Protein AF-A0A960IC19-F1 (afdb_monomer_lite)

Foldseek 3Di:
DDPVVVVVVVVVCVQCPPPCLQCVLVVLLVVLVVLLVVLLVDPPDLVSCVCSVLVLLVVLLVLLVVLCVRLVAPDNQLSVLLSVLSVLLSVLSVVLSVQQVVCDPNGHDPPDPSLVSPLVSLVSNLVSLVVLVCLADVDPPVLLLLLLVLLLLLQLLLLCLLFVVLLVPDDDPDPSRSCSVVSVSVSLSSNSSSLSSVVQQAPCPQPLSVLQSQLSVLQVVLSSVCSNCVSVVNDDPSPPSSSSPSSNSSSSSSSSSNNSSRDRSNPDDRPPQDDDPVSVVSLVCSLVNNVVSCVPRNDPVSVVSSVVSNVSSVVSVVVSVVVNVVVVVVVVVVVVQVVFADPLQSFGEPVVVLVLVVVLLVVADPQFKKKKKKKFKPCLVVCCVPVNVLLSSLLQNLLSVQLVVLDDPPKGWYAHDDRIIMIIDSGHRDVVSVVSSQVSSLVSQQDWDCSPPDTDGIGMFMFMEIDDDSPDRSVNNVVQRVLQSVVSVLVPGSYYGYRDVCSVVVSVVLVVLLVVLVVQLVVVQKAWFKFFKAFLVQLDGQEIETAIWGQDPPQGIDHCSRCVSSCVVVVVNQSVQLVSLLVQLLLLLVQCPDPLRDVNYAYEYEDDLSLLPDPCNLVSNVCSCVVNVPQQCRYEYEYEPVSCPPDPVSSQVSQVVSVVSPHAYEYPQPPPDDDDPVSVLSHPHAAYEHDLVLLVCCVPDPVSLVVLLVVCVSCVVSNHAYEYEADPDPVSSVSCVVSVHGMYTHVQAADGGGSVLVSVLSNVPSDDDDDNGVVSNVSRCVSPLFDKDKDKDKADVRVVVCLVLLVVLCVLQPNDPLFRPPVVVVVCVQPVQKIKMKIFIAGPRRRRTFKIAIKIWGDDPQFIEIEFDGDDLPPDNGIGGNDPSRLLVSLVRVVVVVVVGPHQYAYADVSDDDDDPSVVSNVVRCPRHDHDDDDDDDFDFDDDDLDLVLQFDPVLVVLLVQLVVVCVVVVWDKDKDKDKFLADDPVVVVLVVVLQVQVCVVVVDDGPCVPPVVVVVVVCSRRNVPPVQKMKMKMFMDTNNHTAKIWIWIDGFQETATDDIGGRPVNVSSVVSSVSVSVVSSVNSPPPRHRTYHYSPPRHPPFDDWDDDPPPDTDGDDDDDDDDDDDDDDDDDDDDDDDD

Radius of gyration: 49.82 Å; chains: 1; bounding box: 96×70×163 Å

Secondary structure (DSSP, 8-state):
--HHHHHHHHHHTTTTT-HHHHTHHHHHHHHHHHHHHHHHHS---HHHIIIIIHHHHHHHHHHHHHHHHHH--S--HHHHHHHHHHHHHHHHHHHHHHHHHHHGGG-PPSS-HHHHHHHHHHHHHHHHHHHHHHHH--S--HHHHHHHHHHHHHHHHHHIIIIIHHHHTS--S-HHHHHHHHHHHHHHHHHHHHHHHHHHHS-TTSHHHHHHHHHHHHHHHHHHHHHHHHHTT---TTSHHHHHHHHHHHHHHHHHHSGGGGS-GGGS----SPPPHHHHHHHHHHHHHHHHHHHHH--TTTHHHHHHHHHHHHHHHHHHHHHHHHHHHHHHHHHHHHHHB-TTT-SB-HHHHHHHHHHHHHH--TT-EEEEEEEEETTHHHHHHHH-HHHHHHHHHHHHHHHHHTS-BTBEEEEEETTEEEEEEEEE-SHHHHHHHHHHHHHHHHS-EE-SS-EE---EEEEEEE--STT--HHHHHHHHHHHHHHHHHTTSS-EEE--THHHHHHHHHHHHHHHHHHHHHHT-EEEEEEEEEETTT--EEEEEEEEEEEETTTEEE-HHHHHHHHHHHTTHHHHHHHHHHHHHHHHHHHTTSTTS-TT-EEEEE--HHHHT-TTHHHHHHHHHHHHT--GGGEEEEEETTHHHHSHHHHHHHHHHHHHHT-EEEEEEETSS---HHHHTTS--SEEEEPHHHHHTTTT-HHHHHHHHHHHHHHHHHTPEEEE----SHHHHHHHHHTT--EE-STTT---EEHHHHHHHHHHTTT-SS-HHHHHHHHHHHHT---EEEEEEESHHHHHTTHHHHHHHHHHHT--GGG-THHHHHHHHH-TT-EEEEEEEEETTT--EEEEEEEEEEEETTEEEEEE--SSSSGGGSEEESSHHHHHHHHHHHHHHHHTSSS-EEEE-TT--S--HHHHHHHTT-TT-PPPS--PPPP-B--S---HHHHS-HHHHHHHHHHHHHHHHHTPPEEEEEEEESS--HHHHHHHHHHHHHHHHHH-PPPGGGSHHHHHHHHHHHTTTTTT--EEEEEEEEETTEEEEEEEEEEETTEEEEEEEEE-GGGGGG-HHHHHHHHHHHHHHH-TT-SEEEE-STTSTTS------TT--------------PPPP-----------

pLDDT: mean 73.72, std 18.49, range [23.33, 97.38]

Sequence (1140 aa):
MSPFREQRLKIARSGADHPFVRNLWKWWLALAGTLTFVYFVIPQTAETKLVLYNGTGLLAVVSILVGIRINRPENRTPWLFFAAGLGSFLTADIMYYLLELMAGDAGPAFPSIADVFYLGMYPIVIIGLVKILRDVAPGRDYASLIDAAVVGIAVFGTVWVIWVDDVVDAPFDSVAGLVTQLAYPVMDVALFTVAARLVVNMHLRHRPFGMLVAALGSLAIADTAYGFYNTQGTFETGMYPDFFWLGFYVLFGAAALHPESQRSAAADELVEGRLTGRQLVIMFVATLAVPMVDLFWGNPADRPITIVASALLFLLILLRVFSLTKALENGRDRLRHEATHDSLTGLCNRTLFADRTATALREASDDHTLAVLFIDLDDFKVINDSLGHFAGDELLKEASVRLSRCVRPGDVVARLGGDEFAVLLQSAVDRNDVISVARRVLDAMAQPIDLGRRSVRASCSIGIAIDLDETTEVETLLRNADVAMYLSKSRGKGRFEFFEARMHEDAIERLDLKADLERAVENKEFVLHYQPIFDLQTGHVVLVEALIRWKHPQRGMIGPDRFIPLAEENGLIVPIGNWVLTEACKQAAMWRRMDGIDDALSISVNLSMRQLQDGQLLNVLTAALKDSGLPANRLVLEITESMLAVDADRTAGVLEQLKTIGVKIAIDDFGTGYSSLSYLRAFPVDSIKIDKSFIRELHTSKTTTALIEAVVNLASALGAYTVAEGIEYSEQANILRKLGCNRAQGYYYCRPLPGPALTSLMREHAGDEVEPLEVWRRAAETVQRRSYDTEIRVGMKEINSISDEIVELNQRVGVPLMASWPWHQHWCESFSAWTPLLVGVRATDNGRLKGAALLATSQRAEGTAIVAMGNSSSLCTVLQAVDESAADALAAAVEQYLDGLSGAWSLDFEQLHDLDRTMLGLADRLDHAQVLPELRVPRVTFSGDNRLDLVLSKSMQKQLRRARAKIEQAGLDMSIAFDRGRAITTELIDEVESVHVMRDRVSRRQSDLDRPAEREFWRRVVEGGYDGQWEVEIATLRFDGQLAAYVVALLDGDVYRVYDGRMNSEWSAYSPGRLVEAAALNRALQDTRFTLLDWMSGVAAEKLLVANTAEGRARLVATSGSRYLKPDRRSKVPAIAAGN

Structure (mmCIF, N/CA/C/O backbone):
data_AF-A0A960IC19-F1
#
_entry.id   AF-A0A960IC19-F1
#
loop_
_atom_site.group_PDB
_atom_site.id
_atom_site.type_symbol
_atom_site.label_atom_id
_atom_site.label_alt_id
_atom_site.label_comp_id
_atom_site.label_asym_id
_atom_site.label_entity_id
_atom_site.label_seq_id
_atom_site.pdbx_PDB_ins_code
_atom_site.Cartn_x
_atom_site.Cartn_y
_atom_site.Cartn_z
_atom_site.occupancy
_atom_site.B_iso_or_equiv
_atom_site.auth_seq_id
_atom_site.auth_comp_id
_atom_site.auth_asym_id
_atom_site.auth_atom_id
_atom_site.pdbx_PDB_model_num
ATOM 1 N N . MET A 1 1 ? 0.256 -1.277 -38.237 1.00 44.00 1 MET A N 1
ATOM 2 C CA . MET A 1 1 ? -0.484 -1.943 -39.341 1.00 44.00 1 MET A CA 1
ATOM 3 C C . MET A 1 1 ? -1.738 -2.587 -38.753 1.00 44.00 1 MET A C 1
ATOM 5 O O . MET A 1 1 ? -1.619 -3.197 -37.705 1.00 44.00 1 MET A O 1
ATOM 9 N N . SER A 1 2 ? -2.928 -2.433 -39.350 1.00 34.25 2 SER A N 1
ATOM 10 C CA . SER A 1 2 ? -4.168 -2.997 -38.779 1.00 34.25 2 SER A CA 1
ATOM 11 C C . SER A 1 2 ? -4.209 -4.537 -38.900 1.00 34.25 2 SER A C 1
ATOM 13 O O . SER A 1 2 ? -3.973 -5.025 -40.013 1.00 34.25 2 SER A O 1
ATOM 15 N N . PRO A 1 3 ? -4.612 -5.289 -37.856 1.00 44.34 3 PRO A N 1
ATOM 16 C CA . PRO A 1 3 ? -4.654 -6.762 -37.858 1.00 44.34 3 PRO A CA 1
ATOM 17 C C . PRO A 1 3 ? -5.472 -7.370 -39.017 1.00 44.34 3 PRO A C 1
ATOM 19 O O . PRO A 1 3 ? -5.140 -8.424 -39.558 1.00 44.34 3 PRO A O 1
ATOM 22 N N . PHE A 1 4 ? -6.476 -6.639 -39.512 1.00 39.19 4 PHE A N 1
ATOM 23 C CA . PHE A 1 4 ? -7.294 -7.025 -40.670 1.00 39.19 4 PHE A CA 1
ATOM 24 C C . PHE A 1 4 ? -6.528 -7.138 -42.003 1.00 39.19 4 PHE A C 1
ATOM 26 O O . PHE A 1 4 ? -6.919 -7.903 -42.889 1.00 39.19 4 PHE A O 1
ATOM 33 N N . ARG A 1 5 ? -5.429 -6.391 -42.174 1.00 42.66 5 ARG A N 1
ATOM 34 C CA . ARG A 1 5 ? -4.621 -6.412 -43.408 1.00 42.66 5 ARG A CA 1
ATOM 35 C C . ARG A 1 5 ? -3.710 -7.640 -43.450 1.00 42.66 5 ARG A C 1
ATOM 37 O O . ARG A 1 5 ? -3.494 -8.211 -44.516 1.00 42.66 5 ARG A O 1
ATOM 44 N N . GLU A 1 6 ? -3.248 -8.082 -42.285 1.00 45.97 6 GLU A N 1
ATOM 45 C CA . GLU A 1 6 ? -2.388 -9.253 -42.117 1.00 45.97 6 GLU A CA 1
ATOM 46 C C . GLU A 1 6 ? -3.154 -10.563 -42.365 1.00 45.97 6 GLU A C 1
ATOM 48 O O . GLU A 1 6 ? -2.653 -11.482 -43.016 1.00 45.97 6 GLU A O 1
ATOM 53 N N . GLN A 1 7 ? -4.419 -10.614 -41.943 1.00 43.25 7 GLN A N 1
ATOM 54 C CA . GLN A 1 7 ? -5.292 -11.773 -42.132 1.00 43.25 7 GLN A CA 1
ATOM 55 C C . GLN A 1 7 ? -5.698 -11.969 -43.608 1.00 43.25 7 GLN A C 1
ATOM 57 O O . GLN A 1 7 ? -5.688 -13.095 -44.106 1.00 43.25 7 GLN A O 1
ATOM 62 N N . ARG A 1 8 ? -5.944 -10.881 -44.360 1.00 48.34 8 ARG A N 1
ATOM 63 C CA . ARG A 1 8 ? -6.158 -10.944 -45.824 1.00 48.34 8 ARG A CA 1
ATOM 64 C C . ARG A 1 8 ? -4.899 -11.352 -46.598 1.00 48.34 8 ARG A C 1
ATOM 66 O O . ARG A 1 8 ? -5.009 -12.061 -47.596 1.00 48.34 8 ARG A O 1
ATOM 73 N N . LEU A 1 9 ? -3.713 -10.941 -46.141 1.00 51.84 9 LEU A N 1
ATOM 74 C CA . LEU A 1 9 ? -2.440 -11.354 -46.741 1.00 51.84 9 LEU A CA 1
ATOM 75 C C . LEU A 1 9 ? -2.139 -12.836 -46.476 1.00 51.84 9 LEU A C 1
ATOM 77 O O . LEU A 1 9 ? -1.694 -13.520 -47.392 1.00 51.84 9 LEU A O 1
ATOM 81 N N . LYS A 1 10 ? -2.446 -13.365 -45.283 1.00 50.28 10 LYS A N 1
ATOM 82 C CA . LYS A 1 10 ? -2.302 -14.801 -44.966 1.00 50.28 10 LYS A CA 1
ATOM 83 C C . LYS A 1 10 ? -3.167 -15.701 -45.859 1.00 50.28 10 LYS A C 1
ATOM 85 O O . LYS A 1 10 ? -2.675 -16.718 -46.334 1.00 50.28 10 LYS A O 1
ATOM 90 N N . ILE A 1 11 ? -4.404 -15.306 -46.164 1.00 49.41 11 ILE A N 1
ATOM 91 C CA . ILE A 1 11 ? -5.317 -16.098 -47.016 1.00 49.41 11 ILE A CA 1
ATOM 92 C C . ILE A 1 11 ? -4.885 -16.081 -48.497 1.00 49.41 11 ILE A C 1
ATOM 94 O O . ILE A 1 11 ? -5.058 -17.069 -49.204 1.00 49.41 11 ILE A O 1
ATOM 98 N N . ALA A 1 12 ? -4.251 -15.003 -48.971 1.00 49.94 12 ALA A N 1
ATOM 99 C CA . ALA A 1 12 ? -3.734 -14.911 -50.341 1.00 49.94 12 ALA A CA 1
ATOM 100 C C . ALA A 1 12 ? -2.376 -15.620 -50.565 1.00 49.94 12 ALA A C 1
ATOM 102 O O . ALA A 1 12 ? -1.953 -15.736 -51.719 1.00 49.94 12 ALA A O 1
ATOM 103 N N . ARG A 1 13 ? -1.697 -16.061 -49.490 1.00 55.47 13 ARG A N 1
ATOM 104 C CA . ARG A 1 13 ? -0.348 -16.670 -49.486 1.00 55.47 13 ARG A CA 1
ATOM 105 C C . ARG A 1 13 ? -0.338 -18.202 -49.671 1.00 55.47 13 ARG A C 1
ATOM 107 O O . ARG A 1 13 ? 0.718 -18.750 -49.962 1.00 55.47 13 ARG A O 1
ATOM 114 N N . SER A 1 14 ? -1.486 -18.887 -49.611 1.00 49.72 14 SER A N 1
ATOM 115 C CA . SER A 1 14 ? -1.568 -20.364 -49.655 1.00 49.72 14 SER A CA 1
ATOM 116 C C . SER A 1 14 ? -1.147 -21.020 -50.984 1.00 49.72 14 SER A C 1
ATOM 118 O O . SER A 1 14 ? -0.859 -22.211 -51.010 1.00 49.72 14 SER A O 1
ATOM 120 N N . GLY A 1 15 ? -1.069 -20.264 -52.087 1.00 51.72 15 GLY A N 1
ATOM 121 C CA . GLY A 1 15 ? -0.594 -20.770 -53.384 1.00 51.72 15 GLY A CA 1
ATOM 122 C C . GLY A 1 15 ? 0.932 -20.757 -53.569 1.00 51.72 15 GLY A C 1
ATOM 123 O O . GLY A 1 15 ? 1.435 -21.421 -54.473 1.00 51.72 15 GLY A O 1
ATOM 124 N N . ALA A 1 16 ? 1.676 -20.015 -52.739 1.00 53.12 16 ALA A N 1
ATOM 125 C CA . ALA A 1 16 ? 3.128 -19.836 -52.877 1.00 53.12 16 ALA A CA 1
ATOM 126 C C . ALA A 1 16 ? 3.966 -20.900 -52.140 1.00 53.12 16 ALA A C 1
ATOM 128 O O . ALA A 1 16 ? 5.168 -21.005 -52.379 1.00 53.12 16 ALA A O 1
ATOM 129 N N . ASP A 1 17 ? 3.340 -21.720 -51.292 1.00 56.41 17 ASP A N 1
ATOM 130 C CA . ASP A 1 17 ? 4.017 -22.750 -50.490 1.00 56.41 17 ASP A CA 1
ATOM 131 C C . ASP A 1 17 ? 4.248 -24.077 -51.240 1.00 56.41 17 ASP A C 1
ATOM 133 O O . ASP A 1 17 ? 4.796 -25.028 -50.679 1.00 56.41 17 ASP A O 1
ATOM 137 N N . HIS A 1 18 ? 3.888 -24.164 -52.528 1.00 69.12 18 HIS A N 1
ATOM 138 C CA . HIS A 1 18 ? 4.151 -25.362 -53.324 1.00 69.12 18 HIS A CA 1
ATOM 139 C C . HIS A 1 18 ? 5.677 -25.587 -53.494 1.00 69.12 18 HIS A C 1
ATOM 141 O O . HIS A 1 18 ? 6.384 -24.670 -53.930 1.00 69.12 18 HIS A O 1
ATOM 147 N N . PRO A 1 19 ? 6.219 -26.798 -53.238 1.00 71.19 19 PRO A N 1
ATOM 148 C CA . PRO A 1 19 ? 7.667 -27.066 -53.248 1.00 71.19 19 PRO A CA 1
ATOM 149 C C . PRO A 1 19 ? 8.374 -26.702 -54.560 1.00 71.19 19 PRO A C 1
ATOM 151 O O . PRO A 1 19 ? 9.536 -26.289 -54.557 1.00 71.19 19 PRO A O 1
ATOM 154 N N . PHE A 1 20 ? 7.664 -26.835 -55.684 1.00 76.00 20 PHE A N 1
ATOM 155 C CA . PHE A 1 20 ? 8.143 -26.427 -57.006 1.00 76.00 20 PHE A CA 1
ATOM 156 C C . PHE A 1 20 ? 8.353 -24.908 -57.100 1.00 76.00 20 PHE A C 1
ATOM 158 O O . PHE A 1 20 ? 9.419 -24.453 -57.504 1.00 76.00 20 PHE A O 1
ATOM 165 N N . VAL A 1 21 ? 7.369 -24.124 -56.646 1.00 75.81 21 VAL A N 1
ATOM 166 C CA . VAL A 1 21 ? 7.408 -22.653 -56.656 1.00 75.81 21 VAL A CA 1
ATOM 167 C C . VAL A 1 21 ? 8.520 -22.142 -55.740 1.00 75.81 21 VAL A C 1
ATOM 169 O O . VAL A 1 21 ? 9.287 -21.260 -56.119 1.00 75.81 21 VAL A O 1
ATOM 172 N N . ARG A 1 22 ? 8.700 -22.773 -54.574 1.00 79.25 22 ARG A N 1
ATOM 173 C CA . ARG A 1 22 ? 9.751 -22.414 -53.610 1.00 79.25 22 ARG A CA 1
ATOM 174 C C . ARG A 1 22 ? 11.177 -22.594 -54.153 1.00 79.25 22 ARG A C 1
ATOM 176 O O . ARG A 1 22 ? 12.095 -21.899 -53.715 1.00 79.25 22 ARG A O 1
ATOM 183 N N . ASN A 1 23 ? 11.374 -23.520 -55.092 1.00 85.81 23 ASN A N 1
ATOM 184 C CA . ASN A 1 23 ? 12.674 -23.813 -55.703 1.00 85.81 23 ASN A CA 1
ATOM 185 C C . ASN A 1 23 ? 12.841 -23.217 -57.112 1.00 85.81 23 ASN A C 1
ATOM 187 O O . ASN A 1 23 ? 13.874 -23.447 -57.735 1.00 85.81 23 ASN A O 1
ATOM 191 N N . LEU A 1 24 ? 11.880 -22.432 -57.609 1.00 87.19 24 LEU A N 1
ATOM 192 C CA . LEU A 1 24 ? 11.894 -21.888 -58.972 1.00 87.19 24 LEU A CA 1
ATOM 193 C C . LEU A 1 24 ? 13.149 -21.050 -59.274 1.00 87.19 24 LEU A C 1
ATOM 195 O O . LEU A 1 24 ? 13.718 -21.158 -60.353 1.00 87.19 24 LEU A O 1
ATOM 199 N N . TRP A 1 25 ? 13.645 -20.293 -58.294 1.00 90.19 25 TRP A N 1
ATOM 200 C CA . TRP A 1 25 ? 14.895 -19.536 -58.420 1.00 90.19 25 TRP A CA 1
ATOM 201 C C . TRP A 1 25 ? 16.136 -20.429 -58.601 1.00 90.19 25 TRP A C 1
ATOM 203 O O . TRP A 1 25 ? 17.066 -20.035 -59.295 1.00 90.19 25 TRP A O 1
ATOM 213 N N . LYS A 1 26 ? 16.160 -21.640 -58.022 1.00 90.31 26 LYS A N 1
ATOM 214 C CA . LYS A 1 26 ? 17.266 -22.597 -58.212 1.00 90.31 26 LYS A CA 1
ATOM 215 C C . LYS A 1 26 ? 17.230 -23.203 -59.606 1.00 90.31 26 LYS A C 1
ATOM 217 O O . LYS A 1 26 ? 18.274 -23.363 -60.224 1.00 90.31 26 LYS A O 1
ATOM 222 N N . TRP A 1 27 ? 16.030 -23.516 -60.096 1.00 90.19 27 TRP A N 1
ATOM 223 C CA . TRP A 1 27 ? 15.834 -23.980 -61.468 1.00 90.19 27 TRP A CA 1
ATOM 224 C C . TRP A 1 27 ? 16.246 -22.912 -62.478 1.00 90.19 27 TRP A C 1
ATOM 226 O O . TRP A 1 27 ? 16.924 -23.233 -63.446 1.00 90.19 27 TRP A O 1
ATOM 236 N N . TRP A 1 28 ? 15.915 -21.648 -62.209 1.00 92.88 28 TRP A N 1
ATOM 237 C CA . TRP A 1 28 ? 16.407 -20.514 -62.985 1.00 92.88 28 TRP A CA 1
ATOM 238 C C . TRP A 1 28 ? 17.936 -20.424 -62.972 1.00 92.88 28 TRP A C 1
ATOM 240 O O . TRP A 1 28 ? 18.531 -20.380 -64.040 1.00 92.88 28 TRP A O 1
ATOM 250 N N . LEU A 1 29 ? 18.584 -20.469 -61.801 1.00 91.31 29 LEU A N 1
ATOM 251 C CA . LEU A 1 29 ? 20.050 -20.442 -61.717 1.00 91.31 29 LEU A CA 1
ATOM 252 C C . LEU A 1 29 ? 20.702 -21.605 -62.476 1.00 91.31 29 LEU A C 1
ATOM 254 O O . LEU A 1 29 ? 21.708 -21.401 -63.145 1.00 91.31 29 LEU A O 1
ATOM 258 N N . ALA A 1 30 ? 20.128 -22.809 -62.400 1.00 91.00 30 ALA A N 1
ATOM 259 C CA . ALA A 1 30 ? 20.625 -23.968 -63.136 1.00 91.00 30 ALA A CA 1
ATOM 260 C C . ALA A 1 30 ? 20.453 -23.798 -64.653 1.00 91.00 30 ALA A C 1
ATOM 262 O O . ALA A 1 30 ? 21.398 -24.039 -65.401 1.00 91.00 30 ALA A O 1
ATOM 263 N N . LEU A 1 31 ? 19.278 -23.355 -65.111 1.00 91.81 31 LEU A N 1
ATOM 264 C CA . LEU A 1 31 ? 18.997 -23.128 -66.530 1.00 91.81 31 LEU A CA 1
ATOM 265 C C . LEU A 1 31 ? 19.877 -22.012 -67.095 1.00 91.81 31 LEU A C 1
ATOM 267 O O . LEU A 1 31 ? 20.588 -22.229 -68.069 1.00 91.81 31 LEU A O 1
ATOM 271 N N . ALA A 1 32 ? 19.851 -20.839 -66.468 1.00 89.12 32 ALA A N 1
ATOM 272 C CA . ALA A 1 32 ? 20.594 -19.675 -66.921 1.00 89.12 32 ALA A CA 1
ATOM 273 C C . ALA A 1 32 ? 22.106 -19.905 -66.817 1.00 89.12 32 ALA A C 1
ATOM 275 O O . ALA A 1 32 ? 22.822 -19.614 -67.763 1.00 89.12 32 ALA A O 1
ATOM 276 N N . GLY A 1 33 ? 22.586 -20.538 -65.740 1.00 87.62 33 GLY A N 1
ATOM 277 C CA . GLY A 1 33 ? 23.988 -20.947 -65.622 1.00 87.62 33 GLY A CA 1
ATOM 278 C C . GLY A 1 33 ? 24.410 -21.961 -66.690 1.00 87.62 33 GLY A C 1
ATOM 279 O O . GLY A 1 33 ? 25.522 -21.874 -67.203 1.00 87.62 33 GLY A O 1
ATOM 280 N N . THR A 1 34 ? 23.522 -22.881 -67.084 1.00 88.94 34 THR A N 1
ATOM 281 C CA . THR A 1 34 ? 23.784 -23.803 -68.204 1.00 88.94 34 THR A CA 1
ATOM 282 C C . THR A 1 34 ? 23.841 -23.051 -69.531 1.00 88.94 34 THR A C 1
ATOM 284 O O . THR A 1 34 ? 24.746 -23.301 -70.316 1.00 88.94 34 THR A O 1
ATOM 287 N N . LEU A 1 35 ? 22.929 -22.104 -69.779 1.00 88.12 35 LEU A N 1
ATOM 288 C CA . LEU A 1 35 ? 22.958 -21.263 -70.982 1.00 88.12 35 LEU A CA 1
ATOM 289 C C . LEU A 1 35 ? 24.237 -20.418 -71.049 1.00 88.12 35 LEU A C 1
ATOM 291 O O . LEU A 1 35 ? 24.878 -20.382 -72.096 1.00 88.12 35 LEU A O 1
ATOM 295 N N . THR A 1 36 ? 24.656 -19.821 -69.929 1.00 86.81 36 THR A N 1
ATOM 296 C CA . THR A 1 36 ? 25.935 -19.106 -69.811 1.00 86.81 36 THR A CA 1
ATOM 297 C C . THR A 1 36 ? 27.121 -20.035 -70.071 1.00 86.81 36 THR A C 1
ATOM 299 O O . THR A 1 36 ? 28.031 -19.664 -70.798 1.00 86.81 36 THR A O 1
ATOM 302 N N . PHE A 1 37 ? 27.123 -21.260 -69.542 1.00 87.44 37 PHE A N 1
ATOM 303 C CA . PHE A 1 37 ? 28.196 -22.221 -69.814 1.00 87.44 37 PHE A CA 1
ATOM 304 C C . PHE A 1 37 ? 28.246 -22.632 -71.292 1.00 87.44 37 PHE A C 1
ATOM 306 O O . PHE A 1 37 ? 29.314 -22.635 -71.896 1.00 87.44 37 PHE A O 1
ATOM 313 N N . VAL A 1 38 ? 27.092 -22.945 -71.888 1.00 88.06 38 VAL A N 1
ATOM 314 C CA . VAL A 1 38 ? 26.983 -23.323 -73.305 1.00 88.06 38 VAL A CA 1
ATOM 315 C C . VAL A 1 38 ? 27.436 -22.182 -74.211 1.00 88.06 38 VAL A C 1
ATOM 317 O O . VAL A 1 38 ? 28.114 -22.456 -75.198 1.00 88.06 38 VAL A O 1
ATOM 320 N N . TYR A 1 39 ? 27.130 -20.930 -73.848 1.00 86.88 39 TYR A N 1
ATOM 321 C CA . TYR A 1 39 ? 27.642 -19.750 -74.537 1.00 86.88 39 TYR A CA 1
ATOM 322 C C . TYR A 1 39 ? 29.163 -19.838 -74.672 1.00 86.88 39 TYR A C 1
ATOM 324 O O . TYR A 1 39 ? 29.635 -19.894 -75.795 1.00 86.88 39 TYR A O 1
ATOM 332 N N . PHE A 1 40 ? 29.925 -19.999 -73.586 1.00 86.25 40 PHE A N 1
ATOM 333 C CA . PHE A 1 40 ? 31.399 -20.034 -73.638 1.00 86.25 40 PHE A CA 1
ATOM 334 C C . PHE A 1 40 ? 32.023 -21.266 -74.316 1.00 86.25 40 PHE A C 1
ATOM 336 O O . PHE A 1 40 ? 33.202 -21.232 -74.660 1.00 86.25 40 PHE A O 1
ATOM 343 N N . VAL A 1 41 ? 31.277 -22.358 -74.497 1.00 85.75 41 VAL A N 1
ATOM 344 C CA . VAL A 1 41 ? 31.800 -23.607 -75.085 1.00 85.75 41 VAL A CA 1
ATOM 345 C C . VAL A 1 41 ? 31.607 -23.661 -76.605 1.00 85.75 41 VAL A C 1
ATOM 347 O O . VAL A 1 41 ? 32.348 -24.360 -77.297 1.00 85.75 41 VAL A O 1
ATOM 350 N N . ILE A 1 42 ? 30.618 -22.943 -77.138 1.00 85.12 42 ILE A N 1
ATOM 351 C CA . ILE A 1 42 ? 30.298 -22.919 -78.571 1.00 85.12 42 ILE A CA 1
ATOM 352 C C . ILE A 1 42 ? 31.013 -21.729 -79.244 1.00 85.12 42 ILE A C 1
ATOM 354 O O . ILE A 1 42 ? 31.223 -20.702 -78.599 1.00 85.12 42 ILE A O 1
ATOM 358 N N . PRO A 1 43 ? 31.401 -21.826 -80.535 1.00 79.56 43 PRO A N 1
ATOM 359 C CA . PRO A 1 43 ? 31.948 -20.689 -81.271 1.00 79.56 43 PRO A CA 1
ATOM 360 C C . PRO A 1 43 ? 31.039 -19.454 -81.207 1.00 79.56 43 PRO A C 1
ATOM 362 O O . PRO A 1 43 ? 29.847 -19.536 -81.502 1.00 79.56 43 PRO A O 1
ATOM 365 N N . GLN A 1 44 ? 31.619 -18.301 -80.869 1.00 77.25 44 GLN A N 1
ATOM 366 C CA . GLN A 1 44 ? 30.891 -17.046 -80.655 1.00 77.25 44 GLN A CA 1
ATOM 367 C C . GLN A 1 44 ? 30.491 -16.365 -81.967 1.00 77.25 44 GLN A C 1
ATOM 369 O O . GLN A 1 44 ? 31.007 -15.308 -82.328 1.00 77.25 44 GLN A O 1
ATOM 374 N N . THR A 1 45 ? 29.560 -16.969 -82.702 1.00 77.44 45 THR A N 1
ATOM 375 C CA . THR A 1 45 ? 28.949 -16.341 -83.881 1.00 77.44 45 THR A CA 1
ATOM 376 C C . THR A 1 45 ? 27.847 -15.358 -83.474 1.00 77.44 45 THR A C 1
ATOM 378 O O . THR A 1 45 ? 27.286 -15.450 -82.380 1.00 77.44 45 THR A O 1
ATOM 381 N N . ALA A 1 46 ? 27.484 -14.439 -84.375 1.00 70.62 46 ALA A N 1
ATOM 382 C CA . ALA A 1 46 ? 26.393 -13.484 -84.152 1.00 70.62 46 ALA A CA 1
ATOM 383 C C . ALA A 1 46 ? 25.058 -14.176 -83.797 1.00 70.62 46 ALA A C 1
ATOM 385 O O . ALA A 1 46 ? 24.333 -13.719 -82.915 1.00 70.62 46 ALA A O 1
ATOM 386 N N . GLU A 1 47 ? 24.765 -15.322 -84.421 1.00 76.50 47 GLU A N 1
ATOM 387 C CA . GLU A 1 47 ? 23.579 -16.134 -84.112 1.00 76.50 47 GLU A CA 1
ATOM 388 C C . GLU A 1 47 ? 23.629 -16.699 -82.686 1.00 76.50 47 GLU A C 1
ATOM 390 O O . GLU A 1 47 ? 22.635 -16.670 -81.960 1.00 76.50 47 GLU A O 1
ATOM 395 N N . THR A 1 48 ? 24.804 -17.161 -82.256 1.00 78.81 48 THR A N 1
ATOM 396 C CA . THR A 1 48 ? 25.011 -17.748 -80.927 1.00 78.81 48 THR A CA 1
ATOM 397 C C . THR A 1 48 ? 24.842 -16.695 -79.827 1.00 78.81 48 THR A C 1
ATOM 399 O O . THR A 1 48 ? 24.184 -16.968 -78.822 1.00 78.81 48 THR A O 1
ATOM 402 N N . LYS A 1 49 ? 25.323 -15.462 -80.044 1.00 76.62 49 LYS A N 1
ATOM 403 C CA . LYS A 1 49 ? 25.091 -14.315 -79.143 1.00 76.62 49 LYS A CA 1
ATOM 404 C C . LYS A 1 49 ? 23.611 -13.922 -79.092 1.00 76.62 49 LYS A C 1
ATOM 406 O O . LYS A 1 49 ? 23.032 -13.810 -78.012 1.00 76.62 49 LYS A O 1
ATOM 411 N N . LEU A 1 50 ? 22.959 -13.785 -80.247 1.00 79.25 50 LEU A N 1
ATOM 412 C CA . LEU A 1 50 ? 21.544 -13.409 -80.307 1.00 79.25 50 LEU A CA 1
ATOM 413 C C . LEU A 1 50 ? 20.640 -14.435 -79.602 1.00 79.25 50 LEU A C 1
ATOM 415 O O . LEU A 1 50 ? 19.668 -14.057 -78.950 1.00 79.25 50 LEU A O 1
ATOM 419 N N . VAL A 1 51 ? 20.954 -15.727 -79.707 1.00 82.38 51 VAL A N 1
ATOM 420 C CA . VAL A 1 51 ? 20.137 -16.792 -79.112 1.00 82.38 51 VAL A CA 1
ATOM 421 C C . VAL A 1 51 ? 20.492 -17.045 -77.648 1.00 82.38 51 VAL A C 1
ATOM 423 O O . VAL A 1 51 ? 19.592 -17.082 -76.811 1.00 82.38 51 VAL A O 1
ATOM 426 N N . LEU A 1 52 ? 21.770 -17.230 -77.307 1.00 85.25 52 LEU A N 1
ATOM 427 C CA . LEU A 1 52 ? 22.169 -17.630 -75.952 1.00 85.25 52 LEU A CA 1
ATOM 428 C C . LEU A 1 52 ? 22.334 -16.432 -75.014 1.00 85.25 52 LEU A C 1
ATOM 430 O O . LEU A 1 52 ? 21.801 -16.462 -73.903 1.00 85.25 52 LEU A O 1
ATOM 434 N N . TYR A 1 53 ? 23.015 -15.370 -75.450 1.00 86.69 53 TYR A N 1
ATOM 435 C CA . TYR A 1 53 ? 23.277 -14.197 -74.610 1.00 86.69 53 TYR A CA 1
ATOM 436 C C . TYR A 1 53 ? 22.001 -13.365 -74.422 1.00 86.69 53 TYR A C 1
ATOM 438 O O . TYR A 1 53 ? 21.464 -13.273 -73.313 1.00 86.69 53 TYR A O 1
ATOM 446 N N . ASN A 1 54 ? 21.419 -12.873 -75.520 1.00 88.56 54 ASN A N 1
ATOM 447 C CA . ASN A 1 54 ? 20.184 -12.080 -75.463 1.00 88.56 54 ASN A CA 1
ATOM 448 C C . ASN A 1 54 ? 18.975 -12.922 -75.029 1.00 88.56 54 ASN A C 1
ATOM 450 O O . ASN A 1 54 ? 18.078 -12.417 -74.352 1.00 88.56 54 ASN A O 1
ATOM 454 N N . GLY A 1 55 ? 18.960 -14.225 -75.337 1.00 88.94 55 GLY A N 1
ATOM 455 C CA . GLY A 1 55 ? 17.954 -15.145 -74.803 1.00 88.94 55 GLY A CA 1
ATOM 456 C C . GLY A 1 55 ? 18.014 -15.258 -73.279 1.00 88.94 55 GLY A C 1
ATOM 457 O O . GLY A 1 55 ? 16.970 -15.242 -72.625 1.00 88.94 55 GLY A O 1
ATOM 458 N N . THR A 1 56 ? 19.215 -15.286 -72.690 1.00 89.88 56 THR A N 1
ATOM 459 C CA . THR A 1 56 ? 19.385 -15.250 -71.227 1.00 89.88 56 THR A CA 1
ATOM 460 C C . THR A 1 56 ? 18.881 -13.927 -70.646 1.00 89.88 56 THR A C 1
ATOM 462 O O . THR A 1 56 ? 18.145 -13.943 -69.655 1.00 89.88 56 THR A O 1
ATOM 465 N N . GLY A 1 57 ? 19.180 -12.794 -71.292 1.00 89.50 57 GLY A N 1
ATOM 466 C CA . GLY A 1 57 ? 18.664 -11.479 -70.893 1.00 89.50 57 GLY A CA 1
ATOM 467 C C . GLY A 1 57 ? 17.133 -11.383 -70.951 1.00 89.50 57 GLY A C 1
ATOM 468 O O . GLY A 1 57 ? 16.492 -10.954 -69.987 1.00 89.50 57 GLY A O 1
ATOM 469 N N . LEU A 1 58 ? 16.511 -11.879 -72.026 1.00 92.75 58 LEU A N 1
ATOM 470 C CA . LEU A 1 58 ? 15.051 -11.933 -72.162 1.00 92.75 58 LEU A CA 1
ATOM 471 C C . LEU A 1 58 ? 14.418 -12.805 -71.074 1.00 92.75 58 LEU A C 1
ATOM 473 O O . LEU A 1 58 ? 13.445 -12.401 -70.430 1.00 92.75 58 LEU A O 1
ATOM 477 N N . LEU A 1 59 ? 14.977 -13.994 -70.839 1.00 93.19 59 LEU A N 1
ATOM 478 C CA . LEU A 1 59 ? 14.491 -14.890 -69.797 1.00 93.19 59 LEU A CA 1
ATOM 479 C C . LEU A 1 59 ? 14.660 -14.290 -68.395 1.00 93.19 59 LEU A C 1
ATOM 481 O O . LEU A 1 59 ? 13.818 -14.549 -67.533 1.00 93.19 59 LEU A O 1
ATOM 485 N N . ALA A 1 60 ? 15.676 -13.458 -68.156 1.00 92.81 60 ALA A N 1
ATOM 486 C CA . ALA A 1 60 ? 15.835 -12.733 -66.898 1.00 92.81 60 ALA A CA 1
ATOM 487 C C . ALA A 1 60 ? 14.717 -11.697 -66.692 1.00 92.81 60 ALA A C 1
ATOM 489 O O . ALA A 1 60 ? 14.097 -11.669 -65.625 1.00 92.81 60 ALA A O 1
ATOM 490 N N . VAL A 1 61 ? 14.378 -10.906 -67.720 1.00 94.19 61 VAL A N 1
ATOM 491 C CA . VAL A 1 61 ? 13.248 -9.955 -67.670 1.00 94.19 61 VAL A CA 1
ATOM 492 C C . VAL A 1 61 ? 11.931 -10.692 -67.413 1.00 94.19 61 VAL A C 1
ATOM 494 O O . VAL A 1 61 ? 11.165 -10.319 -66.517 1.00 94.19 61 VAL A O 1
ATOM 497 N N . VAL A 1 62 ? 11.683 -11.787 -68.139 1.00 93.81 62 VAL A N 1
ATOM 498 C CA . VAL A 1 62 ? 10.502 -12.641 -67.933 1.00 93.81 62 VAL A CA 1
ATOM 499 C C . VAL A 1 62 ? 10.485 -13.212 -66.516 1.00 93.81 62 VAL A C 1
ATOM 501 O O . VAL A 1 62 ? 9.442 -13.189 -65.864 1.00 93.81 62 VAL A O 1
ATOM 504 N N . SER A 1 63 ? 11.630 -13.659 -66.000 1.00 92.69 63 SER A N 1
ATOM 505 C CA . SER A 1 63 ? 11.763 -14.184 -64.637 1.00 92.69 63 SER A CA 1
ATOM 506 C C . SER A 1 63 ? 11.383 -13.150 -63.579 1.00 92.69 63 SER A C 1
ATOM 508 O O . SER A 1 63 ? 10.705 -13.499 -62.612 1.00 92.69 63 SER A O 1
ATOM 510 N N . ILE A 1 64 ? 11.716 -11.869 -63.777 1.00 91.94 64 ILE A N 1
ATOM 511 C CA . ILE A 1 64 ? 11.279 -10.795 -62.874 1.00 91.94 64 ILE A CA 1
ATOM 512 C C . ILE A 1 64 ? 9.757 -10.624 -62.918 1.00 91.94 64 ILE A C 1
ATOM 514 O O . ILE A 1 64 ? 9.110 -10.579 -61.869 1.00 91.94 64 ILE A O 1
ATOM 518 N N . LEU A 1 65 ? 9.158 -10.580 -64.110 1.00 93.25 65 LEU A N 1
ATOM 519 C CA . LEU A 1 65 ? 7.704 -10.433 -64.270 1.00 93.25 65 LEU A CA 1
ATOM 520 C C . LEU A 1 65 ? 6.932 -11.626 -63.681 1.00 93.25 65 LEU A C 1
ATOM 522 O O . LEU A 1 65 ? 5.915 -11.448 -63.000 1.00 93.25 65 LEU A O 1
ATOM 526 N N . VAL A 1 66 ? 7.443 -12.840 -63.894 1.00 90.56 66 VAL A N 1
ATOM 527 C CA . VAL A 1 66 ? 6.932 -14.078 -63.294 1.00 90.56 66 VAL A CA 1
ATOM 528 C C . VAL A 1 66 ? 7.081 -14.031 -61.773 1.00 90.56 66 VAL A C 1
ATOM 530 O O . VAL A 1 66 ? 6.113 -14.311 -61.065 1.00 90.56 66 VAL A O 1
ATOM 533 N N . GLY A 1 67 ? 8.230 -13.585 -61.262 1.00 87.19 67 GLY A N 1
ATOM 534 C CA . GLY A 1 67 ? 8.478 -13.360 -59.838 1.00 87.19 67 GLY A CA 1
ATOM 535 C C . GLY A 1 67 ? 7.453 -12.415 -59.213 1.00 87.19 67 GLY A C 1
ATOM 536 O O . GLY A 1 67 ? 6.809 -12.777 -58.231 1.00 87.19 67 GLY A O 1
ATOM 537 N N . ILE A 1 68 ? 7.178 -11.260 -59.826 1.00 88.31 68 ILE A N 1
ATOM 538 C CA . ILE A 1 68 ? 6.148 -10.313 -59.353 1.00 88.31 68 ILE A CA 1
ATOM 539 C C . ILE A 1 68 ? 4.769 -10.983 -59.266 1.00 88.31 68 ILE A C 1
ATOM 541 O O . ILE A 1 68 ? 4.004 -10.725 -58.328 1.00 88.31 68 ILE A O 1
ATOM 545 N N . ARG A 1 69 ? 4.429 -11.836 -60.237 1.00 87.38 69 ARG A N 1
ATOM 546 C CA . ARG A 1 69 ? 3.111 -12.478 -60.319 1.00 87.38 69 ARG A CA 1
ATOM 547 C C . ARG A 1 69 ? 2.945 -13.637 -59.336 1.00 87.38 69 ARG A C 1
ATOM 549 O O . ARG A 1 69 ? 1.869 -13.760 -58.746 1.00 87.38 69 ARG A O 1
ATOM 556 N N . ILE A 1 70 ? 3.988 -14.447 -59.166 1.00 84.50 70 ILE A N 1
ATOM 557 C CA . ILE A 1 70 ? 4.015 -15.622 -58.287 1.00 84.50 70 ILE A CA 1
ATOM 558 C C . ILE A 1 70 ? 4.222 -15.203 -56.832 1.00 84.50 70 ILE A C 1
ATOM 560 O O . ILE A 1 70 ? 3.415 -15.552 -55.974 1.00 84.50 70 ILE A O 1
ATOM 564 N N . ASN A 1 71 ? 5.268 -14.420 -56.562 1.00 81.88 71 ASN A N 1
ATOM 565 C CA . ASN A 1 71 ? 5.639 -14.021 -55.209 1.00 81.88 71 ASN A CA 1
ATOM 566 C C . ASN A 1 71 ? 4.725 -12.904 -54.675 1.00 81.88 71 ASN A C 1
ATOM 568 O O . ASN A 1 71 ? 4.456 -12.847 -53.483 1.00 81.88 71 ASN A O 1
ATOM 572 N N . ARG A 1 72 ? 4.140 -12.058 -55.534 1.00 81.00 72 ARG A N 1
ATOM 573 C CA . ARG A 1 72 ? 3.257 -10.948 -55.110 1.00 81.00 72 ARG A CA 1
ATOM 574 C C . ARG A 1 72 ? 3.907 -10.079 -54.012 1.00 81.00 72 ARG A C 1
ATOM 576 O O . ARG A 1 72 ? 3.337 -9.962 -52.926 1.00 81.00 72 ARG A O 1
ATOM 583 N N . PRO A 1 73 ? 5.066 -9.453 -54.291 1.00 80.75 73 PRO A N 1
ATOM 584 C CA . PRO A 1 73 ? 5.772 -8.634 -53.310 1.00 80.75 73 PRO A CA 1
ATOM 585 C C . PRO A 1 73 ? 4.883 -7.504 -52.781 1.00 80.75 73 PRO A C 1
ATOM 587 O O . PRO A 1 73 ? 4.053 -6.963 -53.522 1.00 80.75 73 PRO A O 1
ATOM 590 N N . GLU A 1 74 ? 5.071 -7.145 -51.508 1.00 76.88 74 GLU A N 1
ATOM 591 C CA . GLU A 1 74 ? 4.307 -6.084 -50.832 1.00 76.88 74 GLU A CA 1
ATOM 592 C C . GLU A 1 74 ? 4.394 -4.740 -51.569 1.00 76.88 74 GLU A C 1
ATOM 594 O O . GLU A 1 74 ? 3.381 -4.051 -51.703 1.00 76.88 74 GLU A O 1
ATOM 599 N N . ASN A 1 75 ? 5.563 -4.421 -52.140 1.00 81.56 75 ASN A N 1
ATOM 600 C CA . ASN A 1 75 ? 5.732 -3.341 -53.108 1.00 81.56 75 ASN A CA 1
ATOM 601 C C . ASN A 1 75 ? 6.239 -3.896 -54.450 1.00 81.56 75 ASN A C 1
ATOM 603 O O . ASN A 1 75 ? 7.377 -4.345 -54.575 1.00 81.56 75 ASN A O 1
ATOM 607 N N . ARG A 1 76 ? 5.390 -3.853 -55.483 1.00 87.50 76 ARG A N 1
ATOM 608 C CA . ARG A 1 76 ? 5.732 -4.325 -56.841 1.00 87.50 76 ARG A CA 1
ATOM 609 C C . ARG A 1 76 ? 6.545 -3.315 -57.641 1.00 87.50 76 ARG A C 1
ATOM 611 O O . ARG A 1 76 ? 7.141 -3.671 -58.652 1.00 87.50 76 ARG A O 1
ATOM 618 N N . THR A 1 77 ? 6.548 -2.058 -57.210 1.00 88.81 77 THR A N 1
ATOM 619 C CA . THR A 1 77 ? 7.086 -0.948 -57.993 1.00 88.81 77 THR A CA 1
ATOM 620 C C . THR A 1 77 ? 8.588 -1.080 -58.259 1.00 88.81 77 THR A C 1
ATOM 622 O O . THR A 1 77 ? 8.958 -0.961 -59.422 1.00 88.81 77 THR A O 1
ATOM 625 N N . PRO A 1 78 ? 9.456 -1.376 -57.267 1.00 89.50 78 PRO A N 1
ATOM 626 C CA . PRO A 1 78 ? 10.892 -1.550 -57.510 1.00 89.50 78 PRO A CA 1
ATOM 627 C C . PRO A 1 78 ? 11.208 -2.626 -58.551 1.00 89.50 78 PRO A C 1
ATOM 629 O O . PRO A 1 78 ? 12.003 -2.406 -59.456 1.00 89.50 78 PRO A O 1
ATOM 632 N N . TRP A 1 79 ? 10.514 -3.762 -58.471 1.00 90.62 79 TRP A N 1
ATOM 633 C CA . TRP A 1 79 ? 10.705 -4.889 -59.380 1.00 90.62 79 TRP A CA 1
ATOM 634 C C . TRP A 1 79 ? 10.291 -4.573 -60.823 1.00 90.62 79 TRP A C 1
ATOM 636 O O . TRP A 1 79 ? 10.921 -5.063 -61.754 1.00 90.62 79 TRP A O 1
ATOM 646 N N . LEU A 1 80 ? 9.275 -3.725 -61.025 1.00 92.69 80 LEU A N 1
ATOM 647 C CA . LEU A 1 80 ? 8.913 -3.237 -62.362 1.00 92.69 80 LEU A CA 1
ATOM 648 C C . LEU A 1 80 ? 9.997 -2.329 -62.952 1.00 92.69 80 LEU A C 1
ATOM 650 O O . LEU A 1 80 ? 10.292 -2.441 -64.138 1.00 92.69 80 LEU A O 1
ATOM 654 N N . PHE A 1 81 ? 10.613 -1.472 -62.132 1.00 94.56 81 PHE A N 1
ATOM 655 C CA . PHE A 1 81 ? 11.764 -0.674 -62.560 1.00 94.56 81 PHE A CA 1
ATOM 656 C C . PHE A 1 81 ? 12.956 -1.573 -62.912 1.00 94.56 81 PHE A C 1
ATOM 658 O O . PHE A 1 81 ? 13.565 -1.373 -63.952 1.00 94.56 81 PHE A O 1
ATOM 665 N N . PHE A 1 82 ? 13.242 -2.623 -62.139 1.00 93.75 82 PHE A N 1
ATOM 666 C CA . PHE A 1 82 ? 14.301 -3.576 -62.501 1.00 93.75 82 PHE A CA 1
ATOM 667 C C . PHE A 1 82 ? 14.021 -4.312 -63.814 1.00 93.75 82 PHE A C 1
ATOM 669 O O . PHE A 1 82 ? 14.918 -4.421 -64.644 1.00 93.75 82 PHE A O 1
ATOM 676 N N . ALA A 1 83 ? 12.780 -4.752 -64.049 1.00 94.12 83 ALA A N 1
ATOM 677 C CA . ALA A 1 83 ? 12.398 -5.354 -65.327 1.00 94.12 83 ALA A CA 1
ATOM 678 C C . ALA A 1 83 ? 12.562 -4.373 -66.502 1.00 94.12 83 ALA A C 1
ATOM 680 O O . ALA A 1 83 ? 13.065 -4.761 -67.552 1.00 94.12 83 ALA A O 1
ATOM 681 N N . ALA A 1 84 ? 12.180 -3.105 -66.320 1.00 94.75 84 ALA A N 1
ATOM 682 C CA . ALA A 1 84 ? 12.363 -2.065 -67.331 1.00 94.75 84 ALA A CA 1
ATOM 683 C C . ALA A 1 84 ? 13.847 -1.742 -67.580 1.00 94.75 84 ALA A C 1
ATOM 685 O O . ALA A 1 84 ? 14.241 -1.554 -68.725 1.00 94.75 84 ALA A O 1
ATOM 686 N N . GLY A 1 85 ? 14.675 -1.724 -66.530 1.00 93.75 85 GLY A N 1
ATOM 687 C CA . GLY A 1 85 ? 16.113 -1.473 -66.627 1.00 93.75 85 GLY A CA 1
ATOM 688 C C . GLY A 1 85 ? 16.839 -2.583 -67.386 1.00 93.75 85 GLY A C 1
ATOM 689 O O . GLY A 1 85 ? 17.535 -2.299 -68.356 1.00 93.75 85 GLY A O 1
ATOM 690 N N . LEU A 1 86 ? 16.601 -3.848 -67.018 1.00 93.75 86 LEU A N 1
ATOM 691 C CA . LEU A 1 86 ? 17.134 -5.000 -67.757 1.00 93.75 86 LEU A CA 1
ATOM 692 C C . LEU A 1 86 ? 16.583 -5.069 -69.187 1.00 93.75 86 LEU A C 1
ATOM 694 O O . LEU A 1 86 ? 17.300 -5.467 -70.094 1.00 93.75 86 LEU A O 1
ATOM 698 N N . GLY A 1 87 ? 15.328 -4.662 -69.405 1.00 94.38 87 GLY A N 1
ATOM 699 C CA . GLY A 1 87 ? 14.757 -4.545 -70.746 1.00 94.38 87 GLY A CA 1
ATOM 700 C C . GLY A 1 87 ? 15.454 -3.480 -71.596 1.00 94.38 87 GLY A C 1
ATOM 701 O O . GLY A 1 87 ? 15.677 -3.710 -72.782 1.00 94.38 87 GLY A O 1
ATOM 702 N N . SER A 1 88 ? 15.838 -2.347 -70.997 1.00 94.44 88 SER A N 1
ATOM 703 C CA . SER A 1 88 ? 16.646 -1.313 -71.659 1.00 94.44 88 SER A CA 1
ATOM 704 C C . SER A 1 88 ? 18.021 -1.856 -72.042 1.00 94.44 88 SER A C 1
ATOM 706 O O . SER A 1 88 ? 18.419 -1.712 -73.192 1.00 94.44 88 SER A O 1
ATOM 708 N N . PHE A 1 89 ? 18.694 -2.550 -71.118 1.00 92.69 89 PHE A N 1
ATOM 709 C CA . PHE A 1 89 ? 20.003 -3.173 -71.355 1.00 92.69 89 PHE A CA 1
ATOM 710 C C . PHE A 1 89 ? 19.941 -4.220 -72.480 1.00 92.69 89 PHE A C 1
ATOM 712 O O . PHE A 1 89 ? 20.701 -4.147 -73.436 1.00 92.69 89 PHE A O 1
ATOM 719 N N . LEU A 1 90 ? 18.930 -5.093 -72.464 1.00 92.81 90 LEU A N 1
ATOM 720 C CA . LEU A 1 90 ? 18.699 -6.082 -73.522 1.00 92.81 90 LEU A CA 1
ATOM 721 C C . LEU A 1 90 ? 18.402 -5.432 -74.880 1.00 92.81 90 LEU A C 1
ATOM 723 O O . LEU A 1 90 ? 18.827 -5.922 -75.924 1.00 92.81 90 LEU A O 1
ATOM 727 N N . THR A 1 91 ? 17.636 -4.339 -74.879 1.00 92.94 91 THR A N 1
ATOM 728 C CA . THR A 1 91 ? 17.345 -3.586 -76.106 1.00 92.94 91 THR A CA 1
ATOM 729 C C . THR A 1 91 ? 18.623 -2.972 -76.668 1.00 92.94 91 THR A C 1
ATOM 731 O O . THR A 1 91 ? 18.804 -2.979 -77.884 1.00 92.94 91 THR A O 1
ATOM 734 N N . ALA A 1 92 ? 19.509 -2.485 -75.797 1.00 90.62 92 ALA A N 1
ATOM 735 C CA . ALA A 1 92 ? 20.817 -1.976 -76.174 1.00 90.62 92 ALA A CA 1
ATOM 736 C C . ALA A 1 92 ? 21.689 -3.076 -76.793 1.00 90.62 92 ALA A C 1
ATOM 738 O O . ALA A 1 92 ? 22.168 -2.875 -77.905 1.00 90.62 92 ALA A O 1
ATOM 739 N N . ASP A 1 93 ? 21.784 -4.252 -76.159 1.00 87.12 93 ASP A N 1
ATOM 740 C CA . ASP A 1 93 ? 22.529 -5.407 -76.684 1.00 87.12 93 ASP A CA 1
ATOM 741 C C . ASP A 1 93 ? 22.047 -5.790 -78.092 1.00 87.12 93 ASP A C 1
ATOM 743 O O . ASP A 1 93 ? 22.828 -5.862 -79.040 1.00 87.12 93 ASP A O 1
ATOM 747 N N . ILE A 1 94 ? 20.734 -5.973 -78.274 1.00 87.88 94 ILE A N 1
ATOM 748 C CA . ILE A 1 94 ? 20.153 -6.318 -79.583 1.00 87.88 94 ILE A CA 1
ATOM 749 C C . ILE A 1 94 ? 20.440 -5.224 -80.619 1.00 87.88 94 ILE A C 1
ATOM 751 O O . ILE A 1 94 ? 20.784 -5.533 -81.760 1.00 87.88 94 ILE A O 1
ATOM 755 N N . MET A 1 95 ? 20.295 -3.952 -80.240 1.00 86.56 95 MET A N 1
ATOM 756 C CA . MET A 1 95 ? 20.537 -2.820 -81.132 1.00 86.56 95 MET A CA 1
ATOM 757 C C . MET A 1 95 ? 22.008 -2.732 -81.543 1.00 86.56 95 MET A C 1
ATOM 759 O O . MET A 1 95 ? 22.291 -2.537 -82.723 1.00 86.56 95 MET A O 1
ATOM 763 N N . TYR A 1 96 ? 22.929 -2.912 -80.596 1.00 85.12 96 TYR A N 1
ATOM 764 C CA . TYR A 1 96 ? 24.367 -2.918 -80.841 1.00 85.12 96 TYR A CA 1
ATOM 765 C C . TYR A 1 96 ? 24.733 -3.995 -81.865 1.00 85.12 96 TYR A C 1
ATOM 767 O O . TYR A 1 96 ? 25.335 -3.680 -82.890 1.00 85.12 96 TYR A O 1
ATOM 775 N N . TYR A 1 97 ? 24.253 -5.229 -81.678 1.00 79.75 97 TYR A N 1
ATOM 776 C CA . TYR A 1 97 ? 24.516 -6.318 -82.623 1.00 79.75 97 TYR A CA 1
ATOM 777 C C . TYR A 1 97 ? 23.895 -6.090 -84.004 1.00 79.75 97 TYR A C 1
ATOM 779 O O . TYR A 1 97 ? 24.504 -6.425 -85.019 1.00 79.75 97 TYR A O 1
ATOM 787 N N . LEU A 1 98 ? 22.687 -5.520 -84.081 1.00 81.75 98 LEU A N 1
ATOM 788 C CA . LEU A 1 98 ? 22.075 -5.177 -85.369 1.00 81.75 98 LEU A CA 1
ATOM 789 C C . LEU A 1 98 ? 22.887 -4.109 -86.109 1.00 81.75 98 LEU A C 1
ATOM 791 O O . LEU A 1 98 ? 23.048 -4.203 -87.325 1.00 81.75 98 LEU A O 1
ATOM 795 N N . LEU A 1 99 ? 23.404 -3.109 -85.394 1.00 83.00 99 LEU A N 1
ATOM 796 C CA . LEU A 1 99 ? 24.270 -2.079 -85.968 1.00 83.00 99 LEU A CA 1
ATOM 797 C C . LEU A 1 99 ? 25.615 -2.659 -86.414 1.00 83.00 99 LEU A C 1
ATOM 799 O O . LEU A 1 99 ? 26.075 -2.322 -87.500 1.00 83.00 99 LEU A O 1
ATOM 803 N N . GLU A 1 100 ? 26.201 -3.561 -85.631 1.00 78.56 100 GLU A N 1
ATOM 804 C CA . GLU A 1 100 ? 27.435 -4.281 -85.967 1.00 78.56 100 GLU A CA 1
ATOM 805 C C . GLU A 1 100 ? 27.269 -5.111 -87.255 1.00 78.56 100 GLU A C 1
ATOM 807 O O . GLU A 1 100 ? 28.073 -5.004 -88.180 1.00 78.56 100 GLU A O 1
ATOM 812 N N . LEU A 1 101 ? 26.154 -5.842 -87.385 1.00 77.56 101 LEU A N 1
ATOM 813 C CA . LEU A 1 101 ? 25.792 -6.586 -88.601 1.00 77.56 101 LEU A CA 1
ATOM 814 C C . LEU A 1 101 ? 25.600 -5.682 -89.830 1.00 77.56 101 LEU A C 1
ATOM 816 O O . LEU A 1 101 ? 25.892 -6.103 -90.949 1.00 77.56 101 LEU A O 1
ATOM 820 N N . MET A 1 102 ? 25.090 -4.460 -89.644 1.00 80.44 102 MET A N 1
ATOM 821 C CA . MET A 1 102 ? 24.896 -3.491 -90.731 1.00 80.44 102 MET A CA 1
ATOM 822 C C . MET A 1 102 ? 26.187 -2.759 -91.123 1.00 80.44 102 MET A C 1
ATOM 824 O O . MET A 1 102 ? 26.314 -2.347 -92.276 1.00 80.44 102 MET A O 1
ATOM 828 N N . ALA A 1 103 ? 27.123 -2.578 -90.188 1.00 75.31 103 ALA A N 1
ATOM 829 C CA . ALA A 1 103 ? 28.347 -1.803 -90.389 1.00 75.31 103 ALA A CA 1
ATOM 830 C C . ALA A 1 103 ? 29.533 -2.622 -90.939 1.00 75.31 103 ALA A C 1
ATOM 832 O O . ALA A 1 103 ? 30.461 -2.038 -91.502 1.00 75.31 103 ALA A O 1
ATOM 833 N N . GLY A 1 104 ? 29.507 -3.956 -90.825 1.00 69.94 104 GLY A N 1
ATOM 834 C CA . GLY A 1 104 ? 30.597 -4.823 -91.293 1.00 69.94 104 GLY A CA 1
ATOM 835 C C . GLY A 1 104 ? 31.915 -4.554 -90.551 1.00 69.94 104 GLY A C 1
ATOM 836 O O . GLY A 1 104 ? 31.903 -4.245 -89.364 1.00 69.94 104 GLY A O 1
ATOM 837 N N . ASP A 1 105 ? 33.054 -4.619 -91.251 1.00 61.22 105 ASP A N 1
ATOM 838 C CA . ASP A 1 105 ? 34.400 -4.461 -90.657 1.00 61.22 105 ASP A CA 1
ATOM 839 C C . ASP A 1 105 ? 34.681 -3.060 -90.069 1.00 61.22 105 ASP A C 1
ATOM 841 O O . ASP A 1 105 ? 35.679 -2.873 -89.376 1.00 61.22 105 ASP A O 1
ATOM 845 N N . ALA A 1 106 ? 33.830 -2.063 -90.345 1.00 62.56 106 ALA A N 1
ATOM 846 C CA . ALA A 1 106 ? 33.986 -0.705 -89.819 1.00 62.56 106 ALA A CA 1
ATOM 847 C C . ALA A 1 106 ? 33.470 -0.543 -88.374 1.00 62.56 106 ALA A C 1
ATOM 849 O O . ALA A 1 106 ? 33.805 0.449 -87.728 1.00 62.56 106 ALA A O 1
ATOM 850 N N . GLY A 1 107 ? 32.675 -1.499 -87.872 1.00 66.38 107 GLY A N 1
ATOM 851 C CA . GLY A 1 107 ? 32.027 -1.423 -86.560 1.00 66.38 107 GLY A CA 1
ATOM 852 C C . GLY A 1 107 ? 30.939 -0.336 -86.460 1.00 66.38 107 GLY A C 1
ATOM 853 O O . GLY A 1 107 ? 30.838 0.550 -87.315 1.00 66.38 107 GLY A O 1
ATOM 854 N N . PRO A 1 108 ? 30.063 -0.391 -85.440 1.00 72.12 108 PRO A N 1
ATOM 855 C CA . PRO A 1 108 ? 29.053 0.641 -85.229 1.00 72.12 108 PRO A CA 1
ATOM 856 C C . PRO A 1 108 ? 29.706 1.980 -84.851 1.00 72.12 108 PRO A C 1
ATOM 858 O O . PRO A 1 108 ? 30.638 2.029 -84.053 1.00 72.12 108 PRO A O 1
ATOM 861 N N . ALA A 1 109 ? 29.193 3.085 -85.401 1.00 75.06 109 ALA A N 1
ATOM 862 C CA . ALA A 1 109 ? 29.681 4.423 -85.070 1.00 75.06 109 ALA A CA 1
ATOM 863 C C . ALA A 1 109 ? 29.498 4.725 -83.571 1.00 75.06 109 ALA A C 1
ATOM 865 O O . ALA A 1 109 ? 28.403 4.540 -83.037 1.00 75.06 109 ALA A O 1
ATOM 866 N N . PHE A 1 110 ? 30.549 5.226 -82.918 1.00 77.38 110 PHE A N 1
ATOM 867 C CA . PHE A 1 110 ? 30.528 5.615 -81.508 1.00 77.38 110 PHE A CA 1
ATOM 868 C C . PHE A 1 110 ? 30.411 7.146 -81.358 1.00 77.38 110 PHE A C 1
ATOM 870 O O . PHE A 1 110 ? 31.215 7.874 -81.947 1.00 77.38 110 PHE A O 1
ATOM 877 N N . PRO A 1 111 ? 29.455 7.675 -80.571 1.00 83.69 111 PRO A N 1
ATOM 878 C CA . PRO A 1 111 ? 28.394 6.973 -79.849 1.00 83.69 111 PRO A CA 1
ATOM 879 C C . PRO A 1 111 ? 27.238 6.550 -80.771 1.00 83.69 111 PRO A C 1
ATOM 881 O O . PRO A 1 111 ? 26.905 7.236 -81.741 1.00 83.69 111 PRO A O 1
ATOM 884 N N . SER A 1 112 ? 26.588 5.442 -80.431 1.00 86.56 112 SER A N 1
ATOM 885 C CA . SER A 1 112 ? 25.492 4.837 -81.187 1.00 86.56 112 SER A CA 1
ATOM 886 C C . SER A 1 112 ? 24.132 5.049 -80.510 1.00 86.56 112 SER A C 1
ATOM 888 O O . SER A 1 112 ? 24.030 5.456 -79.352 1.00 86.56 112 SER A O 1
ATOM 890 N N . ILE A 1 113 ? 23.040 4.713 -81.207 1.00 86.38 113 ILE A N 1
ATOM 891 C CA . ILE A 1 113 ? 21.712 4.681 -80.573 1.00 86.38 113 ILE A CA 1
ATOM 892 C C . ILE A 1 113 ? 21.605 3.578 -79.502 1.00 86.38 113 ILE A C 1
ATOM 894 O O . ILE A 1 113 ? 20.765 3.692 -78.613 1.00 86.38 113 ILE A O 1
ATOM 898 N N . ALA A 1 114 ? 22.458 2.545 -79.537 1.00 87.75 114 ALA A N 1
ATOM 899 C CA . ALA A 1 114 ? 22.504 1.524 -78.490 1.00 87.75 114 ALA A CA 1
ATOM 900 C C . ALA A 1 114 ? 22.994 2.108 -77.152 1.00 87.75 114 ALA A C 1
ATOM 902 O O . ALA A 1 114 ? 22.416 1.800 -76.111 1.00 87.75 114 ALA A O 1
ATOM 903 N N . ASP A 1 115 ? 23.952 3.041 -77.179 1.00 88.31 115 ASP A N 1
ATOM 904 C CA . ASP A 1 115 ? 24.487 3.708 -75.982 1.00 88.31 115 ASP A CA 1
ATOM 905 C C . ASP A 1 115 ? 23.417 4.485 -75.202 1.00 88.31 115 ASP A C 1
ATOM 907 O O . ASP A 1 115 ? 23.444 4.542 -73.974 1.00 88.31 115 ASP A O 1
ATOM 911 N N . VAL A 1 116 ? 22.404 5.019 -75.894 1.00 89.88 116 VAL A N 1
ATOM 912 C CA . VAL A 1 116 ? 21.248 5.665 -75.248 1.00 89.88 116 VAL A CA 1
ATOM 913 C C . VAL A 1 116 ? 20.476 4.670 -74.375 1.00 89.88 116 VAL A C 1
ATOM 915 O O . VAL A 1 116 ? 20.036 5.017 -73.277 1.00 89.88 116 VAL A O 1
ATOM 918 N N . PHE A 1 117 ? 20.317 3.428 -74.837 1.00 91.44 117 PHE A N 1
ATOM 919 C CA . PHE A 1 117 ? 19.621 2.376 -74.096 1.00 91.44 117 PHE A CA 1
ATOM 920 C C . PHE A 1 117 ? 20.500 1.743 -73.009 1.00 91.44 117 PHE A C 1
ATOM 922 O O . PHE A 1 117 ? 19.970 1.415 -71.940 1.00 91.44 117 PHE A O 1
ATOM 929 N N . TYR A 1 118 ? 21.815 1.634 -73.233 1.00 89.94 118 TYR A N 1
ATOM 930 C CA . TYR A 1 118 ? 22.778 1.219 -72.209 1.00 89.94 118 TYR A CA 1
ATOM 931 C C . TYR A 1 118 ? 22.796 2.208 -71.039 1.00 89.94 118 TYR A C 1
ATOM 933 O O . TYR A 1 118 ? 22.522 1.828 -69.899 1.00 89.94 118 TYR A O 1
ATOM 941 N N . LEU A 1 119 ? 22.980 3.503 -71.313 1.00 90.56 119 LEU A N 1
ATOM 942 C CA . LEU A 1 119 ? 22.949 4.549 -70.286 1.00 90.56 119 LEU A CA 1
ATOM 943 C C . LEU A 1 119 ? 21.554 4.717 -69.663 1.00 90.56 119 LEU A C 1
ATOM 945 O O . LEU A 1 119 ? 21.436 5.044 -68.481 1.00 90.56 119 LEU A O 1
ATOM 949 N N . GLY A 1 120 ? 20.488 4.449 -70.425 1.00 91.94 120 GLY A N 1
ATOM 950 C CA . GLY A 1 120 ? 19.104 4.477 -69.951 1.00 91.94 120 GLY A CA 1
ATOM 951 C C . GLY A 1 120 ? 18.781 3.431 -68.877 1.00 91.94 120 GLY A C 1
ATOM 952 O O . GLY A 1 120 ? 17.896 3.667 -68.051 1.00 91.94 120 GLY A O 1
ATOM 953 N N . MET A 1 121 ? 19.515 2.314 -68.818 1.00 93.69 121 MET A N 1
ATOM 954 C CA . MET A 1 121 ? 19.331 1.281 -67.789 1.00 93.69 121 MET A CA 1
ATOM 955 C C . MET A 1 121 ? 19.612 1.820 -66.379 1.00 93.69 121 MET A C 1
ATOM 957 O O . MET A 1 121 ? 18.801 1.626 -65.466 1.00 93.69 121 MET A O 1
ATOM 961 N N . TYR A 1 122 ? 20.711 2.554 -66.205 1.00 91.19 122 TYR A N 1
ATOM 962 C CA . TYR A 1 122 ? 21.182 3.038 -64.908 1.00 91.19 122 TYR A CA 1
ATOM 963 C C . TYR A 1 122 ? 20.151 3.859 -64.115 1.00 91.19 122 TYR A C 1
ATOM 965 O O . TYR A 1 122 ? 19.837 3.469 -62.985 1.00 91.19 122 TYR A O 1
ATOM 973 N N . PRO A 1 123 ? 19.563 4.960 -64.638 1.00 93.25 123 PRO A N 1
ATOM 974 C CA . PRO A 1 123 ? 18.600 5.749 -63.874 1.00 93.25 123 PRO A CA 1
ATOM 975 C C . PRO A 1 123 ? 17.342 4.941 -63.536 1.00 93.25 123 PRO A C 1
ATOM 977 O O . PRO A 1 123 ? 16.775 5.111 -62.455 1.00 93.25 123 PRO A O 1
ATOM 980 N N . ILE A 1 124 ? 16.923 4.023 -64.412 1.00 94.31 124 ILE A N 1
ATOM 981 C CA . ILE A 1 124 ? 15.760 3.157 -64.185 1.00 94.31 124 ILE A CA 1
ATOM 982 C C . ILE A 1 124 ? 16.032 2.204 -63.008 1.00 94.31 124 ILE A C 1
ATOM 984 O O . ILE A 1 124 ? 15.207 2.112 -62.091 1.00 94.31 124 ILE A O 1
ATOM 988 N N . VAL A 1 125 ? 17.194 1.543 -62.981 1.00 91.81 125 VAL A N 1
ATOM 989 C CA . VAL A 1 125 ? 17.592 0.646 -61.881 1.00 91.81 125 VAL A CA 1
ATOM 990 C C . VAL A 1 125 ? 17.803 1.425 -60.578 1.00 91.81 125 VAL A C 1
ATOM 992 O O . VAL A 1 125 ? 17.305 1.003 -59.530 1.00 91.81 125 VAL A O 1
ATOM 995 N N . ILE A 1 126 ? 18.442 2.599 -60.628 1.00 90.50 126 ILE A N 1
ATOM 996 C CA . ILE A 1 126 ? 18.635 3.486 -59.468 1.00 90.50 126 ILE A CA 1
ATOM 997 C C . ILE A 1 126 ? 17.288 3.874 -58.843 1.00 90.50 126 ILE A C 1
ATOM 999 O O . ILE A 1 126 ? 17.129 3.777 -57.623 1.00 90.50 126 ILE A O 1
ATOM 1003 N N . ILE A 1 127 ? 16.286 4.248 -59.649 1.00 91.00 127 ILE A N 1
ATOM 1004 C CA . ILE A 1 127 ? 14.934 4.558 -59.150 1.00 91.00 127 ILE A CA 1
ATOM 1005 C C . ILE A 1 127 ? 14.323 3.343 -58.437 1.00 91.00 127 ILE A C 1
ATOM 1007 O O . ILE A 1 127 ? 13.696 3.500 -57.383 1.00 91.00 127 ILE A O 1
ATOM 1011 N N . GLY A 1 128 ? 14.523 2.135 -58.971 1.00 88.88 128 GLY A N 1
ATOM 1012 C CA . GLY A 1 128 ? 14.107 0.890 -58.323 1.00 88.88 128 GLY A CA 1
ATOM 1013 C C . GLY A 1 128 ? 14.738 0.704 -56.938 1.00 88.88 128 GLY A C 1
ATOM 1014 O O . GLY A 1 128 ? 14.019 0.487 -55.958 1.00 88.88 128 GLY A O 1
ATOM 1015 N N . LEU A 1 129 ? 16.059 0.872 -56.828 1.00 87.31 129 LEU A N 1
ATOM 1016 C CA . LEU A 1 129 ? 16.801 0.746 -55.565 1.00 87.31 129 LEU A CA 1
ATOM 1017 C C . LEU A 1 129 ? 16.398 1.813 -54.534 1.00 87.31 129 LEU A C 1
ATOM 1019 O O . LEU A 1 129 ? 16.170 1.493 -53.366 1.00 87.31 129 LEU A O 1
ATOM 1023 N N . VAL A 1 130 ? 16.239 3.074 -54.951 1.00 86.00 130 VAL A N 1
ATOM 1024 C CA . VAL A 1 130 ? 15.817 4.174 -54.062 1.00 86.00 130 VAL A CA 1
ATOM 1025 C C . VAL A 1 130 ? 14.423 3.929 -53.482 1.00 86.00 130 VAL A C 1
ATOM 1027 O O . VAL A 1 130 ? 14.178 4.243 -52.315 1.00 86.00 130 VAL A O 1
ATOM 1030 N N . LYS A 1 131 ? 13.504 3.339 -54.257 1.00 84.25 131 LYS A N 1
ATOM 1031 C CA . LYS A 1 131 ? 12.174 2.978 -53.746 1.00 84.25 131 LYS A CA 1
ATOM 1032 C C . LYS A 1 131 ? 12.241 1.916 -52.649 1.00 84.25 131 LYS A C 1
ATOM 1034 O O . LYS A 1 131 ? 11.528 2.058 -51.664 1.00 84.25 131 LYS A O 1
ATOM 1039 N N . ILE A 1 132 ? 13.126 0.923 -52.770 1.00 81.88 132 ILE A N 1
ATOM 1040 C CA . ILE A 1 132 ? 13.364 -0.060 -51.698 1.00 81.88 132 ILE A CA 1
ATOM 1041 C C . ILE A 1 132 ? 13.912 0.639 -50.451 1.00 81.88 132 ILE A C 1
ATOM 1043 O O . ILE A 1 132 ? 13.404 0.427 -49.356 1.00 81.88 132 ILE A O 1
ATOM 1047 N N . LEU A 1 133 ? 14.901 1.524 -50.609 1.00 76.19 133 LEU A N 1
ATOM 1048 C CA . LEU A 1 133 ? 15.499 2.256 -49.486 1.00 76.19 133 LEU A CA 1
ATOM 1049 C C . LEU A 1 133 ? 14.480 3.113 -48.725 1.00 76.19 133 LEU A C 1
ATOM 1051 O O . LEU A 1 133 ? 14.519 3.169 -47.496 1.00 76.19 133 LEU A O 1
ATOM 1055 N N . ARG A 1 134 ? 13.553 3.761 -49.440 1.00 76.31 134 ARG A N 1
ATOM 1056 C CA . ARG A 1 134 ? 12.495 4.579 -48.830 1.00 76.31 134 ARG A CA 1
ATOM 1057 C C . ARG A 1 134 ? 11.510 3.749 -48.005 1.00 76.31 134 ARG A C 1
ATOM 1059 O O . ARG A 1 134 ? 11.005 4.256 -47.007 1.00 76.31 134 ARG A O 1
ATOM 1066 N N . ASP A 1 135 ? 11.253 2.508 -48.411 1.00 70.62 135 ASP A N 1
ATOM 1067 C CA . ASP A 1 135 ? 10.388 1.587 -47.669 1.00 70.62 135 ASP A CA 1
ATOM 1068 C C . ASP A 1 135 ? 11.070 1.067 -46.387 1.00 70.62 135 ASP A C 1
ATOM 1070 O O . ASP A 1 135 ? 10.384 0.807 -45.402 1.00 70.62 135 ASP A O 1
ATOM 1074 N N . VAL A 1 136 ? 12.405 0.946 -46.381 1.00 65.25 136 VAL A N 1
ATOM 1075 C CA . VAL A 1 136 ? 13.202 0.447 -45.238 1.00 65.25 136 VAL A CA 1
ATOM 1076 C C . VAL A 1 136 ? 13.462 1.516 -44.183 1.00 65.25 136 VAL A C 1
ATOM 1078 O O . VAL A 1 136 ? 13.382 1.237 -42.992 1.00 65.25 136 VAL A O 1
ATOM 1081 N N . ALA A 1 137 ? 13.781 2.737 -44.607 1.00 60.75 137 ALA A N 1
ATOM 1082 C CA . ALA A 1 137 ? 14.150 3.828 -43.712 1.00 60.75 137 ALA A CA 1
ATOM 1083 C C . ALA A 1 137 ? 13.332 5.087 -44.045 1.00 60.75 137 ALA A C 1
ATOM 1085 O O . ALA A 1 137 ? 13.826 5.989 -44.733 1.00 60.75 137 ALA A O 1
ATOM 1086 N N . PRO A 1 138 ? 12.067 5.173 -43.589 1.00 56.19 138 PRO A N 1
ATOM 1087 C CA . PRO A 1 138 ? 11.241 6.357 -43.787 1.00 56.19 138 PRO A CA 1
ATOM 1088 C C . PRO A 1 138 ? 11.753 7.514 -42.910 1.00 56.19 138 PRO A C 1
ATOM 1090 O O . PRO A 1 138 ? 11.273 7.739 -41.804 1.00 56.19 138 PRO A O 1
ATOM 1093 N N . GLY A 1 139 ? 12.756 8.258 -43.388 1.00 58.41 139 GLY A N 1
ATOM 1094 C CA . GLY A 1 139 ? 13.320 9.393 -42.653 1.00 58.41 139 GLY A CA 1
ATOM 1095 C C . GLY A 1 139 ? 14.648 9.924 -43.204 1.00 58.41 139 GLY A C 1
ATOM 1096 O O . GLY A 1 139 ? 15.193 9.420 -44.186 1.00 58.41 139 GLY A O 1
ATOM 1097 N N . ARG A 1 140 ? 15.177 10.977 -42.567 1.00 58.28 140 ARG A N 1
ATOM 1098 C CA . ARG A 1 140 ? 16.496 11.560 -42.870 1.00 58.28 140 ARG A CA 1
ATOM 1099 C C . ARG A 1 140 ? 17.593 10.802 -42.122 1.00 58.28 140 ARG A C 1
ATOM 1101 O O . ARG A 1 140 ? 18.074 11.247 -41.086 1.00 58.28 140 ARG A O 1
ATOM 1108 N N . ASP A 1 141 ? 17.975 9.651 -42.655 1.00 69.00 141 ASP A N 1
ATOM 1109 C CA . ASP A 1 141 ? 19.106 8.880 -42.145 1.00 69.00 141 ASP A CA 1
ATOM 1110 C C . ASP A 1 141 ? 20.428 9.401 -42.738 1.00 69.00 141 ASP A C 1
ATOM 1112 O O . ASP A 1 141 ? 20.887 8.961 -43.794 1.00 69.00 141 ASP A O 1
ATOM 1116 N N . TYR A 1 142 ? 21.010 10.400 -42.068 1.00 74.00 142 TYR A N 1
ATOM 1117 C CA . TYR A 1 142 ? 22.291 11.002 -42.455 1.00 74.00 142 TYR A CA 1
ATOM 1118 C C . TYR A 1 142 ? 23.467 10.027 -42.325 1.00 74.00 142 TYR A C 1
ATOM 1120 O O . TYR A 1 142 ? 24.437 10.138 -43.069 1.00 74.00 142 TYR A O 1
ATOM 1128 N N . ALA A 1 143 ? 23.369 9.057 -41.419 1.00 73.56 143 ALA A N 1
ATOM 1129 C CA . ALA A 1 143 ? 24.400 8.059 -41.178 1.00 73.56 143 ALA A CA 1
ATOM 1130 C C . ALA A 1 143 ? 24.603 7.151 -42.401 1.00 73.56 143 ALA A C 1
ATOM 1132 O O . ALA A 1 143 ? 25.725 7.020 -42.884 1.00 73.56 143 ALA A O 1
ATOM 1133 N N . SER A 1 144 ? 23.524 6.605 -42.968 1.00 73.75 144 SER A N 1
ATOM 1134 C CA . SER A 1 144 ? 23.629 5.785 -44.185 1.00 73.75 144 SER A CA 1
ATOM 1135 C C . SER A 1 144 ? 23.994 6.566 -45.439 1.00 73.75 144 SER A C 1
ATOM 1137 O O . SER A 1 144 ? 24.568 6.002 -46.369 1.00 73.75 144 SER A O 1
ATOM 1139 N N . LEU A 1 145 ? 23.668 7.860 -45.484 1.00 77.56 145 LEU A N 1
ATOM 1140 C CA . LEU A 1 145 ? 24.103 8.742 -46.567 1.00 77.56 145 LEU A CA 1
ATOM 1141 C C . LEU A 1 145 ? 25.619 8.947 -46.548 1.00 77.56 145 LEU A C 1
ATOM 1143 O O . LEU A 1 145 ? 26.242 8.888 -47.605 1.00 77.56 145 LEU A O 1
ATOM 1147 N N . ILE A 1 146 ? 26.206 9.145 -45.365 1.00 83.00 146 ILE A N 1
ATOM 1148 C CA . ILE A 1 146 ? 27.662 9.251 -45.207 1.00 83.00 146 ILE A CA 1
ATOM 1149 C C . ILE A 1 146 ? 28.329 7.928 -45.600 1.00 83.00 146 ILE A C 1
ATOM 1151 O O . ILE A 1 146 ? 29.268 7.938 -46.389 1.00 83.00 146 ILE A O 1
ATOM 1155 N N . ASP A 1 147 ? 27.805 6.792 -45.133 1.00 80.12 147 ASP A N 1
ATOM 1156 C CA . ASP A 1 147 ? 28.369 5.469 -45.439 1.00 80.12 147 ASP A CA 1
ATOM 1157 C C . ASP A 1 147 ? 28.343 5.164 -46.948 1.00 80.12 147 ASP A C 1
ATOM 1159 O O . ASP A 1 147 ? 29.307 4.636 -47.503 1.00 80.12 147 ASP A O 1
ATOM 1163 N N . ALA A 1 148 ? 27.264 5.550 -47.633 1.00 82.12 148 ALA A N 1
ATOM 1164 C CA . ALA A 1 148 ? 27.150 5.440 -49.084 1.00 82.12 148 ALA A CA 1
ATOM 1165 C C . ALA A 1 148 ? 28.134 6.362 -49.821 1.00 82.12 148 ALA A C 1
ATOM 1167 O O . ALA A 1 148 ? 28.759 5.931 -50.787 1.00 82.12 148 ALA A O 1
ATOM 1168 N N . ALA A 1 149 ? 28.301 7.605 -49.357 1.00 85.50 149 ALA A N 1
ATOM 1169 C CA . ALA A 1 149 ? 29.239 8.560 -49.943 1.00 85.50 149 ALA A CA 1
ATOM 1170 C C . ALA A 1 149 ? 30.699 8.099 -49.808 1.00 85.50 149 ALA A C 1
ATOM 1172 O O . ALA A 1 149 ? 31.470 8.256 -50.751 1.00 85.50 149 ALA A O 1
ATOM 1173 N N . VAL A 1 150 ? 31.065 7.474 -48.681 1.00 87.06 150 VAL A N 1
ATOM 1174 C CA . VAL A 1 150 ? 32.393 6.865 -48.486 1.00 87.06 150 VAL A CA 1
ATOM 1175 C C . VAL A 1 150 ? 32.655 5.796 -49.547 1.00 87.06 150 VAL A C 1
ATOM 1177 O O . VAL A 1 150 ? 33.690 5.823 -50.206 1.00 87.06 150 VAL A O 1
ATOM 1180 N N . VAL A 1 151 ? 31.710 4.877 -49.765 1.00 84.81 151 VAL A N 1
ATOM 1181 C CA . VAL A 1 151 ? 31.878 3.831 -50.787 1.00 84.81 151 VAL A CA 1
ATOM 1182 C C . VAL A 1 151 ? 31.887 4.426 -52.198 1.00 84.81 151 VAL A C 1
ATOM 1184 O O . VAL A 1 151 ? 32.734 4.051 -53.002 1.00 84.81 151 VAL A O 1
ATOM 1187 N N . GLY A 1 152 ? 31.004 5.384 -52.492 1.00 85.62 152 GLY A N 1
ATOM 1188 C CA . GLY A 1 152 ? 30.930 6.041 -53.799 1.00 85.62 152 GLY A CA 1
ATOM 1189 C C . GLY A 1 152 ? 32.224 6.754 -54.192 1.00 85.62 152 GLY A C 1
ATOM 1190 O O . GLY A 1 152 ? 32.733 6.537 -55.288 1.00 85.62 152 GLY A O 1
ATOM 1191 N N . ILE A 1 153 ? 32.801 7.548 -53.283 1.00 88.44 153 ILE A N 1
ATOM 1192 C CA . ILE A 1 153 ? 34.070 8.256 -53.523 1.00 88.44 153 ILE A CA 1
ATOM 1193 C C . ILE A 1 153 ? 35.234 7.268 -53.663 1.00 88.44 153 ILE A C 1
ATOM 1195 O O . ILE A 1 153 ? 36.100 7.467 -54.512 1.00 88.44 153 ILE A O 1
ATOM 1199 N N . ALA A 1 154 ? 35.248 6.191 -52.873 1.00 88.12 154 ALA A N 1
ATOM 1200 C CA . ALA A 1 154 ? 3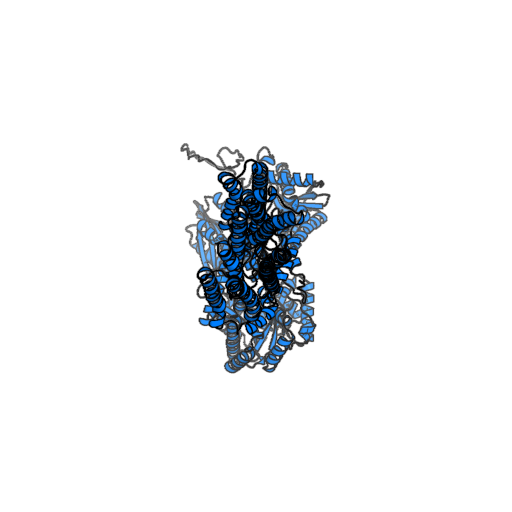6.282 5.164 -52.967 1.00 88.12 154 ALA A CA 1
ATOM 1201 C C . ALA A 1 154 ? 36.255 4.428 -54.314 1.00 88.12 154 ALA A C 1
ATOM 1203 O O . ALA A 1 154 ? 37.303 4.235 -54.932 1.00 88.12 154 ALA A O 1
ATOM 1204 N N . VAL A 1 155 ? 35.062 4.051 -54.789 1.00 85.69 155 VAL A N 1
ATOM 1205 C CA . VAL A 1 155 ? 34.883 3.427 -56.108 1.00 85.69 155 VAL A CA 1
ATOM 1206 C C . VAL A 1 155 ? 35.259 4.410 -57.211 1.00 85.69 155 VAL A C 1
ATOM 1208 O O . VAL A 1 155 ? 36.033 4.043 -58.084 1.00 85.69 155 VAL A O 1
ATOM 1211 N N . PHE A 1 156 ? 34.798 5.663 -57.138 1.00 87.25 156 PHE A N 1
ATOM 1212 C CA . PHE A 1 156 ? 35.143 6.697 -58.117 1.00 87.25 156 PHE A CA 1
ATOM 1213 C C . PHE A 1 156 ? 36.653 6.903 -58.234 1.00 87.25 156 PHE A C 1
ATOM 1215 O O . PHE A 1 156 ? 37.182 6.832 -59.334 1.00 87.25 156 PHE A O 1
ATOM 1222 N N . GLY A 1 157 ? 37.355 7.103 -57.114 1.00 87.00 157 GLY A N 1
ATOM 1223 C CA . GLY A 1 157 ? 38.807 7.296 -57.133 1.00 87.00 157 GLY A CA 1
ATOM 1224 C C . GLY A 1 157 ? 39.561 6.067 -57.644 1.00 87.00 157 GLY A C 1
ATOM 1225 O O . GLY A 1 157 ? 40.550 6.206 -58.348 1.00 87.00 157 GLY A O 1
ATOM 1226 N N . THR A 1 158 ? 39.068 4.863 -57.345 1.00 86.06 158 THR A N 1
ATOM 1227 C CA . THR A 1 158 ? 39.666 3.612 -57.838 1.00 86.06 158 THR A CA 1
ATOM 1228 C C . THR A 1 158 ? 39.477 3.455 -59.345 1.00 86.06 158 THR A C 1
ATOM 1230 O O . THR A 1 158 ? 40.432 3.181 -60.062 1.00 86.06 158 THR A O 1
ATOM 1233 N N . VAL A 1 159 ? 38.249 3.647 -59.830 1.00 84.50 159 VAL A N 1
ATOM 1234 C CA . VAL A 1 159 ? 37.914 3.587 -61.258 1.00 84.50 159 VAL A CA 1
ATOM 1235 C C . VAL A 1 159 ? 38.668 4.671 -62.025 1.00 84.50 159 VAL A C 1
ATOM 1237 O O . VAL A 1 159 ? 39.160 4.393 -63.118 1.00 84.50 159 VAL A O 1
ATOM 1240 N N . TRP A 1 160 ? 38.835 5.856 -61.421 1.00 86.75 160 TRP A N 1
ATOM 1241 C CA . TRP A 1 160 ? 39.597 6.949 -62.008 1.00 86.75 160 TRP A CA 1
ATOM 1242 C C . TRP A 1 160 ? 41.012 6.516 -62.392 1.00 86.75 160 TRP A C 1
ATOM 1244 O O . TRP A 1 160 ? 41.374 6.573 -63.563 1.00 86.75 160 TRP A O 1
ATOM 1254 N N . VAL A 1 161 ? 41.745 5.999 -61.403 1.00 84.94 161 VAL A N 1
ATOM 1255 C CA . VAL A 1 161 ? 43.141 5.562 -61.535 1.00 84.94 161 VAL A CA 1
ATOM 1256 C C . VAL A 1 161 ? 43.302 4.359 -62.473 1.00 84.94 161 VAL A C 1
ATOM 1258 O O . VAL A 1 161 ? 44.346 4.202 -63.089 1.00 84.94 161 VAL A O 1
ATOM 1261 N N . ILE A 1 162 ? 42.303 3.473 -62.568 1.00 81.94 162 ILE A N 1
ATOM 1262 C CA . ILE A 1 162 ? 42.430 2.245 -63.372 1.00 81.94 162 ILE A CA 1
ATOM 1263 C C . ILE A 1 162 ? 42.282 2.510 -64.873 1.00 81.94 162 ILE A C 1
ATOM 1265 O O . ILE A 1 162 ? 42.971 1.852 -65.648 1.00 81.94 162 ILE A O 1
ATOM 1269 N N . TRP A 1 163 ? 41.345 3.372 -65.291 1.00 81.06 163 TRP A N 1
ATOM 1270 C CA . TRP A 1 163 ? 41.092 3.578 -66.727 1.00 81.06 163 TRP A CA 1
ATOM 1271 C C . TRP A 1 163 ? 40.388 4.888 -67.120 1.00 81.06 163 TRP A C 1
ATOM 1273 O O . TRP A 1 163 ? 40.297 5.172 -68.312 1.00 81.06 163 TRP A O 1
ATOM 1283 N N . VAL A 1 164 ? 39.859 5.698 -66.189 1.00 82.19 164 VAL A N 1
ATOM 1284 C CA . VAL A 1 164 ? 39.208 6.969 -66.588 1.00 82.19 164 VAL A CA 1
ATOM 1285 C C . VAL A 1 164 ? 40.240 8.016 -66.996 1.00 82.19 164 VAL A C 1
ATOM 1287 O O . VAL A 1 164 ? 39.947 8.785 -67.906 1.00 82.19 164 VAL A O 1
ATOM 1290 N N . ASP A 1 165 ? 41.425 8.033 -66.374 1.00 80.69 165 ASP A N 1
ATOM 1291 C CA . ASP A 1 165 ? 42.542 8.898 -66.800 1.00 80.69 165 ASP A CA 1
ATOM 1292 C C . ASP A 1 165 ? 42.891 8.640 -68.276 1.00 80.69 165 ASP A C 1
ATOM 1294 O O . ASP A 1 165 ? 42.798 9.540 -69.111 1.00 80.69 165 ASP A O 1
ATOM 1298 N N . ASP A 1 166 ? 43.100 7.365 -68.629 1.00 77.94 166 ASP A N 1
ATOM 1299 C CA . ASP A 1 166 ? 43.354 6.924 -70.008 1.00 77.94 166 ASP A CA 1
ATOM 1300 C C . ASP A 1 166 ? 42.239 7.340 -70.981 1.00 77.94 166 ASP A C 1
ATOM 1302 O O . ASP A 1 166 ? 42.494 7.649 -72.145 1.00 77.94 166 ASP A O 1
ATOM 1306 N N . VAL A 1 167 ? 40.987 7.348 -70.516 1.00 77.38 167 VAL A N 1
ATOM 1307 C CA . VAL A 1 167 ? 39.839 7.795 -71.311 1.00 77.38 167 VAL A CA 1
ATOM 1308 C C . VAL A 1 167 ? 39.851 9.299 -71.512 1.00 77.38 167 VAL A C 1
ATOM 1310 O O . VAL A 1 167 ? 39.586 9.736 -72.622 1.00 77.38 167 VAL A O 1
ATOM 1313 N N . VAL A 1 168 ? 40.124 10.102 -70.485 1.00 78.94 168 VAL A N 1
ATOM 1314 C CA . VAL A 1 168 ? 40.133 11.570 -70.605 1.00 78.94 168 VAL A CA 1
ATOM 1315 C C . VAL A 1 168 ? 41.230 12.036 -71.563 1.00 78.94 168 VAL A C 1
ATOM 1317 O O . VAL A 1 168 ? 41.003 12.977 -72.328 1.00 78.94 168 VAL A O 1
ATOM 1320 N N . ASP A 1 169 ? 42.370 11.349 -71.562 1.00 74.56 169 ASP A N 1
ATOM 1321 C CA . ASP A 1 169 ? 43.517 11.668 -72.412 1.00 74.56 169 ASP A CA 1
ATOM 1322 C C . ASP A 1 169 ? 43.433 11.056 -73.827 1.00 74.56 169 ASP A C 1
ATOM 1324 O O . ASP A 1 169 ? 44.226 11.408 -74.709 1.00 74.56 169 ASP A O 1
ATOM 1328 N N . ALA A 1 170 ? 42.455 10.181 -74.093 1.00 73.38 170 ALA A N 1
ATOM 1329 C CA . ALA A 1 170 ? 42.263 9.578 -75.408 1.00 73.38 170 ALA A CA 1
ATOM 1330 C C . ALA A 1 170 ? 41.756 10.599 -76.455 1.00 73.38 170 ALA A C 1
ATOM 1332 O O . ALA A 1 170 ? 40.859 11.404 -76.185 1.00 73.38 170 ALA A O 1
ATOM 1333 N N . PRO A 1 171 ? 42.270 10.565 -77.700 1.00 71.00 171 PRO A N 1
ATOM 1334 C CA . PRO A 1 171 ? 41.774 11.423 -78.771 1.00 71.00 171 PRO A CA 1
ATOM 1335 C C . PRO A 1 171 ? 40.376 10.969 -79.230 1.00 71.00 171 PRO A C 1
ATOM 1337 O O . PRO A 1 171 ? 40.232 9.900 -79.817 1.00 71.00 171 PRO A O 1
ATOM 1340 N N . PHE A 1 172 ? 39.347 11.795 -79.001 1.00 72.38 172 PHE A N 1
ATOM 1341 C CA . PHE A 1 172 ? 37.986 11.556 -79.503 1.00 72.38 172 PHE A CA 1
ATOM 1342 C C . PHE A 1 172 ? 37.666 12.387 -80.745 1.00 72.38 172 PHE A C 1
ATOM 1344 O O . PHE A 1 172 ? 37.874 13.600 -80.769 1.00 72.38 172 PHE A O 1
ATOM 1351 N N . ASP A 1 173 ? 37.017 11.752 -81.722 1.00 71.38 173 ASP A N 1
ATOM 1352 C CA . ASP A 1 173 ? 36.548 12.404 -82.952 1.00 71.38 173 ASP A CA 1
ATOM 1353 C C . ASP A 1 173 ? 35.335 13.331 -82.731 1.00 71.38 173 ASP A C 1
ATOM 1355 O O . ASP A 1 173 ? 35.025 14.181 -83.569 1.00 71.38 173 ASP A O 1
ATOM 1359 N N . SER A 1 174 ? 34.620 13.193 -81.605 1.00 82.75 174 SER A N 1
ATOM 1360 C CA . SER A 1 174 ? 33.469 14.037 -81.267 1.00 82.75 174 SER A CA 1
ATOM 1361 C C . SER A 1 174 ? 33.297 14.251 -79.759 1.00 82.75 174 SER A C 1
ATOM 1363 O O . SER A 1 174 ? 33.547 13.359 -78.949 1.00 82.75 174 SER A O 1
ATOM 1365 N N . VAL A 1 175 ? 32.768 15.422 -79.379 1.00 82.06 175 VAL A N 1
ATOM 1366 C CA . VAL A 1 175 ? 32.388 15.733 -77.983 1.00 82.06 175 VAL A CA 1
ATOM 1367 C C . VAL A 1 175 ? 31.331 14.751 -77.465 1.00 82.06 175 VAL A C 1
ATOM 1369 O O . VAL A 1 175 ? 31.337 14.398 -76.290 1.00 82.06 175 VAL A O 1
ATOM 1372 N N . ALA A 1 176 ? 30.440 14.276 -78.342 1.00 81.25 176 ALA A N 1
ATOM 1373 C CA . ALA A 1 176 ? 29.435 13.279 -77.988 1.00 81.25 176 ALA A CA 1
ATOM 1374 C C . ALA A 1 176 ? 30.073 11.939 -77.580 1.00 81.25 176 ALA A C 1
ATOM 1376 O O . ALA A 1 176 ? 29.595 11.315 -76.635 1.00 81.25 176 ALA A O 1
ATOM 1377 N N . GLY A 1 177 ? 31.167 11.531 -78.234 1.00 82.12 177 GLY A N 1
ATOM 1378 C CA . GLY A 1 177 ? 31.940 10.341 -77.866 1.00 82.12 177 GLY A CA 1
ATOM 1379 C C . GLY A 1 177 ? 32.563 10.468 -76.479 1.00 82.12 177 GLY A C 1
ATOM 1380 O O . GLY A 1 177 ? 32.320 9.615 -75.631 1.00 82.12 177 GLY A O 1
ATOM 1381 N N . LEU A 1 178 ? 33.252 11.582 -76.207 1.00 82.88 178 LEU A N 1
ATOM 1382 C CA . LEU A 1 178 ? 33.836 11.856 -74.887 1.00 82.88 178 LEU A CA 1
ATOM 1383 C C . LEU A 1 178 ? 32.771 11.847 -73.776 1.00 82.88 178 LEU A C 1
ATOM 1385 O O . LEU A 1 178 ? 32.944 11.196 -72.749 1.00 82.88 178 LEU A O 1
ATOM 1389 N N . VAL A 1 179 ? 31.643 12.537 -73.984 1.00 85.19 179 VAL A N 1
ATOM 1390 C CA . VAL A 1 179 ? 30.546 12.580 -73.000 1.00 85.19 179 VAL A CA 1
ATOM 1391 C C . VAL A 1 179 ? 29.950 11.193 -72.766 1.00 85.19 179 VAL A C 1
ATOM 1393 O O . VAL A 1 179 ? 29.660 10.846 -71.625 1.00 85.19 179 VAL A O 1
ATOM 1396 N N . THR A 1 180 ? 29.776 10.396 -73.822 1.00 85.38 180 THR A N 1
ATOM 1397 C CA . THR A 1 180 ? 29.212 9.043 -73.714 1.00 85.38 180 THR A CA 1
ATOM 1398 C C . THR A 1 180 ? 30.172 8.105 -72.985 1.00 85.38 180 THR A C 1
ATOM 1400 O O . THR A 1 180 ? 29.748 7.408 -72.067 1.00 85.38 180 THR A O 1
ATOM 1403 N N . GLN A 1 181 ? 31.469 8.146 -73.307 1.00 82.25 181 GLN A N 1
ATOM 1404 C CA . GLN A 1 181 ? 32.490 7.325 -72.650 1.00 82.25 181 GLN A CA 1
ATOM 1405 C C . GLN A 1 181 ? 32.627 7.671 -71.158 1.00 82.25 181 GLN A C 1
ATOM 1407 O O . GLN A 1 181 ? 32.730 6.771 -70.330 1.00 82.25 181 GLN A O 1
ATOM 1412 N N . LEU A 1 182 ? 32.563 8.960 -70.800 1.00 83.38 182 LEU A N 1
ATOM 1413 C CA . LEU A 1 182 ? 32.588 9.418 -69.405 1.00 83.38 182 LEU A CA 1
ATOM 1414 C C . LEU A 1 182 ? 31.282 9.137 -68.648 1.00 83.38 182 LEU A C 1
ATOM 1416 O O . LEU A 1 182 ? 31.292 9.054 -67.419 1.00 83.38 182 LEU A O 1
ATOM 1420 N N . ALA A 1 183 ? 30.153 8.987 -69.345 1.00 86.56 183 ALA A N 1
ATOM 1421 C CA . ALA A 1 183 ? 28.873 8.712 -68.703 1.00 86.56 183 ALA A CA 1
ATOM 1422 C C . ALA A 1 183 ? 28.845 7.326 -68.041 1.00 86.56 183 ALA A C 1
ATOM 1424 O O . ALA A 1 183 ? 28.323 7.217 -66.936 1.00 86.56 183 ALA A O 1
ATOM 1425 N N . TYR A 1 184 ? 29.440 6.296 -68.649 1.00 84.62 184 TYR A N 1
ATOM 1426 C CA . TYR A 1 184 ? 29.493 4.940 -68.081 1.00 84.62 184 TYR A CA 1
ATOM 1427 C C . TYR A 1 184 ? 30.090 4.887 -66.656 1.00 84.62 184 TYR A C 1
ATOM 1429 O O . TYR A 1 184 ? 29.347 4.559 -65.727 1.00 84.62 184 TYR A O 1
ATOM 1437 N N . PRO A 1 185 ? 31.345 5.321 -66.405 1.00 82.31 185 PRO A N 1
ATOM 1438 C CA . PRO A 1 185 ? 31.943 5.251 -65.069 1.00 82.31 185 PRO A CA 1
ATOM 1439 C C . PRO A 1 185 ? 31.222 6.145 -64.048 1.00 82.31 185 PRO A C 1
ATOM 1441 O O . PRO A 1 185 ? 31.118 5.800 -62.869 1.00 82.31 185 PRO A O 1
ATOM 1444 N N . VAL A 1 186 ? 30.673 7.288 -64.477 1.00 84.88 186 VAL A N 1
ATOM 1445 C CA . VAL A 1 186 ? 29.876 8.164 -63.601 1.00 84.88 186 VAL A CA 1
ATOM 1446 C C . VAL A 1 186 ? 28.578 7.477 -63.169 1.00 84.88 186 VAL A C 1
ATOM 1448 O O . VAL A 1 186 ? 28.193 7.550 -61.995 1.00 84.88 186 VAL A O 1
ATOM 1451 N N . MET A 1 187 ? 27.898 6.802 -64.095 1.00 86.94 187 MET A N 1
ATOM 1452 C CA . MET A 1 187 ? 26.648 6.100 -63.811 1.00 86.94 187 MET A CA 1
ATOM 1453 C C . MET A 1 187 ? 26.882 4.831 -62.982 1.00 86.94 187 MET A C 1
ATOM 1455 O O . MET A 1 187 ? 26.082 4.562 -62.080 1.00 86.94 187 MET A O 1
ATOM 1459 N N . ASP A 1 188 ? 28.000 4.128 -63.183 1.00 83.31 188 ASP A N 1
ATOM 1460 C CA . ASP A 1 188 ? 28.446 3.029 -62.319 1.00 83.31 188 ASP A CA 1
ATOM 1461 C C . ASP A 1 188 ? 28.636 3.504 -60.881 1.00 83.31 188 ASP A C 1
ATOM 1463 O O . ASP A 1 188 ? 28.039 2.958 -59.951 1.00 83.31 188 ASP A O 1
ATOM 1467 N N . VAL A 1 189 ? 29.392 4.584 -60.676 1.00 84.81 189 VAL A N 1
ATOM 1468 C CA . VAL A 1 189 ? 29.613 5.165 -59.343 1.00 84.81 189 VAL A CA 1
ATOM 1469 C C . VAL A 1 189 ? 28.292 5.559 -58.681 1.00 84.81 189 VAL A C 1
ATOM 1471 O O . VAL A 1 189 ? 28.089 5.283 -57.492 1.00 84.81 189 VAL A O 1
ATOM 1474 N N . ALA A 1 190 ? 27.362 6.164 -59.425 1.00 85.31 190 ALA A N 1
ATOM 1475 C CA . ALA A 1 190 ? 26.038 6.508 -58.910 1.00 85.31 190 ALA A CA 1
ATOM 1476 C C . ALA A 1 190 ? 25.242 5.257 -58.492 1.00 85.31 190 ALA A C 1
ATOM 1478 O O . ALA A 1 190 ? 24.647 5.226 -57.407 1.00 85.31 190 ALA A O 1
ATOM 1479 N N . LEU A 1 191 ? 25.269 4.207 -59.314 1.00 86.06 191 LEU A N 1
ATOM 1480 C CA . LEU A 1 191 ? 24.610 2.932 -59.046 1.00 86.06 191 LEU A CA 1
ATOM 1481 C C . LEU A 1 191 ? 25.211 2.232 -57.815 1.00 86.06 191 LEU A C 1
ATOM 1483 O O . LEU A 1 191 ? 24.457 1.826 -56.923 1.00 86.06 191 LEU A O 1
ATOM 1487 N N . PHE A 1 192 ? 26.542 2.175 -57.695 1.00 81.38 192 PHE A N 1
ATOM 1488 C CA . PHE A 1 192 ? 27.234 1.601 -56.533 1.00 81.38 192 PHE A CA 1
ATOM 1489 C C . PHE A 1 192 ? 27.004 2.388 -55.258 1.00 81.38 192 PHE A C 1
ATOM 1491 O O . PHE A 1 192 ? 26.826 1.783 -54.205 1.00 81.38 192 PHE A O 1
ATOM 1498 N N . THR A 1 193 ? 26.941 3.715 -55.333 1.00 83.50 193 THR A N 1
ATOM 1499 C CA . THR A 1 193 ? 26.637 4.558 -54.169 1.00 83.50 193 THR A CA 1
ATOM 1500 C C . THR A 1 193 ? 25.267 4.197 -53.590 1.00 83.50 193 THR A C 1
ATOM 1502 O O . THR A 1 193 ? 25.111 3.988 -52.383 1.00 83.50 193 THR A O 1
ATOM 1505 N N . VAL A 1 194 ? 24.255 4.046 -54.448 1.00 83.06 194 VAL A N 1
ATOM 1506 C CA . VAL A 1 194 ? 22.901 3.664 -54.021 1.00 83.06 194 VAL A CA 1
ATOM 1507 C C . VAL A 1 194 ? 22.855 2.207 -53.540 1.00 83.06 194 VAL A C 1
ATOM 1509 O O . VAL A 1 194 ? 22.209 1.916 -52.530 1.00 83.06 194 VAL A O 1
ATOM 1512 N N . ALA A 1 195 ? 23.572 1.297 -54.201 1.00 81.12 195 ALA A N 1
ATOM 1513 C CA . ALA A 1 195 ? 23.675 -0.105 -53.799 1.00 81.12 195 ALA A CA 1
ATOM 1514 C C . ALA A 1 195 ? 24.390 -0.284 -52.448 1.00 81.12 195 ALA A C 1
ATOM 1516 O O . ALA A 1 195 ? 23.935 -1.051 -51.598 1.00 81.12 195 ALA A O 1
ATOM 1517 N N . ALA A 1 196 ? 25.466 0.464 -52.207 1.00 77.31 196 ALA A N 1
ATOM 1518 C CA . ALA A 1 196 ? 26.204 0.474 -50.950 1.00 77.31 196 ALA A CA 1
ATOM 1519 C C . ALA A 1 196 ? 25.298 0.897 -49.793 1.00 77.31 196 ALA A C 1
ATOM 1521 O O . ALA A 1 196 ? 25.294 0.254 -48.743 1.00 77.31 196 ALA A O 1
ATOM 1522 N N . ARG A 1 197 ? 24.440 1.901 -50.013 1.00 77.81 197 ARG A N 1
ATOM 1523 C CA . ARG A 1 197 ? 23.435 2.315 -49.026 1.00 77.81 197 ARG A CA 1
ATOM 1524 C C . ARG A 1 197 ? 22.481 1.180 -48.644 1.00 77.81 197 ARG A C 1
ATOM 1526 O O . ARG A 1 197 ? 22.100 1.064 -47.481 1.00 77.81 197 ARG A O 1
ATOM 1533 N N . LEU A 1 198 ? 22.124 0.318 -49.598 1.00 74.00 198 LEU A N 1
ATOM 1534 C CA . LEU A 1 198 ? 21.297 -0.866 -49.353 1.00 74.00 198 LEU A CA 1
ATOM 1535 C C . LEU A 1 198 ? 22.047 -1.917 -48.517 1.00 74.00 198 LEU A C 1
ATOM 1537 O O . LEU A 1 198 ? 21.489 -2.449 -47.561 1.00 74.00 198 LEU A O 1
ATOM 1541 N N . VAL A 1 199 ? 23.322 -2.177 -48.820 1.00 72.12 199 VAL A N 1
ATOM 1542 C CA . VAL A 1 199 ? 24.174 -3.136 -48.080 1.00 72.12 199 VAL A CA 1
ATOM 1543 C C . VAL A 1 199 ? 24.455 -2.683 -46.649 1.00 72.12 199 VAL A C 1
ATOM 1545 O O . VAL A 1 199 ? 24.535 -3.510 -45.734 1.00 72.12 199 VAL A O 1
ATOM 1548 N N . VAL A 1 200 ? 24.643 -1.379 -46.454 1.00 65.56 200 VAL A N 1
ATOM 1549 C CA . VAL A 1 200 ? 24.939 -0.787 -45.148 1.00 65.56 200 VAL A CA 1
ATOM 1550 C C . VAL A 1 200 ? 23.711 -0.839 -44.246 1.00 65.56 200 VAL A C 1
ATOM 1552 O O . VAL A 1 200 ? 23.845 -1.235 -43.091 1.00 65.56 200 VAL A O 1
ATOM 1555 N N . ASN A 1 201 ? 22.529 -0.509 -44.767 1.00 61.50 201 ASN A N 1
ATOM 1556 C CA . ASN A 1 201 ? 21.300 -0.464 -43.970 1.00 61.50 201 ASN A CA 1
ATOM 1557 C C . ASN A 1 201 ? 20.668 -1.833 -43.733 1.00 61.50 201 ASN A C 1
ATOM 1559 O O . ASN A 1 201 ? 19.873 -1.990 -42.810 1.00 61.50 201 ASN A O 1
ATOM 1563 N N . MET A 1 202 ? 21.012 -2.832 -44.545 1.00 60.25 202 MET A N 1
ATOM 1564 C CA . MET A 1 202 ? 20.418 -4.157 -44.443 1.00 60.25 202 MET A CA 1
ATOM 1565 C C . MET A 1 202 ? 21.425 -5.177 -43.913 1.00 60.25 202 MET A C 1
ATOM 1567 O O . MET A 1 202 ? 22.472 -5.463 -44.508 1.00 60.25 202 MET A O 1
ATOM 1571 N N . HIS A 1 203 ? 21.077 -5.824 -42.801 1.00 55.28 203 HIS A N 1
ATOM 1572 C CA . HIS A 1 203 ? 21.693 -7.100 -42.464 1.00 55.28 203 HIS A CA 1
ATOM 1573 C C . HIS A 1 203 ? 21.420 -8.044 -43.647 1.00 55.28 203 HIS A C 1
ATOM 1575 O O . HIS A 1 203 ? 20.267 -8.331 -43.953 1.00 55.28 203 HIS A O 1
ATOM 1581 N N . LEU A 1 204 ? 22.473 -8.509 -44.335 1.00 51.91 204 LEU A N 1
ATOM 1582 C CA . LEU A 1 204 ? 22.423 -9.370 -45.543 1.00 51.91 204 LEU A CA 1
ATOM 1583 C C . LEU A 1 204 ? 21.760 -10.754 -45.305 1.00 51.91 204 LEU A C 1
ATOM 1585 O O . LEU A 1 204 ? 22.022 -11.707 -46.033 1.00 51.91 204 LEU A O 1
ATOM 1589 N N . ARG A 1 205 ? 20.917 -10.910 -44.278 1.00 55.00 205 ARG A N 1
ATOM 1590 C CA . ARG A 1 205 ? 20.129 -12.119 -44.030 1.00 55.00 205 ARG A CA 1
ATOM 1591 C C . ARG A 1 205 ? 19.072 -12.346 -45.109 1.00 55.00 205 ARG A C 1
ATOM 1593 O O . ARG A 1 205 ? 18.803 -13.500 -45.428 1.00 55.00 205 ARG A O 1
ATOM 1600 N N . HIS A 1 206 ? 18.540 -11.281 -45.710 1.00 71.31 206 HIS A N 1
ATOM 1601 C CA . HIS A 1 206 ? 17.625 -11.393 -46.843 1.00 71.31 206 HIS A CA 1
ATOM 1602 C C . HIS A 1 206 ? 18.371 -11.719 -48.140 1.00 71.31 206 HIS A C 1
ATOM 1604 O O . HIS A 1 206 ? 19.029 -10.872 -48.752 1.00 71.31 206 HIS A O 1
ATOM 1610 N N . ARG A 1 207 ? 18.217 -12.966 -48.589 1.00 80.06 207 ARG A N 1
ATOM 1611 C CA . ARG A 1 207 ? 18.919 -13.523 -49.756 1.00 80.06 207 ARG A CA 1
ATOM 1612 C C . ARG A 1 207 ? 18.646 -12.792 -51.082 1.00 80.06 207 ARG A C 1
ATOM 1614 O O . ARG A 1 207 ? 19.610 -12.610 -51.823 1.00 80.06 207 ARG A O 1
ATOM 1621 N N . PRO A 1 208 ? 17.417 -12.322 -51.392 1.00 84.81 208 PRO A N 1
ATOM 1622 C CA . PRO A 1 208 ? 17.152 -11.602 -52.641 1.00 84.81 208 PRO A CA 1
ATOM 1623 C C . PRO A 1 208 ? 17.976 -10.318 -52.783 1.00 84.81 208 PRO A C 1
ATOM 1625 O O . PRO A 1 208 ? 18.506 -10.045 -53.852 1.00 84.81 208 PRO A O 1
ATOM 1628 N N . PHE A 1 209 ? 18.136 -9.545 -51.704 1.00 80.12 209 PHE A N 1
ATOM 1629 C CA . PHE A 1 209 ? 18.932 -8.314 -51.744 1.00 80.12 209 PHE A CA 1
ATOM 1630 C C . PHE A 1 209 ? 20.424 -8.608 -51.867 1.00 80.12 209 PHE A C 1
ATOM 1632 O O . PHE A 1 209 ? 21.114 -7.919 -52.610 1.00 80.12 209 PHE A O 1
ATOM 1639 N N . GLY A 1 210 ? 20.913 -9.667 -51.211 1.00 80.31 210 GLY A N 1
ATOM 1640 C CA . GLY A 1 210 ? 22.279 -10.148 -51.424 1.00 80.31 210 GLY A CA 1
ATOM 1641 C C . GLY A 1 210 ? 22.546 -10.518 -52.887 1.00 80.31 210 GLY A C 1
ATOM 1642 O O . GLY A 1 210 ? 23.589 -10.156 -53.421 1.00 80.31 210 GLY A O 1
ATOM 1643 N N . MET A 1 211 ? 21.584 -11.163 -53.559 1.00 88.38 211 MET A N 1
ATOM 1644 C CA . MET A 1 211 ? 21.670 -11.468 -54.994 1.00 88.38 211 MET A CA 1
ATOM 1645 C C . MET A 1 211 ? 21.657 -10.204 -55.863 1.00 88.38 211 MET A C 1
ATOM 1647 O O . MET A 1 211 ? 22.444 -10.130 -56.797 1.00 88.38 211 MET A O 1
ATOM 1651 N N . LEU A 1 212 ? 20.832 -9.197 -55.546 1.00 87.94 212 LEU A N 1
ATOM 1652 C CA . LEU A 1 212 ? 20.835 -7.910 -56.261 1.00 87.94 212 LEU A CA 1
ATOM 1653 C C . LEU A 1 212 ? 22.182 -7.190 -56.129 1.00 87.94 212 LEU A C 1
ATOM 1655 O O . LEU A 1 212 ? 22.726 -6.715 -57.117 1.00 87.94 212 LEU A O 1
ATOM 1659 N N . VAL A 1 213 ? 22.749 -7.147 -54.923 1.00 84.38 213 VAL A N 1
ATOM 1660 C CA . VAL A 1 213 ? 24.072 -6.553 -54.679 1.00 84.38 213 VAL A CA 1
ATOM 1661 C C . VAL A 1 213 ? 25.157 -7.317 -55.436 1.00 84.38 213 VAL A C 1
ATOM 1663 O O . VAL A 1 213 ? 26.018 -6.695 -56.048 1.00 84.38 213 VAL A O 1
ATOM 1666 N N . ALA A 1 214 ? 25.099 -8.651 -55.440 1.00 87.12 214 ALA A N 1
ATOM 1667 C CA . ALA A 1 214 ? 26.024 -9.477 -56.208 1.00 87.12 214 ALA A CA 1
ATOM 1668 C C . ALA A 1 214 ? 25.875 -9.252 -57.723 1.00 87.12 214 ALA A C 1
ATOM 1670 O O . ALA A 1 214 ? 26.877 -9.222 -58.428 1.00 87.12 214 ALA A O 1
ATOM 1671 N N . ALA A 1 215 ? 24.652 -9.039 -58.218 1.00 90.44 215 ALA A N 1
ATOM 1672 C CA . ALA A 1 215 ? 24.388 -8.725 -59.619 1.00 90.44 215 ALA A CA 1
ATOM 1673 C C . ALA A 1 215 ? 25.011 -7.387 -60.028 1.00 90.44 215 ALA A C 1
ATOM 1675 O O . ALA A 1 215 ? 25.664 -7.302 -61.062 1.00 90.44 215 ALA A O 1
ATOM 1676 N N . LEU A 1 216 ? 24.851 -6.359 -59.190 1.00 88.50 216 LEU A N 1
ATOM 1677 C CA . LEU A 1 216 ? 25.475 -5.053 -59.400 1.00 88.50 216 LEU A CA 1
ATOM 1678 C C . LEU A 1 216 ? 27.001 -5.151 -59.314 1.00 88.50 216 LEU A C 1
ATOM 1680 O O . LEU A 1 216 ? 27.688 -4.580 -60.145 1.00 88.50 216 LEU A O 1
ATOM 1684 N N . GLY A 1 217 ? 27.544 -5.924 -58.369 1.00 84.62 217 GLY A N 1
ATOM 1685 C CA . GLY A 1 217 ? 28.982 -6.205 -58.314 1.00 84.62 217 GLY A CA 1
ATOM 1686 C C . GLY A 1 217 ? 29.497 -6.912 -59.572 1.00 84.62 217 GLY A C 1
ATOM 1687 O O . GLY A 1 217 ? 30.568 -6.576 -60.061 1.00 84.62 217 GLY A O 1
ATOM 1688 N N . SER A 1 218 ? 28.715 -7.843 -60.125 1.00 88.88 218 SER A N 1
ATOM 1689 C CA . SER A 1 218 ? 29.010 -8.499 -61.403 1.00 88.88 218 SER A CA 1
ATOM 1690 C C . SER A 1 218 ? 29.071 -7.479 -62.542 1.00 88.88 218 SER A C 1
ATOM 1692 O O . SER A 1 218 ? 30.048 -7.464 -63.277 1.00 88.88 218 SER A O 1
ATOM 1694 N N . LEU A 1 219 ? 28.095 -6.569 -62.630 1.00 89.50 219 LEU A N 1
ATOM 1695 C CA . LEU A 1 219 ? 28.103 -5.476 -63.608 1.00 89.50 219 LEU A CA 1
ATOM 1696 C C . LEU A 1 219 ? 29.366 -4.600 -63.484 1.00 89.50 219 LEU A C 1
ATOM 1698 O O . LEU A 1 219 ? 30.054 -4.410 -64.476 1.00 89.50 219 LEU A O 1
ATOM 1702 N N . ALA A 1 220 ? 29.759 -4.198 -62.265 1.00 82.81 220 ALA A N 1
ATOM 1703 C CA . ALA A 1 220 ? 31.000 -3.435 -62.031 1.00 82.81 220 ALA A CA 1
ATOM 1704 C C . ALA A 1 220 ? 32.236 -4.112 -62.618 1.00 82.81 220 ALA A C 1
ATOM 1706 O O . ALA A 1 220 ? 33.094 -3.464 -63.214 1.00 82.81 220 ALA A O 1
ATOM 1707 N N . ILE A 1 221 ? 32.362 -5.416 -62.354 1.00 84.88 221 ILE A N 1
ATOM 1708 C CA . ILE A 1 221 ? 33.521 -6.198 -62.778 1.00 84.88 221 ILE A CA 1
ATOM 1709 C C . ILE A 1 221 ? 33.534 -6.288 -64.301 1.00 84.88 221 ILE A C 1
ATOM 1711 O O . ILE A 1 221 ? 34.598 -6.141 -64.896 1.00 84.88 221 ILE A O 1
ATOM 1715 N N . ALA A 1 222 ? 32.366 -6.490 -64.917 1.00 87.75 222 ALA A N 1
ATOM 1716 C CA . ALA A 1 222 ? 32.224 -6.508 -66.365 1.00 87.75 222 ALA A CA 1
ATOM 1717 C C . ALA A 1 222 ? 32.635 -5.167 -66.983 1.00 87.75 222 ALA A C 1
ATOM 1719 O O . ALA A 1 222 ? 33.507 -5.155 -67.844 1.00 87.75 222 ALA A O 1
ATOM 1720 N N . ASP A 1 223 ? 32.090 -4.055 -66.486 1.00 84.81 223 ASP A N 1
ATOM 1721 C CA . ASP A 1 223 ? 32.328 -2.715 -67.034 1.00 84.81 223 ASP A CA 1
ATOM 1722 C C . ASP A 1 223 ? 33.778 -2.264 -66.819 1.00 84.81 223 ASP A C 1
ATOM 1724 O O . ASP A 1 223 ? 34.405 -1.722 -67.727 1.00 84.81 223 ASP A O 1
ATOM 1728 N N . THR A 1 224 ? 34.368 -2.573 -65.658 1.00 79.44 224 THR A N 1
ATOM 1729 C CA . THR A 1 224 ? 35.788 -2.283 -65.384 1.00 79.44 224 THR A CA 1
ATOM 1730 C C . THR A 1 224 ? 36.710 -3.119 -66.272 1.00 79.44 224 THR A C 1
ATOM 1732 O O . THR A 1 224 ? 37.672 -2.594 -66.830 1.00 79.44 224 THR A O 1
ATOM 1735 N N . ALA A 1 225 ? 36.433 -4.419 -66.423 1.00 83.31 225 ALA A N 1
ATOM 1736 C CA . ALA A 1 225 ? 37.228 -5.289 -67.285 1.00 83.31 225 ALA A CA 1
ATOM 1737 C C . ALA A 1 225 ? 37.080 -4.895 -68.761 1.00 83.31 225 ALA A C 1
ATOM 1739 O O . ALA A 1 225 ? 38.077 -4.844 -69.476 1.00 83.31 225 ALA A O 1
ATOM 1740 N N . TYR A 1 226 ? 35.863 -4.573 -69.203 1.00 84.12 226 TYR A N 1
ATOM 1741 C CA . TYR A 1 226 ? 35.600 -4.057 -70.542 1.00 84.12 226 TYR A CA 1
ATOM 1742 C C . TYR A 1 226 ? 36.355 -2.752 -70.784 1.00 84.12 226 TYR A C 1
ATOM 1744 O O . TYR A 1 226 ? 37.091 -2.677 -71.759 1.00 84.12 226 TYR A O 1
ATOM 1752 N N . GLY A 1 227 ? 36.260 -1.774 -69.876 1.00 78.06 227 GLY A N 1
ATOM 1753 C CA . GLY A 1 227 ? 36.995 -0.511 -69.967 1.00 78.06 227 GLY A CA 1
ATOM 1754 C C . GLY A 1 227 ? 38.500 -0.730 -70.133 1.00 78.06 227 GLY A C 1
ATOM 1755 O O . GLY A 1 227 ? 39.091 -0.217 -71.079 1.00 78.06 227 GLY A O 1
ATOM 1756 N N . PHE A 1 228 ? 39.093 -1.579 -69.291 1.00 77.56 228 PHE A N 1
ATOM 1757 C CA . PHE A 1 228 ? 40.520 -1.914 -69.336 1.00 77.56 228 PHE A CA 1
ATOM 1758 C C . PHE A 1 228 ? 40.955 -2.640 -70.624 1.00 77.56 228 PHE A C 1
ATOM 1760 O O . PHE A 1 228 ? 41.993 -2.320 -71.201 1.00 77.56 228 PHE A O 1
ATOM 1767 N N . TYR A 1 229 ? 40.190 -3.629 -71.098 1.00 80.62 229 TYR A N 1
ATOM 1768 C CA . TYR A 1 229 ? 40.527 -4.339 -72.341 1.00 80.62 229 TYR A CA 1
ATOM 1769 C C . TYR A 1 229 ? 40.273 -3.484 -73.585 1.00 80.62 229 TYR A C 1
ATOM 1771 O O . TYR A 1 229 ? 41.003 -3.596 -74.575 1.00 80.62 229 TYR A O 1
ATOM 1779 N N . ASN A 1 230 ? 39.259 -2.619 -73.534 1.00 78.06 230 ASN A N 1
ATOM 1780 C CA . ASN A 1 230 ? 38.892 -1.724 -74.620 1.00 78.06 230 ASN A CA 1
ATOM 1781 C C . ASN A 1 230 ? 39.935 -0.614 -74.816 1.00 78.06 230 ASN A C 1
ATOM 1783 O O . ASN A 1 230 ? 40.308 -0.352 -75.956 1.00 78.06 230 ASN A O 1
ATOM 1787 N N . THR A 1 231 ? 40.484 -0.022 -73.745 1.00 71.19 231 THR A N 1
ATOM 1788 C CA . THR A 1 231 ? 41.584 0.961 -73.865 1.00 71.19 231 THR A CA 1
ATOM 1789 C C . THR A 1 231 ? 42.853 0.346 -74.459 1.00 71.19 231 THR A C 1
ATOM 1791 O O . THR A 1 231 ? 43.585 1.012 -75.186 1.00 71.19 231 THR A O 1
ATOM 1794 N N . GLN A 1 232 ? 43.089 -0.946 -74.225 1.00 75.81 232 GLN A N 1
ATOM 1795 C CA . GLN A 1 232 ? 44.209 -1.685 -74.817 1.00 75.81 232 GLN A CA 1
ATOM 1796 C C . GLN A 1 232 ? 43.932 -2.199 -76.237 1.00 75.81 232 GLN A C 1
ATOM 1798 O O . GLN A 1 232 ? 44.833 -2.756 -76.863 1.00 75.81 232 GLN A O 1
ATOM 1803 N N . GLY A 1 233 ? 42.701 -2.064 -76.743 1.00 73.81 233 GLY A N 1
ATOM 1804 C CA . GLY A 1 233 ? 42.290 -2.606 -78.042 1.00 73.81 233 GLY A CA 1
ATOM 1805 C C . GLY A 1 233 ? 42.338 -4.137 -78.120 1.00 73.81 233 GLY A C 1
ATOM 1806 O O . GLY A 1 233 ? 42.483 -4.689 -79.207 1.00 73.81 233 GLY A O 1
ATOM 1807 N N . THR A 1 234 ? 42.263 -4.828 -76.978 1.00 79.44 234 THR A N 1
ATOM 1808 C CA . THR A 1 234 ? 42.391 -6.298 -76.877 1.00 79.44 234 THR A CA 1
ATOM 1809 C C . THR A 1 234 ? 41.071 -7.001 -76.579 1.00 79.44 234 THR A C 1
ATOM 1811 O O . THR A 1 234 ? 41.045 -8.221 -76.428 1.00 79.44 234 THR A O 1
ATOM 1814 N N . PHE A 1 235 ? 39.974 -6.252 -76.474 1.00 79.44 235 PHE A N 1
ATOM 1815 C CA . PHE A 1 235 ? 38.665 -6.823 -76.205 1.00 79.44 235 PHE A CA 1
ATOM 1816 C C . PHE A 1 235 ? 38.148 -7.611 -77.414 1.00 79.44 235 PHE A C 1
ATOM 1818 O O . PHE A 1 235 ? 37.939 -7.058 -78.491 1.00 79.44 235 PHE A O 1
ATOM 1825 N N . GLU A 1 236 ? 37.873 -8.896 -77.205 1.00 74.81 236 GLU A N 1
ATOM 1826 C CA . GLU A 1 236 ? 37.096 -9.718 -78.129 1.00 74.81 236 GLU A CA 1
ATOM 1827 C C . GLU A 1 236 ? 35.845 -10.228 -77.413 1.00 74.81 236 GLU A C 1
ATOM 1829 O O . GLU A 1 236 ? 35.847 -10.495 -76.208 1.00 74.81 236 GLU A O 1
ATOM 1834 N N . THR A 1 237 ? 34.750 -10.399 -78.151 1.00 72.00 237 THR A N 1
ATOM 1835 C CA . THR A 1 237 ? 33.543 -10.971 -77.550 1.00 72.00 237 THR A CA 1
ATOM 1836 C C . THR A 1 237 ? 33.755 -12.437 -77.170 1.00 72.00 237 THR A C 1
ATOM 1838 O O . THR A 1 237 ? 34.418 -13.186 -77.887 1.00 72.00 237 THR A O 1
ATOM 1841 N N . GLY A 1 238 ? 33.148 -12.877 -76.069 1.00 72.69 238 GLY A N 1
ATOM 1842 C CA . GLY A 1 238 ? 33.392 -14.193 -75.475 1.00 72.69 238 GLY A CA 1
ATOM 1843 C C . GLY A 1 238 ? 34.554 -14.214 -74.484 1.00 72.69 238 GLY A C 1
ATOM 1844 O O . GLY A 1 238 ? 34.876 -15.275 -73.949 1.00 72.69 238 GLY A O 1
ATOM 1845 N N . MET A 1 239 ? 35.173 -13.062 -74.212 1.00 82.56 239 MET A N 1
ATOM 1846 C CA . MET A 1 239 ? 36.100 -12.894 -73.097 1.00 82.56 239 MET A CA 1
ATOM 1847 C C . MET A 1 239 ? 35.361 -12.781 -71.754 1.00 82.56 239 MET A C 1
ATOM 1849 O O . MET A 1 239 ? 34.133 -12.761 -71.669 1.00 82.56 239 MET A O 1
ATOM 1853 N N . TYR A 1 240 ? 36.131 -12.706 -70.668 1.00 82.94 240 TYR A N 1
ATOM 1854 C CA . TYR A 1 240 ? 35.616 -12.678 -69.300 1.00 82.94 240 TYR A CA 1
ATOM 1855 C C . TYR A 1 240 ? 34.553 -11.596 -68.989 1.00 82.94 240 TYR A C 1
ATOM 1857 O O . TYR A 1 240 ? 33.695 -11.902 -68.160 1.00 82.94 240 TYR A O 1
ATOM 1865 N N . PRO A 1 241 ? 34.523 -10.388 -69.603 1.00 88.31 241 PRO A N 1
ATOM 1866 C CA . PRO A 1 241 ? 33.463 -9.403 -69.334 1.00 88.31 241 PRO A CA 1
ATOM 1867 C C . PRO A 1 241 ? 32.043 -9.932 -69.596 1.00 88.31 241 PRO A C 1
ATOM 1869 O O . PRO A 1 241 ? 31.160 -9.753 -68.756 1.00 88.31 241 PRO A O 1
ATOM 1872 N N . ASP A 1 242 ? 31.846 -10.706 -70.670 1.00 87.31 242 ASP A N 1
ATOM 1873 C CA . ASP A 1 242 ? 30.551 -11.307 -71.019 1.00 87.31 242 ASP A CA 1
ATOM 1874 C C . ASP A 1 242 ? 30.007 -12.212 -69.904 1.00 87.31 242 ASP A C 1
ATOM 1876 O O . ASP A 1 242 ? 28.798 -12.289 -69.679 1.00 87.31 242 ASP A O 1
ATOM 1880 N N . PHE A 1 243 ? 30.893 -12.892 -69.168 1.00 89.38 243 PHE A N 1
ATOM 1881 C CA . PHE A 1 243 ? 30.500 -13.770 -68.065 1.00 89.38 243 PHE A CA 1
ATOM 1882 C C . PHE A 1 243 ? 29.862 -12.954 -66.942 1.00 89.38 243 PHE A C 1
ATOM 1884 O O . PHE A 1 243 ? 28.851 -13.353 -66.357 1.00 89.38 243 PHE A O 1
ATOM 1891 N N . PHE A 1 244 ? 30.440 -11.791 -66.660 1.00 90.75 244 PHE A N 1
ATOM 1892 C CA . PHE A 1 244 ? 29.999 -10.911 -65.595 1.00 90.75 244 PHE A CA 1
ATOM 1893 C C . PHE A 1 244 ? 28.751 -10.097 -65.984 1.00 90.75 244 PHE A C 1
ATOM 1895 O O . PHE A 1 244 ? 27.872 -9.922 -65.132 1.00 90.75 244 PHE A O 1
ATOM 1902 N N . TRP A 1 245 ? 28.577 -9.709 -67.253 1.00 91.19 245 TRP A N 1
ATOM 1903 C CA . TRP A 1 245 ? 27.305 -9.142 -67.732 1.00 91.19 245 TRP A CA 1
ATOM 1904 C C . TRP A 1 245 ? 26.167 -10.173 -67.735 1.00 91.19 245 TRP A C 1
ATOM 1906 O O . TRP A 1 245 ? 25.053 -9.873 -67.299 1.00 91.19 245 TRP A O 1
ATOM 1916 N N . LEU A 1 246 ? 26.431 -11.428 -68.113 1.00 90.81 246 LEU A N 1
ATOM 1917 C CA . LEU A 1 246 ? 25.444 -12.502 -67.945 1.00 90.81 246 LEU A CA 1
ATOM 1918 C C . LEU A 1 246 ? 25.121 -12.731 -66.463 1.00 90.81 246 LEU A C 1
ATOM 1920 O O . LEU A 1 246 ? 23.952 -12.888 -66.105 1.00 90.81 246 LEU A O 1
ATOM 1924 N N . GLY A 1 247 ? 26.122 -12.666 -65.583 1.00 91.19 247 GLY A N 1
ATOM 1925 C CA . GLY A 1 247 ? 25.938 -12.716 -64.132 1.00 91.19 247 GLY A CA 1
ATOM 1926 C C . GLY A 1 247 ? 24.950 -11.667 -63.608 1.00 91.19 247 GLY A C 1
ATOM 1927 O O . GLY A 1 247 ? 24.111 -11.992 -62.761 1.00 91.19 247 GLY A O 1
ATOM 1928 N N . PHE A 1 248 ? 24.973 -10.447 -64.158 1.00 92.25 248 PHE A N 1
ATOM 1929 C CA . PHE A 1 248 ? 24.001 -9.394 -63.845 1.00 92.25 248 PHE A CA 1
ATOM 1930 C C . PHE A 1 248 ? 22.563 -9.836 -64.170 1.00 92.25 248 PHE A C 1
ATOM 1932 O O . PHE A 1 248 ? 21.708 -9.833 -63.279 1.00 92.25 248 PHE A O 1
ATOM 1939 N N . TYR A 1 249 ? 22.297 -10.328 -65.385 1.00 92.75 249 TYR A N 1
ATOM 1940 C CA . TYR A 1 249 ? 20.975 -10.850 -65.764 1.00 92.75 249 TYR A CA 1
ATOM 1941 C C . TYR A 1 249 ? 20.530 -12.033 -64.889 1.00 92.75 249 TYR A C 1
ATOM 1943 O O . TYR A 1 249 ? 19.406 -12.055 -64.367 1.00 92.75 249 TYR A O 1
ATOM 1951 N N . VAL A 1 250 ? 21.410 -13.020 -64.695 1.00 93.62 250 VAL A N 1
ATOM 1952 C CA . VAL A 1 250 ? 21.097 -14.255 -63.962 1.00 93.62 250 VAL A CA 1
ATOM 1953 C C . VAL A 1 250 ? 20.726 -13.962 -62.509 1.00 93.62 250 VAL A C 1
ATOM 1955 O O . VAL A 1 250 ? 19.711 -14.466 -62.012 1.00 93.62 250 VAL A O 1
ATOM 1958 N N . LEU A 1 251 ? 21.504 -13.126 -61.823 1.00 94.06 251 LEU A N 1
ATOM 1959 C CA . LEU A 1 251 ? 21.294 -12.828 -60.407 1.00 94.06 251 LEU A CA 1
ATOM 1960 C C . LEU A 1 251 ? 20.062 -11.939 -60.170 1.00 94.06 251 LEU A C 1
ATOM 1962 O O . LEU A 1 251 ? 19.331 -12.182 -59.205 1.00 94.06 251 LEU A O 1
ATOM 1966 N N . PHE A 1 252 ? 19.754 -10.992 -61.066 1.00 91.69 252 PHE A N 1
ATOM 1967 C CA . PHE A 1 252 ? 18.507 -10.213 -61.004 1.00 91.69 252 PHE A CA 1
ATOM 1968 C C . PHE A 1 252 ? 17.261 -11.097 -61.166 1.00 91.69 252 PHE A C 1
ATOM 1970 O O . PHE A 1 252 ? 16.308 -10.980 -60.386 1.00 91.69 252 PHE A O 1
ATOM 1977 N N . GLY A 1 253 ? 17.278 -12.028 -62.127 1.00 90.88 253 GLY A N 1
ATOM 1978 C CA . GLY A 1 253 ? 16.195 -13.000 -62.311 1.00 90.88 253 GLY A CA 1
ATOM 1979 C C . GLY A 1 253 ? 16.014 -13.913 -61.091 1.00 90.88 253 GLY A C 1
ATOM 1980 O O . GLY A 1 253 ? 14.889 -14.139 -60.634 1.00 90.88 253 GLY A O 1
ATOM 1981 N N . ALA A 1 254 ? 17.118 -14.374 -60.494 1.00 92.62 254 ALA A N 1
ATOM 1982 C CA . ALA A 1 254 ? 17.093 -15.224 -59.304 1.00 92.62 254 ALA A CA 1
ATOM 1983 C C . ALA A 1 254 ? 16.530 -14.489 -58.080 1.00 92.62 254 ALA A C 1
ATOM 1985 O O . ALA A 1 254 ? 15.711 -15.053 -57.348 1.00 92.62 254 ALA A O 1
ATOM 1986 N N . ALA A 1 255 ? 16.917 -13.223 -57.887 1.00 91.00 255 ALA A N 1
ATOM 1987 C CA . ALA A 1 255 ? 16.439 -12.390 -56.789 1.00 91.00 255 ALA A CA 1
ATOM 1988 C C . ALA A 1 255 ? 14.911 -12.224 -56.816 1.00 91.00 255 ALA A C 1
ATOM 1990 O O . ALA A 1 255 ? 14.258 -12.361 -55.779 1.00 91.00 255 ALA A O 1
ATOM 1991 N N . ALA A 1 256 ? 14.328 -11.987 -57.994 1.00 90.00 256 ALA A N 1
ATOM 1992 C CA . ALA A 1 256 ? 12.883 -11.801 -58.148 1.00 90.00 256 ALA A CA 1
ATOM 1993 C C . ALA A 1 256 ? 12.076 -13.095 -57.957 1.00 90.00 256 ALA A C 1
ATOM 1995 O O . ALA A 1 256 ? 10.958 -13.072 -57.433 1.00 90.00 256 ALA A O 1
ATOM 1996 N N . LEU A 1 257 ? 12.635 -14.236 -58.368 1.00 90.31 257 LEU A N 1
ATOM 1997 C CA . LEU A 1 257 ? 12.006 -15.549 -58.212 1.00 90.31 257 LEU A CA 1
ATOM 1998 C C . LEU A 1 257 ? 12.146 -16.114 -56.794 1.00 90.31 257 LEU A C 1
ATOM 2000 O O . LEU A 1 257 ? 11.394 -17.017 -56.420 1.00 90.31 257 LEU A O 1
ATOM 2004 N N . HIS A 1 258 ? 13.077 -15.603 -55.987 1.00 89.06 258 HIS A N 1
ATOM 2005 C CA . HIS A 1 258 ? 13.312 -16.114 -54.643 1.00 89.06 258 HIS A CA 1
ATOM 2006 C C . HIS A 1 258 ? 12.083 -15.884 -53.728 1.00 89.06 258 HIS A C 1
ATOM 2008 O O . HIS A 1 258 ? 11.559 -14.770 -53.690 1.00 89.06 258 HIS A O 1
ATOM 2014 N N . PRO A 1 259 ? 11.637 -16.876 -52.928 1.00 82.12 259 PRO A N 1
ATOM 2015 C CA . PRO A 1 259 ? 10.418 -16.775 -52.108 1.00 82.12 259 PRO A CA 1
ATOM 2016 C C . PRO A 1 259 ? 10.435 -15.659 -51.056 1.00 82.12 259 PRO A C 1
ATOM 2018 O O . PRO A 1 259 ? 9.393 -15.173 -50.640 1.00 82.12 259 PRO A O 1
ATOM 2021 N N . GLU A 1 260 ? 11.614 -15.231 -50.605 1.00 80.19 260 GLU A N 1
ATOM 2022 C CA . GLU A 1 260 ? 11.734 -14.103 -49.665 1.00 80.19 260 GLU A CA 1
ATOM 2023 C C . GLU A 1 260 ? 11.509 -12.733 -50.317 1.00 80.19 260 GLU A C 1
ATOM 2025 O O . GLU A 1 260 ? 11.326 -11.760 -49.592 1.00 80.19 260 GLU A O 1
ATOM 2030 N N . SER A 1 261 ? 11.445 -12.641 -51.654 1.00 79.75 261 SER A N 1
ATOM 2031 C CA . SER A 1 261 ? 11.094 -11.395 -52.364 1.00 79.75 261 SER A CA 1
ATOM 2032 C C . SER A 1 261 ? 9.701 -10.866 -51.990 1.00 79.75 261 SER A C 1
ATOM 2034 O O . SER A 1 261 ? 9.380 -9.714 -52.266 1.00 79.75 261 SER A O 1
ATOM 2036 N N . GLN A 1 262 ? 8.878 -11.698 -51.339 1.00 70.81 262 GLN A N 1
ATOM 2037 C CA . GLN A 1 262 ? 7.532 -11.377 -50.869 1.00 70.81 262 GLN A CA 1
ATOM 2038 C C . GLN A 1 262 ? 7.494 -10.379 -49.709 1.00 70.81 262 GLN A C 1
ATOM 2040 O O . GLN A 1 262 ? 6.522 -9.630 -49.591 1.00 70.81 262 GLN A O 1
ATOM 2045 N N . ARG A 1 263 ? 8.503 -10.400 -48.828 1.00 65.62 263 ARG A N 1
ATOM 2046 C CA . ARG A 1 263 ? 8.512 -9.621 -47.582 1.00 65.62 263 ARG A CA 1
ATOM 2047 C C . ARG A 1 263 ? 9.078 -8.225 -47.827 1.00 65.62 263 ARG A C 1
ATOM 2049 O O . ARG A 1 263 ? 10.099 -8.092 -48.500 1.00 65.62 263 ARG A O 1
ATOM 2056 N N . SER A 1 264 ? 8.444 -7.197 -47.257 1.00 61.53 264 SER A N 1
ATOM 2057 C CA . SER A 1 264 ? 9.089 -5.890 -47.156 1.00 61.53 264 SER A CA 1
ATOM 2058 C C . SER A 1 264 ? 10.285 -5.979 -46.215 1.00 61.53 264 SER A C 1
ATOM 2060 O O . SER A 1 264 ? 10.221 -6.570 -45.138 1.00 61.53 264 SER A O 1
ATOM 2062 N N . ALA A 1 265 ? 11.369 -5.342 -46.632 1.00 56.81 265 ALA A N 1
ATOM 2063 C CA . ALA A 1 265 ? 12.609 -5.205 -45.891 1.00 56.81 265 ALA A CA 1
ATOM 2064 C C . ALA A 1 265 ? 12.457 -4.485 -44.529 1.00 56.81 265 ALA A C 1
ATOM 2066 O O . ALA A 1 265 ? 13.373 -4.528 -43.718 1.00 56.81 265 ALA A O 1
ATOM 2067 N N . ALA A 1 266 ? 11.303 -3.858 -44.270 1.00 52.94 266 ALA A N 1
ATOM 2068 C CA . ALA A 1 266 ? 10.963 -3.203 -43.005 1.00 52.94 266 ALA A CA 1
ATOM 2069 C C . ALA A 1 266 ? 10.470 -4.158 -41.893 1.00 52.94 266 ALA A C 1
ATOM 2071 O O . ALA A 1 266 ? 10.189 -3.699 -40.789 1.00 52.94 266 ALA A O 1
ATOM 2072 N N . ALA A 1 267 ? 10.288 -5.455 -42.179 1.00 45.78 267 ALA A N 1
ATOM 2073 C CA . ALA A 1 267 ? 9.702 -6.410 -41.230 1.00 45.78 267 ALA A CA 1
ATOM 2074 C C . ALA A 1 267 ? 10.695 -6.981 -40.198 1.00 45.78 267 ALA A C 1
ATOM 2076 O O . ALA A 1 267 ? 10.250 -7.532 -39.193 1.00 45.78 267 ALA A O 1
ATOM 2077 N N . ASP A 1 268 ? 12.003 -6.841 -40.426 1.00 50.97 268 ASP A N 1
ATOM 2078 C CA . ASP A 1 268 ? 13.039 -7.250 -39.476 1.00 50.97 268 ASP A CA 1
ATOM 2079 C C . ASP A 1 268 ? 13.501 -6.021 -38.674 1.00 50.97 268 ASP A C 1
ATOM 2081 O O . ASP A 1 268 ? 13.799 -4.975 -39.251 1.00 50.97 268 ASP A O 1
ATOM 2085 N N . GLU A 1 269 ? 13.515 -6.142 -37.342 1.00 43.72 269 GLU A N 1
ATOM 2086 C CA . GLU A 1 269 ? 13.811 -5.072 -36.379 1.00 43.72 269 GLU A CA 1
ATOM 2087 C C . GLU A 1 269 ? 15.012 -4.207 -36.801 1.00 43.72 269 GLU A C 1
ATOM 2089 O O . GLU A 1 269 ? 16.153 -4.671 -36.886 1.00 43.72 269 GLU A O 1
ATOM 2094 N N . LEU A 1 270 ? 14.751 -2.917 -37.037 1.00 47.12 270 LEU A N 1
ATOM 2095 C CA . LEU A 1 270 ? 15.780 -1.888 -37.149 1.00 47.12 270 LEU A CA 1
ATOM 2096 C C . LEU A 1 270 ? 16.510 -1.799 -35.803 1.00 47.12 270 LEU A C 1
ATOM 2098 O O . LEU A 1 270 ? 16.072 -1.103 -34.892 1.00 47.12 270 LEU A O 1
ATOM 2102 N N . VAL A 1 271 ? 17.621 -2.524 -35.667 1.00 45.34 271 VAL A N 1
ATOM 2103 C CA . VAL A 1 271 ? 18.529 -2.363 -34.529 1.00 45.34 271 VAL A CA 1
ATOM 2104 C C . VAL A 1 271 ? 19.126 -0.962 -34.612 1.00 45.34 271 VAL A C 1
ATOM 2106 O O . VAL A 1 271 ? 19.946 -0.669 -35.484 1.00 45.34 271 VAL A O 1
ATOM 2109 N N . GLU A 1 272 ? 18.689 -0.085 -33.713 1.00 47.72 272 GLU A N 1
ATOM 2110 C CA . GLU A 1 272 ? 19.159 1.291 -33.631 1.00 47.72 272 GLU A CA 1
ATOM 2111 C C . GLU A 1 272 ? 20.680 1.356 -33.381 1.00 47.72 272 GLU A C 1
ATOM 2113 O O . GLU A 1 272 ? 21.221 0.807 -32.420 1.00 47.72 272 GLU A O 1
ATOM 2118 N N . GLY A 1 273 ? 21.378 2.085 -34.255 1.00 53.22 273 GLY A N 1
ATOM 2119 C CA . GLY A 1 273 ? 22.552 2.880 -33.883 1.00 53.22 273 GLY A CA 1
ATOM 2120 C C . GLY A 1 273 ? 23.898 2.180 -33.662 1.00 53.22 273 GLY A C 1
ATOM 2121 O O . GLY A 1 273 ? 24.856 2.873 -33.322 1.00 53.22 273 GLY A O 1
ATOM 2122 N N . ARG A 1 274 ? 24.042 0.863 -33.862 1.00 56.84 274 ARG A N 1
ATOM 2123 C CA . ARG A 1 274 ? 25.351 0.185 -33.722 1.00 56.84 274 ARG A CA 1
ATOM 2124 C C . ARG A 1 274 ? 26.027 -0.064 -35.071 1.00 56.84 274 ARG A C 1
ATOM 2126 O O . ARG A 1 274 ? 25.468 -0.737 -35.930 1.00 56.84 274 ARG A O 1
ATOM 2133 N N . LEU A 1 275 ? 27.267 0.417 -35.220 1.00 62.50 275 LEU A N 1
ATOM 2134 C CA . LEU A 1 275 ? 28.162 -0.038 -36.287 1.00 62.50 275 LEU A CA 1
ATOM 2135 C C . LEU A 1 275 ? 28.409 -1.541 -36.132 1.00 62.50 275 LEU A C 1
ATOM 2137 O O . LEU A 1 275 ? 28.906 -2.005 -35.105 1.00 62.50 275 LEU A O 1
ATOM 2141 N N . THR A 1 276 ? 28.096 -2.306 -37.167 1.00 67.56 276 THR A N 1
ATOM 2142 C CA . THR A 1 276 ? 28.457 -3.723 -37.245 1.00 67.56 276 THR A CA 1
ATOM 2143 C C . THR A 1 276 ? 29.935 -3.867 -37.612 1.00 67.56 276 THR A C 1
ATOM 2145 O O . THR A 1 276 ? 30.477 -3.062 -38.372 1.00 67.56 276 THR A O 1
ATOM 2148 N N . GLY A 1 277 ? 30.601 -4.932 -37.147 1.00 69.06 277 GLY A N 1
ATOM 2149 C CA . GLY A 1 277 ? 31.996 -5.209 -37.530 1.00 69.06 277 GLY A CA 1
ATOM 2150 C C . GLY A 1 277 ? 32.201 -5.273 -39.051 1.00 69.06 277 GLY A C 1
ATOM 2151 O O . GLY A 1 277 ? 33.226 -4.838 -39.562 1.00 69.06 277 GLY A O 1
ATOM 2152 N N . ARG A 1 278 ? 31.179 -5.714 -39.799 1.00 67.81 278 ARG A N 1
ATOM 2153 C CA . ARG A 1 278 ? 31.178 -5.712 -41.268 1.00 67.81 278 ARG A CA 1
ATOM 2154 C C . ARG A 1 278 ? 31.240 -4.299 -41.858 1.00 67.81 278 ARG A C 1
ATOM 2156 O O . ARG A 1 278 ? 31.984 -4.084 -42.805 1.00 67.81 278 ARG A O 1
ATOM 2163 N N . GLN A 1 279 ? 30.475 -3.346 -41.321 1.00 71.38 279 GLN A N 1
ATOM 2164 C CA . GLN A 1 279 ? 30.490 -1.953 -41.792 1.00 71.38 279 GLN A CA 1
ATOM 2165 C C . GLN A 1 279 ? 31.855 -1.297 -41.556 1.00 71.38 279 GLN A C 1
ATOM 2167 O O . GLN A 1 279 ? 32.349 -0.607 -42.441 1.00 71.38 279 GLN A O 1
ATOM 2172 N N . LEU A 1 280 ? 32.497 -1.576 -40.415 1.00 77.00 280 LEU A N 1
ATOM 2173 C CA . LEU A 1 280 ? 33.855 -1.103 -40.130 1.00 77.00 280 LEU A CA 1
ATOM 2174 C C . LEU A 1 280 ? 34.875 -1.629 -41.147 1.00 77.00 280 LEU A C 1
ATOM 2176 O O . LEU A 1 280 ? 35.686 -0.856 -41.649 1.00 77.00 280 LEU A O 1
ATOM 2180 N N . VAL A 1 281 ? 34.801 -2.919 -41.497 1.00 80.69 281 VAL A N 1
ATOM 2181 C CA . VAL A 1 281 ? 35.675 -3.511 -42.524 1.00 80.69 281 VAL A CA 1
ATOM 2182 C C . VAL A 1 281 ? 35.438 -2.867 -43.891 1.00 80.69 281 VAL A C 1
ATOM 2184 O O . VAL A 1 281 ? 36.404 -2.514 -44.557 1.00 80.69 281 VAL A O 1
ATOM 2187 N N . ILE A 1 282 ? 34.180 -2.659 -44.298 1.00 78.25 282 ILE A N 1
ATOM 2188 C CA . ILE A 1 282 ? 33.860 -2.008 -45.582 1.00 78.25 282 ILE A CA 1
ATOM 2189 C C . ILE A 1 282 ? 34.422 -0.583 -45.630 1.00 78.25 282 ILE A C 1
ATOM 2191 O O . ILE A 1 282 ? 35.056 -0.224 -46.616 1.00 78.25 282 ILE A O 1
ATOM 2195 N N . MET A 1 283 ? 34.237 0.216 -44.573 1.00 81.44 283 MET A N 1
ATOM 2196 C CA . MET A 1 283 ? 34.784 1.578 -44.516 1.00 81.44 283 MET A CA 1
ATOM 2197 C C . MET A 1 283 ? 36.310 1.575 -44.549 1.00 81.44 283 MET A C 1
ATOM 2199 O O . MET A 1 283 ? 36.906 2.354 -45.287 1.00 81.44 283 MET A O 1
ATOM 2203 N N . PHE A 1 284 ? 36.948 0.679 -43.796 1.00 84.25 284 PHE A N 1
ATOM 2204 C CA . PHE A 1 284 ? 38.402 0.542 -43.789 1.00 84.25 284 PHE A CA 1
ATOM 2205 C C . PHE A 1 284 ? 38.945 0.210 -45.185 1.00 84.25 284 PHE A C 1
ATOM 2207 O O . PHE A 1 284 ? 39.838 0.897 -45.676 1.00 84.25 284 PHE A O 1
ATOM 2214 N N . VAL A 1 285 ? 38.351 -0.782 -45.856 1.00 85.69 285 VAL A N 1
ATOM 2215 C CA . VAL A 1 285 ? 38.725 -1.167 -47.224 1.00 85.69 285 VAL A CA 1
ATOM 2216 C C . VAL A 1 285 ? 38.488 -0.017 -48.204 1.00 85.69 285 VAL A C 1
ATOM 2218 O O . VAL A 1 285 ? 39.382 0.297 -48.980 1.00 85.69 285 VAL A O 1
ATOM 2221 N N . ALA A 1 286 ? 37.337 0.659 -48.138 1.00 84.44 286 ALA A N 1
ATOM 2222 C CA . ALA A 1 286 ? 37.021 1.795 -49.007 1.00 84.44 286 ALA A CA 1
ATOM 2223 C C . ALA A 1 286 ? 38.032 2.948 -48.854 1.00 84.44 286 ALA A C 1
ATOM 2225 O O . ALA A 1 286 ? 38.452 3.541 -49.841 1.00 84.44 286 ALA A O 1
ATOM 2226 N N . THR A 1 287 ? 38.479 3.225 -47.628 1.00 85.31 287 THR A N 1
ATOM 2227 C CA . THR A 1 287 ? 39.462 4.290 -47.354 1.00 85.31 287 THR A CA 1
ATOM 2228 C C . THR A 1 287 ? 40.836 3.973 -47.937 1.00 85.31 287 THR A C 1
ATOM 2230 O O . THR A 1 287 ? 41.552 4.875 -48.361 1.00 85.31 287 THR A O 1
ATOM 2233 N N . LEU A 1 288 ? 41.211 2.692 -47.948 1.00 88.31 288 LEU A N 1
ATOM 2234 C CA . LEU A 1 288 ? 42.499 2.240 -48.467 1.00 88.31 288 LEU A CA 1
ATOM 2235 C C . LEU A 1 288 ? 42.483 1.967 -49.972 1.00 88.31 288 LEU A C 1
ATOM 2237 O O . LEU A 1 288 ? 43.553 1.933 -50.567 1.00 88.31 288 LEU A O 1
ATOM 2241 N N . ALA A 1 289 ? 41.314 1.781 -50.587 1.00 87.56 289 ALA A N 1
ATOM 2242 C CA . ALA A 1 289 ? 41.196 1.379 -51.988 1.00 87.56 289 ALA A CA 1
ATOM 2243 C C . ALA A 1 289 ? 41.917 2.348 -52.938 1.00 87.56 289 ALA A C 1
ATOM 2245 O O . ALA A 1 289 ? 42.814 1.930 -53.663 1.00 87.56 289 ALA A O 1
ATOM 2246 N N . VAL A 1 290 ? 41.595 3.643 -52.864 1.00 89.12 290 VAL A N 1
ATOM 2247 C CA . VAL A 1 290 ? 42.162 4.677 -53.748 1.00 89.12 290 VAL A CA 1
ATOM 2248 C C . VAL A 1 290 ? 43.695 4.779 -53.631 1.00 89.12 290 VAL A C 1
ATOM 2250 O O . VAL A 1 290 ? 44.363 4.604 -54.647 1.00 89.12 290 VAL A O 1
ATOM 2253 N N . PRO A 1 291 ? 44.300 4.981 -52.437 1.00 88.81 291 PRO A N 1
ATOM 2254 C CA . PRO A 1 291 ? 45.758 5.082 -52.329 1.00 88.81 291 PRO A CA 1
ATOM 2255 C C . PRO A 1 291 ? 46.487 3.763 -52.618 1.00 88.81 291 PRO A C 1
ATOM 2257 O O . PRO A 1 291 ? 47.618 3.787 -53.093 1.00 88.81 291 PRO A O 1
ATOM 2260 N N . MET A 1 292 ? 45.872 2.606 -52.343 1.00 88.12 292 MET A N 1
ATOM 2261 C CA . MET A 1 292 ? 46.474 1.314 -52.690 1.00 88.12 292 MET A CA 1
ATOM 2262 C C . MET A 1 292 ? 46.507 1.102 -54.201 1.00 88.12 292 MET A C 1
ATOM 2264 O O . MET A 1 292 ? 47.505 0.615 -54.717 1.00 88.12 292 MET A O 1
ATOM 2268 N N . VAL A 1 293 ? 45.443 1.466 -54.914 1.00 86.75 293 VAL A N 1
ATOM 2269 C CA . VAL A 1 293 ? 45.387 1.331 -56.374 1.00 86.75 293 VAL A CA 1
ATOM 2270 C C . VAL A 1 293 ? 46.346 2.319 -57.040 1.00 86.75 293 VAL A C 1
ATOM 2272 O O . VAL A 1 293 ? 47.121 1.899 -57.893 1.00 86.75 293 VAL A O 1
ATOM 2275 N N . ASP A 1 294 ? 46.398 3.570 -56.575 1.00 87.56 294 ASP A N 1
ATOM 2276 C CA . ASP A 1 294 ? 47.381 4.579 -57.014 1.00 87.56 294 ASP A CA 1
ATOM 2277 C C . ASP A 1 294 ? 48.833 4.107 -56.829 1.00 87.56 294 ASP A C 1
ATOM 2279 O O . ASP A 1 294 ? 49.683 4.339 -57.683 1.00 87.56 294 ASP A O 1
ATOM 2283 N N . LEU A 1 295 ? 49.128 3.357 -55.762 1.00 87.12 295 LEU A N 1
ATOM 2284 C CA . LEU A 1 295 ? 50.474 2.830 -55.523 1.00 87.12 295 LEU A CA 1
ATOM 2285 C C . LEU A 1 295 ? 50.930 1.801 -56.574 1.00 87.12 295 LEU A C 1
ATOM 2287 O O . LEU A 1 295 ? 52.123 1.729 -56.872 1.00 87.12 295 LEU A O 1
ATOM 2291 N N . PHE A 1 296 ? 50.015 0.979 -57.091 1.00 84.81 296 PHE A N 1
ATOM 2292 C CA . PHE A 1 296 ? 50.341 -0.113 -58.018 1.00 84.81 296 PHE A CA 1
ATOM 2293 C C . PHE A 1 296 ? 50.082 0.234 -59.490 1.00 84.81 296 PHE A C 1
ATOM 2295 O O . PHE A 1 296 ? 50.799 -0.269 -60.353 1.00 84.81 296 PHE A O 1
ATOM 2302 N N . TRP A 1 297 ? 49.083 1.076 -59.765 1.00 80.88 297 TRP A N 1
ATOM 2303 C CA . TRP A 1 297 ? 48.616 1.431 -61.112 1.00 80.88 297 TRP A CA 1
ATOM 2304 C C . TRP A 1 297 ? 48.616 2.940 -61.394 1.00 80.88 297 TRP A C 1
ATOM 2306 O O . TRP A 1 297 ? 48.365 3.327 -62.527 1.00 80.88 297 TRP A O 1
ATOM 2316 N N . GLY A 1 298 ? 48.902 3.792 -60.405 1.00 79.19 298 GLY A N 1
ATOM 2317 C CA . GLY A 1 298 ? 48.750 5.240 -60.540 1.00 79.19 298 GLY A CA 1
ATOM 2318 C C . GLY A 1 298 ? 49.791 5.913 -61.427 1.00 79.19 298 GLY A C 1
ATOM 2319 O O . GLY A 1 298 ? 51.003 5.691 -61.311 1.00 79.19 298 GLY A O 1
ATOM 2320 N N . ASN A 1 299 ? 49.304 6.816 -62.272 1.00 80.06 299 ASN A N 1
ATOM 2321 C CA . ASN A 1 299 ? 50.112 7.745 -63.042 1.00 80.06 299 ASN A CA 1
ATOM 2322 C C . ASN A 1 299 ? 50.455 8.974 -62.171 1.00 80.06 299 ASN A C 1
ATOM 2324 O O . ASN A 1 299 ? 49.611 9.457 -61.413 1.00 80.06 299 ASN A O 1
ATOM 2328 N N . PRO A 1 300 ? 51.674 9.550 -62.239 1.00 80.88 300 PRO A N 1
ATOM 2329 C CA . PRO A 1 300 ? 51.970 10.819 -61.573 1.00 80.88 300 PRO A CA 1
ATOM 2330 C C . PRO A 1 300 ? 50.958 11.952 -61.825 1.00 80.88 300 PRO A C 1
ATOM 2332 O O . PRO A 1 300 ? 50.845 12.830 -60.965 1.00 80.88 300 PRO A O 1
ATOM 2335 N N . ALA A 1 301 ? 50.246 11.931 -62.959 1.00 78.62 301 ALA A N 1
ATOM 2336 C CA . ALA A 1 301 ? 49.179 12.876 -63.296 1.00 78.62 301 ALA A CA 1
ATOM 2337 C C . ALA A 1 301 ? 47.931 12.756 -62.392 1.00 78.62 301 ALA A C 1
ATOM 2339 O O . ALA A 1 301 ? 47.325 13.780 -62.074 1.00 78.62 301 ALA A O 1
ATOM 2340 N N . ASP A 1 302 ? 47.621 11.560 -61.878 1.00 80.19 302 ASP A N 1
ATOM 2341 C CA . ASP A 1 302 ? 46.424 11.271 -61.066 1.00 80.19 302 ASP A CA 1
ATOM 2342 C C . ASP A 1 302 ? 46.553 11.648 -59.589 1.00 80.19 302 ASP A C 1
ATOM 2344 O O . ASP A 1 302 ? 45.559 11.768 -58.863 1.00 80.19 302 ASP A O 1
ATOM 2348 N N . ARG A 1 303 ? 47.782 11.889 -59.119 1.00 84.25 303 ARG A N 1
ATOM 2349 C CA . ARG A 1 303 ? 48.078 12.169 -57.703 1.00 84.25 303 ARG A CA 1
ATOM 2350 C C . ARG A 1 303 ? 47.197 13.258 -57.074 1.00 84.25 303 ARG A C 1
ATOM 2352 O O . ARG A 1 303 ? 46.807 13.078 -55.918 1.00 84.25 303 ARG A O 1
ATOM 2359 N N . PRO A 1 304 ? 46.849 14.377 -57.748 1.00 88.50 304 PRO A N 1
ATOM 2360 C CA . PRO A 1 304 ? 45.937 15.368 -57.178 1.00 88.50 304 PRO A CA 1
ATOM 2361 C C . PRO A 1 304 ? 44.554 14.786 -56.860 1.00 88.50 304 PRO A C 1
ATOM 2363 O O . PRO A 1 304 ? 43.989 15.097 -55.811 1.00 88.50 304 PRO A O 1
ATOM 2366 N N . ILE A 1 305 ? 44.026 13.918 -57.723 1.00 85.38 305 ILE A N 1
ATOM 2367 C CA . ILE A 1 305 ? 42.703 13.301 -57.571 1.00 85.38 305 ILE A CA 1
ATOM 2368 C C . ILE A 1 305 ? 42.742 12.254 -56.459 1.00 85.38 305 ILE A C 1
ATOM 2370 O O . ILE A 1 305 ? 41.880 12.282 -55.577 1.00 85.38 305 ILE A O 1
ATOM 2374 N N . THR A 1 306 ? 43.790 11.428 -56.409 1.00 86.50 306 THR A N 1
ATOM 2375 C CA . THR A 1 306 ? 44.041 10.476 -55.313 1.00 86.50 306 THR A CA 1
ATOM 2376 C C . THR A 1 306 ? 44.112 11.188 -53.955 1.00 86.50 306 THR A C 1
ATOM 2378 O O . THR A 1 306 ? 43.481 10.747 -52.986 1.00 86.50 306 THR A O 1
ATOM 2381 N N . ILE A 1 307 ? 44.822 12.323 -53.864 1.00 88.81 307 ILE A N 1
ATOM 2382 C CA . ILE A 1 307 ? 44.931 13.125 -52.630 1.00 88.81 307 ILE A CA 1
ATOM 2383 C C . ILE A 1 307 ? 43.569 13.702 -52.227 1.00 88.81 307 ILE A C 1
ATOM 2385 O O . ILE A 1 307 ? 43.178 13.586 -51.062 1.00 88.81 307 ILE A O 1
ATOM 2389 N N . VAL A 1 308 ? 42.831 14.302 -53.167 1.00 91.12 308 VAL A N 1
ATOM 2390 C CA . VAL A 1 308 ? 41.512 14.898 -52.893 1.00 91.12 308 VAL A CA 1
ATOM 2391 C C . VAL A 1 308 ? 40.504 13.830 -52.465 1.00 91.12 308 VAL A C 1
ATOM 2393 O O . VAL A 1 308 ? 39.819 14.015 -51.458 1.00 91.12 308 VAL A O 1
ATOM 2396 N N . ALA A 1 309 ? 40.444 12.696 -53.166 1.00 88.31 309 ALA A N 1
ATOM 2397 C CA . ALA A 1 309 ? 39.569 11.581 -52.815 1.00 88.31 309 ALA A CA 1
ATOM 2398 C C . ALA A 1 309 ? 39.902 11.030 -51.420 1.00 88.31 309 ALA A C 1
ATOM 2400 O O . ALA A 1 309 ? 39.007 10.880 -50.589 1.00 88.31 309 ALA A O 1
ATOM 2401 N N . SER A 1 310 ? 41.186 10.824 -51.114 1.00 89.50 310 SER A N 1
ATOM 2402 C CA . SER A 1 310 ? 41.632 10.340 -49.799 1.00 89.50 310 SER A CA 1
ATOM 2403 C C . SER A 1 310 ? 41.300 11.323 -48.668 1.00 89.50 310 SER A C 1
ATOM 2405 O O . SER A 1 310 ? 40.837 10.910 -47.602 1.00 89.50 310 SER A O 1
ATOM 2407 N N . ALA A 1 311 ? 41.466 12.630 -48.896 1.00 89.81 311 ALA A N 1
ATOM 2408 C CA . ALA A 1 311 ? 41.111 13.667 -47.926 1.00 89.81 311 ALA A CA 1
ATOM 2409 C C . ALA A 1 311 ? 39.593 13.733 -47.670 1.00 89.81 311 ALA A C 1
ATOM 2411 O O . ALA A 1 311 ? 39.164 13.864 -46.520 1.00 89.81 311 ALA A O 1
ATOM 2412 N N . LEU A 1 312 ? 38.774 13.600 -48.719 1.00 90.88 312 LEU A N 1
ATOM 2413 C CA . LEU A 1 312 ? 37.314 13.545 -48.600 1.00 90.88 312 LEU A CA 1
ATOM 2414 C C . LEU A 1 312 ? 36.848 12.291 -47.851 1.00 90.88 312 LEU A C 1
ATOM 2416 O O . LEU A 1 312 ? 35.994 12.399 -46.970 1.00 90.88 312 LEU A O 1
ATOM 2420 N N . LEU A 1 313 ? 37.429 11.123 -48.147 1.00 90.81 313 LEU A N 1
ATOM 2421 C CA . LEU A 1 313 ? 37.144 9.877 -47.427 1.00 90.81 313 LEU A CA 1
ATOM 2422 C C . LEU A 1 313 ? 37.472 10.016 -45.937 1.00 90.81 313 LEU A C 1
ATOM 2424 O O . LEU A 1 313 ? 36.636 9.692 -45.092 1.00 90.81 313 LEU A O 1
ATOM 2428 N N . PHE A 1 314 ? 38.638 10.579 -45.607 1.00 87.19 314 PHE A N 1
ATOM 2429 C CA . PHE A 1 314 ? 39.026 10.848 -44.222 1.00 87.19 314 PHE A CA 1
ATOM 2430 C C . PHE A 1 314 ? 38.034 11.783 -43.510 1.00 87.19 314 PHE A C 1
ATOM 2432 O O . PHE A 1 314 ? 37.591 11.485 -42.398 1.00 87.19 314 PHE A O 1
ATOM 2439 N N . LEU A 1 315 ? 37.619 12.879 -44.158 1.00 88.88 315 LEU A N 1
ATOM 2440 C CA . LEU A 1 315 ? 36.639 13.817 -43.601 1.00 88.88 315 LEU A CA 1
ATOM 2441 C C . LEU A 1 315 ? 35.277 13.153 -43.345 1.00 88.88 315 LEU A C 1
ATOM 2443 O O . LEU A 1 315 ? 34.682 13.353 -42.284 1.00 88.88 315 LEU A O 1
ATOM 2447 N N . LEU A 1 316 ? 34.781 12.350 -44.289 1.00 89.00 316 LEU A N 1
ATOM 2448 C CA . LEU A 1 316 ? 33.508 11.642 -44.139 1.00 89.00 316 LEU A CA 1
ATOM 2449 C C . LEU A 1 316 ? 33.548 10.625 -42.994 1.00 89.00 316 LEU A C 1
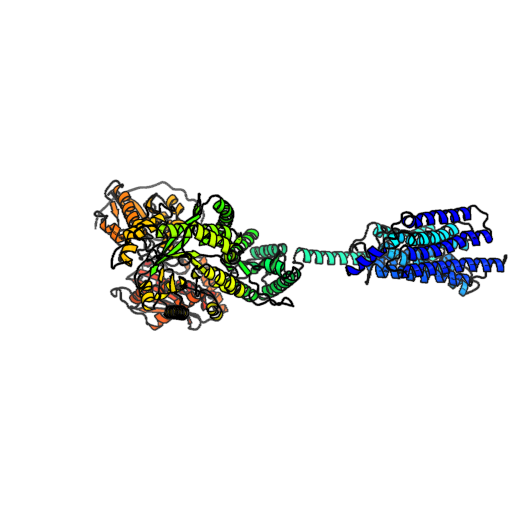ATOM 2451 O O . LEU A 1 316 ? 32.579 10.517 -42.241 1.00 89.00 316 LEU A O 1
ATOM 2455 N N . ILE A 1 317 ? 34.671 9.931 -42.805 1.00 85.75 317 ILE A N 1
ATOM 2456 C CA . ILE A 1 317 ? 34.856 9.000 -41.684 1.00 85.75 317 ILE A CA 1
ATOM 2457 C C . ILE A 1 317 ? 34.880 9.750 -40.353 1.00 85.75 317 ILE A C 1
ATOM 2459 O O . ILE A 1 317 ? 34.239 9.306 -39.401 1.00 85.75 317 ILE A O 1
ATOM 2463 N N . LEU A 1 318 ? 35.538 10.910 -40.277 1.00 85.06 318 LEU A N 1
ATOM 2464 C CA . LEU A 1 318 ? 35.498 11.749 -39.074 1.00 85.06 318 LEU A CA 1
ATOM 2465 C C . LEU A 1 318 ? 34.070 12.197 -38.739 1.00 85.06 318 LEU A C 1
ATOM 2467 O O . LEU A 1 318 ? 33.637 12.058 -37.592 1.00 85.06 318 LEU A O 1
ATOM 2471 N N . LEU A 1 319 ? 33.311 12.668 -39.734 1.00 85.31 319 LEU A N 1
ATOM 2472 C CA . LEU A 1 319 ? 31.894 13.013 -39.560 1.00 85.31 319 LEU A CA 1
ATOM 2473 C C . LEU A 1 319 ? 31.076 11.803 -39.096 1.00 85.31 319 LEU A C 1
ATOM 2475 O O . LEU A 1 319 ? 30.197 11.934 -38.238 1.00 85.31 319 LEU A O 1
ATOM 2479 N N . ARG A 1 320 ? 31.387 10.612 -39.616 1.00 83.00 320 ARG A N 1
ATOM 2480 C CA . ARG A 1 320 ? 30.720 9.374 -39.223 1.00 83.00 320 ARG A CA 1
ATOM 2481 C C . ARG A 1 320 ? 31.005 9.006 -37.772 1.00 83.00 320 ARG A C 1
ATOM 2483 O O . ARG A 1 320 ? 30.057 8.754 -37.027 1.00 83.00 320 ARG A O 1
ATOM 2490 N N . VAL A 1 321 ? 32.266 9.032 -37.349 1.00 80.44 321 VAL A N 1
ATOM 2491 C CA . VAL A 1 321 ? 32.675 8.774 -35.958 1.00 80.44 321 VAL A CA 1
ATOM 2492 C C . VAL A 1 321 ? 32.015 9.774 -35.007 1.00 80.44 321 VAL A C 1
ATOM 2494 O O . VAL A 1 321 ? 31.437 9.363 -34.003 1.00 80.44 321 VAL A O 1
ATOM 2497 N N . PHE A 1 322 ? 31.991 11.062 -35.360 1.00 78.50 322 PHE A N 1
ATOM 2498 C CA . PHE A 1 322 ? 31.322 12.095 -34.563 1.00 78.50 322 PHE A CA 1
ATOM 2499 C C . PHE A 1 322 ? 29.802 11.876 -34.450 1.00 78.50 322 PHE A C 1
ATOM 2501 O O . PHE A 1 322 ? 29.203 12.078 -33.392 1.00 78.50 322 PHE A O 1
ATOM 2508 N N . SER A 1 323 ? 29.150 11.419 -35.524 1.00 72.62 323 SER A N 1
ATOM 2509 C CA . SER A 1 323 ? 27.718 11.089 -35.482 1.00 72.62 323 SER A CA 1
ATOM 2510 C C . SER A 1 323 ? 27.409 9.945 -34.506 1.00 72.62 323 SER A C 1
ATOM 2512 O O . SER A 1 323 ? 26.371 9.959 -33.845 1.00 72.62 323 SER A O 1
ATOM 2514 N N . LEU A 1 324 ? 28.327 8.982 -34.375 1.00 72.69 324 LEU A N 1
ATOM 2515 C CA . LEU A 1 324 ? 28.181 7.822 -33.496 1.00 72.69 324 LEU A CA 1
ATOM 2516 C C . LEU A 1 324 ? 28.407 8.170 -32.032 1.00 72.69 324 LEU A C 1
ATOM 2518 O O . LEU A 1 324 ? 27.653 7.698 -31.186 1.00 72.69 324 LEU A O 1
ATOM 2522 N N . THR A 1 325 ? 29.398 9.008 -31.723 1.00 70.62 325 THR A N 1
ATOM 2523 C CA . THR A 1 325 ? 29.622 9.475 -30.347 1.00 70.62 325 THR A CA 1
ATOM 2524 C C . THR A 1 325 ? 28.418 10.262 -29.843 1.00 70.62 325 THR A C 1
ATOM 2526 O O . THR A 1 325 ? 27.929 9.989 -28.751 1.00 70.62 325 THR A O 1
ATOM 2529 N N . LYS A 1 326 ? 27.852 11.139 -30.679 1.00 69.56 326 LYS A N 1
ATOM 2530 C CA . LYS A 1 326 ? 26.640 11.897 -30.344 1.00 69.56 326 LYS A CA 1
ATOM 2531 C C . LYS A 1 326 ? 25.403 11.002 -30.183 1.00 69.56 326 LYS A C 1
ATOM 2533 O O . LYS A 1 326 ? 24.578 11.228 -29.303 1.00 69.56 326 LYS A O 1
ATOM 2538 N N . ALA A 1 327 ? 25.269 9.965 -31.013 1.00 63.75 327 ALA A N 1
ATOM 2539 C CA . ALA A 1 327 ? 24.198 8.978 -30.868 1.00 63.75 327 ALA A CA 1
ATOM 2540 C C . ALA A 1 327 ? 24.345 8.146 -29.580 1.00 63.75 327 ALA A C 1
ATOM 2542 O O . ALA A 1 327 ? 23.350 7.883 -28.906 1.00 63.75 327 ALA A O 1
ATOM 2543 N N . LEU A 1 328 ? 25.576 7.775 -29.209 1.00 62.53 328 LEU A N 1
ATOM 2544 C CA . LEU A 1 328 ? 25.885 7.099 -27.946 1.00 62.53 328 LEU A CA 1
ATOM 2545 C C . LEU A 1 328 ? 25.566 7.980 -26.734 1.00 62.53 328 LEU A C 1
ATOM 2547 O O . LEU A 1 328 ? 25.010 7.475 -25.765 1.00 62.53 328 LEU A O 1
ATOM 2551 N N . GLU A 1 329 ? 25.882 9.273 -26.777 1.00 66.44 329 GLU A N 1
ATOM 2552 C CA . GLU A 1 329 ? 25.531 10.228 -25.717 1.00 66.44 329 GLU A CA 1
ATOM 2553 C C . GLU A 1 329 ? 24.011 10.341 -25.541 1.00 66.44 329 GLU A C 1
ATOM 2555 O O . GLU A 1 329 ? 23.503 10.069 -24.455 1.00 66.44 329 GLU A O 1
ATOM 2560 N N . ASN A 1 330 ? 23.269 10.591 -26.624 1.00 59.12 330 ASN A N 1
ATOM 2561 C CA . ASN A 1 330 ? 21.804 10.667 -26.579 1.00 59.12 330 ASN A CA 1
ATOM 2562 C C . ASN A 1 330 ? 21.156 9.355 -26.097 1.00 59.12 330 ASN A C 1
ATOM 2564 O O . ASN A 1 330 ? 20.182 9.373 -25.345 1.00 59.12 330 ASN A O 1
ATOM 2568 N N . GLY A 1 331 ? 21.693 8.204 -26.518 1.00 54.81 331 GLY A N 1
ATOM 2569 C CA . GLY A 1 331 ? 21.230 6.891 -26.067 1.00 54.81 331 GLY A CA 1
ATOM 2570 C C . GLY A 1 331 ? 21.506 6.652 -24.582 1.00 54.81 331 GLY A C 1
ATOM 2571 O O . GLY A 1 331 ? 20.666 6.085 -23.887 1.00 54.81 331 GLY A O 1
ATOM 2572 N N . ARG A 1 332 ? 22.647 7.125 -24.066 1.00 57.41 332 ARG A N 1
ATOM 2573 C CA . ARG A 1 332 ? 22.964 7.066 -22.631 1.00 57.41 332 ARG A CA 1
ATOM 2574 C C . ARG A 1 332 ? 22.036 7.948 -21.812 1.00 57.41 332 ARG A C 1
ATOM 2576 O O . ARG A 1 332 ? 21.629 7.514 -20.742 1.00 57.41 332 ARG A O 1
ATOM 2583 N N . ASP A 1 333 ? 21.673 9.127 -22.301 1.00 55.72 333 ASP A N 1
ATOM 2584 C CA . ASP A 1 333 ? 20.749 10.017 -21.594 1.00 55.72 333 ASP A CA 1
ATOM 2585 C C . ASP A 1 333 ? 19.319 9.471 -21.589 1.00 55.72 333 ASP A C 1
ATOM 2587 O O . ASP A 1 333 ? 18.645 9.522 -20.561 1.00 55.72 333 ASP A O 1
ATOM 2591 N N . ARG A 1 334 ? 18.885 8.839 -22.685 1.00 54.31 334 ARG A N 1
ATOM 2592 C CA . ARG A 1 334 ? 17.592 8.146 -22.750 1.00 54.31 334 ARG A CA 1
ATOM 2593 C C . ARG A 1 334 ? 17.542 6.917 -21.841 1.00 54.31 334 ARG A C 1
ATOM 2595 O O . ARG A 1 334 ? 16.600 6.783 -21.072 1.00 54.31 334 ARG A O 1
ATOM 2602 N N . LEU A 1 335 ? 18.588 6.086 -21.848 1.00 55.78 335 LEU A N 1
ATOM 2603 C CA . LEU A 1 335 ? 18.713 4.946 -20.929 1.00 55.78 335 LEU A CA 1
ATOM 2604 C C . LEU A 1 335 ? 18.812 5.392 -19.468 1.00 55.78 335 LEU A C 1
ATOM 2606 O O . LEU A 1 335 ? 18.255 4.739 -18.595 1.00 55.78 335 LEU A O 1
ATOM 2610 N N . ARG A 1 336 ? 19.493 6.508 -19.181 1.00 55.22 336 ARG A N 1
ATOM 2611 C CA . ARG A 1 336 ? 19.513 7.109 -17.839 1.00 55.22 336 ARG A CA 1
ATOM 2612 C C . ARG A 1 336 ? 18.130 7.592 -17.429 1.00 55.22 336 ARG A C 1
ATOM 2614 O O . ARG A 1 336 ? 17.747 7.366 -16.287 1.00 55.22 336 ARG A O 1
ATOM 2621 N N . HIS A 1 337 ? 17.384 8.226 -18.330 1.00 56.12 337 HIS A N 1
ATOM 2622 C CA . HIS A 1 337 ? 16.025 8.678 -18.050 1.00 56.12 337 HIS A CA 1
ATOM 2623 C C . HIS A 1 337 ? 15.082 7.490 -17.805 1.00 56.12 337 HIS A C 1
ATOM 2625 O O . HIS A 1 337 ? 14.424 7.455 -16.774 1.00 56.12 337 HIS A O 1
ATOM 2631 N N . GLU A 1 338 ? 15.108 6.460 -18.654 1.00 59.81 338 GLU A N 1
ATOM 2632 C CA . GLU A 1 338 ? 14.313 5.227 -18.498 1.00 59.81 338 GLU A CA 1
ATOM 2633 C C . GLU A 1 338 ? 14.721 4.401 -17.261 1.00 59.81 338 GLU A C 1
ATOM 2635 O O . GLU A 1 338 ? 13.879 3.775 -16.623 1.00 59.81 338 GLU A O 1
ATOM 2640 N N . ALA A 1 339 ? 15.995 4.436 -16.859 1.00 63.94 339 ALA A N 1
ATOM 2641 C CA . ALA A 1 339 ? 16.465 3.795 -15.629 1.00 63.94 339 ALA A CA 1
ATOM 2642 C C . ALA A 1 339 ? 16.077 4.558 -14.352 1.00 63.94 339 ALA A C 1
ATOM 2644 O O . ALA A 1 339 ? 16.201 4.006 -13.259 1.00 63.94 339 ALA A O 1
ATOM 2645 N N . THR A 1 340 ? 15.618 5.809 -14.459 1.00 75.88 340 THR A N 1
ATOM 2646 C CA . THR A 1 340 ? 15.339 6.682 -13.304 1.00 75.88 340 THR A CA 1
ATOM 2647 C C . THR A 1 340 ? 13.899 7.199 -13.233 1.00 75.88 340 THR A C 1
ATOM 2649 O O . THR A 1 340 ? 13.477 7.664 -12.176 1.00 75.88 340 THR A O 1
ATOM 2652 N N . HIS A 1 341 ? 13.119 7.095 -14.308 1.00 84.69 341 HIS A N 1
ATOM 2653 C CA . HIS A 1 341 ? 11.744 7.586 -14.386 1.00 84.69 341 HIS A CA 1
ATOM 2654 C C . HIS A 1 341 ? 10.784 6.480 -14.841 1.00 84.69 341 HIS A C 1
ATOM 2656 O O . HIS A 1 341 ? 11.160 5.566 -15.574 1.00 84.69 341 HIS A O 1
ATOM 2662 N N . ASP A 1 342 ? 9.535 6.551 -14.387 1.00 89.19 342 ASP A N 1
ATOM 2663 C CA . ASP A 1 342 ? 8.453 5.671 -14.819 1.00 89.19 342 ASP A CA 1
ATOM 2664 C C . ASP A 1 342 ? 7.979 6.056 -16.228 1.00 89.19 342 ASP A C 1
ATOM 2666 O O . ASP A 1 342 ? 7.593 7.196 -16.480 1.00 89.19 342 ASP A O 1
ATOM 2670 N N . SER A 1 343 ? 7.967 5.090 -17.147 1.00 81.44 343 SER A N 1
ATOM 2671 C CA . SER A 1 343 ? 7.647 5.325 -18.565 1.00 81.44 343 SER A CA 1
ATOM 2672 C C . SER A 1 343 ? 6.199 5.760 -18.834 1.00 81.44 343 SER A C 1
ATOM 2674 O O . SER A 1 343 ? 5.934 6.365 -19.873 1.00 81.44 343 SER A O 1
ATOM 2676 N N . LEU A 1 344 ? 5.263 5.465 -17.922 1.00 88.62 344 LEU A N 1
ATOM 2677 C CA . LEU A 1 344 ? 3.847 5.805 -18.091 1.00 88.62 344 LEU A CA 1
ATOM 2678 C C . LEU A 1 344 ? 3.523 7.212 -17.577 1.00 88.62 344 LEU A C 1
ATOM 2680 O O . LEU A 1 344 ? 2.801 7.957 -18.239 1.00 88.62 344 LEU A O 1
ATOM 2684 N N . THR A 1 345 ? 4.023 7.549 -16.388 1.00 90.06 345 THR A N 1
ATOM 2685 C CA . THR A 1 345 ? 3.690 8.795 -15.678 1.00 90.06 345 THR A CA 1
ATOM 2686 C C . THR A 1 345 ? 4.753 9.883 -15.821 1.00 90.06 345 THR A C 1
ATOM 2688 O O . THR A 1 345 ? 4.462 11.055 -15.604 1.00 90.06 345 THR A O 1
ATOM 2691 N N . GLY A 1 346 ? 5.987 9.524 -16.185 1.00 86.81 346 GLY A N 1
ATOM 2692 C CA . GLY A 1 346 ? 7.125 10.444 -16.232 1.00 86.81 346 GLY A CA 1
ATOM 2693 C C . GLY A 1 346 ? 7.656 10.864 -14.855 1.00 86.81 346 GLY A C 1
ATOM 2694 O O . GLY A 1 346 ? 8.573 11.680 -14.791 1.00 86.81 346 GLY A O 1
ATOM 2695 N N . LEU A 1 347 ? 7.105 10.328 -13.759 1.00 93.00 347 LEU A N 1
ATOM 2696 C CA . LEU A 1 347 ? 7.601 10.552 -12.398 1.00 93.00 347 LEU A CA 1
ATOM 2697 C C . LEU A 1 347 ? 8.906 9.793 -12.138 1.00 93.00 347 LEU A C 1
ATOM 2699 O O . LEU A 1 347 ? 9.274 8.899 -12.897 1.00 93.00 347 LEU A O 1
ATOM 2703 N N . CYS A 1 348 ? 9.585 10.097 -11.029 1.00 92.06 348 CYS A N 1
ATOM 2704 C CA . CYS A 1 348 ? 10.692 9.273 -10.543 1.00 92.06 348 CYS A CA 1
ATOM 2705 C C . CYS A 1 348 ? 10.233 7.814 -10.370 1.00 92.06 348 CYS A C 1
ATOM 2707 O O . CYS A 1 348 ? 9.128 7.559 -9.887 1.00 92.06 348 CYS A O 1
ATOM 2709 N N . ASN A 1 349 ? 11.082 6.852 -10.724 1.00 89.94 349 ASN A N 1
ATOM 2710 C CA . ASN A 1 349 ? 10.840 5.448 -10.401 1.00 89.94 349 ASN A CA 1
ATOM 2711 C C . ASN A 1 349 ? 11.358 5.114 -8.989 1.00 89.94 349 ASN A C 1
ATOM 2713 O O . ASN A 1 349 ? 12.000 5.939 -8.333 1.00 89.94 349 ASN A O 1
ATOM 2717 N N . ARG A 1 350 ? 11.120 3.882 -8.523 1.00 90.56 350 ARG A N 1
ATOM 2718 C CA . ARG A 1 350 ? 11.582 3.411 -7.204 1.00 90.56 350 ARG A CA 1
ATOM 2719 C C . ARG A 1 350 ? 13.086 3.624 -6.979 1.00 90.56 350 ARG A C 1
ATOM 2721 O O . ARG A 1 350 ? 13.478 4.017 -5.885 1.00 90.56 350 ARG A O 1
ATOM 2728 N N . THR A 1 351 ? 13.922 3.397 -7.993 1.00 84.31 351 THR A N 1
ATOM 2729 C CA . THR A 1 351 ? 15.382 3.543 -7.886 1.00 84.31 351 THR A CA 1
ATOM 2730 C C . THR A 1 351 ? 15.790 4.997 -7.666 1.00 84.31 351 THR A C 1
ATOM 2732 O O . THR A 1 351 ? 16.540 5.282 -6.733 1.00 84.31 351 THR A O 1
ATOM 2735 N N . LEU A 1 352 ? 15.272 5.925 -8.478 1.00 89.00 352 LEU A N 1
ATOM 2736 C CA . LEU A 1 352 ? 15.568 7.349 -8.313 1.00 89.00 352 LEU A CA 1
ATOM 2737 C C . LEU A 1 352 ? 14.974 7.898 -7.014 1.00 89.00 352 LEU A C 1
ATOM 2739 O O . LEU A 1 352 ? 15.602 8.733 -6.370 1.00 89.00 352 LEU A O 1
ATOM 2743 N N . PHE A 1 353 ? 13.793 7.428 -6.604 1.00 93.69 353 PHE A N 1
ATOM 2744 C CA . PHE A 1 353 ? 13.197 7.832 -5.334 1.00 93.69 353 PHE A CA 1
ATOM 2745 C C . PHE A 1 353 ? 14.083 7.442 -4.150 1.00 93.69 353 PHE A C 1
ATOM 2747 O O . PHE A 1 353 ? 14.409 8.305 -3.342 1.00 93.69 353 PHE A O 1
ATOM 2754 N N . ALA A 1 354 ? 14.549 6.190 -4.089 1.00 88.12 354 ALA A N 1
ATOM 2755 C CA . ALA A 1 354 ? 15.411 5.731 -3.001 1.00 88.12 354 ALA A CA 1
ATOM 2756 C C . ALA A 1 354 ? 16.742 6.503 -2.952 1.00 88.12 354 ALA A C 1
ATOM 2758 O O . ALA A 1 354 ? 17.192 6.878 -1.872 1.00 88.12 354 ALA A O 1
ATOM 2759 N N . ASP A 1 355 ? 17.345 6.802 -4.108 1.00 87.75 355 ASP A N 1
ATOM 2760 C CA . ASP A 1 355 ? 18.575 7.603 -4.190 1.00 87.75 355 ASP A CA 1
ATOM 2761 C C . ASP A 1 355 ? 18.361 9.059 -3.733 1.00 87.75 355 ASP A C 1
ATOM 2763 O O . ASP A 1 355 ? 19.179 9.627 -3.001 1.00 87.75 355 ASP A O 1
ATOM 2767 N N . ARG A 1 356 ? 17.217 9.659 -4.091 1.00 90.12 356 ARG A N 1
ATOM 2768 C CA . ARG A 1 356 ? 16.819 10.993 -3.612 1.00 90.12 356 ARG A CA 1
ATOM 2769 C C . ARG A 1 356 ? 16.559 11.003 -2.113 1.00 90.12 356 ARG A C 1
ATOM 2771 O O . ARG A 1 356 ? 17.035 11.916 -1.448 1.00 90.12 356 ARG A O 1
ATOM 2778 N N . THR A 1 357 ? 15.888 9.990 -1.571 1.00 89.38 357 THR A N 1
ATOM 2779 C CA . THR A 1 357 ? 15.703 9.833 -0.123 1.00 89.38 357 THR A CA 1
ATOM 2780 C C . THR A 1 357 ? 17.044 9.654 0.583 1.00 89.38 357 THR A C 1
ATOM 2782 O O . THR A 1 357 ? 17.285 10.313 1.586 1.00 89.38 357 THR A O 1
ATOM 2785 N N . ALA A 1 358 ? 17.955 8.842 0.037 1.00 87.25 358 ALA A N 1
ATOM 2786 C CA . ALA A 1 358 ? 19.298 8.654 0.588 1.00 87.25 358 ALA A CA 1
ATOM 2787 C C . ALA A 1 358 ? 20.096 9.962 0.615 1.00 87.25 358 ALA A C 1
ATOM 2789 O O . ALA A 1 358 ? 20.813 10.243 1.571 1.00 87.25 358 ALA A O 1
ATOM 2790 N N . THR A 1 359 ? 19.988 10.753 -0.452 1.00 86.50 359 THR A N 1
ATOM 2791 C CA . THR A 1 359 ? 20.646 12.057 -0.554 1.00 86.50 359 THR A CA 1
ATOM 2792 C C . THR A 1 359 ? 20.049 13.040 0.442 1.00 86.50 359 THR A C 1
ATOM 2794 O O . THR A 1 359 ? 20.797 13.637 1.206 1.00 86.50 359 THR A O 1
ATOM 2797 N N . ALA A 1 360 ? 18.722 13.123 0.515 1.00 85.50 360 ALA A N 1
ATOM 2798 C CA . ALA A 1 360 ? 18.032 14.000 1.447 1.00 85.50 360 ALA A CA 1
ATOM 2799 C C . ALA A 1 360 ? 18.293 13.623 2.917 1.00 85.50 360 ALA A C 1
ATOM 2801 O O . ALA A 1 360 ? 18.462 14.521 3.727 1.00 85.50 360 ALA A O 1
ATOM 2802 N N . LEU A 1 361 ? 18.420 12.334 3.261 1.00 82.69 361 LEU A N 1
ATOM 2803 C CA . LEU A 1 361 ? 18.831 11.895 4.606 1.00 82.69 361 LEU A CA 1
ATOM 2804 C C . LEU A 1 361 ? 20.279 12.291 4.937 1.00 82.69 361 LEU A C 1
ATOM 2806 O O . LEU A 1 361 ? 20.571 12.650 6.070 1.00 82.69 361 LEU A O 1
ATOM 2810 N N . ARG A 1 362 ? 21.199 12.257 3.959 1.00 79.81 362 ARG A N 1
ATOM 2811 C CA . ARG A 1 362 ? 22.594 12.706 4.155 1.00 79.81 362 ARG A CA 1
ATOM 2812 C C . ARG A 1 362 ? 22.728 14.224 4.260 1.00 79.81 362 ARG A C 1
ATOM 2814 O O . ARG A 1 362 ? 23.648 14.707 4.911 1.00 79.81 362 ARG A O 1
ATOM 2821 N N . GLU A 1 363 ? 21.882 14.952 3.541 1.00 76.19 363 GLU A N 1
ATOM 2822 C CA . GLU A 1 363 ? 21.895 16.416 3.454 1.00 76.19 363 GLU A CA 1
ATOM 2823 C C . GLU A 1 363 ? 20.964 17.081 4.477 1.00 76.19 363 GLU A C 1
ATOM 2825 O O . GLU A 1 363 ? 20.993 18.306 4.615 1.00 76.19 363 GLU A O 1
ATOM 2830 N N . ALA A 1 364 ? 20.152 16.295 5.190 1.00 66.94 364 ALA A N 1
ATOM 2831 C CA . ALA A 1 364 ? 19.253 16.781 6.223 1.00 66.94 364 ALA A CA 1
ATOM 2832 C C . ALA A 1 364 ? 20.044 17.565 7.279 1.00 66.94 364 ALA A C 1
ATOM 2834 O O . ALA A 1 364 ? 21.024 17.085 7.846 1.00 66.94 364 ALA A O 1
ATOM 2835 N N . SER A 1 365 ? 19.624 18.806 7.518 1.00 58.66 365 SER A N 1
ATOM 2836 C CA . SER A 1 365 ? 20.150 19.646 8.590 1.00 58.66 365 SER A CA 1
ATOM 2837 C C . SER A 1 365 ? 19.324 19.461 9.866 1.00 58.66 365 SER A C 1
ATOM 2839 O O . SER A 1 365 ? 18.132 19.173 9.782 1.00 58.66 365 SER A O 1
ATOM 2841 N N . ASP A 1 366 ? 19.906 19.750 11.040 1.00 58.19 366 ASP A N 1
ATOM 2842 C CA . ASP A 1 366 ? 19.231 19.766 12.360 1.00 58.19 366 ASP A CA 1
ATOM 2843 C C . ASP A 1 366 ? 17.915 20.590 12.429 1.00 58.19 366 ASP A C 1
ATOM 2845 O O . ASP A 1 366 ? 17.275 20.648 13.484 1.00 58.19 366 ASP A O 1
ATOM 2849 N N . ASP A 1 367 ? 17.573 21.351 11.384 1.00 55.22 367 ASP A N 1
ATOM 2850 C CA . ASP A 1 367 ? 16.459 22.303 11.340 1.00 55.22 367 ASP A CA 1
ATOM 2851 C C . ASP A 1 367 ? 15.272 21.829 10.473 1.00 55.22 367 ASP A C 1
ATOM 2853 O O . ASP A 1 367 ? 14.249 22.520 10.426 1.00 55.22 367 ASP A O 1
ATOM 2857 N N . HIS A 1 368 ? 15.359 20.660 9.823 1.00 62.66 368 HIS A N 1
ATOM 2858 C CA . HIS A 1 368 ? 14.303 20.125 8.957 1.00 62.66 368 HIS A CA 1
ATOM 2859 C C . HIS A 1 368 ? 13.997 18.653 9.237 1.00 62.66 368 HIS A C 1
ATOM 2861 O O . HIS A 1 368 ? 14.890 17.837 9.422 1.00 62.66 368 HIS A O 1
ATOM 2867 N N . THR A 1 369 ? 12.710 18.310 9.231 1.00 72.44 369 THR A N 1
ATOM 2868 C CA . THR A 1 369 ? 12.229 16.931 9.336 1.00 72.44 369 THR A CA 1
ATOM 2869 C C . THR A 1 369 ? 12.024 16.354 7.937 1.00 72.44 369 THR A C 1
ATOM 2871 O O . THR A 1 369 ? 11.380 16.977 7.086 1.00 72.44 369 THR A O 1
ATOM 2874 N N . LEU A 1 370 ? 12.544 15.151 7.701 1.00 86.25 370 LEU A N 1
ATOM 2875 C CA . LEU A 1 370 ? 12.320 14.403 6.469 1.00 86.25 370 LEU A CA 1
ATOM 2876 C C . LEU A 1 370 ? 11.153 13.432 6.665 1.00 86.25 370 LEU A C 1
ATOM 2878 O O . LEU A 1 370 ? 11.088 12.709 7.660 1.00 86.25 370 LEU A O 1
ATOM 2882 N N . ALA A 1 371 ? 10.217 13.417 5.716 1.00 90.31 371 ALA A N 1
ATOM 2883 C CA . ALA A 1 371 ? 9.071 12.515 5.757 1.00 90.31 371 ALA A CA 1
ATOM 2884 C C . ALA A 1 371 ? 8.854 11.820 4.414 1.00 90.31 371 ALA A C 1
ATOM 2886 O O . ALA A 1 371 ? 8.972 12.429 3.350 1.00 90.31 371 ALA A O 1
ATOM 2887 N N . VAL A 1 372 ? 8.489 10.545 4.477 1.00 94.50 372 VAL A N 1
ATOM 2888 C CA . VAL A 1 372 ? 8.076 9.741 3.328 1.00 94.50 372 VAL A CA 1
ATOM 2889 C C . VAL A 1 372 ? 6.601 9.409 3.479 1.00 94.50 372 VAL A C 1
ATOM 2891 O O . VAL A 1 372 ? 6.182 8.856 4.495 1.00 94.50 372 VAL A O 1
ATOM 2894 N N . LEU A 1 373 ? 5.821 9.733 2.452 1.00 96.44 373 LEU A N 1
ATOM 2895 C CA . LEU A 1 373 ? 4.436 9.312 2.307 1.00 96.44 373 LEU A CA 1
ATOM 2896 C C . LEU A 1 373 ? 4.399 8.203 1.258 1.00 96.44 373 LEU A C 1
ATOM 2898 O O . LEU A 1 373 ? 4.774 8.431 0.110 1.00 96.44 373 LEU A O 1
ATOM 2902 N N . PHE A 1 374 ? 3.930 7.027 1.643 1.00 96.31 374 PHE A N 1
ATOM 2903 C CA . PHE A 1 374 ? 3.616 5.925 0.745 1.00 96.31 374 PHE A CA 1
ATOM 2904 C C . PHE A 1 374 ? 2.120 5.967 0.447 1.00 96.31 374 PHE A C 1
ATOM 2906 O O . PHE A 1 374 ? 1.314 6.056 1.371 1.00 96.31 374 PHE A O 1
ATOM 2913 N N . ILE A 1 375 ? 1.740 5.973 -0.824 1.00 97.12 375 ILE A N 1
ATOM 2914 C CA . ILE A 1 375 ? 0.375 6.249 -1.277 1.00 97.12 375 ILE A CA 1
ATOM 2915 C C . ILE A 1 375 ? -0.055 5.117 -2.196 1.00 97.12 375 ILE A C 1
ATOM 2917 O O . ILE A 1 375 ? 0.646 4.797 -3.148 1.00 97.12 375 ILE A O 1
ATOM 2921 N N . ASP A 1 376 ? -1.230 4.560 -1.960 1.00 95.50 376 ASP A N 1
ATOM 2922 C CA . ASP A 1 376 ? -1.802 3.522 -2.809 1.00 95.50 376 ASP A CA 1
ATOM 2923 C C . ASP A 1 376 ? -3.228 3.904 -3.220 1.00 95.50 376 ASP A C 1
ATOM 2925 O O . ASP A 1 376 ? -3.999 4.412 -2.398 1.00 95.50 376 ASP A O 1
ATOM 2929 N N . LEU A 1 377 ? -3.559 3.714 -4.502 1.00 93.81 377 LEU A N 1
ATOM 2930 C CA . LEU A 1 377 ? -4.893 3.982 -5.037 1.00 93.81 377 LEU A CA 1
ATOM 2931 C C . LEU A 1 377 ? -5.876 2.866 -4.659 1.00 93.81 377 LEU A C 1
ATOM 2933 O O . LEU A 1 377 ? -5.803 1.739 -5.147 1.00 93.81 377 LEU A O 1
ATOM 2937 N N . ASP A 1 378 ? -6.879 3.210 -3.855 1.00 89.25 378 ASP A N 1
ATOM 2938 C CA . ASP A 1 378 ? -7.867 2.245 -3.391 1.00 89.25 378 ASP A CA 1
ATOM 2939 C C . ASP A 1 378 ? -8.698 1.697 -4.566 1.00 89.25 378 ASP A C 1
ATOM 2941 O O . ASP A 1 378 ? -9.170 2.438 -5.430 1.00 89.25 378 ASP A O 1
ATOM 2945 N N . ASP A 1 379 ? -8.904 0.376 -4.578 1.00 85.44 379 ASP A N 1
ATOM 2946 C CA . ASP A 1 379 ? -9.730 -0.343 -5.560 1.00 85.44 379 ASP A CA 1
ATOM 2947 C C . ASP A 1 379 ? -9.304 -0.171 -7.032 1.00 85.44 379 ASP A C 1
ATOM 2949 O O . ASP A 1 379 ? -10.074 -0.467 -7.951 1.00 85.44 379 ASP A O 1
ATOM 2953 N N . PHE A 1 380 ? -8.044 0.199 -7.289 1.00 88.62 380 PHE A N 1
ATOM 2954 C CA . PHE A 1 380 ? -7.493 0.324 -8.644 1.00 88.62 380 PHE A CA 1
ATOM 2955 C C . PHE A 1 380 ? -7.687 -0.941 -9.492 1.00 88.62 380 PHE A C 1
ATOM 2957 O O . PHE A 1 380 ? -8.041 -0.868 -10.672 1.00 88.62 380 PHE A O 1
ATOM 2964 N N . LYS A 1 381 ? -7.525 -2.124 -8.887 1.00 80.19 381 LYS A N 1
ATOM 2965 C CA . LYS A 1 381 ? -7.775 -3.402 -9.564 1.00 80.19 381 LYS A CA 1
ATOM 2966 C C . LYS A 1 381 ? -9.223 -3.534 -10.047 1.00 80.19 381 LYS A C 1
ATOM 2968 O O . LYS A 1 381 ? -9.440 -3.958 -11.175 1.00 80.19 381 LYS A O 1
ATOM 2973 N N . VAL A 1 382 ? -10.201 -3.113 -9.241 1.00 80.50 382 VAL A N 1
ATOM 2974 C CA . VAL A 1 382 ? -11.625 -3.136 -9.619 1.00 80.50 382 VAL A CA 1
ATOM 2975 C C . VAL A 1 382 ? -11.872 -2.222 -10.817 1.00 80.50 382 VAL A C 1
ATOM 2977 O O . VAL A 1 382 ? -12.616 -2.587 -11.729 1.00 80.50 382 VAL A O 1
ATOM 2980 N N . ILE A 1 383 ? -11.215 -1.060 -10.855 1.00 81.38 383 ILE A N 1
ATOM 2981 C CA . ILE A 1 383 ? -11.289 -0.122 -11.981 1.00 81.38 383 ILE A CA 1
ATOM 2982 C C . ILE A 1 383 ? -10.698 -0.758 -13.248 1.00 81.38 383 ILE A C 1
ATOM 2984 O O . ILE A 1 383 ? -11.343 -0.726 -14.297 1.00 81.38 383 ILE A O 1
ATOM 2988 N N . ASN A 1 384 ? -9.525 -1.388 -13.151 1.00 78.81 384 ASN A N 1
ATOM 2989 C CA . ASN A 1 384 ? -8.898 -2.104 -14.267 1.00 78.81 384 ASN A CA 1
ATOM 2990 C C . ASN A 1 384 ? -9.761 -3.254 -14.793 1.00 78.81 384 ASN A C 1
ATOM 2992 O O . ASN A 1 384 ? -9.948 -3.369 -16.004 1.00 78.81 384 ASN A O 1
ATOM 2996 N N . ASP A 1 385 ? -10.313 -4.070 -13.899 1.00 76.06 385 ASP A N 1
ATOM 2997 C CA . ASP A 1 385 ? -11.134 -5.226 -14.263 1.00 76.06 385 ASP A CA 1
ATOM 2998 C C . ASP A 1 385 ? -12.480 -4.787 -14.875 1.00 76.06 385 ASP A C 1
ATOM 3000 O O . ASP A 1 385 ? -13.002 -5.445 -15.776 1.00 76.06 385 ASP A O 1
ATOM 3004 N N . SER A 1 386 ? -13.023 -3.642 -14.440 1.00 74.94 386 SER A N 1
ATOM 3005 C CA . SER A 1 386 ? -14.323 -3.128 -14.900 1.00 74.94 386 SER A CA 1
ATOM 3006 C C . SER A 1 386 ? -14.248 -2.272 -16.170 1.00 74.94 386 SER A C 1
ATOM 3008 O O . SER A 1 386 ? -15.187 -2.275 -16.969 1.00 74.94 386 SER A O 1
ATOM 3010 N N . LEU A 1 387 ? -13.177 -1.490 -16.350 1.00 79.56 387 LEU A N 1
ATOM 3011 C CA . LEU A 1 387 ? -13.046 -0.486 -17.422 1.00 79.56 387 LEU A CA 1
ATOM 3012 C C . LEU A 1 387 ? -11.887 -0.768 -18.395 1.00 79.56 387 LEU A C 1
ATOM 3014 O O . LEU A 1 387 ? -11.783 -0.104 -19.429 1.00 79.56 387 LEU A O 1
ATOM 3018 N N . GLY A 1 388 ? -11.059 -1.774 -18.106 1.00 79.56 388 GLY A N 1
ATOM 3019 C CA . GLY A 1 388 ? -9.902 -2.176 -18.901 1.00 79.56 388 GLY A CA 1
ATOM 3020 C C . GLY A 1 388 ? -8.631 -1.385 -18.579 1.00 79.56 388 GLY A C 1
ATOM 3021 O O . GLY A 1 388 ? -8.676 -0.244 -18.123 1.00 79.56 388 GLY A O 1
ATOM 3022 N N . HIS A 1 389 ? -7.474 -1.977 -18.893 1.00 81.06 389 HIS A N 1
ATOM 3023 C CA . HIS A 1 389 ? -6.152 -1.422 -18.565 1.00 81.06 389 HIS A CA 1
ATOM 3024 C C . HIS A 1 389 ? -5.896 -0.006 -19.097 1.00 81.06 389 HIS A C 1
ATOM 3026 O O . HIS A 1 389 ? -5.231 0.776 -18.433 1.00 81.06 389 HIS A O 1
ATOM 3032 N N . PHE A 1 390 ? -6.465 0.364 -20.249 1.00 83.06 390 PHE A N 1
ATOM 3033 C CA . PHE A 1 390 ? -6.327 1.725 -20.777 1.00 83.06 390 PHE A CA 1
ATOM 3034 C C . PHE A 1 390 ? -6.920 2.782 -19.829 1.00 83.06 390 PHE A C 1
ATOM 3036 O O . PHE A 1 390 ? -6.340 3.847 -19.652 1.00 83.06 390 PHE A O 1
ATOM 3043 N N . ALA A 1 391 ? -8.059 2.486 -19.193 1.00 82.25 391 ALA A N 1
ATOM 3044 C CA . ALA A 1 391 ? -8.665 3.391 -18.220 1.00 82.25 391 ALA A CA 1
ATOM 3045 C C . ALA A 1 391 ? -7.821 3.483 -16.938 1.00 82.25 391 ALA A C 1
ATOM 3047 O O . ALA A 1 391 ? -7.697 4.565 -16.369 1.00 82.25 391 ALA A O 1
ATOM 3048 N N . GLY A 1 392 ? -7.202 2.374 -16.517 1.00 87.50 392 GLY A N 1
ATOM 3049 C CA . GLY A 1 392 ? -6.232 2.375 -15.423 1.00 87.50 392 GLY A CA 1
ATOM 3050 C C . GLY A 1 392 ? -4.985 3.199 -15.733 1.00 87.50 392 GLY A C 1
ATOM 3051 O O . GLY A 1 392 ? -4.536 3.961 -14.885 1.00 87.50 392 GLY A O 1
ATOM 3052 N N . ASP A 1 393 ? -4.457 3.114 -16.953 1.00 89.44 393 ASP A N 1
ATOM 3053 C CA . ASP A 1 393 ? -3.296 3.902 -17.376 1.00 89.44 393 ASP A CA 1
ATOM 3054 C C . ASP A 1 393 ? -3.584 5.411 -17.360 1.00 89.44 393 ASP A C 1
ATOM 3056 O O . ASP A 1 393 ? -2.760 6.198 -16.890 1.00 89.44 393 ASP A O 1
ATOM 3060 N N . GLU A 1 394 ? -4.762 5.827 -17.831 1.00 89.69 394 GLU A N 1
ATOM 3061 C CA . GLU A 1 394 ? -5.193 7.229 -17.767 1.00 89.69 394 GLU A CA 1
ATOM 3062 C C . GLU A 1 394 ? -5.437 7.689 -16.321 1.00 89.69 394 GLU A C 1
ATOM 3064 O O . GLU A 1 394 ? -5.057 8.803 -15.957 1.00 89.69 394 GLU A O 1
ATOM 3069 N N . LEU A 1 395 ? -5.977 6.814 -15.464 1.00 91.00 395 LEU A N 1
ATOM 3070 C CA . LEU A 1 395 ? -6.117 7.077 -14.030 1.00 91.00 395 LEU A CA 1
ATOM 3071 C C . LEU A 1 395 ? -4.753 7.305 -13.361 1.00 91.00 395 LEU A C 1
ATOM 3073 O O . LEU A 1 395 ? -4.598 8.257 -12.599 1.00 91.00 395 LEU A O 1
ATOM 3077 N N . LEU A 1 396 ? -3.752 6.478 -13.671 1.00 94.38 396 LEU A N 1
ATOM 3078 C CA . LEU A 1 396 ? -2.394 6.614 -13.136 1.00 94.38 396 LEU A CA 1
ATOM 3079 C C . LEU A 1 396 ? -1.713 7.905 -13.605 1.00 94.38 396 LEU A C 1
ATOM 3081 O O . LEU A 1 396 ? -1.028 8.563 -12.817 1.00 94.38 396 LEU A O 1
ATOM 3085 N N . LYS A 1 397 ? -1.919 8.301 -14.867 1.00 93.19 397 LYS A N 1
ATOM 3086 C CA . LYS A 1 397 ? -1.428 9.583 -15.392 1.00 93.19 397 LYS A CA 1
ATOM 3087 C C . LYS A 1 397 ? -2.073 10.764 -14.675 1.00 93.19 397 LYS A C 1
ATOM 3089 O O . LYS A 1 397 ? -1.357 11.649 -14.214 1.00 93.19 397 LYS A O 1
ATOM 3094 N N . GLU A 1 398 ? -3.391 10.776 -14.517 1.00 92.38 398 GLU A N 1
ATOM 3095 C CA . GLU A 1 398 ? -4.070 11.870 -13.814 1.00 92.38 398 GLU A CA 1
ATOM 3096 C C . GLU A 1 398 ? -3.681 11.916 -12.326 1.00 92.38 398 GLU A C 1
ATOM 3098 O O . GLU A 1 398 ? -3.397 12.992 -11.796 1.00 92.38 398 GLU A O 1
ATOM 3103 N N . ALA A 1 399 ? -3.572 10.757 -11.665 1.00 93.81 399 ALA A N 1
ATOM 3104 C CA . ALA A 1 399 ? -3.076 10.662 -10.293 1.00 93.81 399 ALA A CA 1
ATOM 3105 C C . ALA A 1 399 ? -1.673 11.275 -10.162 1.00 93.81 399 ALA A C 1
ATOM 3107 O O . ALA A 1 399 ? -1.438 12.076 -9.258 1.00 93.81 399 ALA A O 1
ATOM 3108 N N . SER A 1 400 ? -0.768 10.988 -11.105 1.00 94.94 400 SER A N 1
ATOM 3109 C CA . SER A 1 400 ? 0.579 11.571 -11.112 1.00 94.94 400 SER A CA 1
ATOM 3110 C C . SER A 1 400 ? 0.555 13.102 -11.176 1.00 94.94 400 SER A C 1
ATOM 3112 O O . SER A 1 400 ? 1.224 13.766 -10.384 1.00 94.94 400 SER A O 1
ATOM 3114 N N . VAL A 1 401 ? -0.294 13.675 -12.037 1.00 93.94 401 VAL A N 1
ATOM 3115 C CA . VAL A 1 401 ? -0.446 15.130 -12.184 1.00 93.94 401 VAL A CA 1
ATOM 3116 C C . VAL A 1 401 ? -0.997 15.757 -10.905 1.00 93.94 401 VAL A C 1
ATOM 3118 O O . VAL A 1 401 ? -0.512 16.806 -10.472 1.00 93.94 401 VAL A O 1
ATOM 3121 N N . ARG A 1 402 ? -1.998 15.130 -10.280 1.00 94.62 402 ARG A N 1
ATOM 3122 C CA . ARG A 1 402 ? -2.593 15.616 -9.027 1.00 94.62 402 ARG A CA 1
ATOM 3123 C C . ARG A 1 402 ? -1.595 15.571 -7.879 1.00 94.62 402 ARG A C 1
ATOM 3125 O O . ARG A 1 402 ? -1.419 16.583 -7.207 1.00 94.62 402 ARG A O 1
ATOM 3132 N N . LEU A 1 403 ? -0.883 14.459 -7.713 1.00 95.06 403 LEU A N 1
ATOM 3133 C CA . LEU A 1 403 ? 0.145 14.306 -6.682 1.00 95.06 403 LEU A CA 1
ATOM 3134 C C . LEU A 1 403 ? 1.265 15.339 -6.834 1.00 95.06 403 LEU A C 1
ATOM 3136 O O . LEU A 1 403 ? 1.634 15.983 -5.853 1.00 95.06 403 LEU A O 1
ATOM 3140 N N . SER A 1 404 ? 1.747 15.580 -8.056 1.00 94.50 404 SER A N 1
ATOM 3141 C CA . SER A 1 404 ? 2.756 16.616 -8.319 1.00 94.50 404 SER A CA 1
ATOM 3142 C C . SER A 1 404 ? 2.277 18.033 -7.999 1.00 94.50 404 SER A C 1
ATOM 3144 O O . SER A 1 404 ? 3.091 18.874 -7.629 1.00 94.50 404 SER A O 1
ATOM 3146 N N . ARG A 1 405 ? 0.973 18.319 -8.102 1.00 93.75 405 ARG A N 1
ATOM 3147 C CA . ARG A 1 405 ? 0.392 19.616 -7.701 1.00 93.75 405 ARG A CA 1
ATOM 3148 C C . ARG A 1 405 ? 0.196 19.746 -6.191 1.00 93.75 405 ARG A C 1
ATOM 3150 O O . ARG A 1 405 ? 0.057 20.862 -5.695 1.00 93.75 405 ARG A O 1
ATOM 3157 N N . CYS A 1 406 ? 0.174 18.632 -5.463 1.00 92.56 406 CYS A N 1
ATOM 3158 C CA . CYS A 1 406 ? 0.007 18.621 -4.013 1.00 92.56 406 CYS A CA 1
ATOM 3159 C C . CYS A 1 406 ? 1.312 18.867 -3.248 1.00 92.56 406 CYS A C 1
ATOM 3161 O O . CYS A 1 406 ? 1.257 19.007 -2.025 1.00 92.56 406 CYS A O 1
ATOM 3163 N N . VAL A 1 407 ? 2.460 18.934 -3.918 1.00 92.12 407 VAL A N 1
ATOM 3164 C CA . VAL A 1 407 ? 3.775 19.112 -3.285 1.00 92.12 407 VAL A CA 1
ATOM 3165 C C . VAL A 1 407 ? 4.465 20.379 -3.792 1.00 92.12 407 VAL A C 1
ATOM 3167 O O . VAL A 1 407 ? 4.111 20.912 -4.844 1.00 92.12 407 VAL A O 1
ATOM 3170 N N . ARG A 1 408 ? 5.428 20.904 -3.030 1.00 89.12 408 ARG A N 1
ATOM 3171 C CA . ARG A 1 408 ? 6.161 22.133 -3.393 1.00 89.12 408 ARG A CA 1
ATOM 3172 C C . ARG A 1 408 ? 7.396 21.822 -4.252 1.00 89.12 408 ARG A C 1
ATOM 3174 O O . ARG A 1 408 ? 7.888 20.693 -4.235 1.00 89.12 408 ARG A O 1
ATOM 3181 N N . PRO A 1 409 ? 7.957 22.825 -4.956 1.00 78.19 409 PRO A N 1
ATOM 3182 C CA . PRO A 1 409 ? 9.254 22.685 -5.610 1.00 78.19 409 PRO A CA 1
ATOM 3183 C C . PRO A 1 409 ? 10.332 22.273 -4.596 1.00 78.19 409 PRO A C 1
ATOM 3185 O O . PRO A 1 409 ? 10.550 22.978 -3.613 1.00 78.19 409 PRO A O 1
ATOM 3188 N N . GLY A 1 410 ? 10.978 21.129 -4.829 1.00 81.31 410 GLY A N 1
ATOM 3189 C CA . GLY A 1 410 ? 11.977 20.538 -3.929 1.00 81.31 410 GLY A CA 1
ATOM 3190 C C . GLY A 1 410 ? 11.544 19.195 -3.338 1.00 81.31 410 GLY A C 1
ATOM 3191 O O . GLY A 1 410 ? 12.391 18.331 -3.139 1.00 81.31 410 GLY A O 1
ATOM 3192 N N . ASP A 1 411 ? 10.245 18.962 -3.152 1.00 90.94 411 ASP A N 1
ATOM 3193 C CA . ASP A 1 411 ? 9.735 17.638 -2.788 1.00 90.94 411 ASP A CA 1
ATOM 3194 C C . ASP A 1 411 ? 9.750 16.709 -4.016 1.00 90.94 411 ASP A C 1
ATOM 3196 O O . ASP A 1 411 ? 9.689 17.162 -5.164 1.00 90.94 411 ASP A O 1
ATOM 3200 N N . VAL A 1 412 ? 9.847 15.397 -3.792 1.00 93.62 412 VAL A N 1
ATOM 3201 C CA . VAL A 1 412 ? 9.933 14.408 -4.882 1.00 93.62 412 VAL A CA 1
ATOM 3202 C C . VAL A 1 412 ? 8.683 13.549 -4.893 1.00 93.62 412 VAL A C 1
ATOM 3204 O O . VAL A 1 412 ? 8.318 12.987 -3.867 1.00 93.62 412 VAL A O 1
ATOM 3207 N N . VAL A 1 413 ? 8.064 13.404 -6.066 1.00 96.44 413 VAL A N 1
ATOM 3208 C CA . VAL A 1 413 ? 6.966 12.459 -6.303 1.00 96.44 413 VAL A CA 1
ATOM 3209 C C . VAL A 1 413 ? 7.474 11.329 -7.188 1.00 96.44 413 VAL A C 1
ATOM 3211 O O . VAL A 1 413 ? 8.132 11.570 -8.204 1.00 96.44 413 VAL A O 1
ATOM 3214 N N . ALA A 1 414 ? 7.166 10.098 -6.806 1.00 96.12 414 ALA A N 1
ATOM 3215 C CA . ALA A 1 414 ? 7.549 8.897 -7.523 1.00 96.12 414 ALA A CA 1
ATOM 3216 C C . ALA A 1 414 ? 6.369 7.952 -7.703 1.00 96.12 414 ALA A C 1
ATOM 3218 O O . ALA A 1 414 ? 5.437 7.936 -6.899 1.00 96.12 414 ALA A O 1
ATOM 3219 N N . ARG A 1 415 ? 6.463 7.113 -8.732 1.00 96.12 415 ARG A N 1
ATOM 3220 C CA . ARG A 1 415 ? 5.646 5.911 -8.866 1.00 96.12 415 ARG A CA 1
ATOM 3221 C C . ARG A 1 415 ? 6.534 4.701 -8.612 1.00 96.12 415 ARG A C 1
ATOM 3223 O O . ARG A 1 415 ? 7.550 4.514 -9.284 1.00 96.12 415 ARG A O 1
ATOM 3230 N N . LEU A 1 416 ? 6.175 3.904 -7.613 1.00 90.88 416 LEU A N 1
ATOM 3231 C CA . LEU A 1 416 ? 6.986 2.767 -7.179 1.00 90.88 416 LEU A CA 1
ATOM 3232 C C . LEU A 1 416 ? 6.688 1.506 -8.000 1.00 90.88 416 LEU A C 1
ATOM 3234 O O . LEU A 1 416 ? 7.598 0.710 -8.235 1.00 90.88 416 LEU A O 1
ATOM 3238 N N . GLY A 1 417 ? 5.454 1.374 -8.489 1.00 85.06 417 GLY A N 1
ATOM 3239 C CA . GLY A 1 417 ? 4.988 0.285 -9.346 1.00 85.06 417 GLY A CA 1
ATOM 3240 C C . GLY A 1 417 ? 3.479 0.086 -9.196 1.00 85.06 417 GLY A C 1
ATOM 3241 O O . GLY A 1 417 ? 2.915 0.475 -8.185 1.00 85.06 417 GLY A O 1
ATOM 3242 N N . GLY A 1 418 ? 2.803 -0.481 -10.202 1.00 89.56 418 GLY A N 1
ATOM 3243 C CA . GLY A 1 418 ? 1.351 -0.708 -10.123 1.00 89.56 418 GLY A CA 1
ATOM 3244 C C . GLY A 1 418 ? 0.565 0.583 -9.848 1.00 89.56 418 GLY A C 1
ATOM 3245 O O . GLY A 1 418 ? 0.685 1.550 -10.609 1.00 89.56 418 GLY A O 1
ATOM 3246 N N . ASP A 1 419 ? -0.217 0.571 -8.777 1.00 91.94 419 ASP A N 1
ATOM 3247 C CA . ASP A 1 419 ? -1.012 1.649 -8.175 1.00 91.94 419 ASP A CA 1
ATOM 3248 C C . ASP A 1 419 ? -0.311 2.398 -7.028 1.00 91.94 419 ASP A C 1
ATOM 3250 O O . ASP A 1 419 ? -0.904 3.294 -6.423 1.00 91.94 419 ASP A O 1
ATOM 3254 N N . GLU A 1 420 ? 0.956 2.087 -6.760 1.00 95.38 420 GLU A N 1
ATOM 3255 C CA . GLU A 1 420 ? 1.726 2.656 -5.656 1.00 95.38 420 GLU A CA 1
ATOM 3256 C C . GLU A 1 420 ? 2.528 3.894 -6.079 1.00 95.38 420 GLU A C 1
ATOM 3258 O O . GLU A 1 420 ? 3.336 3.882 -7.021 1.00 95.38 420 GLU A O 1
ATOM 3263 N N . PHE A 1 421 ? 2.369 4.958 -5.305 1.00 97.38 421 PHE A N 1
ATOM 3264 C CA . PHE A 1 421 ? 3.094 6.215 -5.401 1.00 97.38 421 PHE A CA 1
ATOM 3265 C C . PHE A 1 421 ? 3.824 6.510 -4.092 1.00 97.38 421 PHE A C 1
ATOM 3267 O O . PHE A 1 421 ? 3.474 6.012 -3.025 1.00 97.38 421 PHE A O 1
ATOM 3274 N N . ALA A 1 422 ? 4.838 7.364 -4.161 1.00 96.19 422 ALA A N 1
ATOM 3275 C CA . ALA A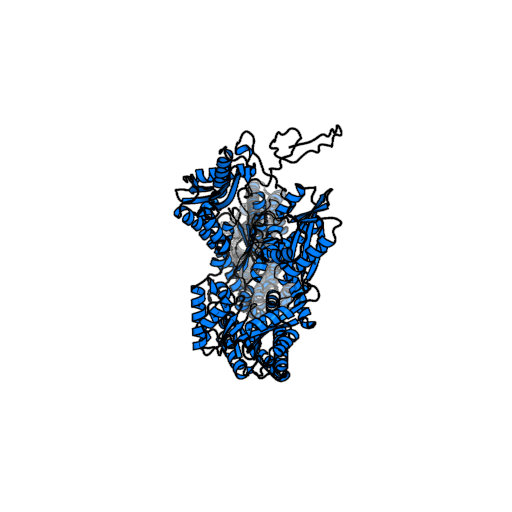 1 422 ? 5.509 7.869 -2.978 1.00 96.19 422 ALA A CA 1
ATOM 3276 C C . ALA A 1 422 ? 5.834 9.352 -3.107 1.00 96.19 422 ALA A C 1
ATOM 3278 O O . ALA A 1 422 ? 6.105 9.858 -4.199 1.00 96.19 422 ALA A O 1
ATOM 3279 N N . VAL A 1 423 ? 5.814 10.046 -1.975 1.00 96.44 423 VAL A N 1
ATOM 3280 C CA . VAL A 1 423 ? 6.196 11.450 -1.859 1.00 96.44 423 VAL A CA 1
ATOM 3281 C C . VAL A 1 423 ? 7.263 11.585 -0.782 1.00 96.44 423 VAL A C 1
ATOM 3283 O O . VAL A 1 423 ? 7.087 11.112 0.336 1.00 96.44 423 VAL A O 1
ATOM 3286 N N . LEU A 1 424 ? 8.366 12.246 -1.120 1.00 94.56 424 LEU A N 1
ATOM 3287 C CA . LEU A 1 424 ? 9.434 12.615 -0.198 1.00 94.56 424 LEU A CA 1
ATOM 3288 C C . LEU A 1 424 ? 9.336 14.110 0.095 1.00 94.56 424 LEU A C 1
ATOM 3290 O O . LEU A 1 424 ? 9.509 14.930 -0.811 1.00 94.56 424 LEU A O 1
ATOM 3294 N N . LEU A 1 425 ? 9.115 14.446 1.362 1.00 92.69 425 LEU A N 1
ATOM 3295 C CA . LEU A 1 425 ? 9.139 15.811 1.875 1.00 92.69 425 LEU A CA 1
ATOM 3296 C C . LEU A 1 425 ? 10.515 16.083 2.481 1.00 92.69 425 LEU A C 1
ATOM 3298 O O . LEU A 1 425 ? 10.875 15.480 3.491 1.00 92.69 425 LEU A O 1
ATOM 3302 N N . GLN A 1 426 ? 11.286 16.974 1.853 1.00 84.62 426 GLN A N 1
ATOM 3303 C CA . GLN A 1 426 ? 12.704 17.195 2.196 1.00 84.62 426 GLN A CA 1
ATOM 3304 C C . GLN A 1 426 ? 12.933 18.324 3.210 1.00 84.62 426 GLN A C 1
ATOM 3306 O O . GLN A 1 426 ? 14.037 18.501 3.714 1.00 84.62 426 GLN A O 1
ATOM 3311 N N . SER A 1 427 ? 11.914 19.133 3.495 1.00 71.88 427 SER A N 1
ATOM 3312 C CA . SER A 1 427 ? 12.041 20.291 4.391 1.00 71.88 427 SER A CA 1
ATOM 3313 C C . SER A 1 427 ? 10.773 20.505 5.210 1.00 71.88 427 SER A C 1
ATOM 3315 O O . SER A 1 427 ? 10.251 21.623 5.274 1.00 71.88 427 SER A O 1
ATOM 3317 N N . ALA A 1 428 ? 10.175 19.428 5.728 1.00 69.88 428 ALA A N 1
ATOM 3318 C CA . ALA A 1 428 ? 9.010 19.584 6.591 1.00 69.88 428 ALA A CA 1
ATOM 3319 C C . ALA A 1 428 ? 9.463 20.281 7.880 1.00 69.88 428 ALA A C 1
ATOM 3321 O O . ALA A 1 428 ? 10.449 19.884 8.502 1.00 69.88 428 ALA A O 1
ATOM 3322 N N . VAL A 1 429 ? 8.792 21.372 8.245 1.00 62.62 429 VAL A N 1
ATOM 3323 C CA . VAL A 1 429 ? 9.166 22.150 9.440 1.00 62.62 429 VAL A CA 1
ATOM 3324 C C . VAL A 1 429 ? 8.748 21.409 10.708 1.00 62.62 429 VAL A C 1
ATOM 3326 O O . VAL A 1 429 ? 9.454 21.440 11.713 1.00 62.62 429 VAL A O 1
ATOM 3329 N N . ASP A 1 430 ? 7.601 20.735 10.650 1.00 69.44 430 ASP A N 1
ATOM 3330 C CA . ASP A 1 430 ? 7.046 19.934 11.729 1.00 69.44 430 ASP A CA 1
ATOM 3331 C C . ASP A 1 430 ? 6.096 18.846 11.188 1.00 69.44 430 ASP A C 1
ATOM 3333 O O . ASP A 1 430 ? 5.856 18.710 9.984 1.00 69.44 430 ASP A O 1
ATOM 3337 N N . ARG A 1 431 ? 5.514 18.063 12.102 1.00 77.94 431 ARG A N 1
ATOM 3338 C CA . ARG A 1 431 ? 4.529 17.023 11.774 1.00 77.94 431 ARG A CA 1
ATOM 3339 C C . ARG A 1 431 ? 3.240 17.586 11.154 1.00 77.94 431 ARG A C 1
ATOM 3341 O O . ARG A 1 431 ? 2.579 16.865 10.407 1.00 77.94 431 ARG A O 1
ATOM 3348 N N . ASN A 1 432 ? 2.867 18.834 11.442 1.00 76.50 432 ASN A N 1
ATOM 3349 C CA . ASN A 1 432 ? 1.650 19.445 10.898 1.00 76.50 432 ASN A CA 1
ATOM 3350 C C . ASN A 1 432 ? 1.797 19.760 9.407 1.00 76.50 432 ASN A C 1
ATOM 3352 O O . ASN A 1 432 ? 0.830 19.597 8.660 1.00 76.50 432 ASN A O 1
ATOM 3356 N N . ASP A 1 433 ? 2.996 20.136 8.961 1.00 79.44 433 ASP A N 1
ATOM 3357 C CA . ASP A 1 433 ? 3.306 20.325 7.539 1.00 79.44 433 ASP A CA 1
ATOM 3358 C C . ASP A 1 433 ? 3.077 19.019 6.754 1.00 79.44 433 ASP A C 1
ATOM 3360 O O . ASP A 1 433 ? 2.380 18.986 5.738 1.00 79.44 433 ASP A O 1
ATOM 3364 N N . VAL A 1 434 ? 3.534 17.894 7.312 1.00 86.50 434 VAL A N 1
ATOM 3365 C CA . VAL A 1 434 ? 3.315 16.556 6.739 1.00 86.50 434 VAL A CA 1
ATOM 3366 C C . VAL A 1 434 ? 1.821 16.196 6.685 1.00 86.50 434 VAL A C 1
ATOM 3368 O O . VAL A 1 434 ? 1.339 15.701 5.664 1.00 86.50 434 VAL A O 1
ATOM 3371 N N . ILE A 1 435 ? 1.060 16.488 7.750 1.00 85.94 435 ILE A N 1
ATOM 3372 C CA . ILE A 1 435 ? -0.402 16.278 7.791 1.00 85.94 435 ILE A CA 1
ATOM 3373 C C . ILE A 1 435 ? -1.112 17.113 6.722 1.00 85.94 435 ILE A C 1
ATOM 3375 O O . ILE A 1 435 ? -2.038 16.623 6.072 1.00 85.94 435 ILE A O 1
ATOM 3379 N N . SER A 1 436 ? -0.694 18.364 6.538 1.00 88.31 436 SER A N 1
ATOM 3380 C CA . SER A 1 436 ? -1.261 19.274 5.541 1.00 88.31 436 SER A CA 1
ATOM 3381 C C . SER A 1 436 ? -1.094 18.720 4.126 1.00 88.31 436 SER A C 1
ATOM 3383 O O . SER A 1 436 ? -2.066 18.655 3.367 1.00 88.31 436 SER A O 1
ATOM 3385 N N . VAL A 1 437 ? 0.104 18.226 3.789 1.00 91.56 437 VAL A N 1
ATOM 3386 C CA . VAL A 1 437 ? 0.356 17.568 2.498 1.00 91.56 437 VAL A CA 1
ATOM 3387 C C . VAL A 1 437 ? -0.499 16.308 2.348 1.00 91.56 437 VAL A C 1
ATOM 3389 O O . VAL A 1 437 ? -1.153 16.147 1.319 1.00 91.56 437 VAL A O 1
ATOM 3392 N N . ALA A 1 438 ? -0.550 15.441 3.364 1.00 92.38 438 ALA A N 1
ATOM 3393 C CA . ALA A 1 438 ? -1.325 14.201 3.307 1.00 92.38 438 ALA A CA 1
ATOM 3394 C C . ALA A 1 438 ? -2.826 14.457 3.084 1.00 92.38 438 ALA A C 1
ATOM 3396 O O . ALA A 1 438 ? -3.443 13.810 2.239 1.00 92.38 438 ALA A O 1
ATOM 3397 N N . ARG A 1 439 ? -3.414 15.443 3.775 1.00 91.88 439 ARG A N 1
ATOM 3398 C CA . ARG A 1 439 ? -4.815 15.849 3.557 1.00 91.88 439 ARG A CA 1
ATOM 3399 C C . ARG A 1 439 ? -5.039 16.398 2.156 1.00 91.88 439 ARG A C 1
ATOM 3401 O O . ARG A 1 439 ? -5.976 15.982 1.487 1.00 91.88 439 ARG A O 1
ATOM 3408 N N . ARG A 1 440 ? -4.144 17.265 1.680 1.00 94.25 440 ARG A N 1
ATOM 3409 C CA . ARG A 1 440 ? -4.221 17.821 0.325 1.00 94.25 440 ARG A CA 1
ATOM 3410 C C . ARG A 1 440 ? -4.156 16.729 -0.745 1.00 94.25 440 ARG A C 1
ATOM 3412 O O . ARG A 1 440 ? -4.854 16.825 -1.749 1.00 94.25 440 ARG A O 1
ATOM 3419 N N . VAL A 1 441 ? -3.351 15.687 -0.529 1.00 95.56 441 VAL A N 1
ATOM 3420 C CA . VAL A 1 441 ? -3.325 14.498 -1.391 1.00 95.56 441 VAL A CA 1
ATOM 3421 C C . VAL A 1 441 ? -4.667 13.764 -1.359 1.00 95.56 441 VAL A C 1
ATOM 3423 O O . VAL A 1 441 ? -5.232 13.535 -2.427 1.00 95.56 441 VAL A O 1
ATOM 3426 N N . LEU A 1 442 ? -5.206 13.446 -0.176 1.00 93.06 442 LEU A N 1
ATOM 3427 C CA . LEU A 1 442 ? -6.509 12.774 -0.049 1.00 93.06 442 LEU A CA 1
ATOM 3428 C C . LEU A 1 442 ? -7.626 13.554 -0.757 1.00 93.06 442 LEU A C 1
ATOM 3430 O O . LEU A 1 442 ? -8.363 12.982 -1.561 1.00 93.06 442 LEU A O 1
ATOM 3434 N N . ASP A 1 443 ? -7.705 14.864 -0.520 1.00 92.00 443 ASP A N 1
ATOM 3435 C CA . ASP A 1 443 ? -8.720 15.737 -1.111 1.00 92.00 443 ASP A CA 1
ATOM 3436 C C . ASP A 1 443 ? -8.592 15.811 -2.638 1.00 92.00 443 ASP A C 1
ATOM 3438 O O . ASP A 1 443 ? -9.596 15.771 -3.352 1.00 92.00 443 ASP A O 1
ATOM 3442 N N . ALA A 1 444 ? -7.362 15.890 -3.160 1.00 92.88 444 ALA A N 1
ATOM 3443 C CA . ALA A 1 444 ? -7.110 15.914 -4.598 1.00 92.88 444 ALA A CA 1
ATOM 3444 C C . ALA A 1 444 ? -7.478 14.586 -5.272 1.00 92.88 444 ALA A C 1
ATOM 3446 O O . ALA A 1 444 ? -8.009 14.585 -6.386 1.00 92.88 444 ALA A O 1
ATOM 3447 N N . MET A 1 445 ? -7.223 13.459 -4.607 1.00 92.44 445 MET A N 1
ATOM 3448 C CA . MET A 1 445 ? -7.564 12.139 -5.133 1.00 92.44 445 MET A CA 1
ATOM 3449 C C . MET A 1 445 ? -9.072 11.875 -5.094 1.00 92.44 445 MET A C 1
ATOM 3451 O O . MET A 1 445 ? -9.597 11.335 -6.063 1.00 92.44 445 MET A O 1
ATOM 3455 N N . ALA A 1 446 ? -9.780 12.353 -4.064 1.00 88.38 446 ALA A N 1
ATOM 3456 C CA . ALA A 1 446 ? -11.232 12.205 -3.924 1.00 88.38 446 ALA A CA 1
ATOM 3457 C C . ALA A 1 446 ? -12.054 12.943 -5.003 1.00 88.38 446 ALA A C 1
ATOM 3459 O O . ALA A 1 446 ? -13.236 12.637 -5.209 1.00 88.38 446 ALA A O 1
ATOM 3460 N N . GLN A 1 447 ? -11.461 13.918 -5.704 1.00 89.31 447 GLN A N 1
ATOM 3461 C CA . GLN A 1 447 ? -12.127 14.602 -6.815 1.00 89.31 447 GLN A CA 1
ATOM 3462 C C . GLN A 1 447 ? -12.389 13.629 -7.980 1.00 89.31 447 GLN A C 1
ATOM 3464 O O . GLN A 1 447 ? -11.510 12.834 -8.319 1.00 89.31 447 GLN A O 1
ATOM 3469 N N . PRO A 1 448 ? -13.544 13.702 -8.667 1.00 86.75 448 PRO A N 1
ATOM 3470 C CA . PRO A 1 448 ? -13.812 12.838 -9.813 1.00 86.75 448 PRO A CA 1
ATOM 3471 C C . PRO A 1 448 ? -12.741 12.976 -10.914 1.00 86.75 448 PRO A C 1
ATOM 3473 O O . PRO A 1 448 ? -12.268 14.077 -11.203 1.00 86.75 448 PRO A O 1
ATOM 3476 N N . ILE A 1 449 ? -12.336 11.856 -11.509 1.00 84.88 449 ILE A N 1
ATOM 3477 C CA . ILE A 1 449 ? -11.361 11.759 -12.601 1.00 84.88 449 ILE A CA 1
ATOM 3478 C C . ILE A 1 449 ? -12.115 11.425 -13.884 1.00 84.88 449 ILE A C 1
ATOM 3480 O O . ILE A 1 449 ? -12.823 10.417 -13.950 1.00 84.88 449 ILE A O 1
ATOM 3484 N N . ASP A 1 450 ? -11.981 12.285 -14.891 1.00 82.38 450 ASP A N 1
ATOM 3485 C CA . ASP A 1 450 ? -12.600 12.072 -16.194 1.00 82.38 450 ASP A CA 1
ATOM 3486 C C . ASP A 1 450 ? -11.706 11.172 -17.053 1.00 82.38 450 ASP A C 1
ATOM 3488 O O . ASP A 1 450 ? -10.631 11.574 -17.493 1.00 82.38 450 ASP A O 1
ATOM 3492 N N . LEU A 1 451 ? -12.157 9.939 -17.288 1.00 80.06 451 LEU A N 1
ATOM 3493 C CA . LEU A 1 451 ? -11.481 8.959 -18.144 1.00 80.06 451 LEU A CA 1
ATOM 3494 C C . LEU A 1 451 ? -12.115 8.937 -19.551 1.00 80.06 451 LEU A C 1
ATOM 3496 O O . LEU A 1 451 ? -12.217 7.899 -20.212 1.00 80.06 451 LEU A O 1
ATOM 3500 N N . GLY A 1 452 ? -12.618 10.090 -20.002 1.00 72.62 452 GLY A N 1
ATOM 3501 C CA . GLY A 1 452 ? -13.162 10.337 -21.335 1.00 72.62 452 GLY A CA 1
ATOM 3502 C C . GLY A 1 452 ? -14.659 10.049 -21.456 1.00 72.62 452 GLY A C 1
ATOM 3503 O O . GLY A 1 452 ? -15.443 10.950 -21.731 1.00 72.62 452 GLY A O 1
ATOM 3504 N N . ARG A 1 453 ? -15.089 8.784 -21.316 1.00 61.94 453 ARG A N 1
ATOM 3505 C CA . ARG A 1 453 ? -16.523 8.409 -21.442 1.00 61.94 453 ARG A CA 1
ATOM 3506 C C . ARG A 1 453 ? -17.266 8.325 -20.108 1.00 61.94 453 ARG A C 1
ATOM 3508 O O . ARG A 1 453 ? -18.489 8.179 -20.121 1.00 61.94 453 ARG A O 1
ATOM 3515 N N . ARG A 1 454 ? -16.551 8.333 -18.980 1.00 71.50 454 ARG A N 1
ATOM 3516 C CA . ARG A 1 454 ? -17.098 8.179 -17.624 1.00 71.50 454 ARG A CA 1
ATOM 3517 C C . ARG A 1 454 ? -16.208 8.906 -16.619 1.00 71.50 454 ARG A C 1
ATOM 3519 O O . ARG A 1 454 ? -14.987 8.851 -16.727 1.00 71.50 454 ARG A O 1
ATOM 3526 N N . SER A 1 455 ? -16.842 9.504 -15.616 1.00 80.88 455 SER A N 1
ATOM 3527 C CA . SER A 1 455 ? -16.167 10.058 -14.447 1.00 80.88 455 SER A CA 1
ATOM 3528 C C . SER A 1 455 ? -16.078 8.986 -13.360 1.00 80.88 455 SER A C 1
ATOM 3530 O O . SER A 1 455 ? -17.101 8.416 -12.981 1.00 80.88 455 SER A O 1
ATOM 3532 N N . VAL A 1 456 ? -14.877 8.725 -12.848 1.00 82.44 456 VAL A N 1
ATOM 3533 C CA . VAL A 1 456 ? -14.625 7.753 -11.770 1.00 82.44 456 VAL A CA 1
ATOM 3534 C C . VAL A 1 456 ? -14.184 8.499 -10.517 1.00 82.44 456 VAL A C 1
ATOM 3536 O O . VAL A 1 456 ? -13.425 9.459 -10.605 1.00 82.44 456 VAL A O 1
ATOM 3539 N N . ARG A 1 457 ? -14.665 8.090 -9.342 1.00 82.62 457 ARG A N 1
ATOM 3540 C CA . ARG A 1 457 ? -14.101 8.542 -8.064 1.00 82.62 457 ARG A CA 1
ATOM 3541 C C . ARG A 1 457 ? -13.097 7.498 -7.600 1.00 82.62 457 ARG A C 1
ATOM 3543 O O . ARG A 1 457 ? -13.466 6.336 -7.469 1.00 82.62 457 ARG A O 1
ATOM 3550 N N . ALA A 1 458 ? -11.859 7.919 -7.386 1.00 83.06 458 ALA A N 1
ATOM 3551 C CA . ALA A 1 458 ? -10.831 7.113 -6.744 1.00 83.06 458 ALA A CA 1
ATOM 3552 C C . ALA A 1 458 ? -10.576 7.684 -5.342 1.00 83.06 458 ALA A C 1
ATOM 3554 O O . ALA A 1 458 ? -10.745 8.882 -5.121 1.00 83.06 458 ALA A O 1
ATOM 3555 N N . SER A 1 459 ? -10.182 6.844 -4.394 1.00 88.31 459 SER A N 1
ATOM 3556 C CA . SER A 1 459 ? -9.585 7.290 -3.133 1.00 88.31 459 SER A CA 1
ATOM 3557 C C . SER A 1 459 ? -8.165 6.745 -3.039 1.00 88.31 459 SER A C 1
ATOM 3559 O O . SER A 1 459 ? -7.730 5.969 -3.892 1.00 88.31 459 SER A O 1
ATOM 3561 N N . CYS A 1 460 ? -7.410 7.186 -2.042 1.00 93.88 460 CYS A N 1
ATOM 3562 C CA . CYS A 1 460 ? -6.106 6.610 -1.767 1.00 93.88 460 CYS A CA 1
ATOM 3563 C C . CYS A 1 460 ? -5.898 6.433 -0.269 1.00 93.88 460 CYS A C 1
ATOM 3565 O O . CYS A 1 460 ? -6.396 7.222 0.541 1.00 93.88 460 CYS A O 1
ATOM 3567 N N . SER A 1 461 ? -5.094 5.442 0.080 1.00 94.81 461 SER A N 1
ATOM 3568 C CA . SER A 1 461 ? -4.625 5.215 1.438 1.00 94.81 461 SER A CA 1
ATOM 3569 C C . SER A 1 461 ? -3.163 5.630 1.547 1.00 94.81 461 SER A C 1
ATOM 3571 O O . SER A 1 461 ? -2.355 5.311 0.676 1.00 94.81 461 SER A O 1
ATOM 3573 N N . ILE A 1 462 ? -2.826 6.371 2.603 1.00 96.56 462 ILE A N 1
ATOM 3574 C CA . ILE A 1 462 ? -1.497 6.960 2.792 1.00 96.56 462 ILE A CA 1
ATOM 3575 C C . ILE A 1 462 ? -0.864 6.439 4.084 1.00 96.56 462 ILE A C 1
ATOM 3577 O O . ILE A 1 462 ? -1.495 6.422 5.138 1.00 96.56 462 ILE A O 1
ATOM 3581 N N . GLY A 1 463 ? 0.401 6.056 4.024 1.00 94.81 463 GLY A N 1
ATOM 3582 C CA . GLY A 1 463 ? 1.232 5.752 5.181 1.00 94.81 463 GLY A CA 1
ATOM 3583 C C . GLY A 1 463 ? 2.390 6.719 5.271 1.00 94.81 463 GLY A C 1
ATOM 3584 O O . GLY A 1 463 ? 2.991 7.058 4.257 1.00 94.81 463 GLY A O 1
ATOM 3585 N N . ILE A 1 464 ? 2.688 7.200 6.470 1.00 94.12 464 ILE A N 1
ATOM 3586 C CA . ILE A 1 464 ? 3.639 8.288 6.671 1.00 94.12 464 ILE A CA 1
ATOM 3587 C C . ILE A 1 464 ? 4.724 7.840 7.638 1.00 94.12 464 ILE A C 1
ATOM 3589 O O . ILE A 1 464 ? 4.429 7.556 8.796 1.00 94.12 464 ILE A O 1
ATOM 3593 N N . ALA A 1 465 ? 5.979 7.844 7.205 1.00 91.62 465 ALA A N 1
ATOM 3594 C CA . ALA A 1 465 ? 7.123 7.677 8.094 1.00 91.62 465 ALA A CA 1
ATOM 3595 C C . ALA A 1 465 ? 7.917 8.980 8.179 1.00 91.62 465 ALA A C 1
ATOM 3597 O O . ALA A 1 465 ? 8.177 9.628 7.165 1.00 91.62 465 ALA A O 1
ATOM 3598 N N . ILE A 1 466 ? 8.278 9.361 9.400 1.00 87.31 466 ILE A N 1
ATOM 3599 C CA . ILE A 1 466 ? 9.117 10.521 9.693 1.00 87.31 466 ILE A CA 1
ATOM 3600 C C . ILE A 1 466 ? 10.462 10.008 10.196 1.00 87.31 466 ILE A C 1
ATOM 3602 O O . ILE A 1 466 ? 10.493 9.092 11.018 1.00 87.31 466 ILE A O 1
ATOM 3606 N N . ASP A 1 467 ? 11.547 10.613 9.724 1.00 80.25 467 ASP A N 1
ATOM 3607 C CA . ASP A 1 467 ? 12.866 10.410 10.309 1.00 80.25 467 ASP A CA 1
ATOM 3608 C C . ASP A 1 467 ? 12.963 11.170 11.643 1.00 80.25 467 ASP A C 1
ATOM 3610 O O . ASP A 1 467 ? 12.856 12.398 11.671 1.00 80.25 467 ASP A O 1
ATOM 3614 N N . LEU A 1 468 ? 13.055 10.432 12.754 1.00 64.12 468 LEU A N 1
ATOM 3615 C CA . LEU A 1 468 ? 13.072 10.980 14.121 1.00 64.12 468 LEU A CA 1
ATOM 3616 C C . LEU A 1 468 ? 14.455 10.910 14.777 1.00 64.12 468 LEU A C 1
ATOM 3618 O O . LEU A 1 468 ? 14.747 11.726 15.646 1.00 64.12 468 LEU A O 1
ATOM 3622 N N . ASP A 1 469 ? 15.293 9.973 14.338 1.00 55.97 469 ASP A N 1
ATOM 3623 C CA . ASP A 1 469 ? 16.629 9.724 14.863 1.00 55.97 469 ASP A CA 1
ATOM 3624 C C . ASP A 1 469 ? 17.575 9.647 13.659 1.00 55.97 469 ASP A C 1
ATOM 3626 O O . ASP A 1 469 ? 17.298 8.878 12.744 1.00 55.97 469 ASP A O 1
ATOM 3630 N N . GLU A 1 470 ? 18.690 10.390 13.665 1.00 54.84 470 GLU A N 1
ATOM 3631 C CA . GLU A 1 470 ? 19.686 10.568 12.574 1.00 54.84 470 GLU A CA 1
ATOM 3632 C C . GLU A 1 470 ? 20.382 9.264 12.072 1.00 54.84 470 GLU A C 1
ATOM 3634 O O . GLU A 1 470 ? 21.482 9.285 11.520 1.00 54.84 470 GLU A O 1
ATOM 3639 N N . THR A 1 471 ? 19.778 8.096 12.295 1.00 51.16 471 THR A N 1
ATOM 3640 C CA . THR A 1 471 ? 20.276 6.749 11.991 1.00 51.16 471 THR A CA 1
ATOM 3641 C C . THR A 1 471 ? 19.321 5.918 11.123 1.00 51.16 471 THR A C 1
ATOM 3643 O O . THR A 1 471 ? 19.630 4.762 10.829 1.00 51.16 471 THR A O 1
ATOM 3646 N N . THR A 1 472 ? 18.177 6.462 10.688 1.00 64.75 472 THR A N 1
ATOM 3647 C CA . THR A 1 472 ? 17.200 5.701 9.893 1.00 64.75 472 THR A CA 1
ATOM 3648 C C . THR A 1 472 ? 17.710 5.428 8.474 1.00 64.75 472 THR A C 1
ATOM 3650 O O . THR A 1 472 ? 17.896 6.334 7.664 1.00 64.75 472 THR A O 1
ATOM 3653 N N . GLU A 1 473 ? 17.895 4.153 8.126 1.00 81.19 473 GLU A N 1
ATOM 3654 C CA . GLU A 1 473 ? 18.204 3.750 6.750 1.00 81.19 473 GLU A CA 1
ATOM 3655 C C . GLU A 1 473 ? 17.006 3.973 5.807 1.00 81.19 473 GLU A C 1
ATOM 3657 O O . GLU A 1 473 ? 15.848 3.784 6.188 1.00 81.19 473 GLU A O 1
ATOM 3662 N N . VAL A 1 474 ? 17.281 4.291 4.535 1.00 85.00 474 VAL A N 1
ATOM 3663 C CA . VAL A 1 474 ? 16.260 4.536 3.492 1.00 85.00 474 VAL A CA 1
ATOM 3664 C C . VAL A 1 474 ? 15.251 3.393 3.393 1.00 85.00 474 VAL A C 1
ATOM 3666 O O . VAL A 1 474 ? 14.047 3.634 3.327 1.00 85.00 474 VAL A O 1
ATOM 3669 N N . GLU A 1 475 ? 15.731 2.146 3.393 1.00 83.94 475 GLU A N 1
ATOM 3670 C CA . GLU A 1 475 ? 14.863 0.968 3.313 1.00 83.94 475 GLU A CA 1
ATOM 3671 C C . GLU A 1 475 ? 13.940 0.861 4.528 1.00 83.94 475 GLU A C 1
ATOM 3673 O O . GLU A 1 475 ? 12.769 0.517 4.380 1.00 83.94 475 GLU A O 1
ATOM 3678 N N . THR A 1 476 ? 14.433 1.221 5.715 1.00 84.81 476 THR A N 1
ATOM 3679 C CA . THR A 1 476 ? 13.630 1.236 6.941 1.00 84.81 476 THR A CA 1
ATOM 3680 C C . THR A 1 476 ? 12.546 2.306 6.865 1.00 84.81 476 THR A C 1
ATOM 3682 O O . THR A 1 476 ? 11.393 2.016 7.174 1.00 84.81 476 THR A O 1
ATOM 3685 N N . LEU A 1 477 ? 12.868 3.510 6.388 1.00 86.56 477 LEU A N 1
ATOM 3686 C CA . LEU A 1 477 ? 11.894 4.596 6.255 1.00 86.56 477 LEU A CA 1
ATOM 3687 C C . LEU A 1 477 ? 10.795 4.267 5.229 1.00 86.56 477 LEU A C 1
ATOM 3689 O O . LEU A 1 477 ? 9.611 4.455 5.510 1.00 86.56 477 LEU A O 1
ATOM 3693 N N . LEU A 1 478 ? 11.175 3.714 4.072 1.00 89.06 478 LEU A N 1
ATOM 3694 C CA . LEU A 1 478 ? 10.233 3.240 3.052 1.00 89.06 478 LEU A CA 1
ATOM 3695 C C . LEU A 1 478 ? 9.341 2.114 3.587 1.00 89.06 478 LEU A C 1
ATOM 3697 O O . LEU A 1 478 ? 8.125 2.172 3.418 1.00 89.06 478 LEU A O 1
ATOM 3701 N N . ARG A 1 479 ? 9.927 1.118 4.266 1.00 87.00 479 ARG A N 1
ATOM 3702 C CA . ARG A 1 479 ? 9.193 -0.005 4.869 1.00 87.00 479 ARG A CA 1
ATOM 3703 C C . ARG A 1 479 ? 8.214 0.465 5.942 1.00 87.00 479 ARG A C 1
ATOM 3705 O O . ARG A 1 479 ? 7.092 -0.019 6.005 1.00 87.00 479 ARG A O 1
ATOM 3712 N N . ASN A 1 480 ? 8.623 1.407 6.784 1.00 87.81 480 ASN A N 1
ATOM 3713 C CA . ASN A 1 480 ? 7.775 1.963 7.833 1.00 87.81 480 ASN A CA 1
ATOM 3714 C C . ASN A 1 480 ? 6.573 2.714 7.235 1.00 87.81 480 ASN A C 1
ATOM 3716 O O . ASN A 1 480 ? 5.446 2.557 7.708 1.00 87.81 480 ASN A O 1
ATOM 3720 N N . ALA A 1 481 ? 6.792 3.482 6.162 1.00 90.75 481 ALA A N 1
ATOM 3721 C CA . ALA A 1 481 ? 5.715 4.173 5.458 1.00 90.75 481 ALA A CA 1
ATOM 3722 C C . ALA A 1 481 ? 4.753 3.182 4.776 1.00 90.75 481 ALA A C 1
ATOM 3724 O O . ALA A 1 481 ? 3.542 3.364 4.855 1.00 90.75 481 ALA A O 1
ATOM 3725 N N . ASP A 1 482 ? 5.273 2.107 4.181 1.00 89.44 482 ASP A N 1
ATOM 3726 C CA . ASP A 1 482 ? 4.481 1.024 3.582 1.00 89.44 482 ASP A CA 1
ATOM 3727 C C . ASP A 1 482 ? 3.599 0.302 4.624 1.00 89.44 482 ASP A C 1
ATOM 3729 O O . ASP A 1 482 ? 2.384 0.189 4.460 1.00 89.44 482 ASP A O 1
ATOM 3733 N N . VAL A 1 483 ? 4.166 -0.069 5.780 1.00 84.62 483 VAL A N 1
ATOM 3734 C CA . VAL A 1 483 ? 3.410 -0.675 6.896 1.00 84.62 483 VAL A CA 1
ATOM 3735 C C . VAL A 1 483 ? 2.274 0.239 7.368 1.00 84.62 483 VAL A C 1
ATOM 3737 O O . VAL A 1 483 ? 1.144 -0.217 7.562 1.00 84.62 483 VAL A O 1
ATOM 3740 N N . ALA A 1 484 ? 2.544 1.537 7.526 1.00 87.56 484 ALA A N 1
ATOM 3741 C CA . ALA A 1 484 ? 1.519 2.505 7.909 1.00 87.56 484 ALA A CA 1
ATOM 3742 C C . ALA A 1 484 ? 0.418 2.638 6.838 1.00 87.56 484 ALA A C 1
ATOM 3744 O O . ALA A 1 484 ? -0.761 2.762 7.173 1.00 87.56 484 ALA A O 1
ATOM 3745 N N . MET A 1 485 ? 0.777 2.558 5.554 1.00 92.44 485 MET A N 1
ATOM 3746 C CA . MET A 1 485 ? -0.158 2.639 4.426 1.00 92.44 485 MET A CA 1
ATOM 3747 C C . MET A 1 485 ? -1.074 1.415 4.397 1.00 92.44 485 MET A C 1
ATOM 3749 O O . MET A 1 485 ? -2.297 1.555 4.304 1.00 92.44 485 MET A O 1
ATOM 3753 N N . TYR A 1 486 ? -0.505 0.225 4.582 1.00 81.06 486 TYR A N 1
ATOM 3754 C CA . TYR A 1 486 ? -1.266 -1.014 4.689 1.00 81.06 486 TYR A CA 1
ATOM 3755 C C . TYR A 1 486 ? -2.270 -0.971 5.852 1.00 81.06 486 TYR A C 1
ATOM 3757 O O . TYR A 1 486 ? -3.449 -1.305 5.685 1.00 81.06 486 TYR A O 1
ATOM 3765 N N . LEU A 1 487 ? -1.849 -0.495 7.028 1.00 79.25 487 LEU A N 1
ATOM 3766 C CA . LEU A 1 487 ? -2.763 -0.326 8.159 1.00 79.25 487 LEU A CA 1
ATOM 3767 C C . LEU A 1 487 ? -3.838 0.728 7.883 1.00 79.25 487 LEU A C 1
ATOM 3769 O O . LEU A 1 487 ? -4.994 0.518 8.261 1.00 79.25 487 LEU A O 1
ATOM 3773 N N . SER A 1 488 ? -3.497 1.812 7.183 1.00 83.31 488 SER A N 1
ATOM 3774 C CA . SER A 1 488 ? -4.459 2.826 6.746 1.00 83.31 488 SER A CA 1
ATOM 3775 C C . SER A 1 488 ? -5.584 2.214 5.902 1.00 83.31 488 SER A C 1
ATOM 3777 O O . SER A 1 488 ? -6.762 2.424 6.216 1.00 83.31 488 SER A O 1
ATOM 3779 N N . LYS A 1 489 ? -5.245 1.354 4.927 1.00 79.56 489 LYS A N 1
ATOM 3780 C CA . LYS A 1 489 ? -6.230 0.583 4.143 1.00 79.56 489 LYS A CA 1
ATOM 3781 C C . LYS A 1 489 ? -7.125 -0.273 5.031 1.00 79.56 489 LYS A C 1
ATOM 3783 O O . LYS A 1 489 ? -8.347 -0.231 4.902 1.00 79.56 489 LYS A O 1
ATOM 3788 N N . SER A 1 490 ? -6.524 -1.024 5.955 1.00 68.12 490 SER A N 1
ATOM 3789 C CA . SER A 1 490 ? -7.255 -1.960 6.819 1.00 68.12 490 SER A CA 1
ATOM 3790 C C . SER A 1 490 ? -8.255 -1.285 7.768 1.00 68.12 490 SER A C 1
ATOM 3792 O O . SER A 1 490 ? -9.220 -1.916 8.193 1.00 68.12 490 SER A O 1
ATOM 3794 N N . ARG A 1 491 ? -8.038 -0.002 8.085 1.00 72.69 491 ARG A N 1
ATOM 3795 C CA . ARG A 1 491 ? -8.855 0.807 9.004 1.00 72.69 491 ARG A CA 1
ATOM 3796 C C . ARG A 1 491 ? -9.912 1.666 8.294 1.00 72.69 491 ARG A C 1
ATOM 3798 O O . ARG A 1 491 ? -10.423 2.603 8.902 1.00 72.69 491 ARG A O 1
ATOM 3805 N N . GLY A 1 492 ? -10.229 1.375 7.030 1.00 69.75 492 GLY A N 1
ATOM 3806 C CA . GLY A 1 492 ? -11.364 1.990 6.328 1.00 69.75 492 GLY A CA 1
ATOM 3807 C C . GLY A 1 492 ? -11.048 2.770 5.049 1.00 69.75 492 GLY A C 1
ATOM 3808 O O . GLY A 1 492 ? -11.947 3.455 4.571 1.00 69.75 492 GLY A O 1
ATOM 3809 N N . LYS A 1 493 ? -9.834 2.641 4.477 1.00 83.56 493 LYS A N 1
ATOM 3810 C CA . LYS A 1 493 ? -9.390 3.308 3.227 1.00 83.56 493 LYS A CA 1
ATOM 3811 C C . LYS A 1 493 ? -9.537 4.844 3.252 1.00 83.56 493 LYS A C 1
ATOM 3813 O O . LYS A 1 493 ? -9.979 5.419 4.245 1.00 83.56 493 LYS A O 1
ATOM 3818 N N . GLY A 1 494 ? -9.099 5.545 2.199 1.00 84.19 494 GLY A N 1
ATOM 3819 C CA . GLY A 1 494 ? -9.323 6.996 2.056 1.00 84.19 494 GLY A CA 1
ATOM 3820 C C . GLY A 1 494 ? -8.763 7.865 3.193 1.00 84.19 494 GLY A C 1
ATOM 3821 O O . GLY A 1 494 ? -9.308 8.930 3.490 1.00 84.19 494 GLY A O 1
ATOM 3822 N N . ARG A 1 495 ? -7.709 7.404 3.876 1.00 89.25 495 ARG A N 1
ATOM 3823 C CA . ARG A 1 495 ? -7.139 8.059 5.061 1.00 89.25 495 ARG A CA 1
ATOM 3824 C C . ARG A 1 495 ? -5.621 7.944 5.100 1.00 89.25 495 ARG A C 1
ATOM 3826 O O . ARG A 1 495 ? -5.011 7.273 4.267 1.00 89.25 495 ARG A O 1
ATOM 3833 N N . PHE A 1 496 ? -5.008 8.618 6.069 1.00 91.38 496 PHE A N 1
ATOM 3834 C CA . PHE A 1 496 ? -3.577 8.511 6.325 1.00 91.38 496 PHE A CA 1
ATOM 3835 C C . PHE A 1 496 ? -3.291 7.995 7.737 1.00 91.38 496 PHE A C 1
ATOM 3837 O O . PHE A 1 496 ? -4.061 8.262 8.661 1.00 91.38 496 PHE A O 1
ATOM 3844 N N . GLU A 1 497 ? -2.168 7.300 7.902 1.00 87.69 497 GLU A N 1
ATOM 3845 C CA . GLU A 1 497 ? -1.645 6.862 9.199 1.00 87.69 497 GLU A CA 1
ATOM 3846 C C . GLU A 1 497 ? -0.152 7.175 9.312 1.00 87.69 497 GLU A C 1
ATOM 3848 O O . GLU A 1 497 ? 0.597 7.050 8.343 1.00 87.69 497 GLU A O 1
ATOM 3853 N N . PHE A 1 498 ? 0.288 7.584 10.502 1.00 87.81 498 PHE A N 1
ATOM 3854 C CA . PHE A 1 498 ? 1.713 7.719 10.805 1.00 87.81 498 PHE A CA 1
ATOM 3855 C C . PHE A 1 498 ? 2.256 6.405 11.322 1.00 87.81 498 PHE A C 1
ATOM 3857 O O . PHE A 1 498 ? 1.637 5.811 12.193 1.00 87.81 498 PHE A O 1
ATOM 3864 N N . PHE A 1 499 ? 3.439 6.013 10.870 1.00 83.81 499 PHE A N 1
ATOM 3865 C CA . PHE A 1 499 ? 4.138 4.873 11.425 1.00 83.81 499 PHE A CA 1
ATOM 3866 C C . PHE A 1 499 ? 4.422 5.077 12.918 1.00 83.81 499 PHE A C 1
ATOM 3868 O O . PHE A 1 499 ? 5.010 6.076 13.332 1.00 83.81 499 PHE A O 1
ATOM 3875 N N . GLU A 1 500 ? 4.030 4.087 13.711 1.00 78.00 500 GLU A N 1
ATOM 3876 C CA . GLU A 1 500 ? 4.402 3.922 15.114 1.00 78.00 500 GLU A CA 1
ATOM 3877 C C . GLU A 1 500 ? 5.022 2.529 15.264 1.00 78.00 500 GLU A C 1
ATOM 3879 O O . GLU A 1 500 ? 4.583 1.605 14.588 1.00 78.00 500 GLU A O 1
ATOM 3884 N N . ALA A 1 501 ? 6.006 2.335 16.148 1.00 69.50 501 ALA A N 1
ATOM 3885 C CA . ALA A 1 501 ? 6.739 1.061 16.239 1.00 69.50 501 ALA A CA 1
ATOM 3886 C C . ALA A 1 501 ? 5.821 -0.177 16.386 1.00 69.50 501 ALA A C 1
ATOM 3888 O O . ALA A 1 501 ? 6.033 -1.186 15.713 1.00 69.50 501 ALA A O 1
ATOM 3889 N N . ARG A 1 502 ? 4.732 -0.055 17.162 1.00 69.19 502 ARG A N 1
ATOM 3890 C CA . ARG A 1 502 ? 3.694 -1.092 17.342 1.00 69.19 502 ARG A CA 1
ATOM 3891 C C . ARG A 1 502 ? 2.971 -1.514 16.054 1.00 69.19 502 ARG A C 1
ATOM 3893 O O . ARG A 1 502 ? 2.418 -2.602 15.981 1.00 69.19 502 ARG A O 1
ATOM 3900 N N . MET A 1 503 ? 2.981 -0.677 15.016 1.00 66.12 503 MET A N 1
ATOM 3901 C CA . MET A 1 503 ? 2.298 -0.957 13.750 1.00 66.12 503 MET A CA 1
ATOM 3902 C C . MET A 1 503 ? 2.897 -2.143 12.999 1.00 66.12 503 MET A C 1
ATOM 3904 O O . MET A 1 503 ? 2.187 -2.826 12.264 1.00 66.12 503 MET A O 1
ATOM 3908 N N . HIS A 1 504 ? 4.196 -2.397 13.167 1.00 60.91 504 HIS A N 1
ATOM 3909 C CA . HIS A 1 504 ? 4.826 -3.560 12.553 1.00 60.91 504 HIS A CA 1
ATOM 3910 C C . HIS A 1 504 ? 4.276 -4.863 13.146 1.00 60.91 504 HIS A C 1
ATOM 3912 O O . HIS A 1 504 ? 3.956 -5.794 12.409 1.00 60.91 504 HIS A O 1
ATOM 3918 N N . GLU A 1 505 ? 4.091 -4.887 14.465 1.00 68.12 505 GLU A N 1
ATOM 3919 C CA . GLU A 1 505 ? 3.502 -6.013 15.190 1.00 68.12 505 GLU A CA 1
ATOM 3920 C C . GLU A 1 505 ? 2.025 -6.194 14.817 1.00 68.12 505 GLU A C 1
ATOM 3922 O O . GLU A 1 505 ? 1.629 -7.305 14.468 1.00 68.12 505 GLU A O 1
ATOM 3927 N N . ASP A 1 506 ? 1.242 -5.107 14.760 1.00 65.94 506 ASP A N 1
ATOM 3928 C CA . ASP A 1 506 ? -0.165 -5.133 14.328 1.00 65.94 506 ASP A CA 1
ATOM 3929 C C . ASP A 1 506 ? -0.329 -5.704 12.904 1.00 65.94 506 ASP A C 1
ATOM 3931 O O . ASP A 1 506 ? -1.265 -6.459 12.621 1.00 65.94 506 ASP A O 1
ATOM 3935 N N . ALA A 1 507 ? 0.571 -5.341 11.981 1.00 64.50 507 ALA A N 1
ATOM 3936 C CA . ALA A 1 507 ? 0.524 -5.794 10.591 1.00 64.50 507 ALA A CA 1
ATOM 3937 C C . ALA A 1 507 ? 0.855 -7.290 10.455 1.00 64.50 507 ALA A C 1
ATOM 3939 O O . ALA A 1 507 ? 0.159 -8.004 9.726 1.00 64.50 507 ALA A O 1
ATOM 3940 N N . ILE A 1 508 ? 1.875 -7.768 11.177 1.00 72.69 508 ILE A N 1
ATOM 3941 C CA . ILE A 1 508 ? 2.221 -9.197 11.249 1.00 72.69 508 ILE A CA 1
ATOM 3942 C C . ILE A 1 508 ? 1.074 -9.976 11.891 1.00 72.69 508 ILE A C 1
ATOM 3944 O O . ILE A 1 508 ? 0.613 -10.973 11.336 1.00 72.69 508 ILE A O 1
ATOM 3948 N N . GLU A 1 509 ? 0.547 -9.486 13.010 1.00 74.44 509 GLU A N 1
ATOM 3949 C CA . GLU A 1 509 ? -0.555 -10.134 13.709 1.00 74.44 509 GLU A CA 1
ATOM 3950 C C . GLU A 1 509 ? -1.795 -10.271 12.815 1.00 74.44 509 GLU A C 1
ATOM 3952 O O . GLU A 1 509 ? -2.464 -11.307 12.824 1.00 74.44 509 GLU A O 1
ATOM 3957 N N . ARG A 1 510 ? -2.094 -9.255 12.000 1.00 74.94 510 ARG A N 1
ATOM 3958 C CA . ARG A 1 510 ? -3.204 -9.301 11.043 1.00 74.94 510 ARG A CA 1
ATOM 3959 C C . ARG A 1 510 ? -3.001 -10.381 9.972 1.00 74.94 510 ARG A C 1
ATOM 3961 O O . ARG A 1 510 ? -3.978 -11.029 9.594 1.00 74.94 510 ARG A O 1
ATOM 3968 N N . LEU A 1 511 ? -1.773 -10.582 9.487 1.00 74.38 511 LEU A N 1
ATOM 3969 C CA . LEU A 1 511 ? -1.446 -11.649 8.530 1.00 74.38 511 LEU A CA 1
ATOM 3970 C C . LEU A 1 511 ? -1.604 -13.037 9.161 1.00 74.38 511 LEU A C 1
ATOM 3972 O O . LEU A 1 511 ? -2.219 -13.911 8.547 1.00 74.38 511 LEU A O 1
ATOM 3976 N N . ASP A 1 512 ? -1.130 -13.215 10.393 1.00 82.44 512 ASP A N 1
ATOM 3977 C CA . ASP A 1 512 ? -1.280 -14.473 11.129 1.00 82.44 512 ASP A CA 1
ATOM 3978 C C . ASP A 1 512 ? -2.759 -14.807 11.358 1.00 82.44 512 ASP A C 1
ATOM 3980 O O . ASP A 1 512 ? -3.216 -15.896 11.009 1.00 82.44 512 ASP A O 1
ATOM 3984 N N . LEU A 1 513 ? -3.542 -13.839 11.850 1.00 84.19 513 LEU A N 1
ATOM 3985 C CA . LEU A 1 513 ? -4.979 -14.016 12.076 1.00 84.19 513 LEU A CA 1
ATOM 3986 C C . LEU A 1 513 ? -5.731 -14.358 10.789 1.00 84.19 513 LEU A C 1
ATOM 3988 O O . LEU A 1 513 ? -6.689 -15.128 10.824 1.00 84.19 513 LEU A O 1
ATOM 3992 N N . LYS A 1 514 ? -5.299 -13.818 9.647 1.00 82.38 514 LYS A N 1
ATOM 3993 C CA . LYS A 1 514 ? -5.883 -14.126 8.338 1.00 82.38 514 LYS A CA 1
ATOM 3994 C C . LYS A 1 514 ? -5.668 -15.593 7.954 1.00 82.38 514 LYS A C 1
ATOM 3996 O O . LYS A 1 514 ? -6.602 -16.227 7.471 1.00 82.38 514 LYS A O 1
ATOM 4001 N N . ALA A 1 515 ? -4.476 -16.133 8.206 1.00 81.44 515 ALA A N 1
ATOM 4002 C CA . ALA A 1 515 ? -4.159 -17.543 7.970 1.00 81.44 515 ALA A CA 1
ATOM 4003 C C . ALA A 1 515 ? -4.813 -18.486 9.001 1.00 81.44 515 ALA A C 1
ATOM 4005 O O . ALA A 1 515 ? -5.155 -19.628 8.686 1.00 81.44 515 ALA A O 1
ATOM 4006 N N . ASP A 1 516 ? -4.987 -18.035 10.242 1.00 89.00 516 ASP A N 1
ATOM 4007 C CA . ASP A 1 516 ? -5.696 -18.779 11.289 1.00 89.00 516 ASP A CA 1
ATOM 4008 C C . ASP A 1 516 ? -7.210 -18.874 10.992 1.00 89.00 516 ASP A C 1
ATOM 4010 O O . ASP A 1 516 ? -7.834 -19.899 11.274 1.00 89.00 516 ASP A O 1
ATOM 4014 N N . LEU A 1 517 ? -7.806 -17.851 10.366 1.00 89.44 517 LEU A N 1
ATOM 4015 C CA . LEU A 1 517 ? -9.253 -17.763 10.141 1.00 89.44 517 LEU A CA 1
ATOM 4016 C C . LEU A 1 517 ? -9.808 -18.849 9.203 1.00 89.44 517 LEU A C 1
ATOM 4018 O O . LEU A 1 517 ? -10.917 -19.336 9.420 1.00 89.44 517 LEU A O 1
ATOM 4022 N N . GLU A 1 518 ? -9.047 -19.258 8.185 1.00 84.50 518 GLU A N 1
ATOM 4023 C CA . GLU A 1 518 ? -9.432 -20.363 7.291 1.00 84.50 518 GLU A CA 1
ATOM 4024 C C . GLU A 1 518 ? -9.569 -21.679 8.071 1.00 84.50 518 GLU A C 1
ATOM 4026 O O . GLU A 1 518 ? -10.578 -22.378 7.955 1.00 84.50 518 GLU A O 1
ATOM 4031 N N . ARG A 1 519 ? -8.603 -21.963 8.954 1.00 87.50 519 ARG A N 1
ATOM 4032 C CA . ARG A 1 519 ? -8.618 -23.144 9.831 1.00 87.50 519 ARG A CA 1
ATOM 4033 C C . ARG A 1 519 ? -9.730 -23.076 10.873 1.00 87.50 519 ARG A C 1
ATOM 4035 O O . ARG A 1 519 ? -10.337 -24.099 11.182 1.00 87.50 519 ARG A O 1
ATOM 4042 N N . ALA A 1 520 ? -10.038 -21.886 11.386 1.00 91.31 520 ALA A N 1
ATOM 4043 C CA . ALA A 1 520 ? -11.074 -21.693 12.398 1.00 91.31 520 ALA A CA 1
ATOM 4044 C C . ALA A 1 520 ? -12.470 -22.145 11.935 1.00 91.31 520 ALA A C 1
ATOM 4046 O O . ALA A 1 520 ? -13.238 -22.698 12.732 1.00 91.31 520 ALA A O 1
ATOM 4047 N N . VAL A 1 521 ? -12.791 -21.947 10.649 1.00 87.00 521 VAL A N 1
ATOM 4048 C CA . VAL A 1 521 ? -14.055 -22.403 10.042 1.00 87.00 521 VAL A CA 1
ATOM 4049 C C . VAL A 1 521 ? -14.132 -23.932 10.033 1.00 87.00 521 VAL A C 1
ATOM 4051 O O . VAL A 1 521 ? -15.152 -24.495 10.433 1.00 87.00 521 VAL A O 1
ATOM 4054 N N . GLU A 1 522 ? -13.056 -24.612 9.634 1.00 86.56 522 GLU A N 1
ATOM 4055 C CA . GLU A 1 522 ? -12.990 -26.081 9.581 1.00 86.56 522 GLU A CA 1
ATOM 4056 C C . GLU A 1 522 ? -13.003 -26.713 10.982 1.00 86.56 522 GLU A C 1
ATOM 4058 O O . GLU A 1 522 ? -13.707 -27.697 11.228 1.00 86.56 522 GLU A O 1
ATOM 4063 N N . ASN A 1 523 ? -12.285 -26.101 11.925 1.00 90.25 523 ASN A N 1
ATOM 4064 C CA . ASN A 1 523 ? -12.121 -26.583 13.296 1.00 90.25 523 ASN A CA 1
ATOM 4065 C C . ASN A 1 523 ? -13.293 -26.242 14.232 1.00 90.25 523 ASN A C 1
ATOM 4067 O O . ASN A 1 523 ? -13.286 -26.664 15.389 1.00 90.25 523 ASN A O 1
ATOM 4071 N N . LYS A 1 524 ? -14.306 -25.502 13.758 1.00 89.31 524 LYS A N 1
ATOM 4072 C CA . LYS A 1 524 ? -15.460 -25.040 14.557 1.00 89.31 524 LYS A CA 1
ATOM 4073 C C . LYS A 1 524 ? -15.044 -24.234 15.793 1.00 89.31 524 LYS A C 1
ATOM 4075 O O . LYS A 1 524 ? -15.538 -24.457 16.897 1.00 89.31 524 LYS A O 1
ATOM 4080 N N . GLU A 1 525 ? -14.144 -23.276 15.601 1.00 94.06 525 GLU A N 1
ATOM 4081 C CA . GLU A 1 525 ? -13.601 -22.440 16.683 1.00 94.06 525 GLU A CA 1
ATOM 4082 C C . GLU A 1 525 ? -14.484 -21.223 17.023 1.00 94.06 525 GLU A C 1
ATOM 4084 O O . GLU A 1 525 ? -14.171 -20.451 17.932 1.00 94.06 525 GLU A O 1
ATOM 4089 N N . PHE A 1 526 ? -15.599 -21.030 16.317 1.00 95.62 526 PHE A N 1
ATOM 4090 C CA . PHE A 1 526 ? -16.541 -19.942 16.578 1.00 95.62 526 PHE A CA 1
ATOM 4091 C C . PHE A 1 526 ? -17.571 -20.314 17.644 1.00 95.62 526 PHE A C 1
ATOM 4093 O O . PHE A 1 526 ? -18.054 -21.444 17.716 1.00 95.62 526 PHE A O 1
ATOM 4100 N N . VAL A 1 527 ? -17.937 -19.333 18.466 1.00 95.12 527 VAL A N 1
ATOM 4101 C CA . VAL A 1 527 ? -18.991 -19.439 19.480 1.00 95.12 527 VAL A CA 1
ATOM 4102 C C . VAL A 1 527 ? -19.884 -18.201 19.433 1.00 95.12 527 VAL A C 1
ATOM 4104 O O . VAL A 1 527 ? -19.437 -17.120 19.054 1.00 95.12 527 VAL A O 1
ATOM 4107 N N . LEU A 1 528 ? -21.150 -18.344 19.825 1.00 96.00 528 LEU A N 1
ATOM 4108 C CA . LEU A 1 528 ? -22.074 -17.217 19.949 1.00 96.00 528 LEU A CA 1
ATOM 4109 C C . LEU A 1 528 ? -22.176 -16.774 21.406 1.00 96.00 528 LEU A C 1
ATOM 4111 O O . LEU A 1 528 ? -22.423 -17.579 22.309 1.00 96.00 528 LEU A O 1
ATOM 4115 N N . HIS A 1 529 ? -21.979 -15.480 21.618 1.00 94.88 529 HIS A N 1
ATOM 4116 C CA . HIS A 1 529 ? -22.433 -14.784 22.811 1.00 94.88 529 HIS A CA 1
ATOM 4117 C C . HIS A 1 529 ? -23.737 -14.062 22.487 1.00 94.88 529 HIS A C 1
ATOM 4119 O O . HIS A 1 529 ? -24.039 -13.789 21.331 1.00 94.88 529 HIS A O 1
ATOM 4125 N N . TYR A 1 530 ? -24.506 -13.757 23.518 1.00 94.00 530 TYR A N 1
ATOM 4126 C CA . TYR A 1 530 ? -25.853 -13.241 23.394 1.00 94.00 530 TYR A CA 1
ATOM 4127 C C . TYR A 1 530 ? -26.012 -12.029 24.294 1.00 94.00 530 TYR A C 1
ATOM 4129 O O . TYR A 1 530 ? -25.654 -12.089 25.476 1.00 94.00 530 TYR A O 1
ATOM 4137 N N . GLN A 1 531 ? -26.518 -10.931 23.742 1.00 93.50 531 GLN A N 1
ATOM 4138 C CA . GLN A 1 531 ? -26.769 -9.714 24.503 1.00 93.50 531 GLN A CA 1
ATOM 4139 C C . GLN A 1 531 ? -28.270 -9.396 24.515 1.00 93.50 531 GLN A C 1
ATOM 4141 O O . GLN A 1 531 ? -28.875 -9.288 23.451 1.00 93.50 531 GLN A O 1
ATOM 4146 N N . PRO A 1 532 ? -28.900 -9.289 25.699 1.00 91.88 532 PRO A N 1
ATOM 4147 C CA . PRO A 1 532 ? -30.321 -8.983 25.789 1.00 91.88 532 PRO A CA 1
ATOM 4148 C C . PRO A 1 532 ? -30.607 -7.514 25.452 1.00 91.88 532 PRO A C 1
ATOM 4150 O O . PRO A 1 532 ? -29.849 -6.613 25.819 1.00 91.88 532 PRO A O 1
ATOM 4153 N N . ILE A 1 533 ? -31.742 -7.298 24.795 1.00 93.19 533 ILE A N 1
ATOM 4154 C CA . ILE A 1 533 ? -32.310 -6.001 24.436 1.00 93.19 533 ILE A CA 1
ATOM 4155 C C . ILE A 1 533 ? -33.618 -5.837 25.201 1.00 93.19 533 ILE A C 1
ATOM 4157 O O . ILE A 1 533 ? -34.527 -6.674 25.116 1.00 93.19 533 ILE A O 1
ATOM 4161 N N . PHE A 1 534 ? -33.708 -4.739 25.940 1.00 89.69 534 PHE A N 1
ATOM 4162 C CA . PHE A 1 534 ? -34.792 -4.472 26.871 1.00 89.69 534 PHE A CA 1
ATOM 4163 C C . PHE A 1 534 ? -35.794 -3.503 26.264 1.00 89.69 534 PHE A C 1
ATOM 4165 O O . PHE A 1 534 ? -35.418 -2.542 25.590 1.00 89.69 534 PHE A O 1
ATOM 4172 N N . ASP A 1 535 ? -37.073 -3.728 26.531 1.00 89.94 535 ASP A N 1
ATOM 4173 C CA . ASP A 1 535 ? -38.103 -2.721 26.323 1.00 89.94 535 ASP A CA 1
ATOM 4174 C C . ASP A 1 535 ? -37.959 -1.629 27.393 1.00 89.94 535 ASP A C 1
ATOM 4176 O O . ASP A 1 535 ? -37.952 -1.909 28.592 1.00 89.94 535 ASP A O 1
ATOM 4180 N N . LEU A 1 536 ? -37.804 -0.373 26.974 1.00 87.31 536 LEU A N 1
ATOM 4181 C CA . LEU A 1 536 ? -37.514 0.727 27.897 1.00 87.31 536 LEU A CA 1
ATOM 4182 C C . LEU A 1 536 ? -38.710 1.110 28.780 1.00 87.31 536 LEU A C 1
ATOM 4184 O O . LEU A 1 536 ? -38.494 1.740 29.822 1.00 87.31 536 LEU A O 1
ATOM 4188 N N . GLN A 1 537 ? -39.936 0.762 28.376 1.00 83.44 537 GLN A N 1
ATOM 4189 C CA . GLN A 1 537 ? -41.165 1.055 29.119 1.00 83.44 537 GLN A CA 1
ATOM 4190 C C . GLN A 1 537 ? -41.450 -0.025 30.161 1.00 83.44 537 GLN A C 1
ATOM 4192 O O . GLN A 1 537 ? -41.744 0.293 31.310 1.00 83.44 537 GLN A O 1
ATOM 4197 N N . THR A 1 538 ? -41.345 -1.293 29.768 1.00 80.06 538 THR A N 1
ATOM 4198 C CA . THR A 1 538 ? -41.691 -2.433 30.629 1.00 80.06 538 THR A CA 1
ATOM 4199 C C . THR A 1 538 ? -40.495 -3.000 31.389 1.00 80.06 538 THR A C 1
ATOM 4201 O O . THR A 1 538 ? -40.675 -3.639 32.417 1.00 80.06 538 THR A O 1
ATOM 4204 N N . GLY A 1 539 ? -39.269 -2.762 30.914 1.00 77.19 539 GLY A N 1
ATOM 4205 C CA . GLY A 1 539 ? -38.042 -3.307 31.494 1.00 77.19 539 GLY A CA 1
ATOM 4206 C C . GLY A 1 539 ? -37.806 -4.792 31.196 1.00 77.19 539 GLY A C 1
ATOM 4207 O O . GLY A 1 539 ? -36.830 -5.347 31.690 1.00 77.19 539 GLY A O 1
ATOM 4208 N N . HIS A 1 540 ? -38.652 -5.444 30.395 1.00 82.00 540 HIS A N 1
ATOM 4209 C CA . HIS A 1 540 ? -38.493 -6.857 30.042 1.00 82.00 540 HIS A CA 1
ATOM 4210 C C . HIS A 1 540 ? -37.562 -7.062 28.841 1.00 82.00 540 HIS A C 1
ATOM 4212 O O . HIS A 1 540 ? -37.457 -6.213 27.953 1.00 82.00 540 HIS A O 1
ATOM 4218 N N . VAL A 1 541 ? -36.912 -8.228 28.791 1.00 87.06 541 VAL A N 1
ATOM 4219 C CA . VAL A 1 541 ? -36.121 -8.666 27.633 1.00 87.06 541 VAL A CA 1
ATOM 4220 C C . VAL A 1 541 ? -37.068 -9.051 26.497 1.00 87.06 541 VAL A C 1
ATOM 4222 O O . VAL A 1 541 ? -37.878 -9.961 26.647 1.00 87.06 541 VAL A O 1
ATOM 4225 N N . VAL A 1 542 ? -36.950 -8.384 25.348 1.00 89.56 542 VAL A N 1
ATOM 4226 C CA . VAL A 1 542 ? -37.841 -8.592 24.185 1.00 89.56 542 VAL A CA 1
ATOM 4227 C C . VAL A 1 542 ? -37.127 -9.165 22.963 1.00 89.56 542 VAL A C 1
ATOM 4229 O O . VAL A 1 542 ? -37.743 -9.806 22.106 1.00 89.56 542 VAL A O 1
ATOM 4232 N N . LEU A 1 543 ? -35.824 -8.929 22.863 1.00 93.06 543 LEU A N 1
ATOM 4233 C CA . LEU A 1 543 ? -34.977 -9.340 21.750 1.00 93.06 543 LEU A CA 1
ATOM 4234 C C . LEU A 1 543 ? -33.594 -9.690 22.310 1.00 93.06 543 LEU A C 1
ATOM 4236 O O . LEU A 1 543 ? -33.184 -9.148 23.333 1.00 93.06 543 LEU A O 1
ATOM 4240 N N . VAL A 1 544 ? -32.891 -10.617 21.673 1.00 95.06 544 VAL A N 1
ATOM 4241 C CA . VAL A 1 544 ? -31.518 -10.981 22.035 1.00 95.06 544 VAL A CA 1
ATOM 4242 C C . VAL A 1 544 ? -30.660 -10.908 20.787 1.00 95.06 544 VAL A C 1
ATOM 4244 O O . VAL A 1 544 ? -31.000 -11.531 19.787 1.00 95.06 544 VAL A O 1
ATOM 4247 N N . GLU A 1 545 ? -29.546 -10.193 20.842 1.00 96.06 545 GLU A N 1
ATOM 4248 C CA . GLU A 1 545 ? -28.601 -10.123 19.732 1.00 96.06 545 GLU A CA 1
ATOM 4249 C C . GLU A 1 545 ? -27.579 -11.258 19.820 1.00 96.06 545 GLU A C 1
ATOM 4251 O O . GLU A 1 545 ? -26.948 -11.466 20.862 1.00 96.06 545 GLU A O 1
ATOM 4256 N N . ALA A 1 546 ? -27.412 -12.002 18.725 1.00 96.56 546 ALA A N 1
ATOM 4257 C CA . ALA A 1 546 ? -26.392 -13.031 18.584 1.00 96.56 546 ALA A CA 1
ATOM 4258 C C . ALA A 1 546 ? -25.081 -12.425 18.063 1.00 96.56 546 ALA A C 1
ATOM 4260 O O . ALA A 1 546 ? -24.960 -12.016 16.909 1.00 96.56 546 ALA A O 1
ATOM 4261 N N . LEU A 1 547 ? -24.066 -12.435 18.919 1.00 94.25 547 LEU A N 1
ATOM 4262 C CA . LEU A 1 547 ? -22.766 -11.828 18.688 1.00 94.25 547 LEU A CA 1
ATOM 4263 C C . LEU A 1 547 ? -21.689 -12.906 18.596 1.00 94.25 547 LEU A C 1
ATOM 4265 O O . LEU A 1 547 ? -21.343 -13.566 19.581 1.00 94.25 547 LEU A O 1
ATOM 4269 N N . ILE A 1 548 ? -21.112 -13.062 17.409 1.00 95.75 548 ILE A N 1
ATOM 4270 C CA . ILE A 1 548 ? -20.048 -14.036 17.178 1.00 95.75 548 ILE A CA 1
ATOM 4271 C C . ILE A 1 548 ? -18.770 -13.686 17.952 1.00 95.75 548 ILE A C 1
ATOM 4273 O O . ILE A 1 548 ? -18.382 -12.522 18.105 1.00 95.75 548 ILE A O 1
ATOM 4277 N N . ARG A 1 549 ? -18.100 -14.719 18.454 1.00 94.31 549 ARG A N 1
ATOM 4278 C CA . ARG A 1 549 ? -16.766 -14.673 19.047 1.00 94.31 549 ARG A CA 1
ATOM 4279 C C . ARG A 1 549 ? -15.925 -15.807 18.473 1.00 94.31 549 ARG A C 1
ATOM 4281 O O . ARG A 1 549 ? -16.452 -16.876 18.165 1.00 94.31 549 ARG A O 1
ATOM 4288 N N . TRP A 1 550 ? -14.622 -15.592 18.358 1.00 94.50 550 TRP A N 1
ATOM 4289 C CA . TRP A 1 550 ? -13.694 -16.626 17.908 1.00 94.50 550 TRP A CA 1
ATOM 4290 C C . TRP A 1 550 ? -12.847 -17.110 19.081 1.00 94.50 550 TRP A C 1
ATOM 4292 O O . TRP A 1 550 ? -12.057 -16.359 19.648 1.00 94.50 550 TRP A O 1
ATOM 4302 N N . LYS A 1 551 ? -13.028 -18.374 19.463 1.00 90.50 551 LYS A N 1
ATOM 4303 C CA . LYS A 1 551 ? -12.280 -19.030 20.534 1.00 90.50 551 LYS A CA 1
ATOM 4304 C C . LYS A 1 551 ? -10.992 -19.632 19.965 1.00 90.50 551 LYS A C 1
ATOM 4306 O O . LYS A 1 551 ? -10.918 -20.831 19.708 1.00 90.50 551 LYS A O 1
ATOM 4311 N N . HIS A 1 552 ? -9.981 -18.791 19.782 1.00 90.56 552 HIS A N 1
ATOM 4312 C CA . HIS A 1 552 ? -8.693 -19.199 19.237 1.00 90.56 552 HIS A CA 1
ATOM 4313 C C . HIS A 1 552 ? -7.894 -20.041 20.252 1.00 90.56 552 HIS A C 1
ATOM 4315 O O . HIS A 1 552 ? -7.749 -19.626 21.408 1.00 90.56 552 HIS A O 1
ATOM 4321 N N . PRO A 1 553 ? -7.307 -21.186 19.852 1.00 81.81 553 PRO A N 1
ATOM 4322 C CA . PRO A 1 553 ? -6.636 -22.106 20.774 1.00 81.81 553 PRO A CA 1
ATOM 4323 C C . PRO A 1 553 ? -5.419 -21.502 21.488 1.00 81.81 553 PRO A C 1
ATOM 4325 O O . PRO A 1 553 ? -5.130 -21.883 22.617 1.00 81.81 553 PRO A O 1
ATOM 4328 N N . GLN A 1 554 ? -4.716 -20.558 20.853 1.00 80.81 554 GLN A N 1
ATOM 4329 C CA . GLN A 1 554 ? -3.501 -19.941 21.411 1.00 80.81 554 GLN A CA 1
ATOM 4330 C C . GLN A 1 554 ? -3.725 -18.517 21.936 1.00 80.81 554 GLN A C 1
ATOM 4332 O O . GLN A 1 554 ? -2.991 -18.060 22.802 1.00 80.81 554 GLN A O 1
ATOM 4337 N N . ARG A 1 555 ? -4.724 -17.801 21.399 1.00 79.75 555 ARG A N 1
ATOM 4338 C CA . ARG A 1 555 ? -4.934 -16.355 21.636 1.00 79.75 555 ARG A CA 1
ATOM 4339 C C . ARG A 1 555 ? -6.175 -16.071 22.494 1.00 79.75 555 ARG A C 1
ATOM 4341 O O . ARG A 1 555 ? -6.506 -14.915 22.736 1.00 79.75 555 ARG A O 1
ATOM 4348 N N . GLY A 1 556 ? -6.871 -17.115 22.944 1.00 86.44 556 GLY A N 1
ATOM 4349 C CA . GLY A 1 556 ? -8.100 -16.982 23.717 1.00 86.44 556 GLY A CA 1
ATOM 4350 C C . GLY A 1 556 ? -9.253 -16.429 22.878 1.00 86.44 556 GLY A C 1
ATOM 4351 O O . GLY A 1 556 ? -9.412 -16.774 21.709 1.00 86.44 556 GLY A O 1
ATOM 4352 N N . MET A 1 557 ? -10.099 -15.596 23.487 1.00 84.75 557 MET A N 1
ATOM 4353 C CA . MET A 1 557 ? -11.299 -15.077 22.830 1.00 84.75 557 MET A CA 1
ATOM 4354 C C . MET A 1 557 ? -10.999 -13.825 21.998 1.00 84.75 557 MET A C 1
ATOM 4356 O O . MET A 1 557 ? -10.687 -12.765 22.540 1.00 84.75 557 MET A O 1
ATOM 4360 N N . ILE A 1 558 ? -11.158 -13.929 20.682 1.00 86.75 558 ILE A N 1
ATOM 4361 C CA . ILE A 1 558 ? -10.979 -12.838 19.724 1.00 86.75 558 ILE A CA 1
ATOM 4362 C C . ILE A 1 558 ? -12.347 -12.214 19.404 1.00 86.75 558 ILE A C 1
ATOM 4364 O O . ILE A 1 558 ? -13.321 -12.908 19.095 1.00 86.75 558 ILE A O 1
ATOM 4368 N N . GLY A 1 559 ? -12.423 -10.884 19.508 1.00 84.44 559 GLY A N 1
ATOM 4369 C CA . GLY A 1 559 ? -13.630 -10.103 19.223 1.00 84.44 559 GLY A CA 1
ATOM 4370 C C . GLY A 1 559 ? -13.888 -9.892 17.721 1.00 84.44 559 GLY A C 1
ATOM 4371 O O . GLY A 1 559 ? -12.940 -9.930 16.933 1.00 84.44 559 GLY A O 1
ATOM 4372 N N . PRO A 1 560 ? -15.151 -9.641 17.325 1.00 85.94 560 PRO A N 1
ATOM 4373 C CA . PRO A 1 560 ? -15.567 -9.523 15.923 1.00 85.94 560 PRO A CA 1
ATOM 4374 C C . PRO A 1 560 ? -14.822 -8.425 15.154 1.00 85.94 560 PRO A C 1
ATOM 4376 O O . PRO A 1 560 ? -14.396 -8.675 14.030 1.00 85.94 560 PRO A O 1
ATOM 4379 N N . ASP A 1 561 ? -14.544 -7.280 15.782 1.00 80.88 561 ASP A N 1
ATOM 4380 C CA . ASP A 1 561 ? -13.843 -6.135 15.170 1.00 80.88 561 ASP A CA 1
ATOM 4381 C C . ASP A 1 561 ? -12.478 -6.503 14.562 1.00 80.88 561 ASP A C 1
ATOM 4383 O O . ASP A 1 561 ? -11.982 -5.836 13.655 1.00 80.88 561 ASP A O 1
ATOM 4387 N N . ARG A 1 562 ? -11.851 -7.578 15.060 1.00 81.44 562 ARG A N 1
ATOM 4388 C CA . ARG A 1 562 ? -10.533 -8.032 14.601 1.00 81.44 562 ARG A CA 1
ATOM 4389 C C . ARG A 1 562 ? -10.606 -8.986 13.415 1.00 81.44 562 ARG A C 1
ATOM 4391 O O . ARG A 1 562 ? -9.743 -8.915 12.544 1.00 81.44 562 ARG A O 1
ATOM 4398 N N . PHE A 1 563 ? -11.590 -9.886 13.384 1.00 89.12 563 PHE A N 1
ATOM 4399 C CA . PHE A 1 563 ? -11.625 -10.978 12.403 1.00 89.12 563 PHE A CA 1
ATOM 4400 C C . PHE A 1 563 ? -12.732 -10.850 11.354 1.00 89.12 563 PHE A C 1
ATOM 4402 O O . PHE A 1 563 ? -12.579 -11.412 10.274 1.00 89.12 563 PHE A O 1
ATOM 4409 N N . ILE A 1 564 ? -13.814 -10.106 11.609 1.00 89.25 564 ILE A N 1
ATOM 4410 C CA . ILE A 1 564 ? -14.882 -9.896 10.618 1.00 89.25 564 ILE A CA 1
ATOM 4411 C C . ILE A 1 564 ? -14.360 -9.164 9.373 1.00 89.25 564 ILE A C 1
ATOM 4413 O O . ILE A 1 564 ? -14.594 -9.681 8.281 1.00 89.25 564 ILE A O 1
ATOM 4417 N N . PRO A 1 565 ? -13.555 -8.082 9.473 1.00 83.38 565 PRO A N 1
ATOM 4418 C CA . PRO A 1 565 ? -12.974 -7.456 8.281 1.00 83.38 565 PRO A CA 1
ATOM 4419 C C . PRO A 1 565 ? -12.109 -8.428 7.459 1.00 83.38 565 PRO A C 1
ATOM 4421 O O . PRO A 1 565 ? -12.134 -8.415 6.232 1.00 83.38 565 PRO A O 1
ATOM 4424 N N . LEU A 1 566 ? -11.373 -9.320 8.134 1.00 84.75 566 LEU A N 1
ATOM 4425 C CA . LEU A 1 566 ? -10.558 -10.355 7.485 1.00 84.75 566 LEU A CA 1
ATOM 4426 C C . LEU A 1 566 ? -11.425 -11.422 6.802 1.00 84.75 566 LEU A C 1
ATOM 4428 O O . LEU A 1 566 ? -11.121 -11.859 5.690 1.00 84.75 566 LEU A O 1
ATOM 4432 N N . ALA A 1 567 ? -12.521 -11.821 7.452 1.00 87.94 567 ALA A N 1
ATOM 4433 C CA . ALA A 1 567 ? -13.501 -12.749 6.902 1.00 87.94 567 ALA A CA 1
ATOM 4434 C C . ALA A 1 567 ? -14.165 -12.177 5.646 1.00 87.94 567 ALA A C 1
ATOM 4436 O O . ALA A 1 567 ? -14.396 -12.904 4.676 1.00 87.94 567 ALA A O 1
ATOM 4437 N N . GLU A 1 568 ? -14.466 -10.880 5.657 1.00 84.50 568 GLU A N 1
ATOM 4438 C CA . GLU A 1 568 ? -15.029 -10.177 4.515 1.00 84.50 568 GLU A CA 1
ATOM 4439 C C . GLU A 1 568 ? -14.039 -10.117 3.362 1.00 84.50 568 GLU A C 1
ATOM 4441 O O . GLU A 1 568 ? -14.413 -10.523 2.270 1.00 84.50 568 GLU A O 1
ATOM 4446 N N . GLU A 1 569 ? -12.783 -9.712 3.577 1.00 79.12 569 GLU A N 1
ATOM 4447 C CA . GLU A 1 569 ? -11.754 -9.669 2.524 1.00 79.12 569 GLU A CA 1
ATOM 4448 C C . GLU A 1 569 ? -11.669 -10.995 1.745 1.00 79.12 569 GLU A C 1
ATOM 4450 O O . GLU A 1 569 ? -11.779 -11.004 0.512 1.00 79.12 569 GLU A O 1
ATOM 4455 N N . ASN A 1 570 ? -11.568 -12.115 2.468 1.00 80.19 570 ASN A N 1
ATOM 4456 C CA . ASN A 1 570 ? -11.342 -13.449 1.898 1.00 80.19 570 ASN A CA 1
ATOM 4457 C C . ASN A 1 570 ? -12.627 -14.190 1.504 1.00 80.19 570 ASN A C 1
ATOM 4459 O O . ASN A 1 570 ? -12.565 -15.293 0.969 1.00 80.19 570 ASN A O 1
ATOM 4463 N N . GLY A 1 571 ? -13.803 -13.615 1.770 1.00 83.94 571 GLY A N 1
ATOM 4464 C CA . GLY A 1 571 ? -15.094 -14.250 1.486 1.00 83.94 571 GLY A CA 1
ATOM 4465 C C . GLY A 1 571 ? -15.521 -15.336 2.480 1.00 83.94 571 GLY A C 1
ATOM 4466 O O . GLY A 1 571 ? -16.608 -15.889 2.323 1.00 83.94 571 GLY A O 1
ATOM 4467 N N . LEU A 1 572 ? -14.740 -15.589 3.536 1.00 90.38 572 LEU A N 1
ATOM 4468 C CA . LEU A 1 572 ? -15.101 -16.496 4.636 1.00 90.38 572 LEU A CA 1
ATOM 4469 C C . LEU A 1 572 ? -16.300 -15.994 5.455 1.00 90.38 572 LEU A C 1
ATOM 4471 O O . LEU A 1 572 ? -16.914 -16.770 6.184 1.00 90.38 572 LEU A O 1
ATOM 4475 N N . ILE A 1 573 ? -16.684 -14.723 5.312 1.00 93.44 573 ILE A N 1
ATOM 4476 C CA . ILE A 1 573 ? -17.868 -14.173 5.979 1.00 93.44 573 ILE A CA 1
ATOM 4477 C C . ILE A 1 573 ? -19.164 -14.905 5.594 1.00 93.44 573 ILE A C 1
ATOM 4479 O O . ILE A 1 573 ? -20.060 -15.030 6.422 1.00 93.44 573 ILE A O 1
ATOM 4483 N N . VAL A 1 574 ? -19.257 -15.454 4.375 1.00 92.69 574 VAL A N 1
ATOM 4484 C CA . VAL A 1 574 ? -20.442 -16.202 3.920 1.00 92.69 574 VAL A CA 1
ATOM 4485 C C . VAL A 1 574 ? -20.609 -17.521 4.691 1.00 92.69 574 VAL A C 1
ATOM 4487 O O . VAL A 1 574 ? -21.647 -17.694 5.333 1.00 92.69 574 VAL A O 1
ATOM 4490 N N . PRO A 1 575 ? -19.626 -18.448 4.712 1.00 92.44 575 PRO A N 1
ATOM 4491 C CA . PRO A 1 575 ? -19.754 -19.673 5.501 1.00 92.44 575 PRO A CA 1
ATOM 4492 C C . PRO A 1 575 ? -19.867 -19.408 7.009 1.00 92.44 575 PRO A C 1
ATOM 4494 O O . PRO A 1 575 ? -20.648 -20.090 7.675 1.00 92.44 575 PRO A O 1
ATOM 4497 N N . ILE A 1 576 ? -19.163 -18.403 7.545 1.00 94.88 576 ILE A N 1
ATOM 4498 C CA . ILE A 1 576 ? -19.279 -18.014 8.959 1.00 94.88 576 ILE A CA 1
ATOM 4499 C C . ILE A 1 576 ? -20.704 -17.546 9.267 1.00 94.88 576 ILE A C 1
ATOM 4501 O O . ILE A 1 576 ? -21.331 -18.049 10.196 1.00 94.88 576 ILE A O 1
ATOM 4505 N N . GLY A 1 577 ? -21.251 -16.629 8.472 1.00 94.19 577 GLY A N 1
ATOM 4506 C CA . GLY A 1 577 ? -22.589 -16.097 8.699 1.00 94.19 577 GLY A CA 1
ATOM 4507 C C . GLY A 1 577 ? -23.699 -17.143 8.520 1.00 94.19 577 GLY A C 1
ATOM 4508 O O . GLY A 1 577 ? -24.676 -17.128 9.265 1.00 94.19 577 GLY A O 1
ATOM 4509 N N . ASN A 1 578 ? -23.527 -18.120 7.622 1.00 93.81 578 ASN A N 1
ATOM 4510 C CA . ASN A 1 578 ? -24.445 -19.262 7.498 1.00 93.81 578 ASN A CA 1
ATOM 4511 C C . ASN A 1 578 ? -24.469 -20.123 8.774 1.00 93.81 578 ASN A C 1
ATOM 4513 O O . ASN A 1 578 ? -25.535 -20.564 9.221 1.00 93.81 578 ASN A O 1
ATOM 4517 N N . TRP A 1 579 ? -23.299 -20.342 9.381 1.00 94.56 579 TRP A N 1
ATOM 4518 C CA . TRP A 1 579 ? -23.187 -21.023 10.669 1.00 94.56 579 TRP A CA 1
ATOM 4519 C C . TRP A 1 579 ? -23.835 -20.206 11.798 1.00 94.56 579 TRP A C 1
ATOM 4521 O O . TRP A 1 579 ? -24.631 -20.762 12.556 1.00 94.56 579 TRP A O 1
ATOM 4531 N N . VAL A 1 580 ? -23.584 -18.889 11.856 1.00 96.25 580 VAL A N 1
ATOM 4532 C CA . VAL A 1 580 ? -24.200 -17.980 12.844 1.00 96.25 580 VAL A CA 1
ATOM 4533 C C . VAL A 1 580 ? -25.725 -18.039 12.765 1.00 96.25 580 VAL A C 1
ATOM 4535 O O . VAL A 1 580 ? -26.370 -18.246 13.790 1.00 96.25 580 VAL A O 1
ATOM 4538 N N . LEU A 1 581 ? -26.308 -17.921 11.565 1.00 95.69 581 LEU A N 1
ATOM 4539 C CA . LEU A 1 581 ? -27.761 -18.001 11.357 1.00 95.69 581 LEU A CA 1
ATOM 4540 C C . LEU A 1 581 ? -28.339 -19.316 11.889 1.00 95.69 581 LEU A C 1
ATOM 4542 O O . LEU A 1 581 ? -29.357 -19.321 12.583 1.00 95.69 581 LEU A O 1
ATOM 4546 N N . THR A 1 582 ? -27.673 -20.429 11.587 1.00 94.81 582 THR A N 1
ATOM 4547 C CA . THR A 1 582 ? -28.113 -21.765 11.999 1.00 94.81 582 THR A CA 1
ATOM 4548 C C . THR A 1 582 ? -28.086 -21.923 13.520 1.00 94.81 582 THR A C 1
ATOM 4550 O O . THR A 1 582 ? -29.068 -22.376 14.112 1.00 94.81 582 THR A O 1
ATOM 4553 N N . GLU A 1 583 ? -26.985 -21.542 14.171 1.00 95.06 583 GLU A N 1
ATOM 4554 C CA . GLU A 1 583 ? -26.836 -21.681 15.624 1.00 95.06 583 GLU A CA 1
ATOM 4555 C C . GLU A 1 583 ? -27.715 -20.695 16.402 1.00 95.06 583 GLU A C 1
ATOM 4557 O O . GLU A 1 583 ? -28.343 -21.089 17.387 1.00 95.06 583 GLU A O 1
ATOM 4562 N N . ALA A 1 584 ? -27.869 -19.460 15.919 1.00 96.31 584 ALA A N 1
ATOM 4563 C CA . ALA A 1 584 ? -28.794 -18.489 16.496 1.00 96.31 584 ALA A CA 1
ATOM 4564 C C . ALA A 1 584 ? -30.244 -19.007 16.450 1.00 96.31 584 ALA A C 1
ATOM 4566 O O . ALA A 1 584 ? -30.942 -19.002 17.468 1.00 96.31 584 ALA A O 1
ATOM 4567 N N . CYS A 1 585 ? -30.690 -19.545 15.307 1.00 96.06 585 CYS A N 1
ATOM 4568 C CA . CYS A 1 585 ? -32.038 -20.104 15.186 1.00 96.06 585 CYS A CA 1
ATOM 4569 C C . CYS A 1 585 ? -32.266 -21.286 16.141 1.00 96.06 585 CYS A C 1
ATOM 4571 O O . CYS A 1 585 ? -33.310 -21.364 16.794 1.00 96.06 585 CYS A O 1
ATOM 4573 N N . LYS A 1 586 ? -31.285 -22.191 16.270 1.00 94.75 586 LYS A N 1
ATOM 4574 C CA . LYS A 1 586 ? -31.348 -23.315 17.220 1.00 94.75 586 LYS A CA 1
ATOM 4575 C C . LYS A 1 586 ? -31.439 -22.837 18.666 1.00 94.75 586 LYS A C 1
ATOM 4577 O O . LYS A 1 586 ? -32.279 -23.347 19.408 1.00 94.75 586 LYS A O 1
ATOM 4582 N N . GLN A 1 587 ? -30.612 -21.866 19.057 1.00 94.00 587 GLN A N 1
ATOM 4583 C CA . GLN A 1 587 ? -30.614 -21.317 20.411 1.00 94.00 587 GLN A CA 1
ATOM 4584 C C . GLN A 1 587 ? -31.958 -20.653 20.737 1.00 94.00 587 GLN A C 1
ATOM 4586 O O . GLN A 1 587 ? -32.547 -20.940 21.778 1.00 94.00 587 GLN A O 1
ATOM 4591 N N . ALA A 1 588 ? -32.492 -19.830 19.832 1.00 93.38 588 ALA A N 1
ATOM 4592 C CA . ALA A 1 588 ? -33.786 -19.181 20.027 1.00 93.38 588 ALA A CA 1
ATOM 4593 C C . ALA A 1 588 ? -34.938 -20.195 20.116 1.00 93.38 588 ALA A C 1
ATOM 4595 O O . ALA A 1 588 ? -35.788 -20.104 21.002 1.00 93.38 588 ALA A O 1
ATOM 4596 N N . ALA A 1 589 ? -34.945 -21.218 19.256 1.00 92.38 589 ALA A N 1
ATOM 4597 C CA . ALA A 1 589 ? -35.930 -22.297 19.326 1.00 92.38 589 ALA A CA 1
ATOM 4598 C C . ALA A 1 589 ? -35.793 -23.153 20.597 1.00 92.38 589 ALA A C 1
ATOM 4600 O O . ALA A 1 589 ? -36.762 -23.779 21.032 1.00 92.38 589 ALA A O 1
ATOM 4601 N N . MET A 1 590 ? -34.596 -23.229 21.184 1.00 91.69 590 MET A N 1
ATOM 4602 C CA . MET A 1 590 ? -34.380 -23.862 22.482 1.00 91.69 590 MET A CA 1
ATOM 4603 C C . MET A 1 590 ? -34.985 -23.014 23.606 1.00 91.69 590 MET A C 1
ATOM 4605 O O . MET A 1 590 ? -35.748 -23.558 24.398 1.00 91.69 590 MET A O 1
ATOM 4609 N N . TRP A 1 591 ? -34.708 -21.706 23.650 1.00 91.25 591 TRP A N 1
ATOM 4610 C CA . TRP A 1 591 ? -35.270 -20.804 24.665 1.00 91.25 591 TRP A CA 1
ATOM 4611 C C . TRP A 1 591 ? -36.794 -20.797 24.670 1.00 91.25 591 TRP A C 1
ATOM 4613 O O . TRP A 1 591 ? -37.387 -20.925 25.733 1.00 91.25 591 TRP A O 1
ATOM 4623 N N . ARG A 1 592 ? -37.427 -20.773 23.494 1.00 87.69 592 ARG A N 1
ATOM 4624 C CA . ARG A 1 592 ? -38.894 -20.830 23.375 1.00 87.69 592 ARG A CA 1
ATOM 4625 C C . ARG A 1 592 ? -39.526 -22.112 23.922 1.00 87.69 592 ARG A C 1
ATOM 4627 O O . ARG A 1 592 ? -40.708 -22.133 24.221 1.00 87.69 592 ARG A O 1
ATOM 4634 N N . ARG A 1 593 ? -38.767 -23.208 24.010 1.00 85.69 593 ARG A N 1
ATOM 4635 C CA . ARG A 1 593 ? -39.254 -24.487 24.555 1.00 85.69 593 ARG A CA 1
ATOM 4636 C C . ARG A 1 593 ? -39.044 -24.612 26.065 1.00 85.69 593 ARG A C 1
ATOM 4638 O O . ARG A 1 593 ? -39.411 -25.641 26.623 1.00 85.69 593 ARG A O 1
ATOM 4645 N N . MET A 1 594 ? -38.404 -23.634 26.704 1.00 85.19 594 MET A N 1
ATOM 4646 C CA . MET A 1 594 ? -38.134 -23.661 28.138 1.00 85.19 594 MET A CA 1
ATOM 4647 C C . MET A 1 594 ? -39.233 -22.945 28.919 1.00 85.19 594 MET A C 1
ATOM 4649 O O . MET A 1 594 ? -39.582 -21.811 28.605 1.00 85.19 594 MET A O 1
ATOM 4653 N N . ASP A 1 595 ? -39.708 -23.585 29.987 1.00 75.81 595 ASP A N 1
ATOM 4654 C CA . ASP A 1 595 ? -40.659 -22.977 30.916 1.00 75.81 595 ASP A CA 1
ATOM 4655 C C . ASP A 1 595 ? -40.060 -21.715 31.566 1.00 75.81 595 ASP A C 1
ATOM 4657 O O . ASP A 1 595 ? -38.903 -21.711 32.002 1.00 75.81 595 ASP A O 1
ATOM 4661 N N . GLY A 1 596 ? -40.859 -20.647 31.629 1.00 71.25 596 GLY A N 1
ATOM 4662 C CA . GLY A 1 596 ? -40.483 -19.354 32.214 1.00 71.25 596 GLY A CA 1
ATOM 4663 C C . GLY A 1 596 ? -39.861 -18.345 31.240 1.00 71.25 596 GLY A C 1
ATOM 4664 O O . GLY A 1 596 ? -39.665 -17.194 31.610 1.00 71.25 596 GLY A O 1
ATOM 4665 N N . ILE A 1 597 ? -39.575 -18.722 29.993 1.00 78.75 597 ILE A N 1
ATOM 4666 C CA . ILE A 1 597 ? -39.110 -17.770 28.974 1.00 78.75 597 ILE A CA 1
ATOM 4667 C C . ILE A 1 597 ? -40.281 -17.399 28.063 1.00 78.75 597 ILE A C 1
ATOM 4669 O O . ILE A 1 597 ? -40.991 -18.277 27.581 1.00 78.75 597 ILE A O 1
ATOM 4673 N N . ASP A 1 598 ? -40.476 -16.098 27.820 1.00 77.62 598 ASP A N 1
ATOM 4674 C CA . ASP A 1 598 ? -41.548 -15.608 26.952 1.00 77.62 598 ASP A CA 1
ATOM 4675 C C . ASP A 1 598 ? -41.418 -16.193 25.536 1.00 77.62 598 ASP A C 1
ATOM 4677 O O . ASP A 1 598 ? -40.412 -16.025 24.839 1.00 77.62 598 ASP A O 1
ATOM 4681 N N . ASP A 1 599 ? -42.488 -16.846 25.094 1.00 78.56 599 ASP A N 1
ATOM 4682 C CA . ASP A 1 599 ? -42.660 -17.410 23.760 1.00 78.56 599 ASP A CA 1
ATOM 4683 C C . ASP A 1 599 ? -42.509 -16.362 22.638 1.00 78.56 599 ASP A C 1
ATOM 4685 O O . ASP A 1 599 ? -42.262 -16.705 21.470 1.00 78.56 599 ASP A O 1
ATOM 4689 N N . ALA A 1 600 ? -42.670 -15.078 22.984 1.00 83.31 600 ALA A N 1
ATOM 4690 C CA . ALA A 1 600 ? -42.516 -13.935 22.102 1.00 83.31 600 ALA A CA 1
ATOM 4691 C C . ALA A 1 600 ? -41.062 -13.475 21.883 1.00 83.31 600 ALA A C 1
ATOM 4693 O O . ALA A 1 600 ? -40.831 -12.654 20.980 1.00 83.31 600 ALA A O 1
ATOM 4694 N N . LEU A 1 601 ? -40.096 -14.018 22.631 1.00 88.56 601 LEU A N 1
ATOM 4695 C CA . LEU A 1 601 ? -38.684 -13.665 22.511 1.00 88.56 601 LEU A CA 1
ATOM 4696 C C . LEU A 1 601 ? -38.196 -13.827 21.068 1.00 88.56 601 LEU A C 1
ATOM 4698 O O . LEU A 1 601 ? -38.384 -14.864 20.426 1.00 88.56 601 LEU A O 1
ATOM 4702 N N . SER A 1 602 ? -37.577 -12.771 20.554 1.00 94.06 602 SER A N 1
ATOM 4703 C CA . SER A 1 602 ? -36.968 -12.766 19.225 1.00 94.06 602 SER A CA 1
ATOM 4704 C C . SER A 1 602 ? -35.444 -12.821 19.339 1.00 94.06 602 SER A C 1
ATOM 4706 O O . SER A 1 602 ? -34.884 -12.481 20.383 1.00 94.06 602 SER A O 1
ATOM 4708 N N . ILE A 1 603 ? -34.768 -13.221 18.265 1.00 96.50 603 ILE A N 1
ATOM 4709 C CA . ILE A 1 603 ? -33.307 -13.185 18.159 1.00 96.50 603 ILE A CA 1
ATOM 4710 C C . ILE A 1 603 ? -32.892 -12.341 16.957 1.00 96.50 603 ILE A C 1
ATOM 4712 O O . ILE A 1 603 ? -33.517 -12.453 15.898 1.00 96.50 603 ILE A O 1
ATOM 4716 N N . SER A 1 604 ? -31.869 -11.504 17.113 1.00 97.12 604 SER A N 1
ATOM 4717 C CA . SER A 1 604 ? -31.281 -10.742 16.016 1.00 97.12 604 SER A CA 1
ATOM 4718 C C . SER A 1 604 ? -29.912 -11.271 15.606 1.00 97.12 604 SER A C 1
ATOM 4720 O O . SER A 1 604 ? -29.143 -11.773 16.429 1.00 97.12 604 SER A O 1
ATOM 4722 N N . VAL A 1 605 ? -29.642 -11.223 14.300 1.00 96.94 605 VAL A N 1
ATOM 4723 C CA . VAL A 1 605 ? -28.397 -11.690 13.684 1.00 96.94 605 VAL A CA 1
ATOM 4724 C C . VAL A 1 605 ? -27.921 -10.666 12.662 1.00 96.94 605 VAL A C 1
ATOM 4726 O O . VAL A 1 605 ? -28.665 -10.305 11.751 1.00 96.94 605 VAL A O 1
ATOM 4729 N N . ASN A 1 606 ? -26.656 -10.271 12.781 1.00 94.44 606 ASN A N 1
ATOM 4730 C CA . ASN A 1 606 ? -25.975 -9.405 11.826 1.00 94.44 606 ASN A CA 1
ATOM 4731 C C . ASN A 1 606 ? -25.753 -10.099 10.475 1.00 94.44 606 ASN A C 1
ATOM 4733 O O . ASN A 1 606 ? -25.265 -11.233 10.418 1.00 94.44 606 ASN A O 1
ATOM 4737 N N . LEU A 1 607 ? -26.086 -9.408 9.385 1.00 92.69 607 LEU A N 1
ATOM 4738 C CA . LEU A 1 607 ? -25.935 -9.890 8.016 1.00 92.69 607 LEU A CA 1
ATOM 4739 C C . LEU A 1 607 ? -24.916 -9.035 7.254 1.00 92.69 607 LEU A C 1
ATOM 4741 O O . LEU A 1 607 ? -25.066 -7.823 7.146 1.00 92.69 607 LEU A O 1
ATOM 4745 N N . SER A 1 608 ? -23.891 -9.672 6.681 1.00 90.88 608 SER A N 1
ATOM 4746 C CA . SER A 1 608 ? -22.892 -8.969 5.861 1.00 90.88 608 SER A CA 1
ATOM 4747 C C . SER A 1 608 ? -23.400 -8.647 4.448 1.00 90.88 608 SER A C 1
ATOM 4749 O O . SER A 1 608 ? -24.237 -9.363 3.888 1.00 90.88 608 SER A O 1
ATOM 4751 N N . MET A 1 609 ? -22.806 -7.637 3.800 1.00 85.88 609 MET A N 1
ATOM 4752 C CA . MET A 1 609 ? -23.161 -7.251 2.424 1.00 85.88 609 MET A CA 1
ATOM 4753 C C . MET A 1 609 ? -22.913 -8.401 1.440 1.00 85.88 609 MET A C 1
ATOM 4755 O O . MET A 1 609 ? -23.705 -8.639 0.528 1.00 85.88 609 MET A O 1
ATOM 4759 N N . ARG A 1 610 ? -21.820 -9.153 1.640 1.00 87.19 610 ARG A N 1
ATOM 4760 C CA . ARG A 1 610 ? -21.487 -10.312 0.798 1.00 87.19 610 ARG A CA 1
ATOM 4761 C C . ARG A 1 610 ? -22.519 -11.431 0.925 1.00 87.19 610 ARG A C 1
ATOM 4763 O O . ARG A 1 610 ? -22.815 -12.069 -0.078 1.00 87.19 610 ARG A O 1
ATOM 4770 N N . GLN A 1 611 ? -23.086 -11.651 2.113 1.00 88.69 611 GLN A N 1
ATOM 4771 C CA . GLN A 1 611 ? -24.179 -12.612 2.288 1.00 88.69 611 GLN A CA 1
ATOM 4772 C C . GLN A 1 611 ? -25.480 -12.124 1.655 1.00 88.69 611 GLN A C 1
ATOM 4774 O O . GLN A 1 611 ? -26.171 -12.913 1.023 1.00 88.69 611 GLN A O 1
ATOM 4779 N N . LEU A 1 612 ? -25.807 -10.834 1.780 1.00 87.75 612 LEU A N 1
ATOM 4780 C CA . LEU A 1 612 ? -27.004 -10.258 1.157 1.00 87.75 612 LEU A CA 1
ATOM 4781 C C . LEU A 1 612 ? -26.983 -10.393 -0.376 1.00 87.75 612 LEU A C 1
ATOM 4783 O O . LEU A 1 612 ? -28.020 -10.577 -1.010 1.00 87.75 612 LEU A O 1
ATOM 4787 N N . GLN A 1 613 ? -25.792 -10.335 -0.974 1.00 84.75 613 GLN A N 1
ATOM 4788 C CA . GLN A 1 613 ? -25.587 -10.533 -2.408 1.00 84.75 613 GLN A CA 1
ATOM 4789 C C . GLN A 1 613 ? -25.471 -12.007 -2.826 1.00 84.75 613 GLN A C 1
ATOM 4791 O O . GLN A 1 613 ? -25.504 -12.285 -4.032 1.00 84.75 613 GLN A O 1
ATOM 4796 N N . ASP A 1 614 ? -25.335 -12.936 -1.877 1.00 86.19 614 ASP A N 1
ATOM 4797 C CA . ASP A 1 614 ? -25.198 -14.361 -2.160 1.00 86.19 614 ASP A CA 1
ATOM 4798 C C . ASP A 1 614 ? -26.538 -14.968 -2.596 1.00 86.19 614 ASP A C 1
ATOM 4800 O O . ASP A 1 614 ? -27.561 -14.871 -1.915 1.00 86.19 614 ASP A O 1
ATOM 4804 N N . GLY A 1 615 ? -26.527 -15.660 -3.736 1.00 84.56 615 GLY A N 1
ATOM 4805 C CA . GLY A 1 615 ? -27.719 -16.292 -4.300 1.00 84.56 615 GLY A CA 1
ATOM 4806 C C . GLY A 1 615 ? -28.271 -17.445 -3.454 1.00 84.56 615 GLY A C 1
ATOM 4807 O O . GLY A 1 615 ? -29.379 -17.907 -3.718 1.00 84.56 615 GLY A O 1
ATOM 4808 N N . GLN A 1 616 ? -27.521 -17.926 -2.455 1.00 89.81 616 GLN A N 1
ATOM 4809 C CA . GLN A 1 616 ? -27.943 -19.013 -1.566 1.00 89.81 616 GLN A CA 1
ATOM 4810 C C . GLN A 1 616 ? -28.554 -18.544 -0.240 1.00 89.81 616 GLN A C 1
ATOM 4812 O O . GLN A 1 616 ? -29.091 -19.386 0.484 1.00 89.81 616 GLN A O 1
ATOM 4817 N N . LEU A 1 617 ? -28.548 -17.242 0.075 1.00 92.38 617 LEU A N 1
ATOM 4818 C CA . LEU A 1 617 ? -29.009 -16.729 1.373 1.00 92.38 617 LEU A CA 1
ATOM 4819 C C . LEU A 1 617 ? -30.421 -17.214 1.738 1.00 92.38 617 LEU A C 1
ATOM 4821 O O . LEU A 1 617 ? -30.643 -17.711 2.841 1.00 92.38 617 LEU A O 1
ATOM 4825 N N . LEU A 1 618 ? -31.372 -17.128 0.802 1.00 92.88 618 LEU A N 1
ATOM 4826 C CA . LEU A 1 618 ? -32.759 -17.547 1.039 1.00 92.88 618 LEU A CA 1
ATOM 4827 C C . LEU A 1 618 ? -32.877 -19.047 1.336 1.00 92.88 618 LEU A C 1
ATOM 4829 O O . LEU A 1 618 ? -33.668 -19.445 2.193 1.00 92.88 618 LEU A O 1
ATOM 4833 N N . ASN A 1 619 ? -32.078 -19.876 0.657 1.00 92.94 619 ASN A N 1
ATOM 4834 C CA . ASN A 1 619 ? -32.058 -21.322 0.873 1.00 92.94 619 ASN A CA 1
ATOM 4835 C C . ASN A 1 619 ? -31.507 -21.651 2.263 1.00 92.94 619 ASN A C 1
ATOM 4837 O O . ASN A 1 619 ? -32.108 -22.444 2.989 1.00 92.94 619 ASN A O 1
ATOM 4841 N N . VAL A 1 620 ? -30.400 -21.008 2.648 1.00 93.25 620 VAL A N 1
ATOM 4842 C CA . VAL A 1 620 ? -29.771 -21.180 3.966 1.00 93.25 620 VAL A CA 1
ATOM 4843 C C . VAL A 1 620 ? -30.714 -20.736 5.079 1.00 93.25 620 VAL A C 1
ATOM 4845 O O . VAL A 1 620 ? -30.918 -21.476 6.038 1.00 93.25 620 VAL A O 1
ATOM 4848 N N . LEU A 1 621 ? -31.340 -19.567 4.937 1.00 95.00 621 LEU A N 1
ATOM 4849 C CA . LEU A 1 621 ? -32.294 -19.039 5.910 1.00 95.00 621 LEU A CA 1
ATOM 4850 C C . LEU A 1 621 ? -33.499 -19.970 6.089 1.00 95.00 621 LEU A C 1
ATOM 4852 O O . LEU A 1 621 ? -33.878 -20.298 7.213 1.00 95.00 621 LEU A O 1
ATOM 4856 N N . THR A 1 622 ? -34.083 -20.424 4.978 1.00 94.12 622 THR A N 1
ATOM 4857 C CA . THR A 1 622 ? -35.240 -21.329 4.999 1.00 94.12 622 THR A CA 1
ATOM 4858 C C . THR A 1 622 ? -34.883 -22.662 5.656 1.00 94.12 622 THR A C 1
ATOM 4860 O O . THR A 1 622 ? -35.671 -23.186 6.445 1.00 94.12 622 THR A O 1
ATOM 4863 N N . ALA A 1 623 ? -33.690 -23.196 5.378 1.00 94.12 623 ALA A N 1
ATOM 4864 C CA . ALA A 1 623 ? -33.186 -24.402 6.027 1.00 94.12 623 ALA A CA 1
ATOM 4865 C C . ALA A 1 623 ? -32.980 -24.191 7.536 1.00 94.12 623 ALA A C 1
ATOM 4867 O O . ALA A 1 623 ? -33.496 -24.974 8.328 1.00 94.12 623 ALA A O 1
ATOM 4868 N N . ALA A 1 624 ? -32.327 -23.100 7.951 1.00 94.94 624 ALA A N 1
ATOM 4869 C CA . ALA A 1 624 ? -32.078 -22.797 9.362 1.00 94.94 624 ALA A CA 1
ATOM 4870 C C . ALA A 1 624 ? -33.377 -22.656 10.180 1.00 94.94 624 ALA A C 1
ATOM 4872 O O . ALA A 1 624 ? -33.486 -23.210 11.279 1.00 94.94 624 ALA A O 1
ATOM 4873 N N . LEU A 1 625 ? -34.390 -21.968 9.640 1.00 95.25 625 LEU A N 1
ATOM 4874 C CA . LEU A 1 625 ? -35.708 -21.835 10.274 1.00 95.25 625 LEU A CA 1
ATOM 4875 C C . LEU A 1 625 ? -36.431 -23.184 10.370 1.00 95.25 625 LEU A C 1
ATOM 4877 O O . LEU A 1 625 ? -36.971 -23.530 11.422 1.00 95.25 625 LEU A O 1
ATOM 4881 N N . LYS A 1 626 ? -36.404 -23.977 9.293 1.00 94.19 626 LYS A N 1
ATOM 4882 C CA . LYS A 1 626 ? -37.041 -25.299 9.250 1.00 94.19 626 LYS A CA 1
ATOM 4883 C C . LYS A 1 626 ? -36.391 -26.290 10.217 1.00 94.19 626 LYS A C 1
ATOM 4885 O O . LYS A 1 626 ? -37.109 -26.978 10.938 1.00 94.19 626 LYS A O 1
ATOM 4890 N N . ASP A 1 627 ? -35.064 -26.350 10.245 1.00 93.69 627 ASP A N 1
ATOM 4891 C CA . ASP A 1 627 ? -34.303 -27.314 11.047 1.00 93.69 627 ASP A CA 1
ATOM 4892 C C . ASP A 1 627 ? -34.354 -26.983 12.545 1.00 93.69 627 ASP A C 1
ATOM 4894 O O . ASP A 1 627 ? -34.368 -27.881 13.387 1.00 93.69 627 ASP A O 1
ATOM 4898 N N . SER A 1 628 ? -34.407 -25.694 12.892 1.00 94.12 628 SER A N 1
ATOM 4899 C CA . SER A 1 628 ? -34.561 -25.248 14.283 1.00 94.12 628 SER A CA 1
ATOM 4900 C C . SER A 1 628 ? -36.007 -25.313 14.783 1.00 94.12 628 SER A C 1
ATOM 4902 O O . SER A 1 628 ? -36.229 -25.481 15.984 1.00 94.12 628 SER A O 1
ATOM 4904 N N . GLY A 1 629 ? -36.987 -25.177 13.884 1.00 92.69 629 GLY A N 1
ATOM 4905 C CA . GLY A 1 629 ? -38.398 -24.998 14.228 1.00 92.69 629 GLY A CA 1
ATOM 4906 C C . GLY A 1 629 ? -38.736 -23.585 14.723 1.00 92.69 629 GLY A C 1
ATOM 4907 O O . GLY A 1 629 ? -39.783 -23.391 15.345 1.00 92.69 629 GLY A O 1
ATOM 4908 N N . LEU A 1 630 ? -37.862 -22.598 14.492 1.00 94.25 630 LEU A N 1
ATOM 4909 C CA . LEU A 1 630 ? -38.110 -21.205 14.860 1.00 94.25 630 LEU A CA 1
ATOM 4910 C C . LEU A 1 630 ? -39.133 -20.570 13.894 1.00 94.25 630 LEU A C 1
ATOM 4912 O O . LEU A 1 630 ? -38.921 -20.595 12.681 1.00 94.25 630 LEU A O 1
ATOM 4916 N N . PRO A 1 631 ? -40.226 -19.956 14.387 1.00 94.12 631 PRO A N 1
ATOM 4917 C CA . PRO A 1 631 ? -41.114 -19.161 13.547 1.00 94.12 631 PRO A CA 1
ATOM 4918 C C . PRO A 1 631 ? -40.358 -17.980 12.932 1.00 94.12 631 PRO A C 1
ATOM 4920 O O . PRO A 1 631 ? -39.670 -17.251 13.645 1.00 94.12 631 PRO A O 1
ATOM 4923 N N . ALA A 1 632 ? -40.516 -17.759 11.624 1.00 94.50 632 ALA A N 1
ATOM 4924 C CA . ALA A 1 632 ? -39.763 -16.739 10.887 1.00 94.50 632 ALA A CA 1
ATOM 4925 C C . ALA A 1 632 ? -39.868 -15.336 11.513 1.00 94.50 632 ALA A C 1
ATOM 4927 O O . ALA A 1 632 ? -38.874 -14.626 11.608 1.00 94.50 632 ALA A O 1
ATOM 4928 N N . ASN A 1 633 ? -41.037 -14.976 12.054 1.00 93.69 633 ASN A N 1
ATOM 4929 C CA . ASN A 1 633 ? -41.292 -13.674 12.683 1.00 93.69 633 ASN A CA 1
ATOM 4930 C C . ASN A 1 633 ? -40.558 -13.436 14.019 1.00 93.69 633 ASN A C 1
ATOM 4932 O O . ASN A 1 633 ? -40.694 -12.350 14.598 1.00 93.69 633 ASN A O 1
ATOM 4936 N N . ARG A 1 634 ? -39.816 -14.434 14.515 1.00 94.94 634 ARG A N 1
ATOM 4937 C CA . ARG A 1 634 ? -38.935 -14.346 15.690 1.00 94.94 634 ARG A CA 1
ATOM 4938 C C . ARG A 1 634 ? -37.466 -14.151 15.327 1.00 94.94 634 ARG A C 1
ATOM 4940 O O . ARG A 1 634 ? -36.672 -13.899 16.225 1.00 94.94 634 ARG A O 1
ATOM 4947 N N . LEU A 1 635 ? -37.109 -14.235 14.048 1.00 96.81 635 LEU A N 1
ATOM 4948 C CA . LEU A 1 635 ? -35.775 -13.902 13.567 1.00 96.81 635 LEU A CA 1
ATOM 4949 C C . LEU A 1 635 ? -35.763 -12.469 13.025 1.00 96.81 635 LEU A C 1
ATOM 4951 O O . LEU A 1 635 ? -36.591 -12.101 12.186 1.00 96.81 635 LEU A O 1
ATOM 4955 N N . VAL A 1 636 ? -34.816 -11.675 13.510 1.00 97.06 636 VAL A N 1
ATOM 4956 C CA . VAL A 1 636 ? -34.522 -10.322 13.039 1.00 97.06 636 VAL A CA 1
ATOM 4957 C C . VAL A 1 636 ? -33.164 -10.350 12.340 1.00 97.06 636 VAL A C 1
ATOM 4959 O O . VAL A 1 636 ? -32.186 -10.827 12.909 1.00 97.06 636 VAL A O 1
ATOM 4962 N N . LEU A 1 637 ? -33.092 -9.871 11.104 1.00 96.38 637 LEU A N 1
ATOM 4963 C CA . LEU A 1 637 ? -31.832 -9.712 10.381 1.00 96.38 637 LEU A CA 1
ATOM 4964 C C . LEU A 1 637 ? -31.407 -8.250 10.440 1.00 96.38 637 LEU A C 1
ATOM 4966 O O . LEU A 1 637 ? -32.188 -7.372 10.069 1.00 96.38 637 LEU A O 1
ATOM 4970 N N . GLU A 1 638 ? -30.191 -8.006 10.908 1.00 94.88 638 GLU A N 1
ATOM 4971 C CA . GLU A 1 638 ? -29.617 -6.668 11.024 1.00 94.88 638 GLU A CA 1
ATOM 4972 C C . GLU A 1 638 ? -28.733 -6.387 9.806 1.00 94.88 638 GLU A C 1
ATOM 4974 O O . GLU A 1 638 ? -27.897 -7.211 9.430 1.00 94.88 638 GLU A O 1
ATOM 4979 N N . ILE A 1 639 ? -28.961 -5.248 9.155 1.00 91.31 639 ILE A N 1
ATOM 4980 C CA . ILE A 1 639 ? -28.207 -4.782 7.985 1.00 91.31 639 ILE A CA 1
ATOM 4981 C C . ILE A 1 639 ? -27.711 -3.366 8.250 1.00 91.31 639 ILE A C 1
ATOM 4983 O O . ILE A 1 639 ? -28.473 -2.532 8.731 1.00 91.31 639 ILE A O 1
ATOM 4987 N N . THR A 1 640 ? -26.460 -3.059 7.918 1.00 86.88 640 THR A N 1
ATOM 4988 C CA . THR A 1 640 ? -25.933 -1.710 8.172 1.00 86.88 640 THR A CA 1
ATOM 4989 C C . THR A 1 640 ? -26.478 -0.699 7.165 1.00 86.88 640 THR A C 1
ATOM 4991 O O . THR A 1 640 ? -26.768 -1.032 6.011 1.00 86.88 640 THR A O 1
ATOM 4994 N N . GLU A 1 641 ? -26.579 0.568 7.572 1.00 81.38 641 GLU A N 1
ATOM 4995 C CA . GLU A 1 641 ? -27.051 1.669 6.717 1.00 81.38 641 GLU A CA 1
ATOM 4996 C C . GLU A 1 641 ? -26.304 1.740 5.370 1.00 81.38 641 GLU A C 1
ATOM 4998 O O . GLU A 1 641 ? -26.909 1.912 4.310 1.00 81.38 641 GLU A O 1
ATOM 5003 N N . SER A 1 642 ? -24.983 1.545 5.392 1.00 76.00 642 SER A N 1
ATOM 5004 C CA . SER A 1 642 ? -24.131 1.601 4.196 1.00 76.00 642 SER A CA 1
ATOM 5005 C C . SER A 1 642 ? -24.499 0.561 3.126 1.00 76.00 642 SER A C 1
ATOM 5007 O O . SER A 1 642 ? -24.365 0.839 1.931 1.00 76.00 642 SER A O 1
ATOM 5009 N N . MET A 1 643 ? -25.033 -0.602 3.521 1.00 77.75 643 MET A N 1
ATOM 5010 C CA . MET A 1 643 ? -25.452 -1.665 2.594 1.00 77.75 643 MET A CA 1
ATOM 5011 C C . MET A 1 643 ? -26.627 -1.244 1.711 1.00 77.75 643 MET A C 1
ATOM 5013 O O . MET A 1 643 ? -26.770 -1.723 0.583 1.00 77.75 643 MET A O 1
ATOM 5017 N N . LEU A 1 644 ? -27.450 -0.316 2.199 1.00 74.50 644 LEU A N 1
ATOM 5018 C CA . LEU A 1 644 ? -28.627 0.175 1.489 1.00 74.50 644 LEU A CA 1
ATOM 5019 C C . LEU A 1 644 ? -28.268 1.097 0.312 1.00 74.50 644 LEU A C 1
ATOM 5021 O O . LEU A 1 644 ? -29.067 1.245 -0.610 1.00 74.50 644 LEU A O 1
ATOM 5025 N N . ALA A 1 645 ? -27.075 1.704 0.322 1.00 68.06 645 ALA A N 1
ATOM 5026 C CA . ALA A 1 645 ? -26.665 2.710 -0.660 1.00 68.06 645 ALA A CA 1
ATOM 5027 C C . ALA A 1 645 ? -25.946 2.142 -1.900 1.00 68.06 645 ALA A C 1
ATOM 5029 O O . ALA A 1 645 ? -25.885 2.819 -2.925 1.00 68.06 645 ALA A O 1
ATOM 5030 N N . VAL A 1 646 ? -25.383 0.930 -1.822 1.00 63.97 646 VAL A N 1
ATOM 5031 C CA . VAL A 1 646 ? -24.485 0.383 -2.862 1.00 63.97 646 VAL A CA 1
ATOM 5032 C C . VAL A 1 646 ? -25.239 -0.093 -4.115 1.00 63.97 646 VAL A C 1
ATOM 5034 O O . VAL A 1 646 ? -24.761 0.125 -5.226 1.00 63.97 646 VAL A O 1
ATOM 5037 N N . ASP A 1 647 ? -26.406 -0.727 -3.951 1.00 69.50 647 ASP A N 1
ATOM 5038 C CA . ASP A 1 647 ? -27.263 -1.233 -5.042 1.00 69.50 647 ASP A CA 1
ATOM 5039 C C . ASP A 1 647 ? -28.726 -1.328 -4.562 1.00 69.50 647 ASP A C 1
ATOM 5041 O O . ASP A 1 647 ? -29.227 -2.397 -4.204 1.00 69.50 647 ASP A O 1
ATOM 5045 N N . ALA A 1 648 ? -29.389 -0.170 -4.460 1.00 73.69 648 ALA A N 1
ATOM 5046 C CA . ALA A 1 648 ? -30.679 -0.031 -3.779 1.00 73.69 648 ALA A CA 1
ATOM 5047 C C . ALA A 1 648 ? -31.792 -0.917 -4.373 1.00 73.69 648 ALA A C 1
ATOM 5049 O O . ALA A 1 648 ? -32.546 -1.524 -3.613 1.00 73.69 648 ALA A O 1
ATOM 5050 N N . ASP A 1 649 ? -31.871 -1.042 -5.703 1.00 78.31 649 ASP A N 1
ATOM 5051 C CA . ASP A 1 649 ? -32.919 -1.824 -6.377 1.00 78.31 649 ASP A CA 1
ATOM 5052 C C . ASP A 1 649 ? -32.758 -3.327 -6.116 1.00 78.31 649 ASP A C 1
ATOM 5054 O O . ASP A 1 649 ? -33.724 -4.031 -5.802 1.00 78.31 649 ASP A O 1
ATOM 5058 N N . ARG A 1 650 ? -31.523 -3.836 -6.200 1.00 81.38 650 ARG A N 1
ATOM 5059 C CA . ARG A 1 650 ? -31.239 -5.245 -5.914 1.00 81.38 650 ARG A CA 1
ATOM 5060 C C . ARG A 1 650 ? -31.449 -5.560 -4.436 1.00 81.38 650 ARG A C 1
ATOM 5062 O O . ARG A 1 650 ? -32.061 -6.581 -4.120 1.00 81.38 650 ARG A O 1
ATOM 5069 N N . THR A 1 651 ? -30.967 -4.694 -3.546 1.00 84.19 651 THR A N 1
ATOM 5070 C CA . THR A 1 651 ? -31.150 -4.840 -2.098 1.00 84.19 651 THR A CA 1
ATOM 5071 C C . THR A 1 651 ? -32.634 -4.837 -1.737 1.00 84.19 651 THR A C 1
ATOM 5073 O O . THR A 1 651 ? -33.068 -5.731 -1.013 1.00 84.19 651 THR A O 1
ATOM 5076 N N . ALA A 1 652 ? -33.439 -3.929 -2.302 1.00 84.56 652 ALA A N 1
ATOM 5077 C CA . ALA A 1 652 ? -34.889 -3.904 -2.093 1.00 84.56 652 ALA A CA 1
ATOM 5078 C C . ALA A 1 652 ? -35.541 -5.250 -2.444 1.00 84.56 652 ALA A C 1
ATOM 5080 O O . ALA A 1 652 ? -36.269 -5.810 -1.624 1.00 84.56 652 ALA A O 1
ATOM 5081 N N . GLY A 1 653 ? -35.216 -5.814 -3.613 1.00 87.06 653 GLY A N 1
ATOM 5082 C CA . GLY A 1 653 ? -35.769 -7.098 -4.052 1.00 87.06 653 GLY A CA 1
ATOM 5083 C C . GLY A 1 653 ? -35.420 -8.268 -3.124 1.00 87.06 653 GLY A C 1
ATOM 5084 O O . GLY A 1 653 ? -36.274 -9.111 -2.847 1.00 87.06 653 GLY A O 1
ATOM 5085 N N . VAL A 1 654 ? -34.191 -8.318 -2.597 1.00 88.69 654 VAL A N 1
ATOM 5086 C CA . VAL A 1 654 ? -33.791 -9.356 -1.628 1.00 88.69 654 VAL A CA 1
ATOM 5087 C C . VAL A 1 654 ? -34.504 -9.158 -0.288 1.00 88.69 654 VAL A C 1
ATOM 5089 O O . VAL A 1 654 ? -35.005 -10.126 0.286 1.00 88.69 654 VAL A O 1
ATOM 5092 N N . LEU A 1 655 ? -34.609 -7.919 0.201 1.00 90.25 655 LEU A N 1
ATOM 5093 C CA . LEU A 1 655 ? -35.319 -7.620 1.448 1.00 90.25 655 LEU A CA 1
ATOM 5094 C C . LEU A 1 655 ? -36.812 -7.969 1.353 1.00 90.25 655 LEU A C 1
ATOM 5096 O O . LEU A 1 655 ? -37.352 -8.559 2.286 1.00 90.25 655 LEU A O 1
ATOM 5100 N N . GLU A 1 656 ? -37.477 -7.708 0.226 1.00 89.94 656 GLU A N 1
ATOM 5101 C CA . GLU A 1 656 ? -38.866 -8.137 -0.003 1.00 89.94 656 GLU A CA 1
ATOM 5102 C C . GLU A 1 656 ? -39.025 -9.666 0.027 1.00 89.94 656 GLU A C 1
ATOM 5104 O O . GLU A 1 656 ? -39.981 -10.194 0.608 1.00 89.94 656 GLU A O 1
ATOM 5109 N N . GLN A 1 657 ? -38.073 -10.402 -0.551 1.00 91.50 657 GLN A N 1
ATOM 5110 C CA . GLN A 1 657 ? -38.066 -11.868 -0.505 1.00 91.50 657 GLN A CA 1
ATOM 5111 C C . GLN A 1 657 ? -37.885 -12.382 0.930 1.00 91.50 657 GLN A C 1
ATOM 5113 O O . GLN A 1 657 ? -38.604 -13.290 1.353 1.00 91.50 657 GLN A O 1
ATOM 5118 N N . LEU A 1 658 ? -37.000 -11.760 1.713 1.00 92.38 658 LEU A N 1
ATOM 5119 C CA . LEU A 1 658 ? -36.829 -12.060 3.138 1.00 92.38 658 LEU A CA 1
ATOM 5120 C C . LEU A 1 658 ? -38.117 -11.775 3.929 1.00 92.38 658 LEU A C 1
ATOM 5122 O O . LEU A 1 658 ? -38.575 -12.618 4.703 1.00 92.38 658 LEU A O 1
ATOM 5126 N N . LYS A 1 659 ? -38.783 -10.645 3.677 1.00 91.38 659 LYS A N 1
ATOM 5127 C CA . LYS A 1 659 ? -40.082 -10.332 4.298 1.00 91.38 659 LYS A CA 1
ATOM 5128 C C . LYS A 1 659 ? -41.176 -11.324 3.918 1.00 91.38 659 LYS A C 1
ATOM 5130 O O . LYS A 1 659 ? -42.007 -11.642 4.764 1.00 91.38 659 LYS A O 1
ATOM 5135 N N . THR A 1 660 ? -41.156 -11.857 2.696 1.00 92.38 660 THR A N 1
ATOM 5136 C CA . THR A 1 660 ? -42.102 -12.894 2.245 1.00 92.38 660 THR A CA 1
ATOM 5137 C C . THR A 1 660 ? -41.932 -14.202 3.026 1.00 92.38 660 THR A C 1
ATOM 5139 O O . THR A 1 660 ? -42.919 -14.880 3.308 1.00 92.38 660 THR A O 1
ATOM 5142 N N . ILE A 1 661 ? -40.703 -14.537 3.440 1.00 93.44 661 ILE A N 1
ATOM 5143 C CA . ILE A 1 661 ? -40.425 -15.665 4.352 1.00 93.44 661 ILE A CA 1
ATOM 5144 C C . ILE A 1 661 ? -40.987 -15.389 5.760 1.00 93.44 661 ILE A C 1
ATOM 5146 O O . ILE A 1 661 ? -41.316 -16.320 6.495 1.00 93.44 661 ILE A O 1
ATOM 5150 N N . GLY A 1 662 ? -41.144 -14.116 6.124 1.00 92.88 662 GLY A N 1
ATOM 5151 C CA . GLY A 1 662 ? -41.742 -13.673 7.381 1.00 92.88 662 GLY A CA 1
ATOM 5152 C C . GLY A 1 662 ? -40.732 -13.232 8.437 1.00 92.88 662 GLY A C 1
ATOM 5153 O O . GLY A 1 662 ? -41.135 -13.038 9.583 1.00 92.88 662 GLY A O 1
ATOM 5154 N N . VAL A 1 663 ? -39.449 -13.075 8.083 1.00 95.81 663 VAL A N 1
ATOM 5155 C CA . VAL A 1 663 ? -38.440 -12.511 8.998 1.00 95.81 663 VAL A CA 1
ATOM 5156 C C . VAL A 1 663 ? -38.609 -11.000 9.156 1.00 95.81 663 VAL A C 1
ATOM 5158 O O . VAL A 1 663 ? -39.257 -10.335 8.341 1.00 95.81 663 VAL A O 1
ATOM 5161 N N . LYS A 1 664 ? -38.044 -10.451 10.230 1.00 95.44 664 LYS A N 1
ATOM 5162 C CA . LYS A 1 664 ? -37.990 -9.005 10.470 1.00 95.44 664 LYS A CA 1
ATOM 5163 C C . LYS A 1 664 ? -36.645 -8.439 10.029 1.00 95.44 664 LYS A C 1
ATOM 5165 O O . LYS A 1 664 ? -35.643 -9.145 10.084 1.00 95.44 664 LYS A O 1
ATOM 5170 N N . ILE A 1 665 ? -36.625 -7.177 9.623 1.00 94.44 665 ILE A N 1
ATOM 5171 C CA . ILE A 1 665 ? -35.427 -6.472 9.160 1.00 94.44 665 ILE A CA 1
ATOM 5172 C C . ILE A 1 665 ? -35.156 -5.281 10.078 1.00 94.44 665 ILE A C 1
ATOM 5174 O O . ILE A 1 665 ? -36.040 -4.452 10.305 1.00 94.44 665 ILE A O 1
ATOM 5178 N N . ALA A 1 666 ? -33.931 -5.191 10.585 1.00 93.69 666 ALA A N 1
ATOM 5179 C CA . ALA A 1 666 ? -33.437 -4.067 11.364 1.00 93.69 666 ALA A CA 1
ATOM 5180 C C . ALA A 1 666 ? -32.329 -3.337 10.601 1.00 93.69 666 ALA A C 1
ATOM 5182 O O . ALA A 1 666 ? -31.450 -3.983 10.036 1.00 93.69 666 ALA A O 1
ATOM 5183 N N . ILE A 1 667 ? -32.353 -2.007 10.611 1.00 91.44 667 ILE A N 1
ATOM 5184 C CA . ILE A 1 667 ? -31.224 -1.199 10.140 1.00 91.44 667 ILE A CA 1
ATOM 5185 C C . ILE A 1 667 ? -30.292 -0.937 11.316 1.00 91.44 667 ILE A C 1
ATOM 5187 O O . ILE A 1 667 ? -30.746 -0.423 12.336 1.00 91.44 667 ILE A O 1
ATOM 5191 N N . ASP A 1 668 ? -29.020 -1.271 11.140 1.00 89.06 668 ASP A N 1
ATOM 5192 C CA . ASP A 1 668 ? -27.944 -1.086 12.106 1.00 89.06 668 ASP A CA 1
ATOM 5193 C C . ASP A 1 668 ? -27.039 0.111 11.770 1.00 89.06 668 ASP A C 1
ATOM 5195 O O . ASP A 1 668 ? -27.017 0.578 10.623 1.00 89.06 668 ASP A O 1
ATOM 5199 N N . ASP A 1 669 ? -26.301 0.603 12.770 1.00 83.12 669 ASP A N 1
ATOM 5200 C CA . ASP A 1 669 ? -25.375 1.750 12.691 1.00 83.12 669 ASP A CA 1
ATOM 5201 C C . ASP A 1 669 ? -25.992 3.061 12.146 1.00 83.12 669 ASP A C 1
ATOM 5203 O O . ASP A 1 669 ? -25.320 3.869 11.488 1.00 83.12 669 ASP A O 1
ATOM 5207 N N . PHE A 1 670 ? -27.285 3.300 12.403 1.00 82.44 670 PHE A N 1
ATOM 5208 C CA . PHE A 1 670 ? -28.015 4.414 11.795 1.00 82.44 670 PHE A CA 1
ATOM 5209 C C . PHE A 1 670 ? -27.492 5.786 12.248 1.00 82.44 670 PHE A C 1
ATOM 5211 O O . PHE A 1 670 ? -27.460 6.091 13.444 1.00 82.44 670 PHE A O 1
ATOM 5218 N N . GLY A 1 671 ? -27.148 6.643 11.281 1.00 70.81 671 GLY A N 1
ATOM 5219 C CA . GLY A 1 671 ? -26.689 8.022 11.488 1.00 70.81 671 GLY A CA 1
ATOM 5220 C C . GLY A 1 671 ? -25.190 8.239 11.261 1.00 70.81 671 GLY A C 1
ATOM 5221 O O . GLY A 1 671 ? -24.734 9.382 11.249 1.00 70.81 671 GLY A O 1
ATOM 5222 N N . THR A 1 672 ? -24.414 7.178 11.041 1.00 64.94 672 THR A N 1
ATOM 5223 C CA . THR A 1 672 ? -22.963 7.268 10.793 1.00 64.94 672 THR A CA 1
ATOM 5224 C C . THR A 1 672 ? -22.610 7.562 9.322 1.00 64.94 672 THR A C 1
ATOM 5226 O O . THR A 1 672 ? -21.461 7.897 9.020 1.00 64.94 672 THR A O 1
ATOM 5229 N N . GLY A 1 673 ? -23.589 7.490 8.405 1.00 59.38 673 GLY A N 1
ATOM 5230 C CA . GLY A 1 673 ? -23.430 7.687 6.958 1.00 59.38 673 GLY A CA 1
ATOM 5231 C C . GLY A 1 673 ? -24.309 8.789 6.336 1.00 59.38 673 GLY A C 1
ATOM 5232 O O . GLY A 1 673 ? -25.048 9.507 7.005 1.00 59.38 673 GLY A O 1
ATOM 5233 N N . TYR A 1 674 ? -24.217 8.949 5.007 1.00 48.59 674 TYR A N 1
ATOM 5234 C CA . TYR A 1 674 ? -25.056 9.877 4.232 1.00 48.59 674 TYR A CA 1
ATOM 5235 C C . TYR A 1 674 ? -26.399 9.221 3.871 1.00 48.59 674 TYR A C 1
ATOM 5237 O O . TYR A 1 674 ? -26.621 8.819 2.727 1.00 48.59 674 TYR A O 1
ATOM 5245 N N . SER A 1 675 ? -27.315 9.123 4.831 1.00 53.75 675 SER A N 1
ATOM 5246 C CA . SER A 1 675 ? -28.677 8.653 4.563 1.00 53.75 675 SER A CA 1
ATOM 5247 C C . SER A 1 675 ? -29.434 9.603 3.633 1.00 53.75 675 SER A C 1
ATOM 5249 O O . SER A 1 675 ? -29.715 10.753 3.979 1.00 53.75 675 SER A O 1
ATOM 5251 N N . SER A 1 676 ? -29.866 9.108 2.470 1.00 53.78 676 SER A N 1
ATOM 5252 C CA . SER A 1 676 ? -30.980 9.730 1.757 1.00 53.78 676 SER A CA 1
ATOM 5253 C C . SER A 1 676 ? -32.279 9.145 2.304 1.00 53.78 676 SER A C 1
ATOM 5255 O O . SER A 1 676 ? -32.598 7.986 2.041 1.00 53.78 676 SER A O 1
ATOM 5257 N N . LEU A 1 677 ? -33.056 9.962 3.024 1.00 65.31 677 LEU A N 1
ATOM 5258 C CA . LEU A 1 677 ? -34.425 9.658 3.488 1.00 65.31 677 LEU A CA 1
ATOM 5259 C C . LEU A 1 677 ? -35.316 9.022 2.402 1.00 65.31 677 LEU A C 1
ATOM 5261 O O . LEU A 1 677 ? -36.274 8.316 2.709 1.00 65.31 677 LEU A O 1
ATOM 5265 N N . SER A 1 678 ? -34.998 9.268 1.128 1.00 64.44 678 SER A N 1
ATOM 5266 C CA . SER A 1 678 ? -35.685 8.689 -0.023 1.00 64.44 678 SER A CA 1
ATOM 5267 C C . SER A 1 678 ? -35.603 7.157 -0.095 1.00 64.44 678 SER A C 1
ATOM 5269 O O . SER A 1 678 ? -36.594 6.538 -0.475 1.00 64.44 678 SER A O 1
ATOM 5271 N N . TYR A 1 679 ? -34.490 6.541 0.323 1.00 68.12 679 TYR A N 1
ATOM 5272 C CA . TYR A 1 679 ? -34.311 5.086 0.257 1.00 68.12 679 TYR A CA 1
ATOM 5273 C C . TYR A 1 679 ? -34.956 4.356 1.436 1.00 68.12 679 TYR A C 1
ATOM 5275 O O . TYR A 1 679 ? -35.596 3.331 1.235 1.00 68.12 679 TYR A O 1
ATOM 5283 N N . LEU A 1 680 ? -34.890 4.917 2.648 1.00 73.88 680 LEU A N 1
ATOM 5284 C CA . LEU A 1 680 ? -35.577 4.366 3.829 1.00 73.88 680 LEU A CA 1
ATOM 5285 C C . LEU A 1 680 ? -37.076 4.166 3.598 1.00 73.88 680 LEU A C 1
ATOM 5287 O O . LEU A 1 680 ? -37.653 3.198 4.079 1.00 73.88 680 LEU A O 1
ATOM 5291 N N . ARG A 1 681 ? -37.700 5.056 2.819 1.00 73.06 681 ARG A N 1
ATOM 5292 C CA . ARG A 1 681 ? -39.112 4.941 2.441 1.00 73.06 681 ARG A CA 1
ATOM 5293 C C . ARG A 1 681 ? -39.408 3.714 1.569 1.00 73.06 681 ARG A C 1
ATOM 5295 O O . ARG A 1 681 ? -40.543 3.247 1.564 1.00 73.06 681 ARG A O 1
ATOM 5302 N N . ALA A 1 682 ? -38.434 3.246 0.794 1.00 72.62 682 ALA A N 1
ATOM 5303 C CA . ALA A 1 682 ? -38.597 2.145 -0.151 1.00 72.62 682 ALA A CA 1
ATOM 5304 C C . ALA A 1 682 ? -38.327 0.764 0.471 1.00 72.62 682 ALA A C 1
ATOM 5306 O O . ALA A 1 682 ? -38.674 -0.242 -0.141 1.00 72.62 682 ALA A O 1
ATOM 5307 N N . PHE A 1 683 ? -37.731 0.695 1.666 1.00 82.00 683 PHE A N 1
ATOM 5308 C CA . PHE A 1 683 ? -37.348 -0.573 2.286 1.00 82.00 683 PHE A CA 1
ATOM 5309 C C . PHE A 1 683 ? -38.339 -1.030 3.368 1.00 82.00 683 PHE A C 1
ATOM 5311 O O . PHE A 1 683 ? -38.799 -0.219 4.173 1.00 82.00 683 PHE A O 1
ATOM 5318 N N . PRO A 1 684 ? -38.645 -2.338 3.446 1.00 84.50 684 PRO A N 1
ATOM 5319 C CA . PRO A 1 684 ? -39.578 -2.878 4.431 1.00 84.50 684 PRO A CA 1
ATOM 5320 C C . PRO A 1 684 ? -38.892 -3.123 5.790 1.00 84.50 684 PRO A C 1
ATOM 5322 O O . PRO A 1 684 ? -38.592 -4.261 6.153 1.00 84.50 684 PRO A O 1
ATOM 5325 N N . VAL A 1 685 ? -38.626 -2.045 6.528 1.00 88.94 685 VAL A N 1
ATOM 5326 C CA . VAL A 1 685 ? -37.877 -2.048 7.800 1.00 88.94 685 VAL A CA 1
ATOM 5327 C C . VAL A 1 685 ? -38.820 -2.177 9.002 1.00 88.94 685 VAL A C 1
ATOM 5329 O O . VAL A 1 685 ? -39.833 -1.488 9.068 1.00 88.94 685 VAL A O 1
ATOM 5332 N N . ASP A 1 686 ? -38.472 -3.023 9.977 1.00 93.62 686 ASP A N 1
ATOM 5333 C CA . ASP A 1 686 ? -39.232 -3.208 11.226 1.00 93.62 686 ASP A CA 1
ATOM 5334 C C . ASP A 1 686 ? -38.596 -2.490 12.429 1.00 93.62 686 ASP A C 1
ATOM 5336 O O . ASP A 1 686 ? -39.283 -2.183 13.409 1.00 93.62 686 ASP A O 1
ATOM 5340 N N . SER A 1 687 ? -37.284 -2.240 12.393 1.00 93.31 687 SER A N 1
ATOM 5341 C CA . SER A 1 687 ? -36.583 -1.517 13.456 1.00 93.31 687 SER A CA 1
ATOM 5342 C C . SER A 1 687 ? -35.358 -0.746 12.974 1.00 93.31 687 SER A C 1
ATOM 5344 O O . SER A 1 687 ? -34.714 -1.128 12.002 1.00 93.31 687 SER A O 1
ATOM 5346 N N . ILE A 1 688 ? -35.018 0.322 13.689 1.00 92.94 688 ILE A N 1
ATOM 5347 C CA . ILE A 1 688 ? -33.844 1.166 13.459 1.00 92.94 688 ILE A CA 1
ATOM 5348 C C . ILE A 1 688 ? -33.014 1.182 14.745 1.00 92.94 688 ILE A C 1
ATOM 5350 O O . ILE A 1 688 ? -33.528 1.542 15.810 1.00 92.94 688 ILE A O 1
ATOM 5354 N N . LYS A 1 689 ? -31.747 0.781 14.646 1.00 93.69 689 LYS A N 1
ATOM 5355 C CA . LYS A 1 689 ? -30.778 0.780 15.742 1.00 93.69 689 LYS A CA 1
ATOM 5356 C C . LYS A 1 689 ? -29.942 2.062 15.669 1.00 93.69 689 LYS A C 1
ATOM 5358 O O . LYS A 1 689 ? -29.395 2.402 14.624 1.00 93.69 689 LYS A O 1
ATOM 5363 N N . ILE A 1 690 ? -29.923 2.813 16.766 1.00 91.44 690 ILE A N 1
ATOM 5364 C CA . ILE A 1 690 ? -29.215 4.086 16.912 1.00 91.44 690 ILE A CA 1
ATOM 5365 C C . ILE A 1 690 ? -27.802 3.778 17.401 1.00 91.44 690 ILE A C 1
ATOM 5367 O O . ILE A 1 690 ? -27.655 3.240 18.502 1.00 91.44 690 ILE A O 1
ATOM 5371 N N . ASP A 1 691 ? -26.793 4.154 16.610 1.00 88.44 691 ASP A N 1
ATOM 5372 C CA . ASP A 1 691 ? -25.395 3.826 16.902 1.00 88.44 691 ASP A CA 1
ATOM 5373 C C . ASP A 1 691 ? -24.916 4.402 18.246 1.00 88.44 691 ASP A C 1
ATOM 5375 O O . ASP A 1 691 ? -25.266 5.518 18.665 1.00 88.44 691 ASP A O 1
ATOM 5379 N N . LYS A 1 692 ? -24.029 3.648 18.900 1.00 84.38 692 LYS A N 1
ATOM 5380 C CA . LYS A 1 692 ? -23.430 4.000 20.192 1.00 84.38 692 LYS A CA 1
ATOM 5381 C C . LYS A 1 692 ? -22.707 5.351 20.183 1.00 84.38 692 LYS A C 1
ATOM 5383 O O . LYS A 1 692 ? -22.593 5.968 21.245 1.00 84.38 692 LYS A O 1
ATOM 5388 N N . SER A 1 693 ? -22.208 5.841 19.040 1.00 82.88 693 SER A N 1
ATOM 5389 C CA . SER A 1 693 ? -21.542 7.149 18.962 1.00 82.88 693 SER A CA 1
ATOM 5390 C C . SER A 1 693 ? -22.479 8.286 19.365 1.00 82.88 693 SER A C 1
ATOM 5392 O O . SER A 1 693 ? -22.054 9.207 20.059 1.00 82.88 693 SER A O 1
ATOM 5394 N N . PHE A 1 694 ? -23.762 8.196 19.005 1.00 83.38 694 PHE A N 1
ATOM 5395 C CA . PHE A 1 694 ? -24.775 9.182 19.390 1.00 83.38 694 PHE A CA 1
ATOM 5396 C C . PHE A 1 694 ? -25.130 9.072 20.875 1.00 83.38 694 PHE A C 1
ATOM 5398 O O . PHE A 1 694 ? -25.321 10.079 21.558 1.00 83.38 694 PHE A O 1
ATOM 5405 N N . ILE A 1 695 ? -25.174 7.851 21.406 1.00 86.25 695 ILE A N 1
ATOM 5406 C CA . ILE A 1 695 ? -25.514 7.602 22.810 1.00 86.25 695 ILE A CA 1
ATOM 5407 C C . ILE A 1 695 ? -24.412 8.088 23.765 1.00 86.25 695 ILE A C 1
ATOM 5409 O O . ILE A 1 695 ? -24.710 8.608 24.847 1.00 86.25 695 ILE A O 1
ATOM 5413 N N . ARG A 1 696 ? -23.137 7.999 23.363 1.00 79.94 696 ARG A N 1
ATOM 5414 C CA . ARG A 1 696 ? -21.998 8.493 24.159 1.00 79.94 696 ARG A CA 1
ATOM 5415 C C . ARG A 1 696 ? -22.086 9.988 24.468 1.00 79.94 696 ARG A C 1
ATOM 5417 O O . ARG A 1 696 ? -21.788 10.379 25.590 1.00 79.94 696 ARG A O 1
ATOM 5424 N N . GLU A 1 697 ? -22.549 10.809 23.530 1.00 76.94 697 GLU A N 1
ATOM 5425 C CA . GLU A 1 697 ? -22.643 12.272 23.694 1.00 76.94 697 GLU A CA 1
ATOM 5426 C C . GLU A 1 697 ? -24.017 12.759 24.192 1.00 76.94 697 GLU A C 1
ATOM 5428 O O . GLU A 1 697 ? -24.254 13.964 24.316 1.00 76.94 697 GLU A O 1
ATOM 5433 N N . LEU A 1 698 ? -24.936 11.839 24.502 1.00 77.38 698 LEU A N 1
ATOM 5434 C CA . LEU A 1 698 ? -26.327 12.152 24.844 1.00 77.38 698 LEU A CA 1
ATOM 5435 C C . LEU A 1 698 ? -26.474 13.099 26.051 1.00 77.38 698 LEU A C 1
ATOM 5437 O O . LEU A 1 698 ? -27.433 13.858 26.128 1.00 77.38 698 LEU A O 1
ATOM 5441 N N . HIS A 1 699 ? -25.532 13.067 26.996 1.00 67.00 699 HIS A N 1
ATOM 5442 C CA . HIS A 1 699 ? -25.574 13.867 28.224 1.00 67.00 699 HIS A CA 1
ATOM 5443 C C . HIS A 1 699 ? -24.867 15.229 28.097 1.00 67.00 699 HIS A C 1
ATOM 5445 O O . HIS A 1 699 ? -25.112 16.124 28.904 1.00 67.00 699 HIS A O 1
ATOM 5451 N N . THR A 1 700 ? -24.007 15.406 27.091 1.00 68.62 700 THR A N 1
ATOM 5452 C CA . THR A 1 700 ? -23.145 16.591 26.921 1.00 68.62 700 THR A CA 1
ATOM 5453 C C . THR A 1 700 ? -23.576 17.481 25.757 1.00 68.62 700 THR A C 1
ATOM 5455 O O . THR A 1 700 ? -23.330 18.687 25.789 1.00 68.62 700 THR A O 1
ATOM 5458 N N . SER A 1 701 ? -24.259 16.930 24.748 1.00 78.12 701 SER A N 1
ATOM 5459 C CA . SER A 1 701 ? -24.610 17.637 23.514 1.00 78.12 701 SER A CA 1
ATOM 5460 C C . SER A 1 701 ? -26.125 17.759 23.316 1.00 78.12 701 SER A C 1
ATOM 5462 O O . SER A 1 701 ? -26.837 16.789 23.033 1.00 78.12 701 SER A O 1
ATOM 5464 N N . LYS A 1 702 ? -26.632 19.000 23.377 1.00 80.12 702 LYS A N 1
ATOM 5465 C CA . LYS A 1 702 ? -28.030 19.314 23.019 1.00 80.12 702 LYS A CA 1
ATOM 5466 C C . LYS A 1 702 ? -28.334 18.975 21.557 1.00 80.12 702 LYS A C 1
ATOM 5468 O O . LYS A 1 702 ? -29.437 18.534 21.251 1.00 80.12 702 LYS A O 1
ATOM 5473 N N . THR A 1 703 ? -27.353 19.146 20.670 1.00 78.69 703 THR A N 1
ATOM 5474 C CA . THR A 1 703 ? -27.477 18.808 19.247 1.00 78.69 703 THR A CA 1
ATOM 5475 C C . THR A 1 703 ? -27.663 17.307 19.056 1.00 78.69 703 THR A C 1
ATOM 5477 O O . THR A 1 703 ? -28.556 16.892 18.324 1.00 78.69 703 THR A O 1
ATOM 5480 N N . THR A 1 704 ? -26.879 16.487 19.760 1.00 80.81 704 THR A N 1
ATOM 5481 C CA . THR A 1 704 ? -26.977 15.022 19.687 1.00 80.81 704 THR A CA 1
ATOM 5482 C C . THR A 1 704 ? -28.317 14.529 20.233 1.00 80.81 704 THR A C 1
ATOM 5484 O O . THR A 1 704 ? -28.957 13.677 19.622 1.00 80.81 704 THR A O 1
ATOM 5487 N N . THR A 1 705 ? -28.805 15.138 21.319 1.00 84.69 705 THR A N 1
ATOM 5488 C CA . THR A 1 705 ? -30.147 14.859 21.860 1.00 84.69 705 THR A CA 1
ATOM 5489 C C . THR A 1 705 ? -31.246 15.142 20.826 1.00 84.69 705 THR A C 1
ATOM 5491 O O . THR A 1 705 ? -32.114 14.300 20.609 1.00 84.69 705 THR A O 1
ATOM 5494 N N . ALA A 1 706 ? -31.182 16.290 20.140 1.00 84.06 706 ALA A N 1
ATOM 5495 C CA . ALA A 1 706 ? -32.148 16.658 19.101 1.00 84.06 706 ALA A CA 1
ATOM 5496 C C . ALA A 1 706 ? -32.086 15.736 17.867 1.00 84.06 706 ALA A C 1
ATOM 5498 O O . ALA A 1 706 ? -33.114 15.441 17.260 1.00 84.06 706 ALA A O 1
ATOM 5499 N N . LEU A 1 707 ? -30.894 15.252 17.498 1.00 84.62 707 LEU A N 1
ATOM 5500 C CA . LEU A 1 707 ? -30.735 14.267 16.422 1.00 84.62 707 LEU A CA 1
ATOM 5501 C C . LEU A 1 707 ? -31.393 12.934 16.784 1.00 84.62 707 LEU A C 1
ATOM 5503 O O . LEU A 1 707 ? -32.141 12.389 15.977 1.00 84.62 707 LEU A O 1
ATOM 5507 N N . ILE A 1 708 ? -31.176 12.437 18.002 1.00 88.19 708 ILE A N 1
ATOM 5508 C CA . ILE A 1 708 ? -31.817 11.207 18.483 1.00 88.19 708 ILE A CA 1
ATOM 5509 C C . ILE A 1 708 ? -33.341 11.363 18.505 1.00 88.19 708 ILE A C 1
ATOM 5511 O O . ILE A 1 708 ? -34.050 10.473 18.042 1.00 88.19 708 ILE A O 1
ATOM 5515 N N . GLU A 1 709 ? -33.857 12.506 18.961 1.00 89.44 709 GLU A N 1
ATOM 5516 C CA . GLU A 1 709 ? -35.292 12.813 18.910 1.00 89.44 709 GLU A CA 1
ATOM 5517 C C . GLU A 1 709 ? -35.841 12.779 17.472 1.00 89.44 709 GLU A C 1
ATOM 5519 O O . GLU A 1 709 ? -36.900 12.204 17.212 1.00 89.44 709 GLU A O 1
ATOM 5524 N N . ALA A 1 710 ? -35.103 13.334 16.506 1.00 88.25 710 ALA A N 1
ATOM 5525 C CA . ALA A 1 710 ? -35.478 13.275 15.097 1.00 88.25 710 ALA A CA 1
ATOM 5526 C C . ALA A 1 710 ? -35.512 11.833 14.559 1.00 88.25 710 ALA A C 1
ATOM 5528 O O . ALA A 1 710 ? -36.439 11.482 13.826 1.00 88.25 710 ALA A O 1
ATOM 5529 N N . VAL A 1 711 ? -34.552 10.985 14.948 1.00 88.69 711 VAL A N 1
ATOM 5530 C CA . VAL A 1 711 ? -34.521 9.561 14.566 1.00 88.69 711 VAL A CA 1
ATOM 5531 C C . VAL A 1 711 ? -35.700 8.797 15.171 1.00 88.69 711 VAL A C 1
ATOM 5533 O O . VAL A 1 711 ? -36.354 8.032 14.462 1.00 88.69 711 VAL A O 1
ATOM 5536 N N . VAL A 1 712 ? -36.029 9.039 16.444 1.00 91.00 712 VAL A N 1
ATOM 5537 C CA . VAL A 1 712 ? -37.194 8.424 17.105 1.00 91.00 712 VAL A CA 1
ATOM 5538 C C . VAL A 1 712 ? -38.494 8.804 16.395 1.00 91.00 712 VAL A C 1
ATOM 5540 O O . VAL A 1 712 ? -39.315 7.935 16.088 1.00 91.00 712 VAL A O 1
ATOM 5543 N N . ASN A 1 713 ? -38.658 10.082 16.053 1.00 89.62 713 ASN A N 1
ATOM 5544 C CA . ASN A 1 713 ? -39.827 10.556 15.314 1.00 89.62 713 ASN A CA 1
ATOM 5545 C C . ASN A 1 713 ? -39.908 9.962 13.898 1.00 89.62 713 ASN A C 1
ATOM 5547 O O . ASN A 1 713 ? -40.994 9.593 13.447 1.00 89.62 713 ASN A O 1
ATOM 5551 N N . LEU A 1 714 ? -38.773 9.826 13.207 1.00 88.00 714 LEU A N 1
ATOM 5552 C CA . LEU A 1 714 ? -38.702 9.197 11.888 1.00 88.00 714 LEU A CA 1
ATOM 5553 C C . LEU A 1 714 ? -39.108 7.720 11.941 1.00 88.00 714 LEU A C 1
ATOM 5555 O O . LEU A 1 714 ? -39.940 7.289 11.144 1.00 88.00 714 LEU A O 1
ATOM 5559 N N . ALA A 1 715 ? -38.552 6.953 12.879 1.00 89.25 715 ALA A N 1
ATOM 5560 C CA . ALA A 1 715 ? -38.882 5.540 13.049 1.00 89.25 715 ALA A CA 1
ATOM 5561 C C . ALA A 1 715 ? -40.378 5.351 13.339 1.00 89.25 715 ALA A C 1
ATOM 5563 O O . ALA A 1 715 ? -41.035 4.536 12.691 1.00 89.25 715 ALA A O 1
ATOM 5564 N N . SER A 1 716 ? -40.936 6.183 14.224 1.00 88.31 716 SER A N 1
ATOM 5565 C CA . SER A 1 716 ? -42.371 6.206 14.527 1.00 88.31 716 SER A CA 1
ATOM 5566 C C . SER A 1 716 ? -43.221 6.477 13.278 1.00 88.31 716 SER A C 1
ATOM 5568 O O . SER A 1 716 ? -44.188 5.760 13.017 1.00 88.31 716 SER A O 1
ATOM 5570 N N . ALA A 1 717 ? -42.823 7.441 12.438 1.00 87.56 717 ALA A N 1
ATOM 5571 C CA . ALA A 1 717 ? -43.511 7.745 11.181 1.00 87.56 717 ALA A CA 1
ATOM 5572 C C . ALA A 1 717 ? -43.450 6.598 10.151 1.00 87.56 717 ALA A C 1
ATOM 5574 O O . ALA A 1 717 ? -44.350 6.478 9.318 1.00 87.56 717 ALA A O 1
ATOM 5575 N N . LEU A 1 718 ? -42.415 5.755 10.211 1.00 86.06 718 LEU A N 1
ATOM 5576 C CA . LEU A 1 718 ? -42.260 4.558 9.377 1.00 86.06 718 LEU A CA 1
ATOM 5577 C C . LEU A 1 718 ? -42.944 3.314 9.973 1.00 86.06 718 LEU A C 1
ATOM 5579 O O . LEU A 1 718 ? -42.984 2.275 9.320 1.00 86.06 718 LEU A O 1
ATOM 5583 N N . GLY A 1 719 ? -43.487 3.401 11.193 1.00 88.00 719 GLY A N 1
ATOM 5584 C CA . GLY A 1 719 ? -44.021 2.245 11.919 1.00 88.00 719 GLY A CA 1
ATOM 5585 C C . GLY A 1 719 ? -42.942 1.264 12.396 1.00 88.00 719 GLY A C 1
ATOM 5586 O O . GLY A 1 719 ? -43.252 0.102 12.651 1.00 88.00 719 GLY A O 1
ATOM 5587 N N . ALA A 1 720 ? -41.690 1.718 12.509 1.00 91.50 720 ALA A N 1
ATOM 5588 C CA . ALA A 1 720 ? -40.543 0.930 12.946 1.00 91.50 720 ALA A CA 1
ATOM 5589 C C . ALA A 1 720 ? -40.215 1.182 14.429 1.00 91.50 720 ALA A C 1
ATOM 5591 O O . ALA A 1 720 ? -40.388 2.288 14.944 1.00 91.50 720 ALA A O 1
ATOM 5592 N N . TYR A 1 721 ? -39.696 0.164 15.119 1.00 93.56 721 TYR A N 1
ATOM 5593 C CA . TYR A 1 721 ? -39.196 0.313 16.490 1.00 93.56 721 TYR A CA 1
ATOM 5594 C C . TYR A 1 721 ? -37.807 0.953 16.519 1.00 93.56 721 TYR A C 1
ATOM 5596 O O . TYR A 1 721 ? -36.970 0.667 15.668 1.00 93.56 721 TYR A O 1
ATOM 5604 N N . THR A 1 722 ? -37.518 1.735 17.552 1.00 94.38 722 THR A N 1
ATOM 5605 C CA . THR A 1 722 ? -36.161 2.221 17.839 1.00 94.38 722 THR A CA 1
ATOM 5606 C C . THR A 1 722 ? -35.443 1.346 18.856 1.00 94.38 722 THR A C 1
ATOM 5608 O O . THR A 1 722 ? -36.039 0.916 19.848 1.00 94.38 722 THR A O 1
ATOM 5611 N N . VAL A 1 723 ? -34.156 1.096 18.620 1.00 95.00 723 VAL A N 1
ATOM 5612 C CA . VAL A 1 723 ? -33.254 0.419 19.559 1.00 95.00 723 VAL A CA 1
ATOM 5613 C C . VAL A 1 723 ? -32.045 1.320 19.791 1.00 95.00 723 VAL A C 1
ATOM 5615 O O . VAL A 1 723 ? -31.349 1.651 18.843 1.00 95.00 723 VAL A O 1
ATOM 5618 N N . ALA A 1 724 ? -31.786 1.741 21.025 1.00 93.12 724 ALA A N 1
ATOM 5619 C CA . ALA A 1 724 ? -30.585 2.507 21.355 1.00 93.12 724 ALA A CA 1
ATOM 5620 C C . ALA A 1 724 ? -29.451 1.591 21.825 1.00 93.12 724 ALA A C 1
ATOM 5622 O O . ALA A 1 724 ? -29.642 0.806 22.760 1.00 93.12 724 ALA A O 1
ATOM 5623 N N . GLU A 1 725 ? -28.275 1.720 21.216 1.00 91.69 725 GLU A N 1
ATOM 5624 C CA . GLU A 1 725 ? -27.117 0.882 21.519 1.00 91.69 725 GLU A CA 1
ATOM 5625 C C . GLU A 1 725 ? -26.072 1.562 22.404 1.00 91.69 725 GLU A C 1
ATOM 5627 O O . GLU A 1 725 ? -25.926 2.780 22.424 1.00 91.69 725 GLU A O 1
ATOM 5632 N N . GLY A 1 726 ? -25.274 0.762 23.113 1.00 88.69 726 GLY A N 1
ATOM 5633 C CA . GLY A 1 726 ? -24.129 1.279 23.863 1.00 88.69 726 GLY A CA 1
ATOM 5634 C C . GLY A 1 726 ? -24.512 2.081 25.106 1.00 88.69 726 GLY A C 1
ATOM 5635 O O . GLY A 1 726 ? -23.801 3.008 25.483 1.00 88.69 726 GLY A O 1
ATOM 5636 N N . ILE A 1 727 ? -25.620 1.726 25.762 1.00 89.19 727 ILE A N 1
ATOM 5637 C CA . ILE A 1 727 ? -25.975 2.302 27.063 1.00 89.19 727 ILE A CA 1
ATOM 5638 C C . ILE A 1 727 ? -24.968 1.846 28.119 1.00 89.19 727 ILE A C 1
ATOM 5640 O O . ILE A 1 727 ? -24.855 0.655 28.417 1.00 89.19 727 ILE A O 1
ATOM 5644 N N . GLU A 1 728 ? -24.251 2.797 28.700 1.00 85.19 728 GLU A N 1
ATOM 5645 C CA . GLU A 1 728 ? -23.250 2.567 29.747 1.00 85.19 728 GLU A CA 1
ATOM 5646 C C . GLU A 1 728 ? -23.714 3.113 31.104 1.00 85.19 728 GLU A C 1
ATOM 5648 O O . GLU A 1 728 ? -23.339 2.566 32.141 1.00 85.19 728 GLU A O 1
ATOM 5653 N N . TYR A 1 729 ? -24.605 4.112 31.102 1.00 80.38 729 TYR A N 1
ATOM 5654 C CA . TYR A 1 729 ? -25.068 4.808 32.304 1.00 80.38 729 TYR A CA 1
ATOM 5655 C C . TYR A 1 729 ? -26.598 4.857 32.421 1.00 80.38 729 TYR A C 1
ATOM 5657 O O . TYR A 1 729 ? -27.329 4.888 31.426 1.00 80.38 729 TYR A O 1
ATOM 5665 N N . SER A 1 730 ? -27.094 4.943 33.659 1.00 81.38 730 SER A N 1
ATOM 5666 C CA . SER A 1 730 ? -28.532 5.001 33.969 1.00 81.38 730 SER A CA 1
ATOM 5667 C C . SER A 1 730 ? -29.217 6.258 33.415 1.00 81.38 730 SER A C 1
ATOM 5669 O O . SER A 1 730 ? -30.379 6.252 33.006 1.00 81.38 730 SER A O 1
ATOM 5671 N N . GLU A 1 731 ? -28.466 7.349 33.352 1.00 82.81 731 GLU A N 1
ATOM 5672 C CA . GLU A 1 731 ? -28.870 8.665 32.897 1.00 82.81 731 GLU A CA 1
ATOM 5673 C C . GLU A 1 731 ? -29.192 8.637 31.402 1.00 82.81 731 GLU A C 1
ATOM 5675 O O . GLU A 1 731 ? -30.210 9.193 30.985 1.00 82.81 731 GLU A O 1
ATOM 5680 N N . GLN A 1 732 ? -28.387 7.918 30.611 1.00 86.88 732 GLN A N 1
ATOM 5681 C CA . GLN A 1 732 ? -28.628 7.716 29.181 1.00 86.88 732 GLN A CA 1
ATOM 5682 C C . GLN A 1 732 ? -29.957 6.985 28.956 1.00 86.88 732 GLN A C 1
ATOM 5684 O O . GLN A 1 732 ? -30.789 7.448 28.174 1.00 86.88 732 GLN A O 1
ATOM 5689 N N . ALA A 1 733 ? -30.199 5.897 29.696 1.00 85.31 733 ALA A N 1
ATOM 5690 C CA . ALA A 1 733 ? -31.453 5.147 29.630 1.00 85.31 733 ALA A CA 1
ATOM 5691 C C . ALA A 1 733 ? -32.671 6.018 29.982 1.00 85.31 733 ALA A C 1
ATOM 5693 O O . ALA A 1 733 ? -33.693 5.983 29.293 1.00 85.31 733 ALA A O 1
ATOM 5694 N N . ASN A 1 734 ? -32.558 6.843 31.026 1.00 85.12 734 ASN A N 1
ATOM 5695 C CA . ASN A 1 734 ? -33.629 7.741 31.454 1.00 85.12 734 ASN A CA 1
ATOM 5696 C C . ASN A 1 734 ? -33.933 8.835 30.422 1.00 85.12 734 ASN A C 1
ATOM 5698 O O . ASN A 1 734 ? -35.104 9.160 30.209 1.00 85.12 734 ASN A O 1
ATOM 5702 N N . ILE A 1 735 ? -32.911 9.403 29.776 1.00 87.75 735 ILE A N 1
ATOM 5703 C CA . ILE A 1 735 ? -33.097 10.388 28.701 1.00 87.75 735 ILE A CA 1
ATOM 5704 C C . ILE A 1 735 ? -33.796 9.731 27.506 1.00 87.75 735 ILE A C 1
ATOM 5706 O O . ILE A 1 735 ? -34.808 10.245 27.038 1.00 87.75 735 ILE A O 1
ATOM 5710 N N . LEU A 1 736 ? -33.331 8.563 27.061 1.00 90.44 736 LEU A N 1
ATOM 5711 C CA . LEU A 1 736 ? -33.921 7.850 25.922 1.00 90.44 736 LEU A CA 1
ATOM 5712 C C . LEU A 1 736 ? -35.370 7.430 26.169 1.00 90.44 736 LEU A C 1
ATOM 5714 O O . LEU A 1 736 ? -36.203 7.559 25.273 1.00 90.44 736 LEU A O 1
ATOM 5718 N N . ARG A 1 737 ? -35.694 7.005 27.396 1.00 88.94 737 ARG A N 1
ATOM 5719 C CA . ARG A 1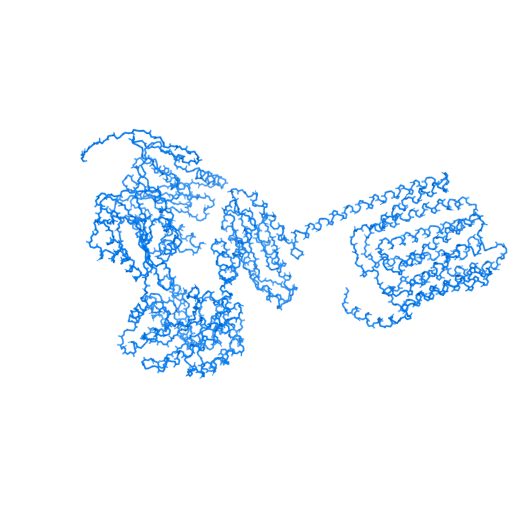 737 ? -37.075 6.721 27.804 1.00 88.94 737 ARG A CA 1
ATOM 5720 C C . ARG A 1 737 ? -37.961 7.966 27.675 1.00 88.94 737 ARG A C 1
ATOM 5722 O O . ARG A 1 737 ? -39.077 7.860 27.176 1.00 88.94 737 ARG A O 1
ATOM 5729 N N . LYS A 1 738 ? -37.472 9.145 28.083 1.00 88.75 738 LYS A N 1
ATOM 5730 C CA . LYS A 1 738 ? -38.206 10.422 27.949 1.00 88.75 738 LYS A CA 1
ATOM 5731 C C . LYS A 1 738 ? -38.374 10.861 26.495 1.00 88.75 738 LYS A C 1
ATOM 5733 O O . LYS A 1 738 ? -39.406 11.433 26.167 1.00 88.75 738 LYS A O 1
ATOM 5738 N N . LEU A 1 739 ? -37.390 10.578 25.644 1.00 89.44 739 LEU A N 1
ATOM 5739 C CA . LEU A 1 739 ? -37.443 10.858 24.205 1.00 89.44 739 LEU A CA 1
ATOM 5740 C C . LEU A 1 739 ? -38.372 9.904 23.436 1.00 89.44 739 LEU A C 1
ATOM 5742 O O . LEU A 1 739 ? -38.588 10.103 22.247 1.00 89.44 739 LEU A O 1
ATOM 5746 N N . GLY A 1 740 ? -38.927 8.877 24.089 1.00 89.25 740 GLY A N 1
ATOM 5747 C CA . GLY A 1 740 ? -39.833 7.917 23.459 1.00 89.25 740 GLY A CA 1
ATOM 5748 C C . GLY A 1 740 ? -39.131 6.782 22.710 1.00 89.25 740 GLY A C 1
ATOM 5749 O O . GLY A 1 740 ? -39.777 6.100 21.916 1.00 89.25 740 GLY A O 1
ATOM 5750 N N . CYS A 1 741 ? -37.837 6.550 22.959 1.00 92.81 741 CYS A N 1
ATOM 5751 C CA . CYS A 1 741 ? -37.132 5.388 22.417 1.00 92.81 741 CYS A CA 1
ATOM 5752 C C . CYS A 1 741 ? -37.767 4.085 22.940 1.00 92.81 741 CYS A C 1
ATOM 5754 O O . CYS A 1 741 ? -38.102 3.983 24.124 1.00 92.81 741 CYS A O 1
ATOM 5756 N N . ASN A 1 742 ? -37.953 3.088 22.069 1.00 93.38 742 ASN A N 1
ATOM 5757 C CA . ASN A 1 742 ? -38.707 1.880 22.420 1.00 93.38 742 ASN A CA 1
ATOM 5758 C C . ASN A 1 742 ? -37.865 0.868 23.199 1.00 93.38 742 ASN A C 1
ATOM 5760 O O . ASN A 1 742 ? -38.336 0.289 24.176 1.00 93.38 742 ASN A O 1
ATOM 5764 N N . ARG A 1 743 ? -36.638 0.616 22.741 1.00 94.31 743 ARG A N 1
ATOM 5765 C CA . ARG A 1 743 ? -35.782 -0.462 23.242 1.00 94.31 743 ARG A CA 1
ATOM 5766 C C . ARG A 1 743 ? -34.356 0.019 23.452 1.00 94.31 743 ARG A C 1
ATOM 5768 O O . ARG A 1 743 ? -33.925 0.982 22.821 1.00 94.31 743 ARG A O 1
ATOM 5775 N N . ALA A 1 744 ? -33.614 -0.670 24.309 1.00 92.50 744 ALA A N 1
ATOM 5776 C CA . ALA A 1 744 ? -32.218 -0.347 24.558 1.00 92.50 744 ALA A CA 1
ATOM 5777 C C . ALA A 1 744 ? -31.355 -1.571 24.864 1.00 92.50 744 ALA A C 1
ATOM 5779 O O . ALA A 1 744 ? -31.820 -2.576 25.407 1.00 92.50 744 ALA A O 1
ATOM 5780 N N . GLN A 1 745 ? -30.073 -1.435 24.541 1.00 92.81 745 GLN A N 1
ATOM 5781 C CA . GLN A 1 745 ? -29.029 -2.424 24.755 1.00 92.81 745 GLN A CA 1
ATOM 5782 C C . GLN A 1 745 ? -27.737 -1.728 25.185 1.00 92.81 745 GLN A C 1
ATOM 5784 O O . GLN A 1 745 ? -27.409 -0.633 24.730 1.00 92.81 745 GLN A O 1
ATOM 5789 N N . GLY A 1 746 ? -26.968 -2.365 26.066 1.00 88.12 746 GLY A N 1
ATOM 5790 C CA . GLY A 1 746 ? -25.691 -1.817 26.501 1.00 88.12 746 GLY A CA 1
ATOM 5791 C C . GLY A 1 746 ? -25.124 -2.490 27.741 1.00 88.12 746 GLY A C 1
ATOM 5792 O O . GLY A 1 746 ? -25.768 -3.335 28.368 1.00 88.12 746 GLY A O 1
ATOM 5793 N N . TYR A 1 747 ? -23.895 -2.112 28.088 1.00 83.94 747 TYR A N 1
ATOM 5794 C CA . TYR A 1 747 ? -23.175 -2.655 29.242 1.00 83.94 747 TYR A CA 1
ATOM 5795 C C . TYR A 1 747 ? -23.786 -2.264 30.581 1.00 83.94 747 TYR A C 1
ATOM 5797 O O . TYR A 1 747 ? -23.589 -2.997 31.544 1.00 83.94 747 TYR A O 1
ATOM 5805 N N . TYR A 1 748 ? -24.555 -1.175 30.627 1.00 81.81 748 TYR A N 1
ATOM 5806 C CA . TYR A 1 748 ? -25.362 -0.818 31.788 1.00 81.81 748 TYR A CA 1
ATOM 5807 C C . TYR A 1 748 ? -26.328 -1.942 32.192 1.00 81.81 748 TYR A C 1
ATOM 5809 O O . TYR A 1 748 ? -26.540 -2.178 33.377 1.00 81.81 748 TYR A O 1
ATOM 5817 N N . TYR A 1 749 ? -26.898 -2.641 31.205 1.00 81.75 749 TYR A N 1
ATOM 5818 C CA . TYR A 1 749 ? -27.856 -3.717 31.438 1.00 81.75 749 TYR A CA 1
ATOM 5819 C C . TYR A 1 749 ? -27.167 -5.069 31.579 1.00 81.75 749 TYR A C 1
ATOM 5821 O O . TYR A 1 749 ? -27.291 -5.748 32.594 1.00 81.75 749 TYR A O 1
ATOM 5829 N N . CYS A 1 750 ? -26.463 -5.484 30.526 1.00 82.50 750 CYS A N 1
ATOM 5830 C CA . CYS A 1 750 ? -25.805 -6.776 30.470 1.00 82.50 750 CYS A CA 1
ATOM 5831 C C . CYS A 1 750 ? -24.759 -6.770 29.356 1.00 82.50 750 CYS A C 1
ATOM 5833 O O . CYS A 1 750 ? -25.039 -6.401 28.212 1.00 82.50 750 CYS A O 1
ATOM 5835 N N . ARG A 1 751 ? -23.546 -7.231 29.666 1.00 85.50 751 ARG A N 1
ATOM 5836 C CA . ARG A 1 751 ? -22.538 -7.557 28.648 1.00 85.50 751 ARG A CA 1
ATOM 5837 C C . ARG A 1 751 ? -22.955 -8.813 27.859 1.00 85.50 751 ARG A C 1
ATOM 5839 O O . ARG A 1 751 ? -23.738 -9.606 28.371 1.00 85.50 751 ARG A O 1
ATOM 5846 N N . PRO A 1 752 ? -22.424 -9.042 26.646 1.00 89.00 752 PRO A N 1
ATOM 5847 C CA . PRO A 1 752 ? -22.680 -10.274 25.897 1.00 89.00 752 PRO A CA 1
ATOM 5848 C C . PRO A 1 752 ? -22.225 -11.532 26.655 1.00 89.00 752 PRO A C 1
ATOM 5850 O O . PRO A 1 752 ? -21.039 -11.676 26.973 1.00 89.00 752 PRO A O 1
ATOM 5853 N N . LEU A 1 753 ? -23.143 -12.470 26.890 1.00 88.56 753 LEU A N 1
ATOM 5854 C CA . LEU A 1 753 ? -22.920 -13.683 27.686 1.00 88.56 753 LEU A CA 1
ATOM 5855 C C . LEU A 1 753 ? -22.984 -14.962 26.836 1.00 88.56 753 LEU A C 1
ATOM 5857 O O . LEU A 1 753 ? -23.710 -15.002 25.845 1.00 88.56 753 LEU A O 1
ATOM 5861 N N . PRO A 1 754 ? -22.300 -16.051 27.227 1.00 88.94 754 PRO A N 1
ATOM 5862 C CA . PRO A 1 754 ? -22.540 -17.366 26.640 1.00 88.94 754 PRO A CA 1
ATOM 5863 C C . PRO A 1 754 ? -24.003 -17.806 26.807 1.00 88.94 754 PRO A C 1
ATOM 5865 O O . PRO A 1 754 ? -24.629 -17.524 27.830 1.00 88.94 754 PRO A O 1
ATOM 5868 N N . GLY A 1 755 ? -24.528 -18.567 25.842 1.00 86.69 755 GLY A N 1
ATOM 5869 C CA . GLY A 1 755 ? -25.926 -19.029 25.835 1.00 86.69 755 GLY A CA 1
ATOM 5870 C C . GLY A 1 755 ? -26.409 -19.653 27.153 1.00 86.69 755 GLY A C 1
ATOM 5871 O O . GLY A 1 755 ? -27.462 -19.246 27.647 1.00 86.69 755 GLY A O 1
ATOM 5872 N N . PRO A 1 756 ? -25.657 -20.580 27.782 1.00 84.81 756 PRO A N 1
ATOM 5873 C CA . PRO A 1 756 ? -26.045 -21.159 29.069 1.00 84.81 756 PRO A CA 1
ATOM 5874 C C . PRO A 1 756 ? -26.163 -20.129 30.200 1.00 84.81 756 PRO A C 1
ATOM 5876 O O . PRO A 1 756 ? -27.101 -20.203 30.986 1.00 84.81 756 PRO A O 1
ATOM 5879 N N . ALA A 1 757 ? -25.260 -19.145 30.252 1.00 81.50 757 ALA A N 1
ATOM 5880 C CA . ALA A 1 757 ? -25.271 -18.109 31.283 1.00 81.50 757 ALA A CA 1
ATOM 5881 C C . ALA A 1 757 ? -26.496 -17.195 31.143 1.00 81.50 757 ALA A C 1
ATOM 5883 O O . ALA A 1 757 ? -27.194 -16.956 32.126 1.00 81.50 757 ALA A O 1
ATOM 5884 N N . LEU A 1 758 ? -26.812 -16.760 29.916 1.00 85.81 758 LEU A N 1
ATOM 5885 C CA . LEU A 1 758 ? -28.025 -15.979 29.661 1.00 85.81 758 LEU A CA 1
ATOM 5886 C C . LEU A 1 758 ? -29.294 -16.797 29.944 1.00 85.81 758 LEU A C 1
ATOM 5888 O O . LEU A 1 758 ? -30.244 -16.273 30.509 1.00 85.81 758 LEU A O 1
ATOM 5892 N N . THR A 1 759 ? -29.297 -18.091 29.611 1.00 86.25 759 THR A N 1
ATOM 5893 C CA . THR A 1 759 ? -30.436 -18.986 29.885 1.00 86.25 759 THR A CA 1
ATOM 5894 C C . THR A 1 759 ? -30.748 -19.063 31.378 1.00 86.25 759 THR A C 1
ATOM 5896 O O . THR A 1 759 ? -31.910 -18.966 31.766 1.00 86.25 759 THR A O 1
ATOM 5899 N N . SER A 1 760 ? -29.721 -19.233 32.216 1.00 82.25 760 SER A N 1
ATOM 5900 C CA . SER A 1 760 ? -29.886 -19.251 33.672 1.00 82.25 760 SER A CA 1
ATOM 5901 C C . SER A 1 760 ? -30.431 -17.920 34.184 1.00 82.25 760 SER A C 1
ATOM 5903 O O . SER A 1 760 ? -31.406 -17.916 34.929 1.00 82.25 760 SER A O 1
ATOM 5905 N N . LEU A 1 761 ? -29.866 -16.807 33.703 1.00 79.38 761 LEU A N 1
ATOM 5906 C CA . LEU A 1 761 ? -30.278 -15.451 34.070 1.00 79.38 761 LEU A CA 1
ATOM 5907 C C . LEU A 1 761 ? -31.753 -15.182 33.714 1.00 79.38 761 LEU A C 1
ATOM 5909 O O . LEU A 1 761 ? -32.503 -14.668 34.539 1.00 79.38 761 LEU A O 1
ATOM 5913 N N . MET A 1 762 ? -32.187 -15.598 32.517 1.00 81.44 762 MET A N 1
ATOM 5914 C CA . MET A 1 762 ? -33.578 -15.484 32.059 1.00 81.44 762 MET A CA 1
ATOM 5915 C C . MET A 1 762 ? -34.551 -16.314 32.898 1.00 81.44 762 MET A C 1
ATOM 5917 O O . MET A 1 762 ? -35.661 -15.862 33.158 1.00 81.44 762 MET A O 1
ATOM 5921 N N . ARG A 1 763 ? -34.151 -17.515 33.330 1.00 78.31 763 ARG A N 1
ATOM 5922 C CA . ARG A 1 763 ? -35.013 -18.407 34.120 1.00 78.31 763 ARG A CA 1
ATOM 5923 C C . ARG A 1 763 ? -35.184 -17.930 35.560 1.00 78.31 763 ARG A C 1
ATOM 5925 O O . ARG A 1 763 ? -36.269 -18.062 36.113 1.00 78.31 763 ARG A O 1
ATOM 5932 N N . GLU A 1 764 ? -34.121 -17.407 36.161 1.00 71.12 764 GLU A N 1
ATOM 5933 C CA . GLU A 1 764 ? -34.129 -16.934 37.550 1.00 71.12 764 GLU A CA 1
ATOM 5934 C C . GLU A 1 764 ? -35.066 -15.731 37.753 1.00 71.12 764 GLU A C 1
ATOM 5936 O O . GLU A 1 764 ? -35.618 -15.569 38.833 1.00 71.12 764 GLU A O 1
ATOM 5941 N N . HIS A 1 765 ? -35.336 -14.963 36.691 1.00 67.25 765 HIS A N 1
ATOM 5942 C CA . HIS A 1 765 ? -36.140 -13.734 36.731 1.00 67.25 765 HIS A CA 1
ATOM 5943 C C . HIS A 1 765 ? -37.461 -13.847 35.947 1.00 67.25 765 HIS A C 1
ATOM 5945 O O . HIS A 1 765 ? -38.034 -12.844 35.523 1.00 67.25 765 HIS A O 1
ATOM 5951 N N . ALA A 1 766 ? -37.947 -15.072 35.733 1.00 57.34 766 ALA A N 1
ATOM 5952 C CA . ALA A 1 766 ? -39.103 -15.401 34.895 1.00 57.34 766 ALA A CA 1
ATOM 5953 C C . ALA A 1 766 ? -40.493 -15.051 35.487 1.00 57.34 766 ALA A C 1
ATOM 5955 O O . ALA A 1 766 ? -41.506 -15.475 34.931 1.00 57.34 766 ALA A O 1
ATOM 5956 N N . GLY A 1 767 ? -40.589 -14.316 36.604 1.00 52.81 767 GLY A N 1
ATOM 5957 C CA . GLY A 1 767 ? -41.873 -14.148 37.304 1.00 52.81 767 GLY A CA 1
ATOM 5958 C C . GLY A 1 767 ? -42.038 -12.963 38.258 1.00 52.81 767 GLY A C 1
ATOM 5959 O O . GLY A 1 767 ? -43.059 -12.917 38.938 1.00 52.81 767 GLY A O 1
ATOM 5960 N N . ASP A 1 768 ? -41.102 -12.013 38.322 1.00 51.81 768 ASP A N 1
ATOM 5961 C CA . ASP A 1 768 ? -41.222 -10.885 39.256 1.00 51.81 768 ASP A CA 1
ATOM 5962 C C . ASP A 1 768 ? -42.032 -9.726 38.647 1.00 51.81 768 ASP A C 1
ATOM 5964 O O . ASP A 1 768 ? -41.600 -9.040 37.714 1.00 51.81 768 ASP A O 1
ATOM 5968 N N . GLU A 1 769 ? -43.236 -9.506 39.189 1.00 47.81 769 GLU A N 1
ATOM 5969 C CA . GLU A 1 769 ? -44.062 -8.329 38.916 1.00 47.81 769 GLU A CA 1
ATOM 5970 C C . GLU A 1 769 ? -43.398 -7.089 39.541 1.00 47.81 769 GLU A C 1
ATOM 5972 O O . GLU A 1 769 ? -43.571 -6.787 40.717 1.00 47.81 769 GLU A O 1
ATOM 5977 N N . VAL A 1 770 ? -42.669 -6.348 38.701 1.00 46.34 770 VAL A N 1
ATOM 5978 C CA . VAL A 1 770 ? -42.104 -5.007 38.948 1.00 46.34 770 VAL A CA 1
ATOM 5979 C C . VAL A 1 770 ? -40.859 -4.968 39.853 1.00 46.34 770 VAL A C 1
ATOM 5981 O O . VAL A 1 770 ? -40.946 -4.643 41.027 1.00 46.34 770 VAL A O 1
ATOM 5984 N N . GLU A 1 771 ? -39.681 -5.192 39.249 1.00 53.62 771 GLU A N 1
ATOM 5985 C CA . GLU A 1 771 ? -38.479 -4.321 39.343 1.00 53.62 771 GLU A CA 1
ATOM 5986 C C . GLU A 1 771 ? -37.351 -4.826 38.395 1.00 53.62 771 GLU A C 1
ATOM 5988 O O . GLU A 1 771 ? -36.441 -5.541 38.810 1.00 53.62 771 GLU A O 1
ATOM 5993 N N . PRO A 1 772 ? -37.376 -4.512 37.079 1.00 57.78 772 PRO A N 1
ATOM 5994 C CA . PRO A 1 772 ? -36.647 -5.351 36.113 1.00 57.78 772 PRO A CA 1
ATOM 5995 C C . PRO A 1 772 ? -35.176 -4.991 35.843 1.00 57.78 772 PRO A C 1
ATOM 5997 O O . PRO A 1 772 ? -34.445 -5.818 35.319 1.00 57.78 772 PRO A O 1
ATOM 6000 N N . LEU A 1 773 ? -34.698 -3.778 36.140 1.00 56.34 773 LEU A N 1
ATOM 6001 C CA . LEU A 1 773 ? -33.387 -3.330 35.627 1.00 56.34 773 LEU A CA 1
ATOM 6002 C C . LEU A 1 773 ? -32.226 -3.498 36.617 1.00 56.34 773 LEU A C 1
ATOM 6004 O O . LEU A 1 773 ? -31.143 -3.927 36.221 1.00 56.34 773 LEU A O 1
ATOM 6008 N N . GLU A 1 774 ? -32.433 -3.199 37.902 1.00 54.62 774 GLU A N 1
ATOM 6009 C CA . GLU A 1 774 ? -31.373 -3.329 38.915 1.00 54.62 774 GLU A CA 1
ATOM 6010 C C . GLU A 1 774 ? -31.088 -4.784 39.296 1.00 54.62 774 GLU A C 1
ATOM 6012 O O . GLU A 1 774 ? -29.939 -5.131 39.571 1.00 54.62 774 GLU A O 1
ATOM 6017 N N . VAL A 1 775 ? -32.106 -5.648 39.275 1.00 57.78 775 VAL A N 1
ATOM 6018 C CA . VAL A 1 775 ? -31.960 -7.072 39.605 1.00 57.78 775 VAL A CA 1
ATOM 6019 C C . VAL A 1 775 ? -31.200 -7.805 38.498 1.00 57.78 775 VAL A C 1
ATOM 6021 O O . VAL A 1 775 ? -30.221 -8.492 38.783 1.00 57.78 775 VAL A O 1
ATOM 6024 N N . TRP A 1 776 ? -31.551 -7.559 37.229 1.00 60.72 776 TRP A N 1
ATOM 6025 C CA . TRP A 1 776 ? -30.795 -8.063 36.077 1.00 60.72 776 TRP A CA 1
ATOM 6026 C C . TRP A 1 776 ? -29.343 -7.592 36.093 1.00 60.72 776 TRP A C 1
ATOM 6028 O O . TRP A 1 776 ? -28.444 -8.390 35.835 1.00 60.72 776 TRP A O 1
ATOM 6038 N N . ARG A 1 777 ? -29.104 -6.329 36.463 1.00 62.91 777 ARG A N 1
ATOM 6039 C CA . ARG A 1 777 ? -27.756 -5.785 36.637 1.00 62.91 777 ARG A CA 1
ATOM 6040 C C . ARG A 1 777 ? -26.982 -6.520 37.739 1.00 62.91 777 ARG A C 1
ATOM 6042 O O . ARG A 1 777 ? -25.885 -6.993 37.464 1.00 62.91 777 ARG A O 1
ATOM 6049 N N . ARG A 1 778 ? -27.540 -6.685 38.945 1.00 58.12 778 ARG A N 1
ATOM 6050 C CA . ARG A 1 778 ? -26.864 -7.389 40.061 1.00 58.12 778 ARG A CA 1
ATOM 6051 C C . ARG A 1 778 ? -26.640 -8.876 39.775 1.00 58.12 778 ARG A C 1
ATOM 6053 O O . ARG A 1 778 ? -25.589 -9.423 40.113 1.00 58.12 778 ARG A O 1
ATOM 6060 N N . ALA A 1 779 ? -27.598 -9.542 39.136 1.00 54.47 779 ALA A N 1
ATOM 6061 C CA . ALA A 1 779 ? -27.477 -10.945 38.750 1.00 54.47 779 ALA A CA 1
ATOM 6062 C C . ALA A 1 779 ? -26.441 -11.130 37.625 1.00 54.47 779 ALA A C 1
ATOM 6064 O O . ALA A 1 779 ? -25.605 -12.034 37.694 1.00 54.47 779 ALA A O 1
ATOM 6065 N N . ALA A 1 780 ? -26.408 -10.221 36.643 1.00 52.06 780 ALA A N 1
ATOM 6066 C CA . ALA A 1 780 ? -25.359 -10.181 35.629 1.00 52.06 780 ALA A CA 1
ATOM 6067 C C . ALA A 1 780 ? -23.983 -9.889 36.248 1.00 52.06 780 ALA A C 1
ATOM 6069 O O . ALA A 1 780 ? -23.027 -10.572 35.896 1.00 52.06 780 ALA A O 1
ATOM 6070 N N . GLU A 1 781 ? -23.875 -8.955 37.199 1.00 54.75 781 GLU A N 1
ATOM 6071 C CA . GLU A 1 781 ? -22.649 -8.669 37.964 1.00 54.75 781 GLU A CA 1
ATOM 6072 C C . GLU A 1 781 ? -22.175 -9.904 38.757 1.00 54.75 781 GLU A C 1
ATOM 6074 O O . GLU A 1 781 ? -20.977 -10.175 38.812 1.00 54.75 781 GLU A O 1
ATOM 6079 N N . THR A 1 782 ? -23.095 -10.712 39.296 1.00 49.97 782 THR A N 1
ATOM 6080 C CA . THR A 1 782 ? -22.780 -11.937 40.058 1.00 49.97 782 THR A CA 1
ATOM 6081 C C . THR A 1 782 ? -22.288 -13.075 39.157 1.00 49.97 782 THR A C 1
ATOM 6083 O O . THR A 1 782 ? -21.298 -13.728 39.479 1.00 49.97 782 THR A O 1
ATOM 6086 N N . VAL A 1 783 ? -22.919 -13.283 37.995 1.00 49.28 783 VAL A N 1
ATOM 6087 C CA . VAL A 1 783 ? -22.472 -14.258 36.975 1.00 49.28 783 VAL A CA 1
ATOM 6088 C C . VAL A 1 783 ? -21.180 -13.797 36.279 1.00 49.28 783 VAL A C 1
ATOM 6090 O O . VAL A 1 783 ? -20.412 -14.623 35.786 1.00 49.28 783 VAL A O 1
ATOM 6093 N N . GLN A 1 784 ? -20.916 -12.486 36.252 1.00 48.53 784 GLN A N 1
ATOM 6094 C CA . GLN A 1 784 ? -19.721 -11.870 35.663 1.00 48.53 784 GLN A CA 1
ATOM 6095 C C . GLN A 1 784 ? -18.600 -11.584 36.675 1.00 48.53 784 GLN A C 1
ATOM 6097 O O . GLN A 1 784 ? -17.576 -11.034 36.259 1.00 48.53 784 GLN A O 1
ATOM 6102 N N . ARG A 1 785 ? -18.735 -11.959 37.961 1.00 48.41 785 ARG A N 1
ATOM 6103 C CA . ARG A 1 785 ? -17.636 -11.871 38.939 1.00 48.41 785 ARG A CA 1
ATOM 6104 C C . ARG A 1 785 ? -16.458 -12.702 38.436 1.00 48.41 785 ARG A C 1
ATOM 6106 O O . ARG A 1 785 ? -16.470 -13.931 38.467 1.00 48.41 785 ARG A O 1
ATOM 6113 N N . ARG A 1 786 ? -15.452 -12.002 37.917 1.00 52.66 786 ARG A N 1
ATOM 6114 C CA . ARG A 1 786 ? -14.224 -12.581 37.382 1.00 52.66 786 ARG A CA 1
ATOM 6115 C C . ARG A 1 786 ? -13.383 -13.110 38.535 1.00 52.66 786 ARG A C 1
ATOM 6117 O O . ARG A 1 786 ? -13.137 -12.397 39.501 1.00 52.66 786 ARG A O 1
ATOM 6124 N N . SER A 1 787 ? -12.897 -14.340 38.414 1.00 58.06 787 SER A N 1
ATOM 6125 C CA . SER A 1 787 ? -11.773 -14.788 39.233 1.00 58.06 787 SER A CA 1
ATOM 6126 C C . SER A 1 787 ? -10.527 -13.996 38.819 1.00 58.06 787 SER A C 1
ATOM 6128 O O . SER A 1 787 ? -10.270 -13.823 37.622 1.00 58.06 787 SER A O 1
ATOM 6130 N N . TYR A 1 788 ? -9.773 -13.496 39.793 1.00 71.31 788 TYR A N 1
ATOM 6131 C CA . TYR A 1 788 ? -8.531 -12.762 39.572 1.00 71.31 788 TYR A CA 1
ATOM 6132 C C . TYR A 1 788 ? -7.368 -13.529 40.196 1.00 71.31 788 TYR A C 1
ATOM 6134 O O . TYR A 1 788 ? -7.475 -13.979 41.335 1.00 71.31 788 TYR A O 1
ATOM 6142 N N . ASP A 1 789 ? -6.274 -13.658 39.450 1.00 73.81 789 ASP A N 1
ATOM 6143 C CA . ASP A 1 789 ? -5.011 -14.187 39.958 1.00 73.81 789 ASP A CA 1
ATOM 6144 C C . ASP A 1 789 ? -4.166 -13.034 40.504 1.00 73.81 789 ASP A C 1
ATOM 6146 O O . ASP A 1 789 ? -4.124 -11.950 39.912 1.00 73.81 789 ASP A O 1
ATOM 6150 N N . THR A 1 790 ? -3.485 -13.261 41.624 1.00 78.25 790 THR A N 1
ATOM 6151 C CA . THR A 1 790 ? -2.605 -12.272 42.253 1.00 78.25 790 THR A CA 1
ATOM 6152 C C . THR A 1 790 ? -1.163 -12.487 41.795 1.00 78.25 790 THR A C 1
ATOM 6154 O O . THR A 1 790 ? -0.674 -13.614 41.721 1.00 78.25 790 THR A O 1
ATOM 6157 N N . GLU A 1 791 ? -0.464 -11.404 41.461 1.00 83.31 791 GLU A N 1
ATOM 6158 C CA . GLU A 1 791 ? 0.964 -11.424 41.151 1.00 83.31 791 GLU A CA 1
ATOM 6159 C C . GLU A 1 791 ? 1.728 -10.451 42.043 1.00 83.31 791 GLU A C 1
ATOM 6161 O O . GLU A 1 791 ? 1.243 -9.371 42.374 1.00 83.31 791 GLU A O 1
ATOM 6166 N N . ILE A 1 792 ? 2.947 -10.829 42.419 1.00 83.19 792 ILE A N 1
ATOM 6167 C CA . ILE A 1 792 ? 3.842 -9.992 43.214 1.00 83.19 792 ILE A CA 1
ATOM 6168 C C . ILE A 1 792 ? 5.194 -9.978 42.518 1.00 83.19 792 ILE A C 1
ATOM 6170 O O . ILE A 1 792 ? 5.752 -11.037 42.231 1.00 83.19 792 ILE A O 1
ATOM 6174 N N . ARG A 1 793 ? 5.707 -8.784 42.227 1.00 82.31 793 ARG A N 1
ATOM 6175 C CA . ARG A 1 793 ? 6.986 -8.584 41.535 1.00 82.31 793 ARG A CA 1
ATOM 6176 C C . ARG A 1 793 ? 7.894 -7.713 42.372 1.00 82.31 793 ARG A C 1
ATOM 6178 O O . ARG A 1 793 ? 7.504 -6.613 42.764 1.00 82.31 793 ARG A O 1
ATOM 6185 N N . VAL A 1 794 ? 9.104 -8.195 42.630 1.00 78.56 794 VAL A N 1
ATOM 6186 C CA . VAL A 1 794 ? 10.060 -7.525 43.516 1.00 78.56 794 VAL A CA 1
ATOM 6187 C C . VAL A 1 794 ? 11.271 -7.088 42.708 1.00 78.56 794 VAL A C 1
ATOM 6189 O O . VAL A 1 794 ? 11.931 -7.882 42.042 1.00 78.56 794 VAL A O 1
ATOM 6192 N N . GLY A 1 795 ? 11.610 -5.808 42.808 1.00 68.81 795 GLY A N 1
ATOM 6193 C CA . GLY A 1 795 ? 12.760 -5.239 42.126 1.00 68.81 795 GLY A CA 1
ATOM 6194 C C . GLY A 1 795 ? 12.460 -4.769 40.702 1.00 68.81 795 GLY A C 1
ATOM 6195 O O . GLY A 1 795 ? 11.639 -5.308 39.962 1.00 68.81 795 GLY A O 1
ATOM 6196 N N . MET A 1 796 ? 13.188 -3.731 40.293 1.00 65.31 796 MET A N 1
ATOM 6197 C CA . MET A 1 796 ? 12.877 -2.961 39.088 1.00 65.31 796 MET A CA 1
ATOM 6198 C C . MET A 1 796 ? 12.931 -3.780 37.793 1.00 65.31 796 MET A C 1
ATOM 6200 O O . MET A 1 796 ? 12.185 -3.506 36.863 1.00 65.31 796 MET A O 1
ATOM 6204 N N . LYS A 1 797 ? 13.782 -4.809 37.714 1.00 68.19 797 LYS A N 1
ATOM 6205 C CA . LYS A 1 797 ? 13.888 -5.641 36.508 1.00 68.19 797 LYS A CA 1
ATOM 6206 C C . LYS A 1 797 ? 12.583 -6.386 36.207 1.00 68.19 797 LYS A C 1
ATOM 6208 O O . LYS A 1 797 ? 12.206 -6.500 35.045 1.00 68.19 797 LYS A O 1
ATOM 6213 N N . GLU A 1 798 ? 11.898 -6.870 37.240 1.00 74.00 798 GLU A N 1
ATOM 6214 C CA . GLU A 1 798 ? 10.626 -7.578 37.087 1.00 74.00 798 GLU A CA 1
ATOM 6215 C C . GLU A 1 798 ? 9.470 -6.615 36.837 1.00 74.00 798 GLU A C 1
ATOM 6217 O O . GLU A 1 798 ? 8.587 -6.921 36.037 1.00 74.00 798 GLU A O 1
ATOM 6222 N N . ILE A 1 799 ? 9.494 -5.436 37.460 1.00 70.62 799 ILE A N 1
ATOM 6223 C CA . ILE A 1 799 ? 8.444 -4.433 37.271 1.00 70.62 799 ILE A CA 1
ATOM 6224 C C . ILE A 1 799 ? 8.565 -3.771 35.883 1.00 70.62 799 ILE A C 1
ATOM 6226 O O . ILE A 1 799 ? 7.568 -3.631 35.183 1.00 70.62 799 ILE A O 1
ATOM 6230 N N . ASN A 1 800 ? 9.781 -3.476 35.408 1.00 65.12 800 ASN A N 1
ATOM 6231 C CA . ASN A 1 800 ? 10.009 -2.959 34.051 1.00 65.12 800 ASN A CA 1
ATOM 6232 C C . ASN A 1 800 ? 9.619 -3.956 32.957 1.00 65.12 800 ASN A C 1
ATOM 6234 O O . ASN A 1 800 ? 9.298 -3.538 31.854 1.00 65.12 800 ASN A O 1
ATOM 6238 N N . SER A 1 801 ? 9.614 -5.262 33.242 1.00 72.81 801 SER A N 1
ATOM 6239 C CA . SER A 1 801 ? 9.159 -6.252 32.256 1.00 72.81 801 SER A CA 1
ATOM 6240 C C . SER A 1 801 ? 7.668 -6.139 31.914 1.00 72.81 801 SER A C 1
ATOM 6242 O O . SER A 1 801 ? 7.242 -6.712 30.919 1.00 72.81 801 SER A O 1
ATOM 6244 N N . ILE A 1 802 ? 6.894 -5.402 32.719 1.00 72.56 802 ILE A N 1
ATOM 6245 C CA . ILE A 1 802 ? 5.459 -5.161 32.520 1.00 72.56 802 ILE A CA 1
ATOM 6246 C C . ILE A 1 802 ? 5.121 -3.664 32.483 1.00 72.56 802 ILE A C 1
ATOM 6248 O O . ILE A 1 802 ? 3.966 -3.289 32.679 1.00 72.56 802 ILE A O 1
ATOM 6252 N N . SER A 1 803 ? 6.105 -2.790 32.231 1.00 64.38 803 SER A N 1
ATOM 6253 C CA . SER A 1 803 ? 5.886 -1.336 32.180 1.00 64.38 803 SER A CA 1
ATOM 6254 C C . SER A 1 803 ? 4.805 -0.951 31.174 1.00 64.38 803 SER A C 1
ATOM 6256 O O . SER A 1 803 ? 3.974 -0.095 31.465 1.00 64.38 803 SER A O 1
ATOM 6258 N N . ASP A 1 804 ? 4.772 -1.625 30.025 1.00 61.09 804 ASP A N 1
ATOM 6259 C CA . ASP A 1 804 ? 3.799 -1.361 28.964 1.00 61.09 804 ASP A CA 1
ATOM 6260 C C . ASP A 1 804 ? 2.380 -1.764 29.387 1.00 61.09 804 ASP A C 1
ATOM 6262 O O . ASP A 1 804 ? 1.423 -1.041 29.116 1.00 61.09 804 ASP A O 1
ATOM 6266 N N . GLU A 1 805 ? 2.238 -2.859 30.143 1.00 71.12 805 GLU A N 1
ATOM 6267 C CA . GLU A 1 805 ? 0.953 -3.292 30.706 1.00 71.12 805 GLU A CA 1
ATOM 6268 C C . GLU A 1 805 ? 0.448 -2.330 31.786 1.00 71.12 805 GLU A C 1
ATOM 6270 O O . GLU A 1 805 ? -0.753 -2.070 31.879 1.00 71.12 805 GLU A O 1
ATOM 6275 N N . ILE A 1 806 ? 1.354 -1.766 32.590 1.00 67.00 806 ILE A N 1
ATOM 6276 C CA . ILE A 1 806 ? 1.014 -0.747 33.587 1.00 67.00 806 ILE A CA 1
ATOM 6277 C C . ILE A 1 806 ? 0.614 0.558 32.890 1.00 67.00 806 ILE A C 1
ATOM 6279 O O . ILE A 1 806 ? -0.345 1.208 33.302 1.00 67.00 806 ILE A O 1
ATOM 6283 N N . VAL A 1 807 ? 1.295 0.950 31.809 1.00 58.78 807 VAL A N 1
ATOM 6284 C CA . VAL A 1 807 ? 0.900 2.104 30.982 1.00 58.78 807 VAL A CA 1
ATOM 6285 C C . VAL A 1 807 ? -0.477 1.872 30.349 1.00 58.78 807 VAL A C 1
ATOM 6287 O O . VAL A 1 807 ? -1.304 2.785 30.333 1.00 58.78 807 VAL A O 1
ATOM 6290 N N . GLU A 1 808 ? -0.768 0.656 29.891 1.00 61.97 808 GLU A N 1
ATOM 6291 C CA . GLU A 1 808 ? -2.091 0.289 29.380 1.00 61.97 808 GLU A CA 1
ATOM 6292 C C . GLU A 1 808 ? -3.167 0.351 30.481 1.00 61.97 808 GLU A C 1
ATOM 6294 O O . GLU A 1 808 ? -4.255 0.889 30.259 1.00 61.97 808 GLU A O 1
ATOM 6299 N N . LEU A 1 809 ? -2.873 -0.155 31.685 1.00 65.62 809 LEU A N 1
ATOM 6300 C CA . LEU A 1 809 ? -3.765 -0.071 32.847 1.00 65.62 809 LEU A CA 1
ATOM 6301 C C . LEU A 1 809 ? -4.069 1.390 33.205 1.00 65.62 809 LEU A C 1
ATOM 6303 O O . LEU A 1 809 ? -5.239 1.751 33.319 1.00 65.62 809 LEU A O 1
ATOM 6307 N N . ASN A 1 810 ? -3.038 2.234 33.289 1.00 59.56 810 ASN A N 1
ATOM 6308 C CA . ASN A 1 810 ? -3.145 3.674 33.536 1.00 59.56 810 ASN A CA 1
ATOM 6309 C C . ASN A 1 810 ? -4.106 4.354 32.553 1.00 59.56 810 ASN A C 1
ATOM 6311 O O . ASN A 1 810 ? -5.025 5.068 32.955 1.00 59.56 810 ASN A O 1
ATOM 6315 N N . GLN A 1 811 ? -3.927 4.091 31.255 1.00 55.91 811 GLN A N 1
ATOM 6316 C CA . GLN A 1 811 ? -4.790 4.643 30.209 1.00 55.91 811 GLN A CA 1
ATOM 6317 C C . GLN A 1 811 ? -6.244 4.190 30.367 1.00 55.91 811 GLN A C 1
ATOM 6319 O O . GLN A 1 811 ? -7.163 4.969 30.118 1.00 55.91 811 GLN A O 1
ATOM 6324 N N . ARG A 1 812 ? -6.465 2.942 30.793 1.00 56.94 812 ARG A N 1
ATOM 6325 C CA . ARG A 1 812 ? -7.807 2.366 30.964 1.00 56.94 812 ARG A CA 1
ATOM 6326 C C . ARG A 1 812 ? -8.522 2.857 32.221 1.00 56.94 812 ARG A C 1
ATOM 6328 O O . ARG A 1 812 ? -9.742 2.965 32.187 1.00 56.94 812 ARG A O 1
ATOM 6335 N N . VAL A 1 813 ? -7.788 3.150 33.293 1.00 53.50 813 VAL A N 1
ATOM 6336 C CA . VAL A 1 813 ? -8.329 3.707 34.549 1.00 53.50 813 VAL A CA 1
ATOM 6337 C C . VAL A 1 813 ? -8.493 5.237 34.461 1.00 53.50 813 VAL A C 1
ATOM 6339 O O . VAL A 1 813 ? -9.116 5.850 35.319 1.00 53.50 813 VAL A O 1
ATOM 6342 N N . GLY A 1 814 ? -8.013 5.864 33.381 1.00 41.81 814 GLY A N 1
ATOM 6343 C CA . GLY A 1 814 ? -8.165 7.303 33.147 1.00 41.81 814 GLY A CA 1
ATOM 6344 C C . GLY A 1 814 ? -7.102 8.154 33.841 1.00 41.81 814 GLY A C 1
ATOM 6345 O O . GLY A 1 814 ? -7.297 9.356 34.019 1.00 41.81 814 GLY A O 1
ATOM 6346 N N . VAL A 1 815 ? -5.970 7.550 34.205 1.00 44.25 815 VAL A N 1
ATOM 6347 C CA . VAL A 1 815 ? -4.845 8.241 34.838 1.00 44.25 815 VAL A CA 1
ATOM 6348 C C . VAL A 1 815 ? -4.219 9.215 33.823 1.00 44.25 815 VAL A C 1
ATOM 6350 O O . VAL A 1 815 ? -3.933 8.807 32.691 1.00 44.25 815 VAL A O 1
ATOM 6353 N N . PRO A 1 816 ? -4.015 10.504 34.173 1.00 39.19 816 PRO A N 1
ATOM 6354 C CA . PRO A 1 816 ? -3.446 11.496 33.264 1.00 39.19 816 PRO A CA 1
ATOM 6355 C C . PRO A 1 816 ? -2.089 11.055 32.699 1.00 39.19 816 PRO A C 1
ATOM 6357 O O . PRO A 1 816 ? -1.227 10.568 33.426 1.00 39.19 816 PRO A O 1
ATOM 6360 N N . LEU A 1 817 ? -1.856 11.292 31.403 1.00 34.75 817 LEU A N 1
ATOM 6361 C CA . LEU A 1 817 ? -0.619 10.920 30.691 1.00 34.75 817 LEU A CA 1
ATOM 6362 C C . LEU A 1 817 ? 0.665 11.520 31.303 1.00 34.75 817 LEU A C 1
ATOM 6364 O O . LEU A 1 817 ? 1.752 11.003 31.059 1.00 34.75 817 LEU A O 1
ATOM 6368 N N . MET A 1 818 ? 0.548 12.579 32.113 1.00 31.91 818 MET A N 1
ATOM 6369 C CA . MET A 1 818 ? 1.662 13.193 32.852 1.00 31.91 818 MET A CA 1
ATOM 6370 C C . MET A 1 818 ? 2.194 12.312 33.999 1.00 31.91 818 MET A C 1
ATOM 6372 O O . MET A 1 818 ? 3.299 12.531 34.490 1.00 31.91 818 MET A O 1
ATOM 6376 N N . ALA A 1 819 ? 1.458 11.267 34.381 1.00 37.31 819 ALA A N 1
ATOM 6377 C CA . ALA A 1 819 ? 1.862 10.259 35.356 1.00 37.31 819 ALA A CA 1
ATOM 6378 C C . ALA A 1 819 ? 2.537 9.025 34.723 1.00 37.31 819 ALA A C 1
ATOM 6380 O O . ALA A 1 819 ? 2.466 7.915 35.251 1.00 37.31 819 ALA A O 1
ATOM 6381 N N . SER A 1 820 ? 3.175 9.186 33.564 1.00 41.84 820 SER A N 1
ATOM 6382 C CA . SER A 1 820 ? 3.837 8.084 32.863 1.00 41.84 820 SER A CA 1
ATOM 6383 C C . SER A 1 820 ? 4.939 7.440 33.712 1.00 41.84 820 SER A C 1
ATOM 6385 O O . SER A 1 820 ? 5.741 8.153 34.299 1.00 41.84 820 SER A O 1
ATOM 6387 N N . TRP A 1 821 ? 5.055 6.112 33.674 1.00 48.12 821 TRP A N 1
ATOM 6388 C CA . TRP A 1 821 ? 6.026 5.271 34.399 1.00 48.12 821 TRP A CA 1
ATOM 6389 C C . TRP A 1 821 ? 7.519 5.721 34.466 1.00 48.12 821 TRP A C 1
ATOM 6391 O O . TRP A 1 821 ? 8.172 5.403 35.463 1.00 48.12 821 TRP A O 1
ATOM 6401 N N . PRO A 1 822 ? 8.106 6.465 33.496 1.00 44.00 822 PRO A N 1
ATOM 6402 C CA . PRO A 1 822 ? 9.543 6.781 33.490 1.00 44.00 822 PRO A CA 1
ATOM 6403 C C . PRO A 1 822 ? 10.118 7.527 34.712 1.00 44.00 822 PRO A C 1
ATOM 6405 O O . PRO A 1 822 ? 11.315 7.406 34.974 1.00 44.00 822 PRO A O 1
ATOM 6408 N N . TRP A 1 823 ? 9.316 8.266 35.492 1.00 47.78 823 TRP A N 1
ATOM 6409 C CA . TRP A 1 823 ? 9.805 8.972 36.695 1.00 47.78 823 TRP A CA 1
ATOM 6410 C C . TRP A 1 823 ? 10.275 8.004 37.799 1.00 47.78 823 TRP A C 1
ATOM 6412 O O . TRP A 1 823 ? 11.206 8.305 38.547 1.00 47.78 823 TRP A O 1
ATOM 6422 N N . HIS A 1 824 ? 9.672 6.813 37.873 1.00 49.31 824 HIS A N 1
ATOM 6423 C CA . HIS A 1 824 ? 9.931 5.827 38.922 1.00 49.31 824 HIS A CA 1
ATOM 6424 C C . HIS A 1 824 ? 11.344 5.225 38.811 1.00 49.31 824 HIS A C 1
ATOM 6426 O O . HIS A 1 824 ? 11.995 4.930 39.815 1.00 49.31 824 HIS A O 1
ATOM 6432 N N . GLN A 1 825 ? 11.871 5.127 37.585 1.00 46.19 825 GLN A N 1
ATOM 6433 C CA . GLN A 1 825 ? 13.246 4.694 37.337 1.00 46.19 825 GLN A CA 1
ATOM 6434 C C . GLN A 1 825 ? 14.272 5.671 37.925 1.00 46.19 825 GLN A C 1
ATOM 6436 O O . GLN A 1 825 ? 15.224 5.245 38.577 1.00 46.19 825 GLN A O 1
ATOM 6441 N N . HIS A 1 826 ? 14.021 6.974 37.790 1.00 47.03 826 HIS A N 1
ATOM 6442 C CA . HIS A 1 826 ? 14.851 8.020 38.391 1.00 47.03 826 HIS A CA 1
ATOM 6443 C C . HIS A 1 826 ? 14.742 8.063 39.924 1.00 47.03 826 HIS A C 1
ATOM 6445 O O . HIS A 1 826 ? 15.738 8.328 40.605 1.00 47.03 826 HIS A O 1
ATOM 6451 N N . TRP A 1 827 ? 13.561 7.771 40.481 1.00 49.31 827 TRP A N 1
ATOM 6452 C CA . TRP A 1 827 ? 13.357 7.701 41.931 1.00 49.31 827 TRP A CA 1
ATOM 6453 C C . TRP A 1 827 ? 14.216 6.590 42.559 1.00 49.31 827 TRP A C 1
ATOM 6455 O O . TRP A 1 827 ? 15.000 6.859 43.467 1.00 49.31 827 TRP A O 1
ATOM 6465 N N . CYS A 1 828 ? 14.187 5.364 42.028 1.00 46.72 828 CYS A N 1
ATOM 6466 C CA . CYS A 1 828 ? 14.983 4.257 42.575 1.00 46.72 828 CYS A CA 1
ATOM 6467 C C . CYS A 1 828 ? 16.503 4.440 42.415 1.00 46.72 828 CYS A C 1
ATOM 6469 O O . CYS A 1 828 ? 17.253 4.065 43.318 1.00 46.72 828 CYS A O 1
ATOM 6471 N N . GLU A 1 829 ? 16.973 5.038 41.314 1.00 46.75 829 GLU A N 1
ATOM 6472 C CA . GLU A 1 829 ? 18.398 5.381 41.143 1.00 46.75 829 GLU A CA 1
ATOM 6473 C C . GLU A 1 829 ? 18.874 6.392 42.198 1.00 46.75 829 GLU A C 1
ATOM 6475 O O . GLU A 1 829 ? 20.021 6.343 42.647 1.00 46.75 829 GLU A O 1
ATOM 6480 N N . SER A 1 830 ? 17.965 7.258 42.650 1.00 42.31 830 SER A N 1
ATOM 6481 C CA . SER A 1 830 ? 18.221 8.269 43.677 1.00 42.31 830 SER A CA 1
ATOM 6482 C C . SER A 1 830 ? 18.070 7.733 45.113 1.00 42.31 830 SER A C 1
ATOM 6484 O O . SER A 1 830 ? 18.652 8.298 46.039 1.00 42.31 830 SER A O 1
ATOM 6486 N N . PHE A 1 831 ? 17.344 6.624 45.315 1.00 50.19 831 PHE A N 1
ATOM 6487 C CA . PHE A 1 831 ? 16.964 6.081 46.629 1.00 50.19 831 PHE A CA 1
ATOM 6488 C C . PHE A 1 831 ? 17.321 4.594 46.811 1.00 50.19 831 PHE A C 1
ATOM 6490 O O . PHE A 1 831 ? 16.475 3.760 47.121 1.00 50.19 831 PHE A O 1
ATOM 6497 N N . SER A 1 832 ? 18.613 4.264 46.709 1.00 54.41 832 SER A N 1
ATOM 6498 C CA . SER A 1 832 ? 19.152 2.888 46.821 1.00 54.41 832 SER A CA 1
ATOM 6499 C C . SER A 1 832 ? 18.836 2.102 48.115 1.00 54.41 832 SER A C 1
ATOM 6501 O O . SER A 1 832 ? 19.111 0.906 48.178 1.00 54.41 832 SER A O 1
ATOM 6503 N N . ALA A 1 833 ? 18.269 2.743 49.144 1.00 57.59 833 ALA A N 1
ATOM 6504 C CA . ALA A 1 833 ? 17.854 2.104 50.400 1.00 57.59 833 ALA A CA 1
ATOM 6505 C C . ALA A 1 833 ? 16.430 1.507 50.364 1.00 57.59 833 ALA A C 1
ATOM 6507 O O . ALA A 1 833 ? 16.009 0.872 51.336 1.00 57.59 833 ALA A O 1
ATOM 6508 N N . TRP A 1 834 ? 15.686 1.719 49.274 1.00 64.44 834 TRP A N 1
ATOM 6509 C CA . TRP A 1 834 ? 14.315 1.246 49.088 1.00 64.44 834 TRP A CA 1
ATOM 6510 C C . TRP A 1 834 ? 14.246 0.188 47.984 1.00 64.44 834 TRP A C 1
ATOM 6512 O O . TRP A 1 834 ? 14.835 0.343 46.915 1.00 64.44 834 TRP A O 1
ATOM 6522 N N . THR A 1 835 ? 13.511 -0.892 48.240 1.00 71.75 835 THR A N 1
ATOM 6523 C CA . THR A 1 835 ? 13.278 -1.984 47.290 1.00 71.75 835 THR A CA 1
ATOM 6524 C C . THR A 1 835 ? 11.876 -1.845 46.701 1.00 71.75 835 THR A C 1
ATOM 6526 O O . THR A 1 835 ? 10.907 -1.951 47.457 1.00 71.75 835 THR A O 1
ATOM 6529 N N . PRO A 1 836 ? 11.737 -1.611 45.384 1.00 71.88 836 PRO A N 1
ATOM 6530 C CA . PRO A 1 836 ? 10.432 -1.463 44.758 1.00 71.88 836 PRO A CA 1
ATOM 6531 C C . PRO A 1 836 ? 9.714 -2.813 44.645 1.00 71.88 836 PRO A C 1
ATOM 6533 O O . PRO A 1 836 ? 10.338 -3.858 44.444 1.00 71.88 836 PRO A O 1
ATOM 6536 N N . LEU A 1 837 ? 8.395 -2.764 44.756 1.00 74.38 837 LEU A N 1
ATOM 6537 C CA . LEU A 1 837 ? 7.466 -3.881 44.823 1.00 74.38 837 LEU A CA 1
ATOM 6538 C C . LEU A 1 837 ? 6.197 -3.512 44.049 1.00 74.38 837 LEU A C 1
ATOM 6540 O O . LEU A 1 837 ? 5.624 -2.449 44.265 1.00 74.38 837 LEU A O 1
ATOM 6544 N N . LEU A 1 838 ? 5.720 -4.407 43.193 1.00 80.06 838 LEU A N 1
ATOM 6545 C CA . LEU A 1 838 ? 4.406 -4.286 42.571 1.00 80.06 838 LEU A CA 1
ATOM 6546 C C . LEU A 1 838 ? 3.522 -5.451 43.012 1.00 80.06 838 LEU A C 1
ATOM 6548 O O . LEU A 1 838 ? 3.924 -6.606 42.870 1.00 80.06 838 LEU A O 1
ATOM 6552 N N . VAL A 1 839 ? 2.315 -5.151 43.487 1.00 78.56 839 VAL A N 1
ATOM 6553 C CA . VAL A 1 839 ? 1.238 -6.136 43.651 1.00 78.56 839 VAL A CA 1
ATOM 6554 C C . VAL A 1 839 ? 0.256 -5.933 42.505 1.00 78.56 839 VAL A C 1
ATOM 6556 O O . VAL A 1 839 ? -0.260 -4.836 42.330 1.00 78.56 839 VAL A O 1
ATOM 6559 N N . GLY A 1 840 ? 0.026 -6.956 41.692 1.00 83.69 840 GLY A N 1
ATOM 6560 C CA . GLY A 1 840 ? -0.865 -6.914 40.537 1.00 83.69 840 GLY A CA 1
ATOM 6561 C C . GLY A 1 840 ? -2.011 -7.908 40.668 1.00 83.69 840 GLY A C 1
ATOM 6562 O O . GLY A 1 840 ? -1.863 -8.968 41.272 1.00 83.69 840 GLY A O 1
ATOM 6563 N N . VAL A 1 841 ? -3.152 -7.591 40.062 1.00 81.44 841 VAL A N 1
ATOM 6564 C CA . VAL A 1 841 ? -4.252 -8.541 39.862 1.00 81.44 841 VAL A CA 1
ATOM 6565 C C . VAL A 1 841 ? -4.531 -8.714 38.383 1.00 81.44 841 VAL A C 1
ATOM 6567 O O . VAL A 1 841 ? -4.713 -7.742 37.642 1.00 81.44 841 VAL A O 1
ATOM 6570 N N . ARG A 1 842 ? -4.556 -9.967 37.939 1.00 82.88 842 ARG A N 1
ATOM 6571 C CA . ARG A 1 842 ? -4.758 -10.354 36.543 1.00 82.88 842 ARG A CA 1
ATOM 6572 C C . ARG A 1 842 ? -6.089 -11.056 36.384 1.00 82.88 842 ARG A C 1
ATOM 6574 O O . ARG A 1 842 ? -6.487 -11.854 37.225 1.00 82.88 842 ARG A O 1
ATOM 6581 N N . ALA A 1 843 ? -6.793 -10.773 35.294 1.00 72.75 843 ALA A N 1
ATOM 6582 C CA . ALA A 1 843 ? -8.010 -11.517 34.992 1.00 72.75 843 ALA A CA 1
ATOM 6583 C C . ALA A 1 843 ? -7.668 -12.953 34.576 1.00 72.75 843 ALA A C 1
ATOM 6585 O O . ALA A 1 843 ? -6.864 -13.149 33.667 1.00 72.75 843 ALA A O 1
ATOM 6586 N N . THR A 1 844 ? -8.323 -13.944 35.182 1.00 67.56 844 THR A N 1
ATOM 6587 C CA . THR A 1 844 ? -8.133 -15.374 34.849 1.00 67.56 844 THR A CA 1
ATOM 6588 C C . THR A 1 844 ? -8.503 -15.729 33.402 1.00 67.56 844 THR A C 1
ATOM 6590 O O . THR A 1 844 ? -8.054 -16.743 32.879 1.00 67.56 844 THR A O 1
ATOM 6593 N N . ASP A 1 845 ? -9.311 -14.900 32.729 1.00 56.62 845 ASP A N 1
ATOM 6594 C CA . ASP A 1 845 ? -9.804 -15.155 31.370 1.00 56.62 845 ASP A CA 1
ATOM 6595 C C . ASP A 1 845 ? -8.785 -14.835 30.261 1.00 56.62 845 ASP A C 1
ATOM 6597 O O . ASP A 1 845 ? -8.760 -15.505 29.229 1.00 56.62 845 ASP A O 1
ATOM 6601 N N . ASN A 1 846 ? -7.965 -13.800 30.444 1.00 62.72 846 ASN A N 1
ATOM 6602 C CA . ASN A 1 846 ? -7.033 -13.292 29.429 1.00 62.72 846 ASN A CA 1
ATOM 6603 C C . ASN A 1 846 ? -5.643 -12.952 29.978 1.00 62.72 846 ASN A C 1
ATOM 6605 O O . ASN A 1 846 ? -4.807 -12.458 29.226 1.00 62.72 846 ASN A O 1
ATOM 6609 N N . GLY A 1 847 ? -5.405 -13.156 31.274 1.00 68.81 847 GLY A N 1
ATOM 6610 C CA . GLY A 1 847 ? -4.138 -12.861 31.934 1.00 68.81 847 GLY A CA 1
ATOM 6611 C C . GLY A 1 847 ? -3.765 -11.377 31.972 1.00 68.81 847 GLY A C 1
ATOM 6612 O O . GLY A 1 847 ? -2.665 -11.058 32.413 1.00 68.81 847 GLY A O 1
ATOM 6613 N N . ARG A 1 848 ? -4.625 -10.448 31.524 1.00 76.38 848 ARG A N 1
ATOM 6614 C CA . ARG A 1 848 ? -4.296 -9.012 31.492 1.00 76.38 848 ARG A CA 1
ATOM 6615 C C . ARG A 1 848 ? -4.333 -8.428 32.892 1.00 76.38 848 ARG A C 1
ATOM 6617 O O . ARG A 1 848 ? -5.244 -8.735 33.663 1.00 76.38 848 ARG A O 1
ATOM 6624 N N . LEU A 1 849 ? -3.411 -7.512 33.159 1.00 79.25 849 LEU A N 1
ATOM 6625 C CA . LEU A 1 849 ? -3.398 -6.709 34.372 1.00 79.25 849 LEU A CA 1
ATOM 6626 C C . LEU A 1 849 ? -4.686 -5.868 34.459 1.00 79.25 849 LEU A C 1
ATOM 6628 O O . LEU A 1 849 ? -5.054 -5.133 33.534 1.00 79.25 849 LEU A O 1
ATOM 6632 N N . LYS A 1 850 ? -5.432 -6.052 35.546 1.00 75.69 850 LYS A N 1
ATOM 6633 C CA . LYS A 1 850 ? -6.701 -5.368 35.845 1.00 75.69 850 LYS A CA 1
ATOM 6634 C C . LYS A 1 850 ? -6.597 -4.463 37.061 1.00 75.69 850 LYS A C 1
ATOM 6636 O O . LYS A 1 850 ? -7.423 -3.568 37.200 1.00 75.69 850 LYS A O 1
ATOM 6641 N N . GLY A 1 851 ? -5.577 -4.652 37.882 1.00 76.56 851 GLY A N 1
ATOM 6642 C CA . GLY A 1 851 ? -5.214 -3.709 38.919 1.00 76.56 851 GLY A CA 1
ATOM 6643 C C . GLY A 1 851 ? -3.759 -3.861 39.329 1.00 76.56 851 GLY A C 1
ATOM 6644 O O . GLY A 1 851 ? -3.165 -4.917 39.111 1.00 76.56 851 GLY A O 1
ATOM 6645 N N . ALA A 1 852 ? -3.184 -2.794 39.869 1.00 78.00 852 ALA A N 1
ATOM 6646 C CA . ALA A 1 852 ? -1.798 -2.741 40.295 1.00 78.00 852 ALA A CA 1
ATOM 6647 C C . ALA A 1 852 ? -1.605 -1.751 41.452 1.00 78.00 852 ALA A C 1
ATOM 6649 O O . ALA A 1 852 ? -2.204 -0.675 41.468 1.00 78.00 852 ALA A O 1
ATOM 6650 N N . ALA A 1 853 ? -0.742 -2.121 42.393 1.00 71.81 853 ALA A N 1
ATOM 6651 C CA . ALA A 1 853 ? -0.299 -1.327 43.527 1.00 71.81 853 ALA A CA 1
ATOM 6652 C C . ALA A 1 853 ? 1.226 -1.237 43.499 1.00 71.81 853 ALA A C 1
ATOM 6654 O O . ALA A 1 853 ? 1.901 -2.272 43.524 1.00 71.81 853 ALA A O 1
ATOM 6655 N N . LEU A 1 854 ? 1.773 -0.023 43.453 1.00 69.19 854 LEU A N 1
ATOM 6656 C CA . LEU A 1 854 ? 3.217 0.196 43.458 1.00 69.19 854 LEU A CA 1
ATOM 6657 C C . LEU A 1 854 ? 3.687 0.656 44.842 1.00 69.19 854 LEU A C 1
ATOM 6659 O O . LEU A 1 854 ? 3.355 1.745 45.310 1.00 69.19 854 LEU A O 1
ATOM 6663 N N . LEU A 1 855 ? 4.492 -0.183 45.483 1.00 68.56 855 LEU A N 1
ATOM 6664 C CA . LEU A 1 855 ? 4.968 -0.027 46.852 1.00 68.56 855 LEU A CA 1
ATOM 6665 C C . LEU A 1 855 ? 6.497 -0.104 46.893 1.00 68.56 855 LEU A C 1
ATOM 6667 O O . LEU A 1 855 ? 7.123 -0.759 46.067 1.00 68.56 855 LEU A O 1
ATOM 6671 N N . ALA A 1 856 ? 7.133 0.530 47.863 1.00 66.06 856 ALA A N 1
ATOM 6672 C CA . ALA A 1 856 ? 8.547 0.365 48.158 1.00 66.06 856 ALA A CA 1
ATOM 6673 C C . ALA A 1 856 ? 8.726 -0.049 49.609 1.00 66.06 856 ALA A C 1
ATOM 6675 O O . ALA A 1 856 ? 8.058 0.465 50.501 1.00 66.06 856 ALA A O 1
ATOM 6676 N N . THR A 1 857 ? 9.663 -0.961 49.842 1.00 66.75 857 THR A N 1
ATOM 6677 C CA . THR A 1 857 ? 9.978 -1.475 51.175 1.00 66.75 857 THR A CA 1
ATOM 6678 C C . THR A 1 857 ? 11.410 -1.126 51.564 1.00 66.75 857 THR A C 1
ATOM 6680 O O . THR A 1 857 ? 12.310 -1.117 50.723 1.00 66.75 857 THR A O 1
ATOM 6683 N N . SER A 1 858 ? 11.653 -0.829 52.836 1.00 65.19 858 SER A N 1
ATOM 6684 C CA . SER A 1 858 ? 13.001 -0.622 53.371 1.00 65.19 858 SER A CA 1
ATOM 6685 C C . SER A 1 858 ? 13.129 -1.282 54.739 1.00 65.19 858 SER A C 1
ATOM 6687 O O . SER A 1 858 ? 12.272 -1.114 55.607 1.00 65.19 858 SER A O 1
ATOM 6689 N N . GLN A 1 859 ? 14.201 -2.051 54.929 1.00 65.56 859 GLN A N 1
ATOM 6690 C CA . GLN A 1 859 ? 14.494 -2.714 56.198 1.00 65.56 859 GLN A CA 1
ATOM 6691 C C . GLN A 1 859 ? 15.101 -1.709 57.179 1.00 65.56 859 GLN A C 1
ATOM 6693 O O . GLN A 1 859 ? 16.175 -1.156 56.927 1.00 65.56 859 GLN A O 1
ATOM 6698 N N . ARG A 1 860 ? 14.421 -1.479 58.305 1.00 62.09 860 ARG A N 1
ATOM 6699 C CA . ARG A 1 860 ? 14.877 -0.601 59.391 1.00 62.09 860 ARG A CA 1
ATOM 6700 C C . ARG A 1 860 ? 15.073 -1.406 60.673 1.00 62.09 860 ARG A C 1
ATOM 6702 O O . ARG A 1 860 ? 14.573 -2.515 60.814 1.00 62.09 860 ARG A O 1
ATOM 6709 N N . ALA A 1 861 ? 15.793 -0.832 61.636 1.00 50.56 861 ALA A N 1
ATOM 6710 C CA . ALA A 1 861 ? 16.042 -1.476 62.930 1.00 50.56 861 ALA A CA 1
ATOM 6711 C C . ALA A 1 861 ? 14.755 -1.755 63.741 1.00 50.56 861 ALA A C 1
ATOM 6713 O O . ALA A 1 861 ? 14.764 -2.623 64.607 1.00 50.56 861 ALA A O 1
ATOM 6714 N N . GLU A 1 862 ? 13.669 -1.033 63.450 1.00 51.12 862 GLU A N 1
ATOM 6715 C CA . GLU A 1 862 ? 12.374 -1.098 64.145 1.00 51.12 862 GLU A CA 1
ATOM 6716 C C . GLU A 1 862 ? 11.322 -1.955 63.409 1.00 51.12 862 GLU A C 1
ATOM 6718 O O . GLU A 1 862 ? 10.263 -2.228 63.969 1.00 51.12 862 GLU A O 1
ATOM 6723 N N . GLY A 1 863 ? 11.598 -2.400 62.173 1.00 59.44 863 GLY A N 1
ATOM 6724 C CA . GLY A 1 863 ? 10.638 -3.127 61.336 1.00 59.44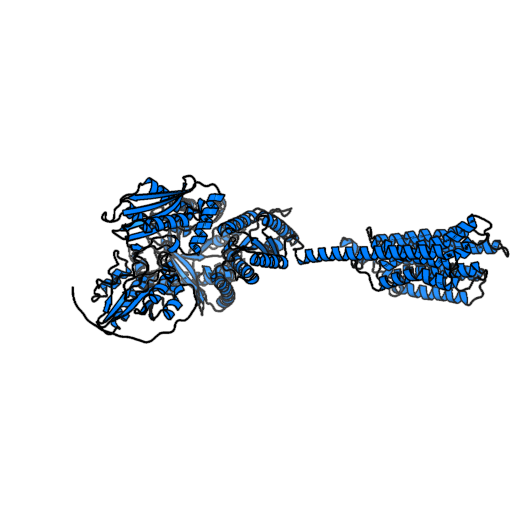 863 GLY A CA 1
ATOM 6725 C C . GLY A 1 863 ? 10.809 -2.879 59.834 1.00 59.44 863 GLY A C 1
ATOM 6726 O O . GLY A 1 863 ? 11.783 -2.260 59.391 1.00 59.44 863 GLY A O 1
ATOM 6727 N N . THR A 1 864 ? 9.850 -3.357 59.037 1.00 59.59 864 THR A N 1
ATOM 6728 C CA . THR A 1 864 ? 9.825 -3.118 57.583 1.00 59.59 864 THR A CA 1
ATOM 6729 C C . THR A 1 864 ? 8.999 -1.866 57.300 1.00 59.59 864 THR A C 1
ATOM 6731 O O . THR A 1 864 ? 7.790 -1.864 57.507 1.00 59.59 864 THR A O 1
ATOM 6734 N N . ALA A 1 865 ? 9.638 -0.797 56.824 1.00 56.50 865 ALA A N 1
ATOM 6735 C CA . ALA A 1 865 ? 8.932 0.410 56.399 1.00 56.50 865 ALA A CA 1
ATOM 6736 C C . ALA A 1 865 ? 8.393 0.224 54.978 1.00 56.50 865 ALA A C 1
ATOM 6738 O O . ALA A 1 865 ? 9.129 -0.264 54.114 1.00 56.50 865 ALA A O 1
ATOM 6739 N N . ILE A 1 866 ? 7.147 0.632 54.733 1.00 57.22 866 ILE A N 1
ATOM 6740 C CA . ILE A 1 866 ? 6.495 0.509 53.427 1.00 57.22 866 ILE A CA 1
ATOM 6741 C C . ILE A 1 866 ? 5.948 1.871 53.018 1.00 57.22 866 ILE A C 1
ATOM 6743 O O . ILE A 1 866 ? 5.320 2.568 53.808 1.00 57.22 866 ILE A O 1
ATOM 6747 N N . VAL A 1 867 ? 6.212 2.260 51.776 1.00 56.62 867 VAL A N 1
ATOM 6748 C CA . VAL A 1 867 ? 5.752 3.527 51.204 1.00 56.62 867 VAL A CA 1
ATOM 6749 C C . VAL A 1 867 ? 5.098 3.247 49.866 1.00 56.62 867 VAL A C 1
ATOM 6751 O O . VAL A 1 867 ? 5.597 2.450 49.075 1.00 56.62 867 VAL A O 1
ATOM 6754 N N . ALA A 1 868 ? 3.983 3.909 49.603 1.00 54.31 868 ALA A N 1
ATOM 6755 C CA . ALA A 1 868 ? 3.306 3.839 48.323 1.00 54.31 868 ALA A CA 1
ATOM 6756 C C . ALA A 1 868 ? 3.916 4.884 47.360 1.00 54.31 868 ALA A C 1
ATOM 6758 O O . ALA A 1 868 ? 4.171 6.020 47.759 1.00 54.31 868 ALA A O 1
ATOM 6759 N N . MET A 1 869 ? 4.229 4.509 46.115 1.00 53.25 869 MET A N 1
ATOM 6760 C CA . MET A 1 869 ? 5.022 5.353 45.200 1.00 53.25 869 MET A CA 1
ATOM 6761 C C . MET A 1 869 ? 4.138 6.076 44.167 1.00 53.25 869 MET A C 1
ATOM 6763 O O . MET A 1 869 ? 3.439 5.415 43.405 1.00 53.25 869 MET A O 1
ATOM 6767 N N . GLY A 1 870 ? 4.201 7.419 44.083 1.00 49.31 870 GLY A N 1
ATOM 6768 C CA . GLY A 1 870 ? 3.446 8.233 43.105 1.00 49.31 870 GLY A CA 1
ATOM 6769 C C . GLY A 1 870 ? 4.165 9.505 42.608 1.00 49.31 870 GLY A C 1
ATOM 6770 O O . GLY A 1 870 ? 5.069 10.001 43.275 1.00 49.31 870 GLY A O 1
ATOM 6771 N N . ASN A 1 871 ? 3.755 10.027 41.436 1.00 41.56 871 ASN A N 1
ATOM 6772 C CA . ASN A 1 871 ? 4.343 11.209 40.755 1.00 41.56 871 ASN A CA 1
ATOM 6773 C C . ASN A 1 871 ? 3.520 12.501 40.890 1.00 41.56 871 ASN A C 1
ATOM 6775 O O . ASN A 1 871 ? 3.791 13.487 40.207 1.00 41.56 871 ASN A O 1
ATOM 6779 N N . SER A 1 872 ? 2.445 12.501 41.672 1.00 39.19 872 SER A N 1
ATOM 6780 C CA . SER A 1 872 ? 1.558 13.660 41.746 1.00 39.19 872 SER A CA 1
ATOM 6781 C C . SER A 1 872 ? 0.856 13.768 43.086 1.00 39.19 872 SER A C 1
ATOM 6783 O O . SER A 1 872 ? 0.551 12.759 43.713 1.00 39.19 872 SER A O 1
ATOM 6785 N N . SER A 1 873 ? 0.504 15.000 43.454 1.00 35.69 873 SER A N 1
ATOM 6786 C CA . SER A 1 873 ? -0.520 15.305 44.457 1.00 35.69 873 SER A CA 1
ATOM 6787 C C . SER A 1 873 ? -1.937 14.884 44.024 1.00 35.69 873 SER A C 1
ATOM 6789 O O . SER A 1 873 ? -2.854 14.933 44.835 1.00 35.69 873 SER A O 1
ATOM 6791 N N . SER A 1 874 ? -2.139 14.441 42.774 1.00 37.62 874 SER A N 1
ATOM 6792 C CA . SER A 1 874 ? -3.332 13.692 42.361 1.00 37.62 874 SER A CA 1
ATOM 6793 C C . SER A 1 874 ? -3.154 12.199 42.642 1.00 37.62 874 SER A C 1
ATOM 6795 O O . SER A 1 874 ? -2.255 11.541 42.126 1.00 37.62 874 SER A O 1
ATOM 6797 N N . LEU A 1 875 ? -4.045 11.659 43.457 1.00 40.59 875 LEU A N 1
ATOM 6798 C CA . LEU A 1 875 ? -3.931 10.386 44.169 1.00 40.59 875 LEU A CA 1
ATOM 6799 C C . LEU A 1 875 ? -4.122 9.128 43.293 1.00 40.59 875 LEU A C 1
ATOM 6801 O O . LEU A 1 875 ? -4.134 8.012 43.798 1.00 40.59 875 LEU A O 1
ATOM 6805 N N . CYS A 1 876 ? -4.210 9.285 41.969 1.00 35.06 876 CYS A N 1
ATOM 6806 C CA . CYS A 1 876 ? -4.584 8.229 41.018 1.00 35.06 876 CYS A CA 1
ATOM 6807 C C . CYS A 1 876 ? -3.414 7.354 40.513 1.00 35.06 876 CYS A C 1
ATOM 6809 O O . CYS A 1 876 ? -3.607 6.488 39.658 1.00 35.06 876 CYS A O 1
ATOM 6811 N N . THR A 1 877 ? -2.177 7.577 40.970 1.00 45.69 877 THR A N 1
ATOM 6812 C CA . THR A 1 877 ? -0.981 6.918 40.394 1.00 45.69 877 THR A CA 1
ATOM 6813 C C . THR A 1 877 ? -0.449 5.732 41.190 1.00 45.69 877 THR A C 1
ATOM 6815 O O . THR A 1 877 ? 0.494 5.086 40.746 1.00 45.69 877 THR A O 1
ATOM 6818 N N . VAL A 1 878 ? -1.011 5.468 42.369 1.00 51.47 878 VAL A N 1
ATOM 6819 C CA . VAL A 1 878 ? -0.398 4.572 43.364 1.00 51.47 878 VAL A CA 1
ATOM 6820 C C . VAL A 1 878 ? -1.125 3.226 43.466 1.00 51.47 878 VAL A C 1
ATOM 6822 O O . VAL A 1 878 ? -0.486 2.180 43.594 1.00 51.47 878 VAL A O 1
ATOM 6825 N N . LEU A 1 879 ? -2.455 3.253 43.359 1.00 56.97 879 LEU A N 1
ATOM 6826 C CA . LEU A 1 879 ? -3.351 2.099 43.411 1.00 56.97 879 LEU A CA 1
ATOM 6827 C C . LEU A 1 879 ? -4.375 2.228 42.288 1.00 56.97 879 LEU A C 1
ATOM 6829 O O . LEU A 1 879 ? -5.112 3.207 42.229 1.00 56.97 879 LEU A O 1
ATOM 6833 N N . GLN A 1 880 ? -4.396 1.263 41.373 1.00 66.62 880 GLN A N 1
ATOM 6834 C CA . GLN A 1 880 ? -5.221 1.326 40.168 1.00 66.62 880 GLN A CA 1
ATOM 6835 C C . GLN A 1 880 ? -5.982 0.029 39.994 1.00 66.62 880 GLN A C 1
ATOM 6837 O O . GLN A 1 880 ? -5.387 -1.041 40.065 1.00 66.62 880 GLN A O 1
ATOM 6842 N N . ALA A 1 881 ? -7.276 0.116 39.712 1.00 64.00 881 ALA A N 1
ATOM 6843 C CA . ALA A 1 881 ? -8.105 -1.026 39.359 1.00 64.00 881 ALA A CA 1
ATOM 6844 C C . ALA A 1 881 ? -9.139 -0.609 38.310 1.00 64.00 881 ALA A C 1
ATOM 6846 O O . ALA A 1 881 ? -9.690 0.487 38.370 1.00 64.00 881 ALA A O 1
ATOM 6847 N N . VAL A 1 882 ? -9.390 -1.470 37.322 1.00 59.97 882 VAL A N 1
ATOM 6848 C CA . VAL A 1 882 ? -10.325 -1.161 36.222 1.00 59.97 882 VAL A CA 1
ATOM 6849 C C . VAL A 1 882 ? -11.799 -1.270 36.611 1.00 59.97 882 VAL A C 1
ATOM 6851 O O . VAL A 1 882 ? -12.648 -0.768 35.879 1.00 59.97 882 VAL A O 1
ATOM 6854 N N . ASP A 1 883 ? -12.108 -1.980 37.696 1.00 58.88 883 ASP A N 1
ATOM 6855 C CA . ASP A 1 883 ? -13.456 -2.182 38.224 1.00 58.88 883 ASP A CA 1
ATOM 6856 C C . ASP A 1 883 ? -13.413 -2.537 39.721 1.00 58.88 883 ASP A C 1
ATOM 6858 O O . ASP A 1 883 ? -12.358 -2.854 40.269 1.00 58.88 883 ASP A O 1
ATOM 6862 N N . GLU A 1 884 ? -14.572 -2.469 40.380 1.00 56.62 884 GLU A N 1
ATOM 6863 C CA . GLU A 1 884 ? -14.741 -2.710 41.822 1.00 56.62 884 GLU A CA 1
ATOM 6864 C C . GLU A 1 884 ? -14.295 -4.122 42.233 1.00 56.62 884 GLU A C 1
ATOM 6866 O O . GLU A 1 884 ? -13.617 -4.305 43.239 1.00 56.62 884 GLU A O 1
ATOM 6871 N N . SER A 1 885 ? -14.560 -5.125 41.391 1.00 60.19 885 SER A N 1
ATOM 6872 C CA . SER A 1 885 ? -14.150 -6.503 41.665 1.00 60.19 885 SER A CA 1
ATOM 6873 C C . SER A 1 885 ? -12.629 -6.689 41.588 1.00 60.19 885 SER A C 1
ATOM 6875 O O . SER A 1 885 ? -12.081 -7.497 42.338 1.00 60.19 885 SER A O 1
ATOM 6877 N N . ALA A 1 886 ? -11.943 -5.974 40.691 1.00 65.06 886 ALA A N 1
ATOM 6878 C CA . ALA A 1 886 ? -10.484 -5.947 40.629 1.00 65.06 886 ALA A CA 1
ATOM 6879 C C . ALA A 1 886 ? -9.877 -5.152 41.797 1.00 65.06 886 ALA A C 1
ATOM 6881 O O . ALA A 1 886 ? -8.821 -5.533 42.295 1.00 65.06 886 ALA A O 1
ATOM 6882 N N . ALA A 1 887 ? -10.543 -4.087 42.255 1.00 60.47 887 ALA A N 1
ATOM 6883 C CA . ALA A 1 887 ? -10.124 -3.311 43.422 1.00 60.47 887 ALA A CA 1
ATOM 6884 C C . ALA A 1 887 ? -10.149 -4.164 44.701 1.00 60.47 887 ALA A C 1
ATOM 6886 O O . ALA A 1 887 ? -9.151 -4.215 45.419 1.00 60.47 887 ALA A O 1
ATOM 6887 N N . ASP A 1 888 ? -11.231 -4.914 44.926 1.00 60.66 888 ASP A N 1
ATOM 6888 C CA . ASP A 1 888 ? -11.362 -5.835 46.063 1.00 60.66 888 ASP A CA 1
ATOM 6889 C C . ASP A 1 888 ? -10.307 -6.948 46.040 1.00 60.66 888 ASP A C 1
ATOM 6891 O O . ASP A 1 888 ? -9.710 -7.284 47.067 1.00 60.66 888 ASP A O 1
ATOM 6895 N N . ALA A 1 889 ? -10.055 -7.521 44.858 1.00 67.81 889 ALA A N 1
ATOM 6896 C CA . ALA A 1 889 ? -9.025 -8.539 44.681 1.00 67.81 889 ALA A CA 1
ATOM 6897 C C . ALA A 1 889 ? -7.616 -7.975 44.932 1.00 67.81 889 ALA A C 1
ATOM 6899 O O . ALA A 1 889 ? -6.782 -8.654 45.529 1.00 67.81 889 ALA A O 1
ATOM 6900 N N . LEU A 1 890 ? -7.350 -6.737 44.499 1.00 72.50 890 LEU A N 1
ATOM 6901 C CA . LEU A 1 890 ? -6.067 -6.063 44.701 1.00 72.50 890 LEU A CA 1
ATOM 6902 C C . LEU A 1 890 ? -5.838 -5.736 46.177 1.00 72.50 890 LEU A C 1
ATOM 6904 O O . LEU A 1 890 ? -4.748 -5.983 46.686 1.00 72.50 890 LEU A O 1
ATOM 6908 N N . ALA A 1 891 ? -6.865 -5.245 46.872 1.00 61.97 891 ALA A N 1
ATOM 6909 C CA . ALA A 1 891 ? -6.812 -4.984 48.306 1.00 61.97 891 ALA A CA 1
ATOM 6910 C C . ALA A 1 891 ? -6.484 -6.261 49.097 1.00 61.97 891 ALA A C 1
ATOM 6912 O O . ALA A 1 891 ? -5.549 -6.260 49.897 1.00 61.97 891 ALA A O 1
ATOM 6913 N N . ALA A 1 892 ? -7.172 -7.370 48.802 1.00 64.31 892 ALA A N 1
ATOM 6914 C CA . ALA A 1 892 ? -6.900 -8.669 49.422 1.00 64.31 892 ALA A CA 1
ATOM 6915 C C . ALA A 1 892 ? -5.471 -9.176 49.141 1.00 64.31 892 ALA A C 1
ATOM 6917 O O . ALA A 1 892 ? -4.830 -9.754 50.016 1.00 64.31 892 ALA A O 1
ATOM 6918 N N . ALA A 1 893 ? -4.958 -8.949 47.928 1.00 71.00 893 ALA A N 1
ATOM 6919 C CA . ALA A 1 893 ? -3.601 -9.336 47.546 1.00 71.00 893 ALA A CA 1
ATOM 6920 C C . ALA A 1 893 ? -2.527 -8.537 48.301 1.00 71.00 893 ALA A C 1
ATOM 6922 O O . ALA A 1 893 ? -1.511 -9.099 48.715 1.00 71.00 893 ALA A O 1
ATOM 6923 N N . VAL A 1 894 ? -2.749 -7.230 48.477 1.00 67.81 894 VAL A N 1
ATOM 6924 C CA . VAL A 1 894 ? -1.855 -6.348 49.239 1.00 67.81 894 VAL A CA 1
ATOM 6925 C C . VAL A 1 894 ? -1.852 -6.753 50.712 1.00 67.81 894 VAL A C 1
ATOM 6927 O O . VAL A 1 894 ? -0.780 -6.964 51.271 1.00 67.81 894 VAL A O 1
ATOM 6930 N N . GLU A 1 895 ? -3.025 -6.940 51.313 1.00 66.62 895 GLU A N 1
ATOM 6931 C CA . GLU A 1 895 ? -3.196 -7.404 52.697 1.00 66.62 895 GLU A CA 1
ATOM 6932 C C . GLU A 1 895 ? -2.459 -8.731 52.951 1.00 66.62 895 GLU A C 1
ATOM 6934 O O . GLU A 1 895 ? -1.602 -8.811 53.831 1.00 66.62 895 GLU A O 1
ATOM 6939 N N . GLN A 1 896 ? -2.682 -9.738 52.098 1.00 68.50 896 GLN A N 1
ATOM 6940 C CA . GLN A 1 896 ? -2.021 -11.044 52.199 1.00 68.50 896 GLN A CA 1
ATOM 6941 C C . GLN A 1 896 ? -0.487 -10.948 52.133 1.00 68.50 896 GLN A C 1
ATOM 6943 O O . GLN A 1 896 ? 0.215 -11.727 52.783 1.00 68.50 896 GLN A O 1
ATOM 6948 N N . TYR A 1 897 ? 0.055 -10.025 51.334 1.00 71.44 897 TYR A N 1
ATOM 6949 C CA . TYR A 1 897 ? 1.499 -9.809 51.263 1.00 71.44 897 TYR A CA 1
ATOM 6950 C C . TYR A 1 897 ? 2.041 -9.134 52.526 1.00 71.44 897 TYR A C 1
ATOM 6952 O O . TYR A 1 897 ? 3.089 -9.540 53.032 1.00 71.44 897 TYR A O 1
ATOM 6960 N N . LEU A 1 898 ? 1.332 -8.124 53.035 1.00 65.56 898 LEU A N 1
ATOM 6961 C CA . LEU A 1 898 ? 1.712 -7.386 54.240 1.00 65.56 898 LEU A CA 1
ATOM 6962 C C . LEU A 1 898 ? 1.729 -8.289 55.480 1.00 65.56 898 LEU A C 1
ATOM 6964 O O . LEU A 1 898 ? 2.687 -8.237 56.251 1.00 65.56 898 LEU A O 1
ATOM 6968 N N . ASP A 1 899 ? 0.752 -9.187 55.614 1.00 64.94 899 ASP A N 1
ATOM 6969 C CA . ASP A 1 899 ? 0.704 -10.202 56.679 1.00 64.94 899 ASP A CA 1
ATOM 6970 C C . ASP A 1 899 ? 1.868 -11.206 56.619 1.00 64.94 899 ASP A C 1
ATOM 6972 O O . ASP A 1 899 ? 2.241 -11.814 57.625 1.00 64.94 899 ASP A O 1
ATOM 6976 N N . GLY A 1 900 ? 2.471 -11.383 55.440 1.00 62.91 900 GLY A N 1
ATOM 6977 C CA . GLY A 1 900 ? 3.623 -12.258 55.229 1.00 62.91 900 GLY A CA 1
ATOM 6978 C C . GLY A 1 900 ? 4.972 -11.660 55.649 1.00 62.91 900 GLY A C 1
ATOM 6979 O O . GLY A 1 900 ? 5.976 -12.380 55.648 1.00 62.91 900 GLY A O 1
ATOM 6980 N N . LEU A 1 901 ? 5.038 -10.368 55.993 1.00 65.06 901 LEU A N 1
ATOM 6981 C CA . LEU A 1 901 ? 6.285 -9.692 56.360 1.00 65.06 901 LEU A CA 1
ATOM 6982 C C . LEU A 1 901 ? 6.647 -9.936 57.834 1.00 65.06 901 LEU A C 1
ATOM 6984 O O . LEU A 1 901 ? 5.834 -9.799 58.742 1.00 65.06 901 LEU A O 1
ATOM 6988 N N . SER A 1 902 ? 7.912 -10.270 58.101 1.00 48.34 902 SER A N 1
ATOM 6989 C CA . SER A 1 902 ? 8.401 -10.480 59.467 1.00 48.34 902 SER A CA 1
ATOM 6990 C C . SER A 1 902 ? 8.657 -9.147 60.187 1.00 48.34 902 SER A C 1
ATOM 6992 O O . SER A 1 902 ? 9.597 -8.434 59.831 1.00 48.34 902 SER A O 1
ATOM 6994 N N . GLY A 1 903 ? 7.878 -8.846 61.231 1.00 53.34 903 GLY A N 1
ATOM 6995 C CA . GLY A 1 903 ? 8.046 -7.671 62.102 1.00 53.34 903 GLY A CA 1
ATOM 6996 C C . GLY A 1 903 ? 6.867 -6.694 62.040 1.00 53.34 903 GLY A C 1
ATOM 6997 O O . GLY A 1 903 ? 5.904 -6.928 61.319 1.00 53.34 903 GLY A O 1
ATOM 6998 N N . ALA A 1 904 ? 6.934 -5.600 62.805 1.00 45.56 904 ALA A N 1
ATOM 6999 C CA . ALA A 1 904 ? 5.974 -4.506 62.667 1.00 45.56 904 ALA A CA 1
ATOM 7000 C C . ALA A 1 904 ? 6.220 -3.774 61.335 1.00 45.56 904 ALA A C 1
ATOM 7002 O O . ALA A 1 904 ? 7.373 -3.531 60.960 1.00 45.56 904 ALA A O 1
ATOM 7003 N N . TRP A 1 905 ? 5.149 -3.436 60.622 1.00 47.00 905 TRP A N 1
ATOM 7004 C CA . TRP A 1 905 ? 5.195 -2.621 59.414 1.00 47.00 905 TRP A CA 1
ATOM 7005 C C . TRP A 1 905 ? 4.289 -1.402 59.582 1.00 47.00 905 TRP A C 1
ATOM 7007 O O . TRP A 1 905 ? 3.278 -1.454 60.280 1.00 47.00 905 TRP A O 1
ATOM 7017 N N . SER A 1 906 ? 4.679 -0.288 58.972 1.00 44.16 906 SER A N 1
ATOM 7018 C CA . SER A 1 906 ? 3.890 0.942 58.917 1.00 44.16 906 SER A CA 1
ATOM 7019 C C . SER A 1 906 ? 3.812 1.414 57.470 1.00 44.16 906 SER A C 1
ATOM 7021 O O . SER A 1 906 ? 4.780 1.283 56.713 1.00 44.16 906 SER A O 1
ATOM 7023 N N . LEU A 1 907 ? 2.636 1.907 57.085 1.00 45.56 907 LEU A N 1
ATOM 7024 C CA . LEU A 1 907 ? 2.330 2.375 55.739 1.00 45.56 907 LEU A CA 1
ATOM 7025 C C . LEU A 1 907 ? 1.986 3.862 55.833 1.00 45.56 907 LEU A C 1
ATOM 7027 O O . LEU A 1 907 ? 1.028 4.240 56.505 1.00 45.56 907 LEU A O 1
ATOM 7031 N N . ASP A 1 908 ? 2.815 4.697 55.211 1.00 45.00 908 ASP A N 1
ATOM 7032 C CA . ASP A 1 908 ? 2.653 6.150 55.237 1.00 45.00 908 ASP A CA 1
ATOM 7033 C C . ASP A 1 908 ? 1.639 6.610 54.175 1.00 45.00 908 ASP A C 1
ATOM 7035 O O . ASP A 1 908 ? 1.753 6.278 52.992 1.00 45.00 908 ASP A O 1
ATOM 7039 N N . PHE A 1 909 ? 0.646 7.374 54.628 1.00 47.66 909 PHE A N 1
ATOM 7040 C CA . PHE A 1 909 ? -0.497 7.865 53.863 1.00 47.66 909 PHE A CA 1
ATOM 7041 C C . PHE A 1 909 ? -0.588 9.407 53.864 1.00 47.66 909 PHE A C 1
ATOM 7043 O O . PHE A 1 909 ? -1.568 9.965 53.372 1.00 47.66 909 PHE A O 1
ATOM 7050 N N . GLU A 1 910 ? 0.402 10.130 54.404 1.00 37.41 910 GLU A N 1
ATOM 7051 C CA . GLU A 1 910 ? 0.248 11.536 54.827 1.00 37.41 910 GLU A CA 1
ATOM 7052 C C . GLU A 1 910 ? 0.128 12.578 53.685 1.00 37.41 910 GLU A C 1
ATOM 7054 O O . GLU A 1 910 ? -0.060 13.764 53.939 1.00 37.41 910 GLU A O 1
ATOM 7059 N N . GLN A 1 911 ? 0.161 12.163 52.412 1.00 37.72 911 GLN A N 1
ATOM 7060 C CA . GLN A 1 911 ? -0.111 13.044 51.258 1.00 37.72 911 GLN A CA 1
ATOM 7061 C C . GLN A 1 911 ? -1.512 12.860 50.645 1.00 37.72 911 GLN A C 1
ATOM 7063 O O . GLN A 1 911 ? -1.813 13.458 49.611 1.00 37.72 911 GLN A O 1
ATOM 7068 N N . LEU A 1 912 ? -2.377 12.048 51.261 1.00 38.62 912 LEU A N 1
ATOM 7069 C CA . LEU A 1 912 ? -3.640 11.608 50.668 1.00 38.62 912 LEU A CA 1
ATOM 7070 C C . LEU A 1 912 ? -4.862 12.406 51.167 1.00 38.62 912 LEU A C 1
ATOM 7072 O O . LEU A 1 912 ? -5.674 11.909 51.943 1.00 38.62 912 LEU A O 1
ATOM 7076 N N . HIS A 1 913 ? -5.028 13.643 50.691 1.00 34.00 913 HIS A N 1
ATOM 7077 C CA . HIS A 1 913 ? -6.265 14.418 50.872 1.00 34.00 913 HIS A CA 1
ATOM 7078 C C . HIS A 1 913 ? -7.163 14.345 49.621 1.00 34.00 913 HIS A C 1
ATOM 7080 O O . HIS A 1 913 ? -7.207 15.292 48.849 1.00 34.00 913 HIS A O 1
ATOM 7086 N N . ASP A 1 914 ? -7.806 13.190 49.397 1.00 35.06 914 ASP A N 1
ATOM 7087 C CA . ASP A 1 914 ? -9.147 13.001 48.791 1.00 35.06 914 ASP A CA 1
ATOM 7088 C C . ASP A 1 914 ? -9.376 11.522 48.396 1.00 35.06 914 ASP A C 1
ATOM 7090 O O . ASP A 1 914 ? -8.517 10.848 47.833 1.00 35.06 914 ASP A O 1
ATOM 7094 N N . LEU A 1 915 ? -10.545 10.988 48.755 1.00 36.09 915 LEU A N 1
ATOM 7095 C CA . LEU A 1 915 ? -10.855 9.552 48.821 1.00 36.09 915 LEU A CA 1
ATOM 7096 C C . LEU A 1 915 ? -11.130 8.910 47.444 1.00 36.09 915 LEU A C 1
ATOM 7098 O O . LEU A 1 915 ? -12.199 9.110 46.865 1.00 36.09 915 LEU A O 1
ATOM 7102 N N . ASP A 1 916 ? -10.218 8.054 46.972 1.00 46.69 916 ASP A N 1
ATOM 7103 C CA . ASP A 1 916 ? -10.472 7.071 45.903 1.00 46.69 916 ASP A CA 1
ATOM 7104 C C . ASP A 1 916 ? -11.170 5.810 46.477 1.00 46.69 916 ASP A C 1
ATOM 7106 O O . ASP A 1 916 ? -10.887 5.380 47.598 1.00 46.69 916 ASP A O 1
ATOM 7110 N N . ARG A 1 917 ? -12.089 5.182 45.730 1.00 46.88 917 ARG A N 1
ATOM 7111 C CA . ARG A 1 917 ? -12.916 4.042 46.197 1.00 46.88 917 ARG A CA 1
ATOM 7112 C C . ARG A 1 917 ? -12.091 2.796 46.535 1.00 46.88 917 ARG A C 1
ATOM 7114 O O . ARG A 1 917 ? -12.455 2.054 47.442 1.00 46.88 917 ARG A O 1
ATOM 7121 N N . THR A 1 918 ? -10.957 2.610 45.862 1.00 46.50 918 THR A N 1
ATOM 7122 C CA . THR A 1 918 ? -9.985 1.535 46.138 1.00 46.50 918 THR A CA 1
ATOM 7123 C C . THR A 1 918 ? -9.313 1.711 47.506 1.00 46.50 918 THR A C 1
ATOM 7125 O O . THR A 1 918 ? -9.001 0.732 48.180 1.00 46.50 918 THR A O 1
ATOM 7128 N N . MET A 1 919 ? -9.127 2.961 47.947 1.00 47.00 919 MET A N 1
ATOM 7129 C CA . MET A 1 919 ? -8.493 3.297 49.226 1.00 47.00 919 MET A CA 1
ATOM 7130 C C . MET A 1 919 ? -9.425 3.068 50.415 1.00 47.00 919 MET A C 1
ATOM 7132 O O . MET A 1 919 ? -8.958 2.636 51.463 1.00 47.00 919 MET A O 1
ATOM 7136 N N . LEU A 1 920 ? -10.733 3.302 50.250 1.00 48.22 920 LEU A N 1
ATOM 7137 C CA . LEU A 1 920 ? -11.739 3.010 51.279 1.00 48.22 920 LEU A CA 1
ATOM 7138 C C . LEU A 1 920 ? -11.785 1.511 51.614 1.00 48.22 920 LEU A C 1
ATOM 7140 O O . LEU A 1 920 ? -11.781 1.157 52.786 1.00 48.22 920 LEU A O 1
ATOM 7144 N N . GLY A 1 921 ? -11.733 0.637 50.601 1.00 50.44 921 GLY A N 1
ATOM 7145 C CA . GLY A 1 921 ? -11.691 -0.817 50.810 1.00 50.44 921 GLY A CA 1
ATOM 7146 C C . GLY A 1 921 ? -10.384 -1.328 51.435 1.00 50.44 921 GLY A C 1
ATOM 7147 O O . GLY A 1 921 ? -10.395 -2.338 52.132 1.00 50.44 921 GLY A O 1
ATOM 7148 N N . LEU A 1 922 ? -9.264 -0.630 51.212 1.00 47.62 922 LEU A N 1
ATOM 7149 C CA . LEU A 1 922 ? -7.961 -0.933 51.820 1.00 47.62 922 LEU A CA 1
ATOM 7150 C C . LEU A 1 922 ? -7.865 -0.425 53.268 1.00 47.62 922 LEU A C 1
ATOM 7152 O O . LEU A 1 922 ? -7.342 -1.131 54.127 1.00 47.62 922 LEU A O 1
ATOM 7156 N N . ALA A 1 923 ? -8.397 0.765 53.552 1.00 48.47 923 ALA A N 1
ATOM 7157 C CA . ALA A 1 923 ? -8.440 1.336 54.896 1.00 48.47 923 ALA A CA 1
ATOM 7158 C C . ALA A 1 923 ? -9.367 0.549 55.839 1.00 48.47 923 ALA A C 1
ATOM 7160 O O . ALA A 1 923 ? -9.005 0.351 56.994 1.00 48.47 923 ALA A O 1
ATOM 7161 N N . ASP A 1 924 ? -10.502 0.039 55.341 1.00 49.03 924 ASP A N 1
ATOM 7162 C CA . ASP A 1 924 ? -11.426 -0.815 56.114 1.00 49.03 924 ASP A CA 1
ATOM 7163 C C . ASP A 1 924 ? -10.834 -2.193 56.470 1.00 49.03 924 ASP A C 1
ATOM 7165 O O . ASP A 1 924 ? -11.340 -2.868 57.364 1.00 49.03 924 ASP A O 1
ATOM 7169 N N . ARG A 1 925 ? -9.787 -2.641 55.762 1.00 49.16 925 ARG A N 1
ATOM 7170 C CA . ARG A 1 925 ? -9.158 -3.960 55.959 1.00 49.16 925 ARG A CA 1
ATOM 7171 C C . ARG A 1 925 ? -7.846 -3.916 56.745 1.00 49.16 925 ARG A C 1
ATOM 7173 O O . ARG A 1 925 ? -7.472 -4.912 57.352 1.00 49.16 925 ARG A O 1
ATOM 7180 N N . LEU A 1 926 ? -7.137 -2.785 56.758 1.00 50.81 926 LEU A N 1
ATOM 7181 C CA . LEU A 1 926 ? -5.818 -2.654 57.391 1.00 50.81 926 LEU A CA 1
ATOM 7182 C C . LEU A 1 926 ? -5.898 -1.956 58.764 1.00 50.81 926 LEU A C 1
ATOM 7184 O O . LEU A 1 926 ? -5.452 -0.820 58.922 1.00 50.81 926 LEU A O 1
ATOM 7188 N N . ASP A 1 927 ? -6.375 -2.669 59.788 1.00 41.94 927 ASP A N 1
ATOM 7189 C CA . ASP A 1 927 ? -6.533 -2.190 61.183 1.00 41.94 927 ASP A CA 1
ATOM 7190 C C . ASP A 1 927 ? -5.214 -1.790 61.906 1.00 41.94 927 ASP A C 1
ATOM 7192 O O . ASP A 1 927 ? -5.231 -1.315 63.046 1.00 41.94 927 ASP A O 1
ATOM 7196 N N . HIS A 1 928 ? -4.042 -1.989 61.288 1.00 43.50 928 HIS A N 1
ATOM 7197 C CA . HIS A 1 928 ? -2.719 -1.827 61.920 1.00 43.50 928 HIS A CA 1
ATOM 7198 C C . HIS A 1 928 ? -1.805 -0.759 61.290 1.00 43.50 928 HIS A C 1
ATOM 7200 O O . HIS A 1 928 ? -0.673 -0.581 61.746 1.00 43.50 928 HIS A O 1
ATOM 7206 N N . ALA A 1 929 ? -2.262 -0.016 60.279 1.00 42.28 929 ALA A N 1
ATOM 7207 C CA . ALA A 1 929 ? -1.435 0.997 59.622 1.00 42.28 929 ALA A CA 1
ATOM 7208 C C . ALA A 1 929 ? -1.253 2.260 60.500 1.00 42.28 929 ALA A C 1
ATOM 7210 O O . ALA A 1 929 ? -2.196 3.015 60.727 1.00 42.28 929 ALA A O 1
ATOM 7211 N N . GLN A 1 930 ? -0.030 2.518 60.984 1.00 39.34 930 GLN A N 1
ATOM 7212 C CA . GLN A 1 930 ? 0.349 3.804 61.592 1.00 39.34 930 GLN A CA 1
ATOM 7213 C C . GLN A 1 930 ? 0.975 4.745 60.553 1.00 39.34 930 GLN A C 1
ATOM 7215 O O . GLN A 1 930 ? 1.929 4.369 59.875 1.00 39.34 930 GLN A O 1
ATOM 7220 N N . VAL A 1 931 ? 0.478 5.983 60.489 1.00 37.41 931 VAL A N 1
ATOM 7221 C CA . VAL A 1 931 ? 1.051 7.081 59.690 1.00 37.41 931 VAL A CA 1
ATOM 7222 C C . VAL A 1 931 ? 2.291 7.630 60.410 1.00 37.41 931 VAL A C 1
ATOM 7224 O O . VAL A 1 931 ? 2.218 7.954 61.597 1.00 37.41 931 VAL A O 1
ATOM 7227 N N . LEU A 1 932 ? 3.439 7.693 59.723 1.00 34.00 932 LEU A N 1
ATOM 7228 C CA . LEU A 1 932 ? 4.697 8.226 60.266 1.00 34.00 932 LEU A CA 1
ATOM 7229 C C . LEU A 1 932 ? 4.920 9.671 59.775 1.00 34.00 932 LEU A C 1
ATOM 7231 O O . LEU A 1 932 ? 4.835 9.875 58.573 1.00 34.00 932 LEU A O 1
ATOM 7235 N N . PRO A 1 933 ? 5.309 10.647 60.622 1.00 30.52 933 PRO A N 1
ATOM 7236 C CA . PRO A 1 933 ? 5.240 12.067 60.239 1.00 30.52 933 PRO A CA 1
ATOM 7237 C C . PRO A 1 933 ? 6.382 12.630 59.365 1.00 30.52 933 PRO A C 1
ATOM 7239 O O . PRO A 1 933 ? 6.425 13.837 59.134 1.00 30.52 933 PRO A O 1
ATOM 7242 N N . GLU A 1 934 ? 7.390 11.852 58.943 1.00 31.44 934 GLU A N 1
ATOM 7243 C CA . GLU A 1 934 ? 8.595 12.442 58.323 1.00 31.44 934 GLU A CA 1
ATOM 7244 C C . GLU A 1 934 ? 9.278 11.563 57.258 1.00 31.44 934 GLU A C 1
ATOM 7246 O O . GLU A 1 934 ? 10.231 10.826 57.525 1.00 31.44 934 GLU A O 1
ATOM 7251 N N . LEU A 1 935 ? 8.879 11.736 55.994 1.00 29.03 935 LEU A N 1
ATOM 7252 C CA . LEU A 1 935 ? 9.692 11.374 54.825 1.00 29.03 935 LEU A CA 1
ATOM 7253 C C . LEU A 1 935 ? 9.612 12.484 53.762 1.00 29.03 935 LEU A C 1
ATOM 7255 O O . LEU A 1 935 ? 8.699 12.554 52.945 1.00 29.03 935 LEU A O 1
ATOM 7259 N N . ARG A 1 936 ? 10.587 13.406 53.781 1.00 35.16 936 ARG A N 1
ATOM 7260 C CA . ARG A 1 936 ? 10.678 14.518 52.817 1.00 35.16 936 ARG A CA 1
ATOM 7261 C C . ARG A 1 936 ? 11.302 14.048 51.495 1.00 35.16 936 ARG A C 1
ATOM 7263 O O . ARG A 1 936 ? 12.462 13.640 51.470 1.00 35.16 936 ARG A O 1
ATOM 7270 N N . VAL A 1 937 ? 10.560 14.182 50.393 1.00 33.38 937 VAL A N 1
ATOM 7271 C CA . VAL A 1 937 ? 11.081 14.157 49.008 1.00 33.38 937 VAL A CA 1
ATOM 7272 C C . VAL A 1 937 ? 12.200 15.218 48.868 1.00 33.38 937 VAL A C 1
ATOM 7274 O O . VAL A 1 937 ? 12.112 16.257 49.534 1.00 33.38 937 VAL A O 1
ATOM 7277 N N . PRO A 1 938 ? 13.272 15.017 48.067 1.00 32.09 938 PRO A N 1
ATOM 7278 C CA . PRO A 1 938 ? 14.408 15.932 48.029 1.00 32.09 938 PRO A CA 1
ATOM 7279 C C . PRO A 1 938 ? 13.967 17.274 47.454 1.00 32.09 938 PRO A C 1
ATOM 7281 O O . PRO A 1 938 ? 13.531 17.366 46.311 1.00 32.09 938 PRO A O 1
ATOM 7284 N N . ARG A 1 939 ? 14.091 18.323 48.261 1.00 36.16 939 ARG A N 1
ATOM 7285 C CA . ARG A 1 939 ? 13.816 19.704 47.873 1.00 36.16 939 ARG A CA 1
ATOM 7286 C C . ARG A 1 939 ? 15.099 20.359 47.354 1.00 36.16 939 ARG A C 1
ATOM 7288 O O . ARG A 1 939 ? 16.141 20.246 47.999 1.00 36.16 939 ARG A O 1
ATOM 7295 N N . VAL A 1 940 ? 15.035 21.052 46.216 1.00 37.66 940 VAL A N 1
ATOM 7296 C CA . VAL A 1 940 ? 16.176 21.809 45.673 1.00 37.66 940 VAL A CA 1
ATOM 7297 C C . VAL A 1 940 ? 16.230 23.181 46.345 1.00 37.66 940 VAL A C 1
ATOM 7299 O O . VAL A 1 940 ? 15.379 24.031 46.094 1.00 37.66 940 VAL A O 1
ATOM 7302 N N . THR A 1 941 ? 17.229 23.394 47.200 1.00 37.72 941 THR A N 1
ATOM 7303 C CA . THR A 1 941 ? 17.538 24.695 47.807 1.00 37.72 941 THR A CA 1
ATOM 7304 C C . THR A 1 941 ? 18.610 25.429 47.006 1.00 37.72 941 THR A C 1
ATOM 7306 O O . THR A 1 941 ? 19.673 24.876 46.709 1.00 37.72 941 THR A O 1
ATOM 7309 N N . PHE A 1 942 ? 18.360 26.696 46.671 1.00 42.72 942 PHE A N 1
ATOM 7310 C CA . PHE A 1 942 ? 19.336 27.545 45.981 1.00 42.72 942 PHE A CA 1
ATOM 7311 C C . PHE A 1 942 ? 20.150 28.354 46.996 1.00 42.72 942 PHE A C 1
ATOM 7313 O O . PHE A 1 942 ? 19.596 29.058 47.835 1.00 42.72 942 PHE A O 1
ATOM 7320 N N . SER A 1 943 ? 21.480 28.299 46.905 1.00 42.16 943 SER A N 1
ATOM 7321 C CA . SER A 1 943 ? 22.356 29.253 47.594 1.00 42.16 943 SER A CA 1
ATOM 7322 C C . SER A 1 943 ? 23.522 29.635 46.683 1.00 42.16 943 SER A C 1
ATOM 7324 O O . SER A 1 943 ? 24.404 28.808 46.436 1.00 42.16 943 SER A O 1
ATOM 7326 N N . GLY A 1 944 ? 23.541 30.868 46.172 1.00 54.72 944 GLY A N 1
ATOM 7327 C CA . GLY A 1 944 ? 24.648 31.373 45.358 1.00 54.72 944 GLY A CA 1
ATOM 7328 C C . GLY A 1 944 ? 24.236 32.342 44.250 1.00 54.72 944 GLY A C 1
ATOM 7329 O O . GLY A 1 944 ? 23.230 33.034 44.346 1.00 54.72 944 GLY A O 1
ATOM 7330 N N . ASP A 1 945 ? 25.077 32.412 43.217 1.00 51.34 945 ASP A N 1
ATOM 7331 C CA . ASP A 1 945 ? 24.933 33.294 42.055 1.00 51.34 945 ASP A CA 1
ATOM 7332 C C . ASP A 1 945 ? 23.781 32.792 41.150 1.00 51.34 945 ASP A C 1
ATOM 7334 O O . ASP A 1 945 ? 23.946 31.846 40.376 1.00 51.34 945 ASP A O 1
ATOM 7338 N N . ASN A 1 946 ? 22.588 33.383 41.298 1.00 59.50 946 ASN A N 1
ATOM 7339 C CA . ASN A 1 946 ? 21.319 32.950 40.684 1.00 59.50 946 ASN A CA 1
ATOM 7340 C C . ASN A 1 946 ? 21.200 33.348 39.198 1.00 59.50 946 ASN A C 1
ATOM 7342 O O . ASN A 1 946 ? 20.314 34.100 38.785 1.00 59.50 946 ASN A O 1
ATOM 7346 N N . ARG A 1 947 ? 22.127 32.861 38.374 1.00 58.28 947 ARG A N 1
ATOM 7347 C CA . ARG A 1 947 ? 22.212 33.160 36.940 1.00 58.28 947 ARG A CA 1
ATOM 7348 C C . ARG A 1 947 ? 21.501 32.106 36.082 1.00 58.28 947 ARG A C 1
ATOM 7350 O O . ARG A 1 947 ? 21.845 30.928 36.127 1.00 58.28 947 ARG A O 1
ATOM 7357 N N . LEU A 1 948 ? 20.536 32.533 35.261 1.00 61.72 948 LEU A N 1
ATOM 7358 C CA . LEU A 1 948 ? 19.707 31.653 34.417 1.00 61.72 948 LEU A CA 1
ATOM 7359 C C . LEU A 1 948 ? 20.533 30.778 33.453 1.00 61.72 948 LEU A C 1
ATOM 7361 O O . LEU A 1 948 ? 20.202 29.620 33.211 1.00 61.72 948 LEU A O 1
ATOM 7365 N N . ASP A 1 949 ? 21.641 31.297 32.926 1.00 57.66 949 ASP A N 1
ATOM 7366 C CA . ASP A 1 949 ? 22.563 30.584 32.035 1.00 57.66 949 ASP A CA 1
ATOM 7367 C C . ASP A 1 949 ? 23.312 29.423 32.710 1.00 57.66 949 ASP A C 1
ATOM 7369 O O . ASP A 1 949 ? 23.790 28.525 32.017 1.00 57.66 949 ASP A O 1
ATOM 7373 N N . LEU A 1 950 ? 23.379 29.403 34.044 1.00 54.88 950 LEU A N 1
ATOM 7374 C CA . LEU A 1 950 ? 23.945 28.291 34.814 1.00 54.88 950 LEU A CA 1
ATOM 7375 C C . LEU A 1 950 ? 22.908 27.203 35.133 1.00 54.88 950 LEU A C 1
ATOM 7377 O O . LEU A 1 950 ? 23.296 26.074 35.429 1.00 54.88 950 LEU A O 1
ATOM 7381 N N . VAL A 1 951 ? 21.612 27.530 35.055 1.00 53.44 951 VAL A N 1
ATOM 7382 C CA . VAL A 1 951 ? 20.493 26.618 35.357 1.00 53.44 951 VAL A CA 1
ATOM 7383 C C . VAL A 1 951 ? 19.965 25.931 34.091 1.00 53.44 951 VAL A C 1
ATOM 7385 O O . VAL A 1 951 ? 19.571 24.769 34.131 1.00 53.44 951 VAL A O 1
ATOM 7388 N N . LEU A 1 952 ? 19.990 26.613 32.940 1.00 54.69 952 LEU A N 1
ATOM 7389 C CA . LEU A 1 952 ? 19.470 26.071 31.680 1.00 54.69 952 LEU A CA 1
ATOM 7390 C C . LEU A 1 952 ? 20.437 25.082 31.005 1.00 54.69 952 LEU A C 1
ATOM 7392 O O . LEU A 1 952 ? 21.627 25.361 30.850 1.00 54.69 952 LEU A O 1
ATOM 7396 N N . SER A 1 953 ? 19.910 23.970 30.481 1.00 51.16 953 SER A N 1
ATOM 7397 C CA . SER A 1 953 ? 20.686 23.018 29.672 1.00 51.16 953 SER A CA 1
ATOM 7398 C C . SER A 1 953 ? 21.215 23.650 28.371 1.00 51.16 953 SER A C 1
ATOM 7400 O O . SER A 1 953 ? 20.601 24.556 27.803 1.00 51.16 953 SER A O 1
ATOM 7402 N N . LYS A 1 954 ? 22.334 23.137 27.829 1.00 49.41 954 LYS A N 1
ATOM 7403 C CA . LYS A 1 954 ? 22.885 23.602 26.535 1.00 49.41 954 LYS A CA 1
ATOM 7404 C C . LYS A 1 954 ? 21.870 23.494 25.387 1.00 49.41 954 LYS A C 1
ATOM 7406 O O . LYS A 1 954 ? 21.851 24.354 24.509 1.00 49.41 954 LYS A O 1
ATOM 7411 N N . SER A 1 955 ? 21.027 22.458 25.412 1.00 46.66 955 SER A N 1
ATOM 7412 C CA . SER A 1 955 ? 19.946 22.261 24.438 1.00 46.66 955 SER A CA 1
ATOM 7413 C C . SER A 1 955 ? 18.895 23.371 24.550 1.00 46.66 955 SER A C 1
ATOM 7415 O O . SER A 1 955 ? 18.594 24.035 23.558 1.00 46.66 955 SER A O 1
ATOM 7417 N N . MET A 1 956 ? 18.434 23.676 25.768 1.00 54.12 956 MET A N 1
ATOM 7418 C CA . MET A 1 956 ? 17.466 24.750 26.008 1.00 54.12 956 MET A CA 1
ATOM 7419 C C . MET A 1 956 ? 18.031 26.127 25.635 1.00 54.12 956 MET A C 1
ATOM 7421 O O . MET A 1 956 ? 17.351 26.934 25.006 1.00 54.12 956 MET A O 1
ATOM 7425 N N . GLN A 1 957 ? 19.305 26.391 25.931 1.00 59.41 957 GLN A N 1
ATOM 7426 C CA . GLN A 1 957 ? 19.970 27.626 25.504 1.00 59.41 957 GLN A CA 1
ATOM 7427 C C . GLN A 1 957 ? 20.008 27.767 23.971 1.00 59.41 957 GLN A C 1
ATOM 7429 O O . GLN A 1 957 ? 19.796 28.866 23.455 1.00 59.41 957 GLN A O 1
ATOM 7434 N N . LYS A 1 958 ? 20.238 26.670 23.227 1.00 59.41 958 LYS A N 1
ATOM 7435 C CA . LYS A 1 958 ? 20.180 26.646 21.749 1.00 59.41 958 LYS A CA 1
ATOM 7436 C C . LYS A 1 958 ? 18.751 26.921 21.260 1.00 59.41 958 LYS A C 1
ATOM 7438 O O . LYS A 1 958 ? 18.571 27.738 20.359 1.00 59.41 958 LYS A O 1
ATOM 7443 N N . GLN A 1 959 ? 17.745 26.309 21.887 1.00 57.34 959 GLN A N 1
ATOM 7444 C CA . GLN A 1 959 ? 16.328 26.506 21.553 1.00 57.34 959 GLN A CA 1
ATOM 7445 C C . GLN A 1 959 ? 15.862 27.949 21.796 1.00 57.34 959 GLN A C 1
ATOM 7447 O O . GLN A 1 959 ? 15.232 28.535 20.919 1.00 57.34 959 GLN A O 1
ATOM 7452 N N . LEU A 1 960 ? 16.235 28.561 22.924 1.00 67.94 960 LEU A N 1
ATOM 7453 C CA . LEU A 1 960 ? 15.901 29.957 23.236 1.00 67.94 960 LEU A CA 1
ATOM 7454 C C . LEU A 1 960 ? 16.556 30.947 22.265 1.00 67.94 960 LEU A C 1
ATOM 7456 O O . LEU A 1 960 ? 15.920 31.918 21.859 1.00 67.94 960 LEU A O 1
ATOM 7460 N N . ARG A 1 961 ? 17.806 30.698 21.848 1.00 72.75 961 ARG A N 1
ATOM 7461 C CA . ARG A 1 961 ? 18.477 31.513 20.819 1.00 72.75 961 ARG A CA 1
ATOM 7462 C C . ARG A 1 961 ? 17.781 31.399 19.462 1.00 72.75 961 ARG A C 1
ATOM 7464 O O . ARG A 1 961 ? 17.569 32.420 18.818 1.00 72.75 961 ARG A O 1
ATOM 7471 N N . ARG A 1 962 ? 17.389 30.184 19.055 1.00 70.00 962 ARG A N 1
ATOM 7472 C CA . ARG A 1 962 ? 16.626 29.941 17.816 1.00 70.00 962 ARG A CA 1
ATOM 7473 C C . ARG A 1 962 ? 15.262 30.635 17.845 1.00 70.00 962 ARG A C 1
ATOM 7475 O O . ARG A 1 962 ? 14.899 31.280 16.869 1.00 70.00 962 ARG A O 1
ATOM 7482 N N . ALA A 1 963 ? 14.537 30.540 18.960 1.00 73.12 963 ALA A N 1
ATOM 7483 C CA . ALA A 1 963 ? 13.242 31.195 19.136 1.00 73.12 963 ALA A CA 1
ATOM 7484 C C . ALA A 1 963 ? 13.359 32.724 19.015 1.00 73.12 963 ALA A C 1
ATOM 7486 O O . ALA A 1 963 ? 12.636 33.330 18.230 1.00 73.12 963 ALA A O 1
ATOM 7487 N N . ARG A 1 964 ? 14.333 33.337 19.706 1.00 77.69 964 ARG A N 1
ATOM 7488 C CA . ARG A 1 964 ? 14.591 34.786 19.610 1.00 77.69 964 ARG A CA 1
ATOM 7489 C C . ARG A 1 964 ? 14.978 35.229 18.199 1.00 77.69 964 ARG A C 1
ATOM 7491 O O . ARG A 1 964 ? 14.416 36.199 17.710 1.00 77.69 964 ARG A O 1
ATOM 7498 N N . ALA A 1 965 ? 15.856 34.488 17.520 1.00 72.75 965 ALA A N 1
ATOM 7499 C CA . ALA A 1 965 ? 16.249 34.803 16.146 1.00 72.75 965 ALA A CA 1
ATOM 7500 C C . ALA A 1 965 ? 15.061 34.747 15.165 1.00 72.75 965 ALA A C 1
ATOM 7502 O O . ALA A 1 965 ? 14.945 35.604 14.294 1.00 72.75 965 ALA A O 1
ATOM 7503 N N . LYS A 1 966 ? 14.148 33.776 15.328 1.00 77.44 966 LYS A N 1
ATOM 7504 C CA . LYS A 1 966 ? 12.923 33.679 14.513 1.00 77.44 966 LYS A CA 1
ATOM 7505 C C . LYS A 1 966 ? 11.981 34.868 14.724 1.00 77.44 966 LYS A C 1
ATOM 7507 O O . LYS A 1 966 ? 11.396 35.344 13.759 1.00 77.44 966 LYS A O 1
ATOM 7512 N N . ILE A 1 967 ? 11.844 35.341 15.962 1.00 78.12 967 ILE A N 1
ATOM 7513 C CA . ILE A 1 967 ? 11.002 36.499 16.307 1.00 78.12 967 ILE A CA 1
ATOM 7514 C C . ILE A 1 967 ? 11.601 37.786 15.731 1.00 78.12 967 ILE A C 1
ATOM 7516 O O . ILE A 1 967 ? 10.891 38.545 15.077 1.00 78.12 967 ILE A O 1
ATOM 7520 N N . GLU A 1 968 ? 12.915 37.989 15.890 1.00 78.06 968 GLU A N 1
ATOM 7521 C CA . GLU A 1 968 ? 13.634 39.135 15.315 1.00 78.06 968 GLU A CA 1
ATOM 7522 C C . GLU A 1 968 ? 13.537 39.162 13.782 1.00 78.06 968 GLU A C 1
ATOM 7524 O O . GLU A 1 968 ? 13.322 40.219 13.193 1.00 78.06 968 GLU A O 1
ATOM 7529 N N . GLN A 1 969 ? 13.635 38.001 13.128 1.00 76.50 969 GLN A N 1
ATOM 7530 C CA . GLN A 1 969 ? 13.495 37.886 11.675 1.00 76.50 969 GLN A CA 1
ATOM 7531 C C . GLN A 1 969 ? 12.060 38.148 11.190 1.00 76.50 969 GLN A C 1
ATOM 7533 O O . GLN A 1 969 ? 11.874 38.652 10.083 1.00 76.50 969 GLN A O 1
ATOM 7538 N N . ALA A 1 970 ? 11.055 37.810 12.001 1.00 75.31 970 ALA A N 1
ATOM 7539 C CA . ALA A 1 970 ? 9.645 38.031 11.690 1.00 75.31 970 ALA A CA 1
ATOM 7540 C C . ALA A 1 970 ? 9.165 39.462 11.998 1.00 75.31 970 ALA A C 1
ATOM 7542 O O . ALA A 1 970 ? 8.079 39.835 11.564 1.00 75.31 970 ALA A O 1
ATOM 7543 N N . GLY A 1 971 ? 9.962 40.265 12.714 1.00 78.88 971 GLY A N 1
ATOM 7544 C CA . GLY A 1 971 ? 9.612 41.640 13.081 1.00 78.88 971 GLY A CA 1
ATOM 7545 C C . GLY A 1 971 ? 8.461 41.752 14.086 1.00 78.88 971 GLY A C 1
ATOM 7546 O O . GLY A 1 971 ? 7.827 42.800 14.145 1.00 78.88 971 GLY A O 1
ATOM 7547 N N . LEU A 1 972 ? 8.186 40.684 14.842 1.00 82.31 972 LEU A N 1
ATOM 7548 C CA . LEU A 1 972 ? 7.106 40.631 15.832 1.00 82.31 972 LEU A CA 1
ATOM 7549 C C . LEU A 1 972 ? 7.510 41.370 17.114 1.00 82.31 972 LEU A C 1
ATOM 7551 O O . LEU A 1 972 ? 8.616 41.158 17.625 1.00 82.31 972 LEU A O 1
ATOM 7555 N N . ASP A 1 973 ? 6.607 42.177 17.674 1.00 82.25 973 ASP A N 1
ATOM 7556 C CA . ASP A 1 973 ? 6.816 42.797 18.982 1.00 82.25 973 ASP A CA 1
ATOM 7557 C C . ASP A 1 973 ? 6.511 41.787 20.096 1.00 82.25 973 ASP A C 1
ATOM 7559 O O . ASP A 1 973 ? 5.390 41.290 20.234 1.00 82.25 973 ASP A O 1
ATOM 7563 N N . MET A 1 974 ? 7.532 41.449 20.884 1.00 86.44 974 MET A N 1
ATOM 7564 C CA . MET A 1 974 ? 7.447 40.455 21.950 1.00 86.44 974 MET A CA 1
ATOM 7565 C C . MET A 1 974 ? 7.364 41.141 23.310 1.00 86.44 974 MET A C 1
ATOM 7567 O O . MET A 1 974 ? 8.318 41.787 23.747 1.00 86.44 974 MET A O 1
ATOM 7571 N N . SER A 1 975 ? 6.282 40.888 24.046 1.00 84.75 975 SER A N 1
ATOM 7572 C CA . SER A 1 975 ? 6.124 41.362 25.425 1.00 84.75 975 SER A CA 1
ATOM 7573 C C . SER A 1 975 ? 5.831 40.211 26.385 1.00 84.75 975 SER A C 1
ATOM 7575 O O . SER A 1 975 ? 5.108 39.273 26.060 1.00 84.75 975 SER A O 1
ATOM 7577 N N . ILE A 1 976 ? 6.427 40.267 27.578 1.00 84.75 976 ILE A N 1
ATOM 7578 C CA . ILE A 1 976 ? 6.168 39.319 28.666 1.00 84.75 976 ILE A CA 1
ATOM 7579 C C . ILE A 1 976 ? 5.615 40.105 29.846 1.00 84.75 976 ILE A C 1
ATOM 7581 O O . ILE A 1 976 ? 6.255 41.053 30.305 1.00 84.75 976 ILE A O 1
ATOM 7585 N N . ALA A 1 977 ? 4.448 39.703 30.336 1.00 83.12 977 ALA A N 1
ATOM 7586 C CA . ALA A 1 977 ? 3.797 40.285 31.500 1.00 83.12 977 ALA A CA 1
ATOM 7587 C C . ALA A 1 977 ? 3.662 39.239 32.611 1.00 83.12 977 ALA A C 1
ATOM 7589 O O . ALA A 1 977 ? 3.498 38.050 32.345 1.00 83.12 977 ALA A O 1
ATOM 7590 N N . PHE A 1 978 ? 3.729 39.692 33.859 1.00 83.06 978 PHE A N 1
ATOM 7591 C CA . PHE A 1 978 ? 3.528 38.861 35.043 1.00 83.06 978 PHE A CA 1
ATOM 7592 C C . PHE A 1 978 ? 2.367 39.454 35.831 1.00 83.06 978 PHE A C 1
ATOM 7594 O O . PHE A 1 978 ? 2.476 40.590 36.296 1.00 83.06 978 PHE A O 1
ATOM 7601 N N . ASP A 1 979 ? 1.280 38.702 35.959 1.00 77.44 979 ASP A N 1
ATOM 7602 C CA . ASP A 1 979 ? 0.146 39.062 36.809 1.00 77.44 979 ASP A CA 1
ATOM 7603 C C . ASP A 1 979 ? 0.212 38.229 38.092 1.00 77.44 979 ASP A C 1
ATOM 7605 O O . ASP A 1 979 ? 0.416 37.015 38.034 1.00 77.44 979 ASP A O 1
ATOM 7609 N N . ARG A 1 980 ? 0.122 38.883 39.251 1.00 76.19 980 ARG A N 1
ATOM 7610 C CA . ARG A 1 980 ? 0.301 38.243 40.557 1.00 76.19 980 ARG A CA 1
ATOM 7611 C C . ARG A 1 980 ? -0.729 38.759 41.546 1.00 76.19 980 ARG A C 1
ATOM 7613 O O . ARG A 1 980 ? -0.810 39.962 41.792 1.00 76.19 980 ARG A O 1
ATOM 7620 N N . GLY A 1 981 ? -1.439 37.841 42.192 1.00 67.56 981 GLY A N 1
ATOM 7621 C CA . GLY A 1 981 ? -2.437 38.178 43.200 1.00 67.56 981 GLY A CA 1
ATOM 7622 C C . GLY A 1 981 ? -3.077 36.954 43.848 1.00 67.56 981 GLY A C 1
ATOM 7623 O O . GLY A 1 981 ? -2.824 35.816 43.463 1.00 67.56 981 GLY A O 1
ATOM 7624 N N . ARG A 1 982 ? -3.926 37.199 44.853 1.00 57.59 982 ARG A N 1
ATOM 7625 C CA . ARG A 1 982 ? -4.780 36.158 45.463 1.00 57.59 982 ARG A CA 1
ATOM 7626 C C . ARG A 1 982 ? -6.022 35.832 44.629 1.00 57.59 982 ARG A C 1
ATOM 7628 O O . ARG A 1 982 ? -6.628 34.795 44.841 1.00 57.59 982 ARG A O 1
ATOM 7635 N N . ALA A 1 983 ? -6.397 36.734 43.726 1.00 56.78 983 ALA A N 1
ATOM 7636 C CA . ALA A 1 983 ? -7.455 36.555 42.745 1.00 56.78 983 ALA A CA 1
ATOM 7637 C C . ALA A 1 983 ? -7.004 37.250 41.458 1.00 56.78 983 ALA A C 1
ATOM 7639 O O . ALA A 1 983 ? -6.642 38.429 41.489 1.00 56.78 983 ALA A O 1
ATOM 7640 N N . ILE A 1 984 ? -6.980 36.507 40.357 1.00 62.72 984 ILE A N 1
ATOM 7641 C CA . ILE A 1 984 ? -6.604 37.011 39.033 1.00 62.72 984 ILE A CA 1
ATOM 7642 C C . ILE A 1 984 ? -7.879 37.445 38.298 1.00 62.72 984 ILE A C 1
ATOM 7644 O O . ILE A 1 984 ? -8.962 36.920 38.559 1.00 62.72 984 ILE A O 1
ATOM 7648 N N . THR A 1 985 ? -7.780 38.450 37.427 1.00 58.25 985 THR A N 1
ATOM 7649 C CA . THR A 1 985 ? -8.932 39.000 36.697 1.00 58.25 985 THR A CA 1
ATOM 7650 C C . THR A 1 985 ? -9.605 37.943 35.818 1.00 58.25 985 THR A C 1
ATOM 7652 O O . THR A 1 985 ? -8.940 37.177 35.124 1.00 58.25 985 THR A O 1
ATOM 7655 N N . THR A 1 986 ? -10.941 37.927 35.809 1.00 57.12 986 THR A N 1
ATOM 7656 C CA . THR A 1 986 ? -11.750 36.973 35.027 1.00 57.12 986 THR A CA 1
ATOM 7657 C C . THR A 1 986 ? -11.453 37.057 33.526 1.00 57.12 986 THR A C 1
ATOM 7659 O O . THR A 1 986 ? -11.429 36.043 32.844 1.00 57.12 986 THR A O 1
ATOM 7662 N N . GLU A 1 987 ? -11.114 38.249 33.030 1.00 56.78 987 GLU A N 1
ATOM 7663 C CA . GLU A 1 987 ? -10.738 38.484 31.629 1.00 56.78 987 GLU A CA 1
ATOM 7664 C C . GLU A 1 987 ? -9.440 37.763 31.223 1.00 56.78 987 GLU A C 1
ATOM 7666 O O . GLU A 1 987 ? -9.361 37.216 30.124 1.00 56.78 987 GLU A O 1
ATOM 7671 N N . LEU A 1 988 ? -8.430 37.712 32.104 1.00 62.19 988 LEU A N 1
ATOM 7672 C CA . LEU A 1 988 ? -7.181 36.991 31.830 1.00 62.19 988 LEU A CA 1
ATOM 7673 C C . LEU A 1 988 ? -7.403 35.472 31.841 1.00 62.19 988 LEU A C 1
ATOM 7675 O O . LEU A 1 988 ? -6.752 34.750 31.089 1.00 62.19 988 LEU A O 1
ATOM 7679 N N . ILE A 1 989 ? -8.336 34.998 32.673 1.00 62.25 989 ILE A N 1
ATOM 7680 C CA . ILE A 1 989 ? -8.734 33.587 32.746 1.00 62.25 989 ILE A CA 1
ATOM 7681 C C . ILE A 1 989 ? -9.428 33.176 31.450 1.00 62.25 989 ILE A C 1
ATOM 7683 O O . ILE A 1 989 ? -9.000 32.205 30.836 1.00 62.25 989 ILE A O 1
ATOM 7687 N N . ASP A 1 990 ? -10.414 33.945 30.984 1.00 60.66 990 ASP A N 1
ATOM 7688 C CA . ASP A 1 990 ? -11.126 33.665 29.731 1.00 60.66 990 ASP A CA 1
ATOM 7689 C C . ASP A 1 990 ? -10.162 33.646 28.523 1.00 60.66 990 ASP A C 1
ATOM 7691 O O . ASP A 1 990 ? -10.285 32.819 27.613 1.00 60.66 990 ASP A O 1
ATOM 7695 N N . GLU A 1 991 ? -9.149 34.520 28.517 1.00 63.91 991 GLU A N 1
ATOM 7696 C CA . GLU A 1 991 ? -8.117 34.552 27.474 1.00 63.91 991 GLU A CA 1
ATOM 7697 C C . GLU A 1 991 ? -7.184 33.326 27.546 1.00 63.91 991 GLU A C 1
ATOM 7699 O O . GLU A 1 991 ? -6.893 32.705 26.519 1.00 63.91 991 GLU A O 1
ATOM 7704 N N . VAL A 1 992 ? -6.772 32.916 28.748 1.00 62.41 992 VAL A N 1
ATOM 7705 C CA . VAL A 1 992 ? -5.993 31.690 29.005 1.00 62.41 992 VAL A CA 1
ATOM 7706 C C . VAL A 1 992 ? -6.788 30.421 28.644 1.00 62.41 992 VAL A C 1
ATOM 7708 O O . VAL A 1 992 ? -6.239 29.502 28.026 1.00 62.41 992 VAL A O 1
ATOM 7711 N N . GLU A 1 993 ? -8.090 30.387 28.935 1.00 60.34 993 GLU A N 1
ATOM 7712 C CA . GLU A 1 993 ? -9.012 29.311 28.553 1.00 60.34 993 GLU A CA 1
ATOM 7713 C C . GLU A 1 993 ? -9.190 29.224 27.029 1.00 60.34 993 GLU A C 1
ATOM 7715 O O . GLU A 1 993 ? -9.225 28.129 26.459 1.00 60.34 993 GLU A O 1
ATOM 7720 N N . SER A 1 994 ? -9.232 30.363 26.331 1.00 58.53 994 SER A N 1
ATOM 7721 C CA . SER A 1 994 ? -9.373 30.392 24.868 1.00 58.53 994 SER A CA 1
ATOM 7722 C C . SER A 1 994 ? -8.205 29.707 24.138 1.00 58.53 994 SER A C 1
ATOM 7724 O O . SER A 1 994 ? -8.408 29.019 23.130 1.00 58.53 994 SER A O 1
ATOM 7726 N N . VAL A 1 995 ? -6.990 29.811 24.692 1.00 56.34 995 VAL A N 1
ATOM 7727 C CA . VAL A 1 995 ? -5.780 29.136 24.193 1.00 56.34 995 VAL A CA 1
ATOM 7728 C C . VAL A 1 995 ? -5.879 27.612 24.356 1.00 56.34 995 VAL A C 1
ATOM 7730 O O . VAL A 1 995 ? -5.383 26.871 23.502 1.00 56.34 995 VAL A O 1
ATOM 7733 N N . HIS A 1 996 ? -6.566 27.137 25.399 1.00 50.97 996 HIS A N 1
ATOM 7734 C CA . HIS A 1 996 ? -6.852 25.716 25.624 1.00 50.97 996 HIS A CA 1
ATOM 7735 C C . HIS A 1 996 ? -7.829 25.156 24.575 1.00 50.97 996 HIS A C 1
ATOM 7737 O O . HIS A 1 996 ? -7.558 24.132 23.947 1.00 50.97 996 HIS A O 1
ATOM 7743 N N . VAL A 1 997 ? -8.926 25.870 24.307 1.00 44.75 997 VAL A N 1
ATOM 7744 C CA . VAL A 1 997 ? -9.999 25.414 23.402 1.00 44.75 997 VAL A CA 1
ATOM 7745 C C . VAL A 1 997 ? -9.571 25.398 21.923 1.00 44.75 997 VAL A C 1
ATOM 7747 O O . VAL A 1 997 ? -10.004 24.532 21.154 1.00 44.75 997 VAL A O 1
ATOM 7750 N N . MET A 1 998 ? -8.712 26.329 21.492 1.00 40.38 998 MET A N 1
ATOM 7751 C CA . MET A 1 998 ? -8.278 26.432 20.088 1.00 40.38 998 MET A CA 1
ATOM 7752 C C . MET A 1 998 ? -7.347 25.293 19.644 1.00 40.38 998 MET A C 1
ATOM 7754 O O . MET A 1 998 ? -7.477 24.797 18.522 1.00 40.38 998 MET A O 1
ATOM 7758 N N . ARG A 1 999 ? -6.439 24.829 20.511 1.00 38.22 999 ARG A N 1
ATOM 7759 C CA . ARG A 1 999 ? -5.481 23.760 20.177 1.00 38.22 999 ARG A CA 1
ATOM 7760 C C . ARG A 1 999 ? -6.158 22.391 20.025 1.00 38.22 999 ARG A C 1
ATOM 7762 O O . ARG A 1 999 ? -5.774 21.607 19.152 1.00 38.22 999 ARG A O 1
ATOM 7769 N N . ASP A 1 1000 ? -7.183 22.116 20.826 1.00 41.25 1000 ASP A N 1
ATOM 7770 C CA . ASP A 1 1000 ? -7.840 20.804 20.867 1.00 41.25 1000 ASP A CA 1
ATOM 7771 C C . ASP A 1 1000 ? -8.856 20.584 19.736 1.00 41.25 1000 ASP A C 1
ATOM 7773 O O . ASP A 1 1000 ? -9.004 19.464 19.233 1.00 41.25 1000 ASP A O 1
ATOM 7777 N N . ARG A 1 1001 ? -9.416 21.664 19.173 1.00 39.31 1001 ARG A N 1
ATOM 7778 C CA . ARG A 1 1001 ? -10.158 21.599 17.897 1.00 39.31 1001 ARG A CA 1
ATOM 7779 C C . ARG A 1 1001 ? -9.289 21.155 16.717 1.00 39.31 1001 ARG A C 1
ATOM 7781 O O . ARG A 1 1001 ? -9.803 20.541 15.782 1.00 39.31 1001 ARG A O 1
ATOM 7788 N N . VAL A 1 1002 ? -7.986 21.435 16.759 1.00 37.34 1002 VAL A N 1
ATOM 7789 C CA . VAL A 1 1002 ? -7.027 21.037 15.714 1.00 37.34 1002 VAL A CA 1
ATOM 7790 C C . VAL A 1 1002 ? -6.499 19.611 15.946 1.00 37.34 1002 VAL A C 1
ATOM 7792 O O . VAL A 1 1002 ? -6.230 18.898 14.977 1.00 37.34 1002 VAL A O 1
ATOM 7795 N N . SER A 1 1003 ? -6.409 19.154 17.203 1.00 37.75 1003 SER A N 1
ATOM 7796 C CA . SER A 1 1003 ? -5.833 17.851 17.586 1.00 37.75 1003 SER A CA 1
ATOM 7797 C C . SER A 1 1003 ? -6.842 16.688 17.686 1.00 37.75 1003 SER A C 1
ATOM 7799 O O . SER A 1 1003 ? -6.418 15.531 17.735 1.00 37.75 1003 SER A O 1
ATOM 7801 N N . ARG A 1 1004 ? -8.160 16.962 17.703 1.00 36.38 1004 ARG A N 1
ATOM 7802 C CA . ARG A 1 1004 ? -9.245 15.986 17.980 1.00 36.38 1004 ARG A CA 1
ATOM 7803 C C . ARG A 1 1004 ? -9.088 15.220 19.310 1.00 36.38 1004 ARG A C 1
ATOM 7805 O O . ARG A 1 1004 ? -9.742 14.194 19.494 1.00 36.38 1004 ARG A O 1
ATOM 7812 N N . ARG A 1 1005 ? -8.246 15.682 20.240 1.00 34.97 1005 ARG A N 1
ATOM 7813 C CA . ARG A 1 1005 ? -8.213 15.169 21.618 1.00 34.97 1005 ARG A CA 1
ATOM 7814 C C . ARG A 1 1005 ? -9.145 16.007 22.487 1.00 34.97 1005 ARG A C 1
ATOM 7816 O O . ARG A 1 1005 ? -9.251 17.209 22.290 1.00 34.97 1005 ARG A O 1
ATOM 7823 N N . GLN A 1 1006 ? -9.835 15.346 23.410 1.00 35.38 1006 GLN A N 1
ATOM 7824 C CA . GLN A 1 1006 ? -10.627 16.004 24.445 1.00 35.38 1006 GLN A CA 1
ATOM 7825 C C . GLN A 1 1006 ? -9.666 16.751 25.374 1.00 35.38 1006 GLN A C 1
ATOM 7827 O O . GLN A 1 1006 ? -8.634 16.182 25.744 1.00 35.38 1006 GLN A O 1
ATOM 7832 N N . SER A 1 1007 ? -9.967 18.008 25.696 1.00 38.31 1007 SER A N 1
ATOM 7833 C CA . SER A 1 1007 ? -9.102 18.809 26.556 1.00 38.31 1007 SER A CA 1
ATOM 7834 C C . SER A 1 1007 ? -9.068 18.219 27.964 1.00 38.31 1007 SER A C 1
ATOM 7836 O O . SER A 1 1007 ? -10.095 17.749 28.455 1.00 38.31 1007 SER A O 1
ATOM 7838 N N . ASP A 1 1008 ? -7.926 18.269 28.650 1.00 38.12 1008 ASP A N 1
ATOM 7839 C CA . ASP A 1 1008 ? -7.853 17.871 30.066 1.00 38.12 1008 ASP A CA 1
ATOM 7840 C C . ASP A 1 1008 ? -8.835 18.746 30.904 1.00 38.12 1008 ASP A C 1
ATOM 7842 O O . ASP A 1 1008 ? -9.598 18.238 31.726 1.00 38.12 1008 ASP A O 1
ATOM 7846 N N . LEU A 1 1009 ? -9.006 20.027 30.525 1.00 37.41 1009 LEU A N 1
ATOM 7847 C CA . LEU A 1 1009 ? -9.998 20.975 31.075 1.00 37.41 1009 LEU A CA 1
ATOM 7848 C C . LEU A 1 1009 ? -11.451 20.801 30.575 1.00 37.41 1009 LEU A C 1
ATOM 7850 O O . LEU A 1 1009 ? -12.354 21.512 31.035 1.00 37.41 1009 LEU A O 1
ATOM 7854 N N . ASP A 1 1010 ? -11.714 19.883 29.640 1.00 37.97 1010 ASP A N 1
ATOM 7855 C CA . ASP A 1 1010 ? -13.088 19.478 29.294 1.00 37.97 1010 ASP A CA 1
ATOM 7856 C C . ASP A 1 1010 ? -13.652 18.489 30.321 1.00 37.97 1010 ASP A C 1
ATOM 7858 O O . ASP A 1 1010 ? -14.853 18.202 30.321 1.00 37.97 1010 ASP A O 1
ATOM 7862 N N . ARG A 1 1011 ? -12.808 17.988 31.232 1.00 44.16 1011 ARG A N 1
ATOM 7863 C CA . ARG A 1 1011 ? -13.244 17.219 32.394 1.00 44.16 1011 ARG A CA 1
ATOM 7864 C C . ARG A 1 1011 ? -13.821 18.182 33.435 1.00 44.16 1011 ARG A C 1
ATOM 7866 O O . ARG A 1 1011 ? -13.100 19.056 33.919 1.00 44.16 1011 ARG A O 1
ATOM 7873 N N . PRO A 1 1012 ? -15.089 18.008 33.851 1.00 44.28 1012 PRO A N 1
ATOM 7874 C CA . PRO A 1 1012 ? -15.732 18.900 34.817 1.00 44.28 1012 PRO A CA 1
ATOM 7875 C C . PRO A 1 1012 ? -14.948 19.066 36.127 1.00 44.28 1012 PRO A C 1
ATOM 7877 O O . PRO A 1 1012 ? -14.944 20.149 36.702 1.00 44.28 1012 PRO A O 1
ATOM 7880 N N . ALA A 1 1013 ? -14.253 18.013 36.575 1.00 41.91 1013 ALA A N 1
ATOM 7881 C CA . ALA A 1 1013 ? -13.456 18.023 37.800 1.00 41.91 1013 ALA A CA 1
ATOM 7882 C C . ALA A 1 1013 ? -12.196 18.900 37.699 1.00 41.91 1013 ALA A C 1
ATOM 7884 O O . ALA A 1 1013 ? -11.889 19.640 38.631 1.00 41.91 1013 ALA A O 1
ATOM 7885 N N . GLU A 1 1014 ? -11.492 18.864 36.565 1.00 45.81 1014 GLU A N 1
ATOM 7886 C CA . GLU A 1 1014 ? -10.286 19.675 36.365 1.00 45.81 1014 GLU A CA 1
ATOM 7887 C C . GLU A 1 1014 ? -10.644 21.156 36.181 1.00 45.81 1014 GLU A C 1
ATOM 7889 O O . GLU A 1 1014 ? -10.001 22.026 36.767 1.00 45.81 1014 GLU A O 1
ATOM 7894 N N . ARG A 1 1015 ? -11.733 21.454 35.459 1.00 48.75 1015 ARG A N 1
ATOM 7895 C CA . ARG A 1 1015 ? -12.249 22.825 35.317 1.00 48.75 1015 ARG A CA 1
ATOM 7896 C C . ARG A 1 1015 ? -12.662 23.430 36.663 1.00 48.75 1015 ARG A C 1
ATOM 7898 O O . ARG A 1 1015 ? -12.361 24.586 36.945 1.00 48.75 1015 ARG A O 1
ATOM 7905 N N . GLU A 1 1016 ? -13.320 22.643 37.510 1.00 49.84 1016 GLU A N 1
ATOM 7906 C CA . GLU A 1 1016 ? -13.718 23.057 38.859 1.00 49.84 1016 GLU A CA 1
ATOM 7907 C C . GLU A 1 1016 ? -12.511 23.289 39.783 1.00 49.84 1016 GLU A C 1
ATOM 7909 O O . GLU A 1 1016 ? -12.506 24.246 40.558 1.00 49.84 1016 GLU A O 1
ATOM 7914 N N . PHE A 1 1017 ? -11.475 22.452 39.682 1.00 50.47 1017 PHE A N 1
ATOM 7915 C CA . PHE A 1 1017 ? -10.231 22.606 40.436 1.00 50.47 1017 PHE A CA 1
ATOM 7916 C C . PHE A 1 1017 ? -9.537 23.939 40.118 1.00 50.47 1017 PHE A C 1
ATOM 7918 O O . PHE A 1 1017 ? -9.265 24.725 41.026 1.00 50.47 1017 PHE A O 1
ATOM 7925 N N . TRP A 1 1018 ? -9.322 24.240 38.835 1.00 52.31 1018 TRP A N 1
ATOM 7926 C CA . TRP A 1 1018 ? -8.654 25.476 38.414 1.00 52.31 1018 TRP A CA 1
ATOM 7927 C C . TRP A 1 1018 ? -9.454 26.730 38.759 1.00 52.31 1018 TRP A C 1
ATOM 7929 O O . TRP A 1 1018 ? -8.886 27.711 39.243 1.00 52.31 1018 TRP A O 1
ATOM 7939 N N . ARG A 1 1019 ? -10.780 26.670 38.615 1.00 56.94 1019 ARG A N 1
ATOM 7940 C CA . ARG A 1 1019 ? -11.685 27.738 39.046 1.00 56.94 1019 ARG A CA 1
ATOM 7941 C C . ARG A 1 1019 ? -11.529 28.044 40.541 1.00 56.94 1019 ARG A C 1
ATOM 7943 O O . ARG A 1 1019 ? -11.386 29.204 40.911 1.00 56.94 1019 ARG A O 1
ATOM 7950 N N . ARG A 1 1020 ? -11.452 27.021 41.402 1.00 55.47 1020 ARG A N 1
ATOM 7951 C CA . ARG A 1 1020 ? -11.256 27.194 42.857 1.00 55.47 1020 ARG A CA 1
ATOM 7952 C C . ARG A 1 1020 ? -9.877 27.724 43.236 1.00 55.47 1020 ARG A C 1
ATOM 7954 O O . ARG A 1 1020 ? -9.785 28.518 44.170 1.00 55.47 1020 ARG A O 1
ATOM 7961 N N . VAL A 1 1021 ? -8.822 27.297 42.544 1.00 52.06 1021 VAL A N 1
ATOM 7962 C CA . VAL A 1 1021 ? -7.452 27.788 42.774 1.00 52.06 1021 VAL A CA 1
ATOM 7963 C C . VAL A 1 1021 ? -7.357 29.288 42.477 1.00 52.06 1021 VAL A C 1
ATOM 7965 O O . VAL A 1 1021 ? -6.723 30.020 43.233 1.00 52.06 1021 VAL A O 1
ATOM 7968 N N . VAL A 1 1022 ? -8.031 29.764 41.426 1.00 52.44 1022 VAL A N 1
ATOM 7969 C CA . VAL A 1 1022 ? -7.974 31.173 41.001 1.00 52.44 1022 VAL A CA 1
ATOM 7970 C C . VAL A 1 1022 ? -8.989 32.071 41.728 1.00 52.44 1022 VAL A C 1
ATOM 7972 O O . VAL A 1 1022 ? -8.695 33.238 41.982 1.00 52.44 1022 VAL A O 1
ATOM 7975 N N . GLU A 1 1023 ? -10.147 31.541 42.136 1.00 53.75 1023 GLU A N 1
ATOM 7976 C CA . GLU A 1 1023 ? -11.134 32.245 42.979 1.00 53.75 1023 GLU A CA 1
ATOM 7977 C C . GLU A 1 1023 ? -10.700 32.354 44.461 1.00 53.75 1023 GLU A C 1
ATOM 7979 O O . GLU A 1 1023 ? -11.416 32.935 45.278 1.00 53.75 1023 GLU A O 1
ATOM 7984 N N . GLY A 1 1024 ? -9.534 31.806 44.833 1.00 50.47 1024 GLY A N 1
ATOM 7985 C CA . GLY A 1 1024 ? -9.030 31.811 46.211 1.00 50.47 1024 GLY A CA 1
ATOM 7986 C C . GLY A 1 1024 ? -9.774 30.851 47.151 1.00 50.47 1024 GLY A C 1
ATOM 7987 O O . GLY A 1 1024 ? -9.724 31.018 48.369 1.00 50.47 1024 GLY A O 1
ATOM 7988 N N . GLY A 1 1025 ? -10.466 29.848 46.599 1.00 44.03 1025 GLY A N 1
ATOM 7989 C CA . GLY A 1 1025 ? -11.366 28.935 47.313 1.00 44.03 1025 GLY A CA 1
ATOM 7990 C C . GLY A 1 1025 ? -10.689 27.892 48.212 1.00 44.03 1025 GLY A C 1
ATOM 7991 O O . GLY A 1 1025 ? -11.380 27.234 48.985 1.00 44.03 1025 GLY A O 1
ATOM 7992 N N . TYR A 1 1026 ? -9.360 27.752 48.151 1.00 43.78 1026 TYR A N 1
ATOM 7993 C CA . TYR A 1 1026 ? -8.569 26.944 49.089 1.00 43.78 1026 TYR A CA 1
ATOM 7994 C C . TYR A 1 1026 ? -7.954 27.845 50.174 1.00 43.78 1026 TYR A C 1
ATOM 7996 O O . TYR A 1 1026 ? -6.831 28.327 50.040 1.00 43.78 1026 TYR A O 1
ATOM 8004 N N . ASP A 1 1027 ? -8.725 28.110 51.233 1.00 46.97 1027 ASP A N 1
ATOM 8005 C CA . ASP A 1 1027 ? -8.302 28.676 52.533 1.00 46.97 1027 ASP A CA 1
ATOM 8006 C C . ASP A 1 1027 ? -7.435 29.963 52.536 1.00 46.97 1027 ASP A C 1
ATOM 8008 O O . ASP A 1 1027 ? -6.866 30.347 53.559 1.00 46.97 1027 ASP A O 1
ATOM 8012 N N . GLY A 1 1028 ? -7.341 30.688 51.416 1.00 49.47 1028 GLY A N 1
ATOM 8013 C CA . GLY A 1 1028 ? -6.651 31.981 51.323 1.00 49.47 1028 GLY A CA 1
ATOM 8014 C C . GLY A 1 1028 ? -5.131 31.957 51.567 1.00 49.47 1028 GLY A C 1
ATOM 8015 O O . GLY A 1 1028 ? -4.557 33.016 51.834 1.00 49.47 1028 GLY A O 1
ATOM 8016 N N . GLN A 1 1029 ? -4.484 30.786 51.498 1.00 54.56 1029 GLN A N 1
ATOM 8017 C CA . GLN A 1 1029 ? -3.062 30.600 51.847 1.00 54.56 1029 GLN A CA 1
ATOM 8018 C C . GLN A 1 1029 ? -2.084 30.837 50.675 1.00 54.56 1029 GLN A C 1
ATOM 8020 O O . GLN A 1 1029 ? -0.935 31.190 50.917 1.00 54.56 1029 GLN A O 1
ATOM 8025 N N . TRP A 1 1030 ? -2.525 30.697 49.419 1.00 58.47 1030 TRP A N 1
ATOM 8026 C CA . TRP A 1 1030 ? -1.643 30.651 48.242 1.00 58.47 1030 TRP A CA 1
ATOM 8027 C C . TRP A 1 1030 ? -1.745 31.946 47.419 1.00 58.47 1030 TRP A C 1
ATOM 8029 O O . TRP A 1 1030 ? -2.845 32.443 47.168 1.00 58.47 1030 TRP A O 1
ATOM 8039 N N . GLU A 1 1031 ? -0.612 32.499 46.978 1.00 67.56 1031 GLU A N 1
ATOM 8040 C CA . GLU A 1 1031 ? -0.587 33.529 45.926 1.00 67.56 1031 GLU A CA 1
ATOM 8041 C C . GLU A 1 1031 ? -0.420 32.854 44.557 1.00 67.56 1031 GLU A C 1
ATOM 8043 O O . GLU A 1 1031 ? 0.365 31.918 44.422 1.00 67.56 1031 GLU A O 1
ATOM 8048 N N . VAL A 1 1032 ? -1.123 33.332 43.528 1.00 69.56 1032 VAL A N 1
ATOM 8049 C CA . VAL A 1 1032 ? -0.976 32.830 42.152 1.00 69.56 1032 VAL A CA 1
ATOM 8050 C C . VAL A 1 1032 ? -0.204 33.855 41.325 1.00 69.56 1032 VAL A C 1
ATOM 8052 O O . VAL A 1 1032 ? -0.448 35.059 41.428 1.00 69.56 1032 VAL A O 1
ATOM 8055 N N . GLU A 1 1033 ? 0.735 33.386 40.507 1.00 77.25 1033 GLU A N 1
ATOM 8056 C CA . GLU A 1 1033 ? 1.432 34.186 39.499 1.00 77.25 1033 GLU A CA 1
ATOM 8057 C C . GLU A 1 1033 ? 1.232 33.558 38.118 1.00 77.25 1033 GLU A C 1
ATOM 8059 O O . GLU A 1 1033 ? 1.502 32.373 37.919 1.00 77.25 1033 GLU A O 1
ATOM 8064 N N . ILE A 1 1034 ? 0.767 34.353 37.154 1.00 79.94 1034 ILE A N 1
ATOM 8065 C CA . ILE A 1 1034 ? 0.650 33.950 35.752 1.00 79.94 1034 ILE A CA 1
ATOM 8066 C C . ILE A 1 1034 ? 1.617 34.788 34.924 1.00 79.94 1034 ILE A C 1
ATOM 8068 O O . ILE A 1 1034 ? 1.466 36.004 34.778 1.00 79.94 1034 ILE A O 1
ATOM 8072 N N . ALA A 1 1035 ? 2.616 34.126 34.349 1.00 79.94 1035 ALA A N 1
ATOM 8073 C CA . ALA A 1 1035 ? 3.472 34.711 33.332 1.00 79.94 1035 ALA A CA 1
ATOM 8074 C C . ALA A 1 1035 ? 2.793 34.548 31.972 1.00 79.94 1035 ALA A C 1
ATOM 8076 O O . ALA A 1 1035 ? 2.468 33.433 31.579 1.00 79.94 1035 ALA A O 1
ATOM 8077 N N . THR A 1 1036 ? 2.605 35.635 31.234 1.00 83.62 1036 THR A N 1
ATOM 8078 C CA . THR A 1 1036 ? 2.047 35.621 29.879 1.00 83.62 1036 THR A CA 1
ATOM 8079 C C . THR A 1 1036 ? 3.049 36.197 28.893 1.00 83.62 1036 THR A C 1
ATOM 8081 O O . THR A 1 1036 ? 3.712 37.196 29.159 1.00 83.62 1036 THR A O 1
ATOM 8084 N N . LEU A 1 1037 ? 3.172 35.556 27.739 1.00 84.38 1037 LEU A N 1
ATOM 8085 C CA . LEU A 1 1037 ? 3.963 36.004 26.605 1.00 84.38 1037 LEU A CA 1
ATOM 8086 C C . LEU A 1 1037 ? 3.013 36.363 25.472 1.00 84.38 1037 LEU A C 1
ATOM 8088 O O . LEU A 1 1037 ? 2.171 35.547 25.087 1.00 84.38 1037 LEU A O 1
ATOM 8092 N N . ARG A 1 1038 ? 3.184 37.563 24.923 1.00 86.38 1038 ARG A N 1
ATOM 8093 C CA . ARG A 1 1038 ? 2.391 38.092 23.820 1.00 86.38 1038 ARG A CA 1
ATOM 8094 C C . ARG A 1 1038 ? 3.270 38.433 22.618 1.00 86.38 1038 ARG A C 1
ATOM 8096 O O . ARG A 1 1038 ? 4.369 38.964 22.792 1.00 86.38 1038 ARG A O 1
ATOM 8103 N N . PHE A 1 1039 ? 2.752 38.165 21.423 1.00 85.94 1039 PHE A N 1
ATOM 8104 C CA . PHE A 1 1039 ? 3.287 38.662 20.152 1.00 85.94 1039 PHE A CA 1
ATOM 8105 C C . PHE A 1 1039 ? 2.275 39.635 19.543 1.00 85.94 1039 PHE A C 1
ATOM 8107 O O . PHE A 1 1039 ? 1.096 39.299 19.455 1.00 85.94 1039 PHE A O 1
ATOM 8114 N N . ASP A 1 1040 ? 2.705 40.853 19.203 1.00 83.06 1040 ASP A N 1
ATOM 8115 C CA . ASP A 1 1040 ? 1.857 41.931 18.658 1.00 83.06 1040 ASP A CA 1
ATOM 8116 C C . ASP A 1 1040 ? 0.557 42.171 19.463 1.00 83.06 1040 ASP A C 1
ATOM 8118 O O . ASP A 1 1040 ? -0.510 42.466 18.926 1.00 83.06 1040 ASP A O 1
ATOM 8122 N N . GLY A 1 1041 ? 0.636 42.011 20.790 1.00 77.75 1041 GLY A N 1
ATOM 8123 C CA . GLY A 1 1041 ? -0.489 42.174 21.720 1.00 77.75 1041 GLY A CA 1
ATOM 8124 C C . GLY A 1 1041 ? -1.376 40.936 21.921 1.00 77.75 1041 GLY A C 1
ATOM 8125 O O . GLY A 1 10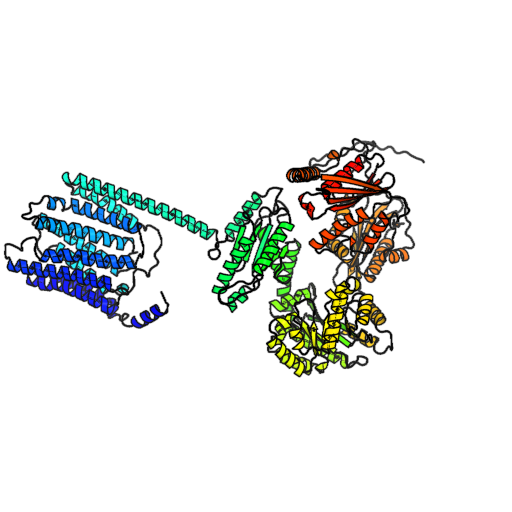41 ? -2.172 40.925 22.863 1.00 77.75 1041 GLY A O 1
ATOM 8126 N N . GLN A 1 1042 ? -1.218 39.869 21.133 1.00 80.38 1042 GLN A N 1
ATOM 8127 C CA . GLN A 1 1042 ? -1.985 38.622 21.269 1.00 80.38 1042 GLN A CA 1
ATOM 8128 C C . GLN A 1 1042 ? -1.288 37.599 22.172 1.00 80.38 1042 GLN A C 1
ATOM 8130 O O . GLN A 1 1042 ? -0.071 37.435 22.101 1.00 80.38 1042 GLN A O 1
ATOM 8135 N N . LEU A 1 1043 ? -2.052 36.881 23.004 1.00 79.62 1043 LEU A N 1
ATOM 8136 C CA . LEU A 1 1043 ? -1.526 35.849 23.902 1.00 79.62 1043 LEU A CA 1
ATOM 8137 C C . LEU A 1 1043 ? -0.942 34.657 23.120 1.00 79.62 1043 LEU A C 1
ATOM 8139 O O . LEU A 1 1043 ? -1.653 33.905 22.450 1.00 79.62 1043 LEU A O 1
ATOM 8143 N N . ALA A 1 1044 ? 0.374 34.477 23.235 1.00 79.38 1044 ALA A N 1
ATOM 8144 C CA . ALA A 1 1044 ? 1.142 33.445 22.545 1.00 79.38 1044 ALA A CA 1
ATOM 8145 C C . ALA A 1 1044 ? 1.471 32.249 23.450 1.00 79.38 1044 ALA A C 1
ATOM 8147 O O . ALA A 1 1044 ? 1.467 31.108 22.985 1.00 79.38 1044 ALA A O 1
ATOM 8148 N N . ALA A 1 1045 ? 1.753 32.480 24.733 1.00 79.44 1045 ALA A N 1
ATOM 8149 C CA . ALA A 1 1045 ? 1.920 31.426 25.735 1.00 79.44 1045 ALA A CA 1
ATOM 8150 C C . ALA A 1 1045 ? 1.724 31.954 27.157 1.00 79.44 1045 ALA A C 1
ATOM 8152 O O . ALA A 1 1045 ? 1.841 33.154 27.391 1.00 79.44 1045 ALA A O 1
ATOM 8153 N N . TYR A 1 1046 ? 1.475 31.059 28.109 1.00 77.12 1046 TYR A N 1
ATOM 8154 C CA . TYR A 1 1046 ? 1.421 31.390 29.528 1.00 77.12 1046 TYR A CA 1
ATOM 8155 C C . TYR A 1 1046 ? 2.010 30.277 30.405 1.00 77.12 1046 TYR A C 1
ATOM 8157 O O . TYR A 1 1046 ? 2.105 29.126 29.975 1.00 77.12 1046 TYR A O 1
ATOM 8165 N N . VAL A 1 1047 ? 2.397 30.629 31.631 1.00 73.94 1047 VAL A N 1
ATOM 8166 C CA . VAL A 1 1047 ? 2.813 29.718 32.709 1.00 73.94 1047 VAL A CA 1
ATOM 8167 C C . VAL A 1 1047 ? 2.114 30.134 33.996 1.00 73.94 1047 VAL A C 1
ATOM 8169 O O . VAL A 1 1047 ? 2.131 31.316 34.334 1.00 73.94 1047 VAL A O 1
ATOM 8172 N N . VAL A 1 1048 ? 1.530 29.175 34.712 1.00 68.00 1048 VAL A N 1
ATOM 8173 C CA . VAL A 1 1048 ? 0.879 29.374 36.012 1.00 68.00 1048 VAL A CA 1
ATOM 8174 C C . VAL A 1 1048 ? 1.748 28.784 37.116 1.00 68.00 1048 VAL A C 1
ATOM 8176 O O . VAL A 1 1048 ? 2.118 27.604 37.077 1.00 68.00 1048 VAL A O 1
ATOM 8179 N N . ALA A 1 1049 ? 2.040 29.602 38.120 1.00 69.12 1049 ALA A N 1
ATOM 8180 C CA . ALA A 1 1049 ? 2.747 29.213 39.326 1.00 69.12 1049 ALA A CA 1
ATOM 8181 C C . ALA A 1 1049 ? 1.909 29.524 40.572 1.00 69.12 1049 ALA A C 1
ATOM 8183 O O . ALA A 1 1049 ? 1.250 30.562 40.644 1.00 69.12 1049 ALA A O 1
ATOM 8184 N N . LEU A 1 1050 ? 1.963 28.637 41.566 1.00 67.00 1050 LEU A N 1
ATOM 8185 C CA . LEU A 1 1050 ? 1.484 28.916 42.915 1.00 67.00 1050 LEU A CA 1
ATOM 8186 C C . LEU A 1 1050 ? 2.668 29.183 43.839 1.00 67.00 1050 LEU A C 1
ATOM 8188 O O . LEU A 1 1050 ? 3.727 28.559 43.743 1.00 67.00 1050 LEU A O 1
ATOM 8192 N N . LEU A 1 1051 ? 2.457 30.122 44.744 1.00 69.69 1051 LEU A N 1
ATOM 8193 C CA . LEU A 1 1051 ? 3.459 30.688 45.623 1.00 69.69 1051 LEU A CA 1
ATOM 8194 C C . LEU A 1 1051 ? 2.999 30.405 47.051 1.00 69.69 1051 LEU A C 1
ATOM 8196 O O . LEU A 1 1051 ? 1.963 30.917 47.487 1.00 69.69 1051 LEU A O 1
ATOM 8200 N N . ASP A 1 1052 ? 3.765 29.585 47.759 1.00 63.47 1052 ASP A N 1
ATOM 8201 C CA . ASP A 1 1052 ? 3.471 29.156 49.125 1.00 63.47 1052 ASP A CA 1
ATOM 8202 C C . ASP A 1 1052 ? 4.695 29.422 50.004 1.00 63.47 1052 ASP A C 1
ATOM 8204 O O . ASP A 1 1052 ? 5.713 28.740 49.893 1.00 63.47 1052 ASP A O 1
ATOM 8208 N N . GLY A 1 1053 ? 4.629 30.470 50.829 1.00 69.31 1053 GLY A N 1
ATOM 8209 C CA . GLY A 1 1053 ? 5.734 30.876 51.697 1.00 69.31 1053 GLY A CA 1
ATOM 8210 C C . GLY A 1 1053 ? 7.040 31.126 50.929 1.00 69.31 1053 GLY A C 1
ATOM 8211 O O . GLY A 1 1053 ? 7.170 32.123 50.216 1.00 69.31 1053 GLY A O 1
ATOM 8212 N N . ASP A 1 1054 ? 8.014 30.233 51.111 1.00 60.41 1054 ASP A N 1
ATOM 8213 C CA . ASP A 1 1054 ? 9.334 30.249 50.472 1.00 60.41 1054 ASP A CA 1
ATOM 8214 C C . ASP A 1 1054 ? 9.454 29.317 49.247 1.00 60.41 1054 ASP A C 1
ATOM 8216 O O . ASP A 1 1054 ? 10.560 29.132 48.723 1.00 60.41 1054 ASP A O 1
ATOM 8220 N N . VAL A 1 1055 ? 8.335 28.758 48.769 1.00 55.06 1055 VAL A N 1
ATOM 8221 C CA . VAL A 1 1055 ? 8.254 27.805 47.653 1.00 55.06 1055 VAL A CA 1
ATOM 8222 C C . VAL A 1 1055 ? 7.603 28.438 46.420 1.00 55.06 1055 VAL A C 1
ATOM 8224 O O . VAL A 1 1055 ? 6.492 28.967 46.481 1.00 55.06 1055 VAL A O 1
ATOM 8227 N N . TYR A 1 1056 ? 8.277 28.323 45.273 1.00 64.81 1056 TYR A N 1
ATOM 8228 C CA . TYR A 1 1056 ? 7.737 28.659 43.951 1.00 64.81 1056 TYR A CA 1
ATOM 8229 C C . TYR A 1 1056 ? 7.396 27.366 43.199 1.00 64.81 1056 TYR A C 1
ATOM 8231 O O . TYR A 1 1056 ? 8.306 26.622 42.818 1.00 64.81 1056 TYR A O 1
ATOM 8239 N N . ARG A 1 1057 ? 6.105 27.074 42.995 1.00 61.06 1057 ARG A N 1
ATOM 8240 C CA . ARG A 1 1057 ? 5.641 25.827 42.364 1.00 61.06 1057 ARG A CA 1
ATOM 8241 C C . ARG A 1 1057 ? 4.975 26.092 41.019 1.00 61.06 1057 ARG A C 1
ATOM 8243 O O . ARG A 1 1057 ? 3.947 26.758 40.964 1.00 61.06 1057 ARG A O 1
ATOM 8250 N N . VAL A 1 1058 ? 5.522 25.538 39.939 1.00 59.72 1058 VAL A N 1
ATOM 8251 C CA . VAL A 1 1058 ? 4.959 25.681 38.584 1.00 59.72 1058 VAL A CA 1
ATOM 8252 C C . VAL A 1 1058 ? 4.028 24.522 38.268 1.00 59.72 1058 VAL A C 1
ATOM 8254 O O . VAL A 1 1058 ? 4.452 23.370 38.310 1.00 59.72 1058 VAL A O 1
ATOM 8257 N N . TYR A 1 1059 ? 2.782 24.840 37.914 1.00 53.19 1059 TYR A N 1
ATOM 8258 C CA . TYR A 1 1059 ? 1.732 23.844 37.692 1.00 53.19 1059 TYR A CA 1
ATOM 8259 C C . TYR A 1 1059 ? 1.402 23.608 36.217 1.00 53.19 1059 TYR A C 1
ATOM 8261 O O . TYR A 1 1059 ? 1.236 22.459 35.822 1.00 53.19 1059 TYR A O 1
ATOM 8269 N N . ASP A 1 1060 ? 1.300 24.657 35.395 1.00 55.38 1060 ASP A N 1
ATOM 8270 C CA . ASP A 1 1060 ? 0.915 24.509 33.983 1.00 55.38 1060 ASP A CA 1
ATOM 8271 C C . ASP A 1 1060 ? 1.621 25.536 33.096 1.00 55.38 1060 ASP A C 1
ATOM 8273 O O . ASP A 1 1060 ? 1.874 26.668 33.506 1.00 55.38 1060 ASP A O 1
ATOM 8277 N N . GLY A 1 1061 ? 1.946 25.134 31.870 1.00 56.78 1061 GLY A N 1
ATOM 8278 C CA . GLY A 1 1061 ? 2.594 25.969 30.867 1.00 56.78 1061 GLY A CA 1
ATOM 8279 C C . GLY A 1 1061 ? 2.080 25.603 29.482 1.00 56.78 1061 GLY A C 1
ATOM 8280 O O . GLY A 1 1061 ? 2.307 24.490 29.001 1.00 56.78 1061 GLY A O 1
ATOM 8281 N N . ARG A 1 1062 ? 1.372 26.522 28.822 1.00 62.56 1062 ARG A N 1
ATOM 8282 C CA . ARG A 1 1062 ? 0.714 26.257 27.533 1.00 62.56 1062 ARG A CA 1
ATOM 8283 C C . ARG A 1 1062 ? 1.001 27.361 26.529 1.00 62.56 1062 ARG A C 1
ATOM 8285 O O . ARG A 1 1062 ? 1.319 28.493 26.873 1.00 62.56 1062 ARG A O 1
ATOM 8292 N N . MET A 1 1063 ? 0.907 27.003 25.255 1.00 65.44 1063 MET A N 1
ATOM 8293 C CA . MET A 1 1063 ? 1.132 27.908 24.133 1.00 65.44 1063 MET A CA 1
ATOM 8294 C C . MET A 1 1063 ? -0.012 27.827 23.136 1.00 65.44 1063 MET A C 1
ATOM 8296 O O . MET A 1 1063 ? -0.558 26.748 22.894 1.00 65.44 1063 MET A O 1
ATOM 8300 N N . ASN A 1 1064 ? -0.323 28.971 22.543 1.00 67.81 1064 ASN A N 1
ATOM 8301 C CA . ASN A 1 1064 ? -1.259 29.097 21.444 1.00 67.81 1064 ASN A CA 1
ATOM 8302 C C . ASN A 1 1064 ? -0.647 28.473 20.179 1.00 67.81 1064 ASN A C 1
ATOM 8304 O O . ASN A 1 1064 ? 0.496 28.758 19.809 1.00 67.81 1064 ASN A O 1
ATOM 8308 N N . SER A 1 1065 ? -1.409 27.593 19.525 1.00 57.53 1065 SER A N 1
ATOM 8309 C CA . SER A 1 1065 ? -0.996 26.885 18.311 1.00 57.53 1065 SER A CA 1
ATOM 8310 C C . SER A 1 1065 ? -0.674 27.822 17.149 1.00 57.53 1065 SER A C 1
ATOM 8312 O O . SER A 1 1065 ? 0.211 27.494 16.358 1.00 57.53 1065 SER A O 1
ATOM 8314 N N . GLU A 1 1066 ? -1.324 28.988 17.074 1.00 67.88 1066 GLU A N 1
ATOM 8315 C CA . GLU A 1 1066 ? -1.073 30.007 16.041 1.00 67.88 1066 GLU A CA 1
ATOM 8316 C C . GLU A 1 1066 ? 0.378 30.504 16.062 1.00 67.88 1066 GLU A C 1
ATOM 8318 O O . GLU A 1 1066 ? 0.976 30.753 15.018 1.00 67.88 1066 GLU A O 1
ATOM 8323 N N . TRP A 1 1067 ? 0.984 30.557 17.249 1.00 71.19 1067 TRP A N 1
ATOM 8324 C CA . TRP A 1 1067 ? 2.334 31.076 17.463 1.00 71.19 1067 TRP A CA 1
ATOM 8325 C C . TRP A 1 1067 ? 3.385 29.973 17.651 1.00 71.19 1067 TRP A C 1
ATOM 8327 O O . TRP A 1 1067 ? 4.547 30.261 17.943 1.00 71.19 1067 TRP A O 1
ATOM 8337 N N . SER A 1 1068 ? 3.006 28.702 17.466 1.00 64.12 1068 SER A N 1
ATOM 8338 C CA . SER A 1 1068 ? 3.850 27.526 17.741 1.00 64.12 1068 SER A CA 1
ATOM 8339 C C . SER A 1 1068 ? 5.198 27.535 17.005 1.00 64.12 1068 SER A C 1
ATOM 8341 O O . SER A 1 1068 ? 6.203 27.101 17.570 1.00 64.12 1068 SER A O 1
ATOM 8343 N N . ALA A 1 1069 ? 5.256 28.118 15.802 1.00 61.97 1069 ALA A N 1
ATOM 8344 C CA . ALA A 1 1069 ? 6.472 28.247 14.992 1.00 61.97 1069 ALA A CA 1
ATOM 8345 C C . ALA A 1 1069 ? 7.614 29.028 15.683 1.00 61.97 1069 ALA A C 1
ATOM 8347 O O . ALA A 1 1069 ? 8.792 28.830 15.347 1.00 61.97 1069 ALA A O 1
ATOM 8348 N N . TYR A 1 1070 ? 7.275 29.881 16.657 1.00 72.31 1070 TYR A N 1
ATOM 8349 C CA . TYR A 1 1070 ? 8.199 30.739 17.407 1.00 72.31 1070 TYR A CA 1
ATOM 8350 C C . TYR A 1 1070 ? 8.577 30.171 18.785 1.00 72.31 1070 TYR A C 1
ATOM 8352 O O . TYR A 1 1070 ? 9.302 30.814 19.543 1.00 72.31 1070 TYR A O 1
ATOM 8360 N N . SER A 1 1071 ? 8.103 28.966 19.120 1.00 71.38 1071 SER A N 1
ATOM 8361 C CA . SER A 1 1071 ? 8.311 28.305 20.418 1.00 71.38 1071 SER A CA 1
ATOM 8362 C C . SER A 1 1071 ? 8.010 29.186 21.653 1.00 71.38 1071 SER A C 1
ATOM 8364 O O . SER A 1 1071 ? 8.799 29.182 22.606 1.00 71.38 1071 SER A O 1
ATOM 8366 N N . PRO A 1 1072 ? 6.879 29.923 21.690 1.00 73.44 1072 PRO A N 1
ATOM 8367 C CA . PRO A 1 1072 ? 6.566 30.879 22.755 1.00 73.44 1072 PRO A CA 1
ATOM 8368 C C . PRO A 1 1072 ? 6.536 30.239 24.150 1.00 73.44 1072 PRO A C 1
ATOM 8370 O O . PRO A 1 1072 ? 6.982 30.856 25.114 1.00 73.44 1072 PRO A O 1
ATOM 8373 N N . GLY A 1 1073 ? 6.126 28.968 24.256 1.00 68.62 1073 GLY A N 1
ATOM 8374 C CA . GLY A 1 1073 ? 6.151 28.212 25.514 1.00 68.62 1073 GLY A CA 1
ATOM 8375 C C . GLY A 1 1073 ? 7.526 28.213 26.193 1.00 68.62 1073 GLY A C 1
ATOM 8376 O O . GLY A 1 1073 ? 7.639 28.522 27.374 1.00 68.62 1073 GLY A O 1
ATOM 8377 N N . ARG A 1 1074 ? 8.605 27.975 25.435 1.00 68.56 1074 ARG A N 1
ATOM 8378 C CA . ARG A 1 1074 ? 9.971 27.952 25.991 1.00 68.56 1074 ARG A CA 1
ATOM 8379 C C . ARG A 1 1074 ? 10.429 29.323 26.475 1.00 68.56 1074 ARG A C 1
ATOM 8381 O O . ARG A 1 1074 ? 11.168 29.420 27.451 1.00 68.56 1074 ARG A O 1
ATOM 8388 N N . LEU A 1 1075 ? 10.000 30.379 25.790 1.00 74.31 1075 LEU A N 1
ATOM 8389 C CA . LEU A 1 1075 ? 10.349 31.754 26.131 1.00 74.31 1075 LEU A CA 1
ATOM 8390 C C . LEU A 1 1075 ? 9.665 32.203 27.425 1.00 74.31 1075 LEU A C 1
ATOM 8392 O O . LEU A 1 1075 ? 10.332 32.801 28.272 1.00 74.31 1075 LEU A O 1
ATOM 8396 N N . VAL A 1 1076 ? 8.380 31.878 27.602 1.00 76.94 1076 VAL A N 1
ATOM 8397 C CA . VAL A 1 1076 ? 7.644 32.204 28.832 1.00 76.94 1076 VAL A CA 1
ATOM 8398 C C . VAL A 1 1076 ? 8.115 31.355 30.020 1.00 76.94 1076 VAL A C 1
ATOM 8400 O O . VAL A 1 1076 ? 8.308 31.901 31.102 1.00 76.94 1076 VAL A O 1
ATOM 8403 N N . GLU A 1 1077 ? 8.435 30.071 29.810 1.00 71.25 1077 GLU A N 1
ATOM 8404 C CA . GLU A 1 1077 ? 9.037 29.200 30.835 1.00 71.25 1077 GLU A CA 1
ATOM 8405 C C . GLU A 1 1077 ? 10.380 29.754 31.326 1.00 71.25 1077 GLU A C 1
ATOM 8407 O O . GLU A 1 1077 ? 10.607 29.881 32.529 1.00 71.25 1077 GLU A O 1
ATOM 8412 N N . ALA A 1 1078 ? 11.271 30.134 30.404 1.00 71.81 1078 ALA A N 1
ATOM 8413 C CA . ALA A 1 1078 ? 12.569 30.699 30.760 1.00 71.81 1078 ALA A CA 1
ATOM 8414 C C . ALA A 1 1078 ? 12.440 32.048 31.487 1.00 71.81 1078 ALA A C 1
ATOM 8416 O O . ALA A 1 1078 ? 13.239 32.344 32.376 1.00 71.81 1078 ALA A O 1
ATOM 8417 N N . ALA A 1 1079 ? 11.443 32.862 31.128 1.00 75.00 1079 ALA A N 1
ATOM 8418 C CA . ALA A 1 1079 ? 11.173 34.131 31.793 1.00 75.00 1079 ALA A CA 1
ATOM 8419 C C . ALA A 1 1079 ? 10.623 33.935 33.215 1.00 75.00 1079 ALA A C 1
ATOM 8421 O O . ALA A 1 1079 ? 11.107 34.597 34.133 1.00 75.00 1079 ALA A O 1
ATOM 8422 N N . ALA A 1 1080 ? 9.688 33.002 33.409 1.00 73.38 1080 ALA A N 1
ATOM 8423 C CA . ALA A 1 1080 ? 9.166 32.629 34.724 1.00 73.38 1080 ALA A CA 1
ATOM 8424 C C . ALA A 1 1080 ? 10.258 32.032 35.625 1.00 73.38 1080 ALA A C 1
ATOM 8426 O O . ALA A 1 1080 ? 10.397 32.432 36.778 1.00 73.38 1080 ALA A O 1
ATOM 8427 N N . LEU A 1 1081 ? 11.125 31.172 35.083 1.00 72.62 1081 LEU A N 1
ATOM 8428 C CA . LEU A 1 1081 ? 12.250 30.612 35.834 1.00 72.62 1081 LEU A CA 1
ATOM 8429 C C . LEU A 1 1081 ? 13.244 31.700 36.259 1.00 72.62 1081 LEU A C 1
ATOM 8431 O O . LEU A 1 1081 ? 13.694 31.734 37.401 1.00 72.62 1081 LEU A O 1
ATOM 8435 N N . ASN A 1 1082 ? 13.574 32.620 35.352 1.00 75.12 1082 ASN A N 1
ATOM 8436 C CA . ASN A 1 1082 ? 14.454 33.744 35.661 1.00 75.12 1082 ASN A CA 1
ATOM 8437 C C . ASN A 1 1082 ? 13.852 34.672 36.721 1.00 75.12 1082 ASN A C 1
ATOM 8439 O O . ASN A 1 1082 ? 14.572 35.174 37.578 1.00 75.12 1082 ASN A O 1
ATOM 8443 N N . ARG A 1 1083 ? 12.533 34.884 36.673 1.00 77.38 1083 ARG A N 1
ATOM 8444 C CA . ARG A 1 1083 ? 11.783 35.649 37.672 1.00 77.38 1083 ARG A CA 1
ATOM 8445 C C . ARG A 1 1083 ? 11.873 34.981 39.046 1.00 77.38 1083 ARG A C 1
ATOM 8447 O O . ARG A 1 1083 ? 12.240 35.653 40.005 1.00 77.38 1083 ARG A O 1
ATOM 8454 N N . ALA A 1 1084 ? 11.623 33.673 39.116 1.00 70.94 1084 ALA A N 1
ATOM 8455 C CA . ALA A 1 1084 ? 11.700 32.891 40.348 1.00 70.94 1084 ALA A CA 1
ATOM 8456 C C . ALA A 1 1084 ? 13.111 32.909 40.962 1.00 70.94 1084 ALA A C 1
ATOM 8458 O O . ALA A 1 1084 ? 13.259 33.137 42.157 1.00 70.94 1084 ALA A O 1
ATOM 8459 N N . LEU A 1 1085 ? 14.158 32.764 40.141 1.00 68.19 1085 LEU A N 1
ATOM 8460 C CA . LEU A 1 1085 ? 15.559 32.820 40.585 1.00 68.19 1085 LEU A CA 1
ATOM 8461 C C . LEU A 1 1085 ? 15.979 34.200 41.130 1.00 68.19 1085 LEU A C 1
ATOM 8463 O O . LEU A 1 1085 ? 16.934 34.293 41.905 1.00 68.19 1085 LEU A O 1
ATOM 8467 N N . GLN A 1 1086 ? 15.301 35.270 40.713 1.00 69.69 1086 GLN A N 1
ATOM 8468 C CA . GLN A 1 1086 ? 15.591 36.645 41.130 1.00 69.69 1086 GLN A CA 1
ATOM 8469 C C . GLN A 1 1086 ? 14.750 37.117 42.327 1.00 69.69 1086 GLN A C 1
ATOM 8471 O O . GLN A 1 1086 ? 15.112 38.114 42.954 1.00 69.69 1086 GLN A O 1
ATOM 8476 N N . ASP A 1 1087 ? 13.646 36.441 42.658 1.00 69.81 1087 ASP A N 1
ATOM 8477 C CA . ASP A 1 1087 ? 12.802 36.784 43.808 1.00 69.81 1087 ASP A CA 1
ATOM 8478 C C . ASP A 1 1087 ? 13.343 36.110 45.077 1.00 69.81 1087 ASP A C 1
ATOM 8480 O O . ASP A 1 1087 ? 13.188 34.913 45.303 1.00 69.81 1087 ASP A O 1
ATOM 8484 N N . THR A 1 1088 ? 13.993 36.908 45.928 1.00 64.44 1088 THR A N 1
ATOM 8485 C CA . THR A 1 1088 ? 14.707 36.446 47.130 1.00 64.44 1088 THR A CA 1
ATOM 8486 C C . THR A 1 1088 ? 13.808 35.856 48.216 1.00 64.44 1088 THR A C 1
ATOM 8488 O O . THR A 1 1088 ? 14.322 35.401 49.236 1.00 64.44 1088 THR A O 1
ATOM 8491 N N . ARG A 1 1089 ? 12.479 35.905 48.056 1.00 64.25 1089 ARG A N 1
ATOM 8492 C CA . ARG A 1 1089 ? 11.538 35.260 48.983 1.00 64.25 1089 ARG A CA 1
ATOM 8493 C C . ARG A 1 1089 ? 11.505 33.748 48.816 1.00 64.25 1089 ARG A C 1
ATOM 8495 O O . ARG A 1 1089 ? 11.197 33.059 49.782 1.00 64.25 1089 ARG A O 1
ATOM 8502 N N . PHE A 1 1090 ? 11.831 33.244 47.629 1.00 64.25 1090 PHE A N 1
ATOM 8503 C CA . PHE A 1 1090 ? 11.798 31.817 47.355 1.00 64.25 1090 PHE A CA 1
ATOM 8504 C C . PHE A 1 1090 ? 13.179 31.215 47.571 1.00 64.25 1090 PHE A C 1
ATOM 8506 O O . PHE A 1 1090 ? 14.159 31.612 46.941 1.00 64.25 1090 PHE A O 1
ATOM 8513 N N . THR A 1 1091 ? 13.259 30.246 48.476 1.00 54.00 1091 THR A N 1
ATOM 8514 C CA . THR A 1 1091 ? 14.476 29.444 48.672 1.00 54.00 1091 THR A CA 1
ATOM 8515 C C . THR A 1 1091 ? 14.348 28.058 48.040 1.00 54.00 1091 THR A C 1
ATOM 8517 O O . THR A 1 1091 ? 15.343 27.338 47.916 1.00 54.00 1091 THR A O 1
ATOM 8520 N N . LEU A 1 1092 ? 13.134 27.720 47.587 1.00 52.19 1092 LEU A N 1
ATOM 8521 C CA . LEU A 1 1092 ? 12.708 26.420 47.091 1.00 52.19 1092 LEU A CA 1
ATOM 8522 C C . LEU A 1 1092 ? 11.964 26.565 45.753 1.00 52.19 1092 LEU A C 1
ATOM 8524 O O . LEU A 1 1092 ? 11.047 27.378 45.631 1.00 52.19 1092 LEU A O 1
ATOM 8528 N N . LEU A 1 1093 ? 12.337 25.751 44.761 1.00 56.34 1093 LEU A N 1
ATOM 8529 C CA . LEU A 1 1093 ? 11.665 25.678 43.458 1.00 56.34 1093 LEU A CA 1
ATOM 8530 C C . LEU A 1 1093 ? 11.136 24.266 43.220 1.00 56.34 1093 LEU A C 1
ATOM 8532 O O . LEU A 1 1093 ? 11.892 23.297 43.309 1.00 56.34 1093 LEU A O 1
ATOM 8536 N N . ASP A 1 1094 ? 9.862 24.177 42.866 1.00 55.75 1094 ASP A N 1
ATOM 8537 C CA . ASP A 1 1094 ? 9.173 22.937 42.526 1.00 55.75 1094 ASP A CA 1
ATOM 8538 C C . ASP A 1 1094 ? 8.678 23.044 41.074 1.00 55.75 1094 ASP A C 1
ATOM 8540 O O . ASP A 1 1094 ? 7.681 23.706 40.777 1.00 55.75 1094 ASP A O 1
ATOM 8544 N N . TRP A 1 1095 ? 9.471 22.512 40.137 1.00 54.16 1095 TRP A N 1
ATOM 8545 C CA . TRP A 1 1095 ? 9.306 22.743 38.698 1.00 54.16 1095 TRP A CA 1
ATOM 8546 C C . TRP A 1 1095 ? 9.078 21.431 37.950 1.00 54.16 1095 TRP A C 1
ATOM 8548 O O . TRP A 1 1095 ? 10.002 20.633 37.787 1.00 54.16 1095 TRP A O 1
ATOM 8558 N N . MET A 1 1096 ? 7.856 21.225 37.455 1.00 49.88 1096 MET A N 1
ATOM 8559 C CA . MET A 1 1096 ? 7.419 19.939 36.897 1.00 49.88 1096 MET A CA 1
ATOM 8560 C C . MET A 1 1096 ? 7.486 19.830 35.362 1.00 49.88 1096 MET A C 1
ATOM 8562 O O . MET A 1 1096 ? 7.330 18.733 34.830 1.00 49.88 1096 MET A O 1
ATOM 8566 N N . SER A 1 1097 ? 7.767 20.907 34.615 1.00 38.84 1097 SER A N 1
ATOM 8567 C CA . SER A 1 1097 ? 7.966 20.805 33.157 1.00 38.84 1097 SER A CA 1
ATOM 8568 C C . SER A 1 1097 ? 9.431 20.500 32.820 1.00 38.84 1097 SER A C 1
ATOM 8570 O O . SER A 1 1097 ? 10.327 20.897 33.561 1.00 38.84 1097 SER A O 1
ATOM 8572 N N . GLY A 1 1098 ? 9.680 19.768 31.722 1.00 39.88 1098 GLY A N 1
ATOM 8573 C CA . GLY A 1 1098 ? 10.955 19.141 31.307 1.00 39.88 1098 GLY A CA 1
ATOM 8574 C C . GLY A 1 1098 ? 12.175 20.050 31.059 1.00 39.88 1098 GLY A C 1
ATOM 8575 O O . GLY A 1 1098 ? 12.911 19.857 30.096 1.00 39.88 1098 GLY A O 1
ATOM 8576 N N . VAL A 1 1099 ? 12.396 21.047 31.909 1.00 37.47 1099 VAL A N 1
ATOM 8577 C CA . VAL A 1 1099 ? 13.509 21.999 31.916 1.00 37.47 1099 VAL A CA 1
ATOM 8578 C C . VAL A 1 1099 ? 14.565 21.617 32.965 1.00 37.47 1099 VAL A C 1
ATOM 8580 O O . VAL A 1 1099 ? 15.725 21.987 32.804 1.00 37.47 1099 VAL A O 1
ATOM 8583 N N . ALA A 1 1100 ? 14.212 20.833 33.994 1.00 35.88 1100 ALA A N 1
ATOM 8584 C CA . ALA A 1 1100 ? 15.083 20.591 35.155 1.00 35.88 1100 ALA A CA 1
ATOM 8585 C C . ALA A 1 1100 ? 15.335 19.113 35.521 1.00 35.88 1100 ALA A C 1
ATOM 8587 O O . ALA A 1 1100 ? 16.293 18.830 36.242 1.00 35.88 1100 ALA A O 1
ATOM 8588 N N . ALA A 1 1101 ? 14.541 18.167 35.007 1.00 34.16 1101 ALA A N 1
ATOM 8589 C CA . ALA A 1 1101 ? 14.633 16.763 35.423 1.00 34.16 1101 ALA A CA 1
ATOM 8590 C C . ALA A 1 1101 ? 15.962 16.082 35.035 1.00 34.16 1101 ALA A C 1
ATOM 8592 O O . ALA A 1 1101 ? 16.403 15.171 35.724 1.00 34.16 1101 ALA A O 1
ATOM 8593 N N . GLU A 1 1102 ? 16.651 16.540 33.983 1.00 31.48 1102 GLU A N 1
ATOM 8594 C CA . GLU A 1 1102 ? 17.846 15.835 33.501 1.00 31.48 1102 GLU A CA 1
ATOM 8595 C C . GLU A 1 1102 ? 19.147 16.120 34.278 1.00 31.48 1102 GLU A C 1
ATOM 8597 O O . GLU A 1 1102 ? 20.082 15.336 34.122 1.00 31.48 1102 GLU A O 1
ATOM 8602 N N . LYS A 1 1103 ? 19.285 17.191 35.092 1.00 32.44 1103 LYS A N 1
ATOM 8603 C CA . LYS A 1 1103 ? 20.583 17.530 35.750 1.00 32.44 1103 LYS A CA 1
ATOM 8604 C C . LYS A 1 1103 ? 20.516 18.293 37.088 1.00 32.44 1103 LYS A C 1
ATOM 8606 O O . LYS A 1 1103 ? 21.333 19.186 37.315 1.00 32.44 1103 LYS A O 1
ATOM 8611 N N . LEU A 1 1104 ? 19.625 17.937 38.011 1.00 31.02 1104 LEU A N 1
ATOM 8612 C CA . LEU A 1 1104 ? 19.674 18.446 39.396 1.00 31.02 1104 LEU A CA 1
ATOM 8613 C C . LEU A 1 1104 ? 19.695 17.298 40.416 1.00 31.02 1104 LEU A C 1
ATOM 8615 O O . LEU A 1 1104 ? 18.759 17.093 41.175 1.00 31.02 1104 LEU A O 1
ATOM 8619 N N . LEU A 1 1105 ? 20.804 16.554 40.450 1.00 28.98 1105 LEU A N 1
ATOM 8620 C CA . LEU A 1 1105 ? 21.149 15.662 41.561 1.00 28.98 1105 LEU A CA 1
ATOM 8621 C C . LEU A 1 1105 ? 22.197 16.362 42.436 1.00 28.98 1105 LEU A C 1
ATOM 8623 O O . LEU A 1 1105 ? 23.354 16.524 42.043 1.00 28.98 1105 LEU A O 1
ATOM 8627 N N . VAL A 1 1106 ? 21.776 16.822 43.617 1.00 29.17 1106 VAL A N 1
ATOM 8628 C CA . VAL A 1 1106 ? 22.651 17.428 44.630 1.00 29.17 1106 VAL A CA 1
ATOM 8629 C C . VAL A 1 1106 ? 23.344 16.307 45.407 1.00 29.17 1106 VAL A C 1
ATOM 8631 O O . VAL A 1 1106 ? 22.702 15.562 46.142 1.00 29.17 1106 VAL A O 1
ATOM 8634 N N . ALA A 1 1107 ? 24.666 16.185 45.269 1.00 26.20 1107 ALA A N 1
ATOM 8635 C CA . ALA A 1 1107 ? 25.462 15.311 46.125 1.00 26.20 1107 ALA A CA 1
ATOM 8636 C C . ALA A 1 1107 ? 25.702 15.987 47.486 1.00 26.20 1107 ALA A C 1
ATOM 8638 O O . ALA A 1 1107 ? 26.311 17.055 47.561 1.00 26.20 1107 ALA A O 1
ATOM 8639 N N . ASN A 1 1108 ? 25.243 15.352 48.565 1.00 27.73 1108 ASN A N 1
ATOM 8640 C CA . ASN A 1 1108 ? 25.524 15.768 49.935 1.00 27.73 1108 ASN A CA 1
ATOM 8641 C C . ASN A 1 1108 ? 26.946 15.317 50.318 1.00 27.73 1108 ASN A C 1
ATOM 8643 O O . ASN A 1 1108 ? 27.180 14.138 50.581 1.00 27.73 1108 ASN A O 1
ATOM 8647 N N . THR A 1 1109 ? 27.915 16.233 50.320 1.00 30.09 1109 THR A N 1
ATOM 8648 C CA . THR A 1 1109 ? 29.223 15.995 50.954 1.00 30.09 1109 THR A CA 1
ATOM 8649 C C . THR A 1 1109 ? 29.273 16.687 52.309 1.00 30.09 1109 THR A C 1
ATOM 8651 O O . THR A 1 1109 ? 28.782 17.807 52.441 1.00 30.09 1109 THR A O 1
ATOM 8654 N N . ALA A 1 1110 ? 29.913 16.032 53.283 1.00 31.84 1110 ALA A N 1
ATOM 8655 C CA . ALA A 1 1110 ? 29.938 16.316 54.725 1.00 31.84 1110 ALA A CA 1
ATOM 8656 C C . ALA A 1 1110 ? 30.386 17.730 55.189 1.00 31.84 1110 ALA A C 1
ATOM 8658 O O . ALA A 1 1110 ? 30.579 17.937 56.381 1.00 31.84 1110 ALA A O 1
ATOM 8659 N N . GLU A 1 1111 ? 30.530 18.711 54.295 1.00 28.50 1111 GLU A N 1
ATOM 8660 C CA . GLU A 1 1111 ? 30.926 20.094 54.607 1.00 28.50 1111 GLU A CA 1
ATOM 8661 C C . GLU A 1 1111 ? 29.844 21.154 54.305 1.00 28.50 1111 GLU A C 1
ATOM 8663 O O . GLU A 1 1111 ? 30.127 22.349 54.356 1.00 28.50 1111 GLU A O 1
ATOM 8668 N N . GLY A 1 1112 ? 28.599 20.767 53.997 1.00 28.08 1112 GLY A N 1
ATOM 8669 C CA . GLY A 1 1112 ? 27.475 21.720 53.941 1.00 28.08 1112 GLY A CA 1
ATOM 8670 C C . GLY A 1 1112 ? 27.589 22.818 52.870 1.00 28.08 1112 GLY A C 1
ATOM 8671 O O . GLY A 1 1112 ? 27.044 23.905 53.040 1.00 28.08 1112 GLY A O 1
ATOM 8672 N N . ARG A 1 1113 ? 28.294 22.562 51.759 1.00 26.47 1113 ARG A N 1
ATOM 8673 C CA . ARG A 1 1113 ? 28.356 23.462 50.593 1.00 26.47 1113 ARG A CA 1
ATOM 8674 C C . ARG A 1 1113 ? 27.843 22.746 49.345 1.00 26.47 1113 ARG A C 1
ATOM 8676 O O . ARG A 1 1113 ? 28.477 21.806 48.877 1.00 26.47 1113 ARG A O 1
ATOM 8683 N N . ALA A 1 1114 ? 26.721 23.208 48.793 1.00 28.73 1114 ALA A N 1
ATOM 8684 C CA . ALA A 1 1114 ? 26.187 22.718 47.524 1.00 28.73 1114 ALA A CA 1
ATOM 8685 C C . ALA A 1 1114 ? 26.952 23.336 46.338 1.00 28.73 1114 ALA A C 1
ATOM 8687 O O . ALA A 1 1114 ? 27.219 24.539 46.315 1.00 28.73 1114 ALA A O 1
ATOM 8688 N N . ARG A 1 1115 ? 27.307 22.521 45.338 1.00 28.73 1115 ARG A N 1
ATOM 8689 C CA . ARG A 1 1115 ? 27.901 22.978 44.072 1.00 28.73 1115 ARG A CA 1
ATOM 8690 C C . ARG A 1 1115 ? 27.203 22.272 42.910 1.00 28.73 1115 ARG A C 1
ATOM 8692 O O . ARG A 1 1115 ? 27.145 21.047 42.897 1.00 28.73 1115 ARG A O 1
ATOM 8699 N N . LEU A 1 1116 ? 26.701 23.038 41.938 1.00 31.50 1116 LEU A N 1
ATOM 8700 C CA . LEU A 1 1116 ? 26.152 22.506 40.685 1.00 31.50 1116 LEU A CA 1
ATOM 8701 C C . LEU A 1 1116 ? 27.258 21.781 39.900 1.00 31.50 1116 LEU A C 1
ATOM 8703 O O . LEU A 1 1116 ? 28.284 22.387 39.582 1.00 31.50 1116 LEU A O 1
ATOM 8707 N N . VAL A 1 1117 ? 27.053 20.505 39.562 1.00 26.70 1117 VAL A N 1
ATOM 8708 C CA . VAL A 1 1117 ? 27.959 19.750 38.682 1.00 26.70 1117 VAL A CA 1
ATOM 8709 C C . VAL A 1 1117 ? 27.186 19.271 37.458 1.00 26.70 1117 VAL A C 1
ATOM 8711 O O . VAL A 1 1117 ? 26.333 18.395 37.543 1.00 26.70 1117 VAL A O 1
ATOM 8714 N N . ALA A 1 1118 ? 27.518 19.826 36.293 1.00 27.31 1118 ALA A N 1
ATOM 8715 C CA . ALA A 1 1118 ? 27.054 19.309 35.015 1.00 27.31 1118 ALA A CA 1
ATOM 8716 C C . ALA A 1 1118 ? 27.819 18.018 34.682 1.00 27.31 1118 ALA A C 1
ATOM 8718 O O . ALA A 1 1118 ? 29.023 18.054 34.428 1.00 27.31 1118 ALA A O 1
ATOM 8719 N N . THR A 1 1119 ? 27.143 16.871 34.637 1.00 24.78 1119 THR A N 1
ATOM 8720 C CA . THR A 1 1119 ? 27.749 15.631 34.139 1.00 24.78 1119 THR A CA 1
ATOM 8721 C C . THR A 1 1119 ? 27.817 15.666 32.608 1.00 24.78 1119 THR A C 1
ATOM 8723 O O . THR A 1 1119 ? 26.805 15.748 31.911 1.00 24.78 1119 THR A O 1
ATOM 8726 N N . SER A 1 1120 ? 29.028 15.633 32.052 1.00 23.80 1120 SER A N 1
ATOM 8727 C CA . SER A 1 1120 ? 29.295 15.138 30.697 1.00 23.80 1120 SER A CA 1
ATOM 8728 C C . SER A 1 1120 ? 30.123 13.870 30.848 1.00 23.80 1120 SER A C 1
ATOM 8730 O O . SER A 1 1120 ? 31.143 13.900 31.535 1.00 23.80 1120 SER A O 1
ATOM 8732 N N . GLY A 1 1121 ? 29.680 12.765 30.252 1.00 25.23 1121 GLY A N 1
ATOM 8733 C CA . GLY A 1 1121 ? 30.342 11.471 30.381 1.00 25.23 1121 GLY A CA 1
ATOM 8734 C C . GLY A 1 1121 ? 31.836 11.521 30.045 1.00 25.23 1121 GLY A C 1
ATOM 8735 O O . GLY A 1 1121 ? 32.233 11.955 28.968 1.00 25.23 1121 GLY A O 1
ATOM 8736 N N . SER A 1 1122 ? 32.671 11.095 30.991 1.00 25.91 1122 SER A N 1
ATOM 8737 C CA . SER A 1 1122 ? 33.789 10.157 30.816 1.00 25.91 1122 SER A CA 1
ATOM 8738 C C . SER A 1 1122 ? 34.743 10.236 32.015 1.00 25.91 1122 SER A C 1
ATOM 8740 O O . SER A 1 1122 ? 35.020 11.310 32.539 1.00 25.91 1122 SER A O 1
ATOM 8742 N N . ARG A 1 1123 ? 35.303 9.066 32.356 1.00 24.38 1123 ARG A N 1
ATOM 8743 C CA . ARG A 1 1123 ? 36.371 8.763 33.334 1.00 24.38 1123 ARG A CA 1
ATOM 8744 C C . ARG A 1 1123 ? 35.922 8.330 34.731 1.00 24.38 1123 ARG A C 1
ATOM 8746 O O . ARG A 1 1123 ? 35.703 9.127 35.633 1.00 24.38 1123 ARG A O 1
ATOM 8753 N N . TYR A 1 1124 ? 35.931 7.003 34.881 1.00 26.95 1124 TYR A N 1
ATOM 8754 C CA . TYR A 1 1124 ? 36.447 6.266 36.036 1.00 26.95 1124 TYR A CA 1
ATOM 8755 C C . TYR A 1 1124 ? 37.241 7.125 37.033 1.00 26.95 1124 TYR A C 1
ATOM 8757 O O . TYR A 1 1124 ? 38.333 7.596 36.708 1.00 26.95 1124 TYR A O 1
ATOM 8765 N N . LEU A 1 1125 ? 36.772 7.182 38.278 1.00 26.33 1125 LEU A N 1
ATOM 8766 C CA . LEU A 1 1125 ? 37.619 7.410 39.444 1.00 26.33 1125 LEU A CA 1
ATOM 8767 C C . LEU A 1 1125 ? 37.358 6.288 40.456 1.00 26.33 1125 LEU A C 1
ATOM 8769 O O . LEU A 1 1125 ? 36.234 6.048 40.883 1.00 26.33 1125 LEU A O 1
ATOM 8773 N N . LYS A 1 1126 ? 38.435 5.547 40.737 1.00 24.58 1126 LYS A N 1
ATOM 8774 C CA . LYS A 1 1126 ? 38.527 4.418 41.670 1.00 24.58 1126 LYS A CA 1
ATOM 8775 C C . LYS A 1 1126 ? 38.143 4.829 43.101 1.00 24.58 1126 LYS A C 1
ATOM 8777 O O . LYS A 1 1126 ? 38.368 5.981 43.466 1.00 24.58 1126 LYS A O 1
ATOM 8782 N N . PRO A 1 1127 ? 37.685 3.880 43.938 1.00 26.48 1127 PRO A N 1
ATOM 8783 C CA . PRO A 1 1127 ? 37.477 4.131 45.355 1.00 26.48 1127 PRO A CA 1
ATOM 8784 C C . PRO A 1 1127 ? 38.840 4.251 46.042 1.00 26.48 1127 PRO A C 1
ATOM 8786 O O . PRO A 1 1127 ? 39.621 3.296 46.016 1.00 26.48 1127 PRO A O 1
ATOM 8789 N N . ASP A 1 1128 ? 39.127 5.400 46.657 1.00 26.36 1128 ASP A N 1
ATOM 8790 C CA . ASP A 1 1128 ? 40.242 5.486 47.594 1.00 26.36 1128 ASP A CA 1
ATOM 8791 C C . ASP A 1 1128 ? 39.756 5.216 49.019 1.00 26.36 1128 ASP A C 1
ATOM 8793 O O . ASP A 1 1128 ? 38.813 5.819 49.534 1.00 26.36 1128 ASP A O 1
ATOM 8797 N N . ARG A 1 1129 ? 40.414 4.236 49.632 1.00 33.06 1129 ARG A N 1
ATOM 8798 C CA . ARG A 1 1129 ? 40.264 3.833 51.023 1.00 33.06 1129 ARG A CA 1
ATOM 8799 C C . ARG A 1 1129 ? 41.070 4.815 51.862 1.00 33.06 1129 ARG A C 1
ATOM 8801 O O . ARG A 1 1129 ? 42.293 4.755 51.783 1.00 33.06 1129 ARG A O 1
ATOM 8808 N N . ARG A 1 1130 ? 40.443 5.578 52.765 1.00 27.03 1130 ARG A N 1
ATOM 8809 C CA . ARG A 1 1130 ? 40.976 5.862 54.118 1.00 27.03 1130 ARG A CA 1
ATOM 8810 C C . ARG A 1 1130 ? 40.098 6.828 54.906 1.00 27.03 1130 ARG A C 1
ATOM 8812 O O . ARG A 1 1130 ? 39.700 7.869 54.408 1.00 27.03 1130 ARG A O 1
ATOM 8819 N N . SER A 1 1131 ? 40.022 6.511 56.201 1.00 26.12 1131 SER A N 1
ATOM 8820 C CA . SER A 1 1131 ? 39.639 7.360 57.339 1.00 26.12 1131 SER A CA 1
ATOM 8821 C C . SER A 1 1131 ? 38.162 7.734 57.448 1.00 26.12 1131 SER A C 1
ATOM 8823 O O . SER A 1 1131 ? 37.516 7.999 56.453 1.00 26.12 1131 SER A O 1
ATOM 8825 N N . LYS A 1 1132 ? 37.557 7.850 58.623 1.00 26.88 1132 LYS A N 1
ATOM 8826 C CA . LYS A 1 1132 ? 37.731 7.290 59.976 1.00 26.88 1132 LYS A CA 1
ATOM 8827 C C . LYS A 1 1132 ? 36.455 7.784 60.675 1.00 26.88 1132 LYS A C 1
ATOM 8829 O O . LYS A 1 1132 ? 36.168 8.973 60.598 1.00 26.88 1132 LYS A O 1
ATOM 8834 N N . VAL A 1 1133 ? 35.706 6.906 61.336 1.00 27.64 1133 VAL A N 1
ATOM 8835 C CA . VAL A 1 1133 ? 34.613 7.324 62.239 1.00 27.64 1133 VAL A CA 1
ATOM 8836 C C . VAL A 1 1133 ? 35.220 8.186 63.367 1.00 27.64 1133 VAL A C 1
ATOM 8838 O O . VAL A 1 1133 ? 36.354 7.917 63.782 1.00 27.64 1133 VAL A O 1
ATOM 8841 N N . PRO A 1 1134 ? 34.513 9.224 63.848 1.00 29.34 1134 PRO A N 1
ATOM 8842 C CA . PRO A 1 1134 ? 33.924 9.091 65.178 1.00 29.34 1134 PRO A CA 1
ATOM 8843 C C . PRO A 1 1134 ? 32.445 9.491 65.239 1.00 29.34 1134 PRO A C 1
ATOM 8845 O O . PRO A 1 1134 ? 31.959 10.340 64.501 1.00 29.34 1134 PRO A O 1
ATOM 8848 N N . ALA A 1 1135 ? 31.771 8.822 66.169 1.00 28.44 1135 ALA A N 1
ATOM 8849 C CA . ALA A 1 1135 ? 30.420 9.055 66.651 1.00 28.44 1135 ALA A CA 1
ATOM 8850 C C . ALA A 1 1135 ? 30.291 10.342 67.499 1.00 28.44 1135 ALA A C 1
ATOM 8852 O O . ALA A 1 1135 ? 31.293 11.015 67.738 1.00 28.44 1135 ALA A O 1
ATOM 8853 N N . ILE A 1 1136 ? 29.084 10.509 68.079 1.00 24.50 1136 ILE A N 1
ATOM 8854 C CA . ILE A 1 1136 ? 28.653 11.398 69.192 1.00 24.50 1136 ILE A CA 1
ATOM 8855 C C . ILE A 1 1136 ? 27.944 12.665 68.675 1.00 24.50 1136 ILE A C 1
ATOM 8857 O O . ILE A 1 1136 ? 28.457 13.306 67.772 1.00 24.50 1136 ILE A O 1
ATOM 8861 N N . ALA A 1 1137 ? 26.826 13.168 69.207 1.00 23.81 1137 ALA A N 1
ATOM 8862 C CA . ALA A 1 1137 ? 25.727 12.707 70.067 1.00 23.81 1137 ALA A CA 1
ATOM 8863 C C . ALA A 1 1137 ? 24.730 13.888 70.193 1.00 23.81 1137 ALA A C 1
ATOM 8865 O O . ALA A 1 1137 ? 25.147 15.035 70.083 1.00 23.81 1137 ALA A O 1
ATOM 8866 N N . ALA A 1 1138 ? 23.474 13.570 70.528 1.00 23.33 1138 ALA A N 1
ATOM 8867 C CA . ALA A 1 1138 ? 22.548 14.342 71.373 1.00 23.33 1138 ALA A CA 1
ATOM 8868 C C . ALA A 1 1138 ? 22.086 15.767 70.973 1.00 23.33 1138 ALA A C 1
ATOM 8870 O O . ALA A 1 1138 ? 22.839 16.729 71.046 1.00 23.33 1138 ALA A O 1
ATOM 8871 N N . GLY A 1 1139 ? 20.760 15.888 70.809 1.00 27.94 1139 GLY A N 1
ATOM 8872 C CA . GLY A 1 1139 ? 19.939 16.760 71.664 1.00 27.94 1139 GLY A CA 1
ATOM 8873 C C . GLY A 1 1139 ? 19.680 18.190 71.186 1.00 27.94 1139 GLY A C 1
ATOM 8874 O O . GLY A 1 1139 ? 20.443 19.091 71.523 1.00 27.94 1139 GLY A O 1
ATOM 8875 N N . ASN A 1 1140 ? 18.559 18.407 70.494 1.00 29.03 1140 ASN A N 1
ATOM 8876 C CA . ASN A 1 1140 ? 17.373 19.137 70.984 1.00 29.03 1140 ASN A CA 1
ATOM 8877 C C . ASN A 1 1140 ? 16.313 19.216 69.889 1.00 29.03 1140 ASN A C 1
ATOM 8879 O O . ASN A 1 1140 ? 16.695 19.557 68.748 1.00 29.03 1140 ASN A O 1
#